Protein AF-0000000065872048 (afdb_homodimer)

pLDDT: mean 95.98, std 4.74, range [58.88, 98.94]

Sequence (800 aa):
MRKLTILGATGSIGSSTLSVAKQNSDQFEVVALGAGTNVDKMLELCLEWKPKYVAMATQPAADELKELLSAHAINAEVFSGEDGLCHIAQLDEVDTVMAAIVGAAGLLPTMSAVKAGKRILLANKEALVMSGQLFIDAVEKYGAELLPVDSEHNAIFQCLPQSIQTNLGRCDLEEHGVSSILLTGSGGPFRYTDVSELEAVTPEMAIAHPNWSMGPKISVDSATMMNKGLEYIEARWLFNASKDQLKVVIHPQSVIHSMVQYKDGSVLAQMGLPDMRTPIACTMSYPKRVDAGVEPLDFTKVGEFTFIAPDFARYPCLKLAIDACYLGQHATTGLNAANEQAVAAFLANKIKFTDIARINEAVLHKVCANFQNLELDSLESLIDLDRMARRYADEAINKVMRKLTILGATGSIGSSTLSVAKQNSDQFEVVALGAGTNVDKMLELCLEWKPKYVAMATQPAADELKELLSAHAINAEVFSGEDGLCHIAQLDEVDTVMAAIVGAAGLLPTMSAVKAGKRILLANKEALVMSGQLFIDAVEKYGAELLPVDSEHNAIFQCLPQSIQTNLGRCDLEEHGVSSILLTGSGGPFRYTDVSELEAVTPEMAIAHPNWSMGPKISVDSATMMNKGLEYIEARWLFNASKDQLKVVIHPQSVIHSMVQYKDGSVLAQMGLPDMRTPIACTMSYPKRVDAGVEPLDFTKVGEFTFIAPDFARYPCLKLAIDACYLGQHATTGLNAANEQAVAAFLANKIKFTDIARINEAVLHKVCANFQNLELDSLESLIDLDRMARRYADEAINKV

Nearest PDB structures (foldseek):
  5kqo-assembly1_A  TM=9.674E-01  e=3.490E-58  Vibrio vulnificus CMCP6
  5kry-assembly1_B  TM=9.743E-01  e=1.299E-56  Vibrio vulnificus CMCP6
  5ks1-assembly1_B  TM=9.633E-01  e=8.345E-56  Vibrio vulnificus CMCP6
  3ann-assembly1_A  TM=9.684E-01  e=5.868E-51  Escherichia coli K-12
  1k5h-assembly1_A-2  TM=8.882E-01  e=8.317E-47  Escherichia coli K-12

Structure (mmCIF, N/CA/C/O backbone):
data_AF-0000000065872048-model_v1
#
loop_
_entity.id
_entity.type
_entity.pdbx_description
1 polymer '1-deoxy-D-xylulose 5-phosphate reductoisomerase'
#
loop_
_atom_site.group_PDB
_atom_site.id
_atom_site.type_symbol
_atom_site.label_atom_id
_atom_site.label_alt_id
_atom_site.label_comp_id
_atom_site.label_asym_id
_atom_site.label_entity_id
_atom_site.label_seq_id
_atom_site.pdbx_PDB_ins_code
_atom_site.Cartn_x
_atom_site.Cartn_y
_atom_site.Cartn_z
_atom_site.occupancy
_atom_site.B_iso_or_equiv
_atom_site.auth_seq_id
_atom_site.auth_comp_id
_atom_site.auth_asym_id
_atom_site.auth_atom_id
_atom_site.pdbx_PDB_model_num
ATOM 1 N N . MET A 1 1 ? 23.734 -17.219 -7.785 1 92.81 1 MET A N 1
ATOM 2 C CA . MET A 1 1 ? 23.328 -17.156 -9.188 1 92.81 1 MET A CA 1
ATOM 3 C C . MET A 1 1 ? 22.359 -18.281 -9.531 1 92.81 1 MET A C 1
ATOM 5 O O . MET A 1 1 ? 22.562 -19.438 -9.148 1 92.81 1 MET A O 1
ATOM 9 N N . ARG A 1 2 ? 21.188 -18 -10.117 1 97.31 2 ARG A N 1
ATOM 10 C CA . ARG A 1 2 ? 20.188 -18.984 -10.539 1 97.31 2 ARG A CA 1
ATOM 11 C C . ARG A 1 2 ? 20.547 -19.578 -11.898 1 97.31 2 ARG A C 1
ATOM 13 O O . ARG A 1 2 ? 20.984 -18.859 -12.797 1 97.31 2 ARG A O 1
ATOM 20 N N . LYS A 1 3 ? 20.469 -20.844 -11.984 1 98.81 3 LYS A N 1
ATOM 21 C CA . LYS A 1 3 ? 20.734 -21.562 -13.227 1 98.81 3 LYS A CA 1
ATOM 22 C C . LYS A 1 3 ? 19.438 -22 -13.906 1 98.81 3 LYS A C 1
ATOM 24 O O . LYS A 1 3 ? 18.641 -22.734 -13.328 1 98.81 3 LYS A O 1
ATOM 29 N N . LEU A 1 4 ? 19.281 -21.594 -15.164 1 98.81 4 LEU A N 1
ATOM 30 C CA . LEU A 1 4 ? 17.984 -21.641 -15.812 1 98.81 4 LEU A CA 1
ATOM 31 C C . LEU A 1 4 ? 17.953 -22.672 -16.922 1 98.81 4 LEU A C 1
ATOM 33 O O . LEU A 1 4 ? 18.906 -22.797 -17.688 1 98.81 4 LEU A O 1
ATOM 37 N N . THR A 1 5 ? 16.906 -23.453 -17 1 98.94 5 THR A N 1
ATOM 38 C CA . THR A 1 5 ? 16.406 -24.031 -18.25 1 98.94 5 THR A CA 1
ATOM 39 C C . THR A 1 5 ? 15.211 -23.25 -18.766 1 98.94 5 THR A C 1
ATOM 41 O O . THR A 1 5 ? 14.281 -22.953 -18.016 1 98.94 5 THR A O 1
ATOM 44 N N . ILE A 1 6 ? 15.25 -22.891 -19.984 1 98.94 6 ILE A N 1
ATOM 45 C CA . ILE A 1 6 ? 14.148 -22.172 -20.609 1 98.94 6 ILE A CA 1
ATOM 46 C C . ILE A 1 6 ? 13.484 -23.062 -21.656 1 98.94 6 ILE A C 1
ATOM 48 O O . ILE A 1 6 ? 14.047 -23.297 -22.719 1 98.94 6 ILE A O 1
ATOM 52 N N . LEU A 1 7 ? 12.305 -23.578 -21.297 1 98.75 7 LEU A N 1
ATOM 53 C CA . LEU A 1 7 ? 11.477 -24.297 -22.25 1 98.75 7 LEU A CA 1
ATOM 54 C C . LEU A 1 7 ? 10.617 -23.344 -23.062 1 98.75 7 LEU A C 1
ATOM 56 O O . LEU A 1 7 ? 9.898 -22.516 -22.5 1 98.75 7 LEU A O 1
ATOM 60 N N . GLY A 1 8 ? 10.688 -23.453 -24.344 1 97.94 8 GLY A N 1
ATOM 61 C CA . GLY A 1 8 ? 10.062 -22.469 -25.219 1 97.94 8 GLY A CA 1
ATOM 62 C C . GLY A 1 8 ? 10.93 -21.25 -25.438 1 97.94 8 GLY A C 1
ATOM 63 O O . GLY A 1 8 ? 10.422 -20.125 -25.469 1 97.94 8 GLY A O 1
ATOM 64 N N . ALA A 1 9 ? 12.172 -21.406 -25.641 1 98.25 9 ALA A N 1
ATOM 65 C CA . ALA A 1 9 ? 13.172 -20.344 -25.688 1 98.25 9 ALA A CA 1
ATOM 66 C C . ALA A 1 9 ? 12.992 -19.469 -26.922 1 98.25 9 ALA A C 1
ATOM 68 O O . ALA A 1 9 ? 13.336 -18.281 -26.906 1 98.25 9 ALA A O 1
ATOM 69 N N . THR A 1 10 ? 12.492 -20 -27.969 1 97.31 10 THR A N 1
ATOM 70 C CA . THR A 1 10 ? 12.422 -19.25 -29.219 1 97.31 10 THR A CA 1
ATOM 71 C C . THR A 1 10 ? 11.102 -18.5 -29.328 1 97.31 10 THR A C 1
ATOM 73 O O . THR A 1 10 ? 10.875 -17.766 -30.297 1 97.31 10 THR A O 1
ATOM 76 N N . GLY A 1 11 ? 10.234 -18.672 -28.328 1 94.19 11 GLY A N 1
ATOM 77 C CA . GLY A 1 11 ? 8.969 -17.953 -28.328 1 94.19 11 GLY A CA 1
ATOM 78 C C . GLY A 1 11 ? 9.039 -16.625 -27.609 1 94.19 11 GLY A C 1
ATOM 79 O O . GLY A 1 11 ? 10.109 -16.203 -27.188 1 94.19 11 GLY A O 1
ATOM 80 N N . SER A 1 12 ? 7.875 -16 -27.547 1 93.94 12 SER A N 1
ATOM 81 C CA . SER A 1 12 ? 7.766 -14.672 -26.953 1 93.94 12 SER A CA 1
ATOM 82 C C . SER A 1 12 ? 8.211 -14.68 -25.5 1 93.94 12 SER A C 1
ATOM 84 O O . SER A 1 12 ? 9.008 -13.836 -25.078 1 93.94 12 SER A O 1
ATOM 86 N N . ILE A 1 13 ? 7.754 -15.594 -24.672 1 96.69 13 ILE A N 1
ATOM 87 C CA . ILE A 1 13 ? 8.117 -15.664 -23.25 1 96.69 13 ILE A CA 1
ATOM 88 C C . ILE A 1 13 ? 9.602 -16.016 -23.125 1 96.69 13 ILE A C 1
ATOM 90 O O . ILE A 1 13 ? 10.289 -15.5 -22.234 1 96.69 13 ILE A O 1
ATOM 94 N N . GLY A 1 14 ? 10.062 -16.984 -23.984 1 98 14 GLY A N 1
ATOM 95 C CA . GLY A 1 14 ? 11.492 -17.281 -23.984 1 98 14 GLY A CA 1
ATOM 96 C C . GLY A 1 14 ? 12.352 -16.047 -24.219 1 98 14 GLY A C 1
ATOM 97 O O . GLY A 1 14 ? 13.312 -15.812 -23.484 1 98 14 GLY A O 1
ATOM 98 N N . SER A 1 15 ? 11.977 -15.211 -25.219 1 97.31 15 SER A N 1
ATOM 99 C CA . SER A 1 15 ? 12.711 -13.992 -25.547 1 97.31 15 SER A CA 1
ATOM 100 C C . SER A 1 15 ? 12.695 -13.008 -24.391 1 97.31 15 SER A C 1
ATOM 102 O O . SER A 1 15 ? 13.719 -12.406 -24.062 1 97.31 15 SER A O 1
ATOM 104 N N . SER A 1 16 ? 11.555 -12.922 -23.828 1 97.88 16 SER A N 1
ATOM 105 C CA . SER A 1 16 ? 11.43 -12.016 -22.688 1 97.88 16 SER A CA 1
ATOM 106 C C . SER A 1 16 ? 12.242 -12.508 -21.5 1 97.88 16 SER A C 1
ATOM 108 O O . SER A 1 16 ? 12.82 -11.711 -20.766 1 97.88 16 SER A O 1
ATOM 110 N N . THR A 1 17 ? 12.258 -13.758 -21.25 1 98.62 17 THR A N 1
ATOM 111 C CA . THR A 1 17 ? 13.062 -14.344 -20.188 1 98.62 17 THR A CA 1
ATOM 112 C C . THR A 1 17 ? 14.539 -14.047 -20.391 1 98.62 17 THR A C 1
ATOM 114 O O . THR A 1 17 ? 15.234 -13.641 -19.469 1 98.62 17 THR A O 1
ATOM 117 N N . LEU A 1 18 ? 14.977 -14.242 -21.609 1 98.81 18 LEU A N 1
ATOM 118 C CA . LEU A 1 18 ? 16.375 -14 -21.938 1 98.81 18 LEU A CA 1
ATOM 119 C C . LEU A 1 18 ? 16.703 -12.516 -21.812 1 98.81 18 LEU A C 1
ATOM 121 O O . LEU A 1 18 ? 17.812 -12.156 -21.422 1 98.81 18 LEU A O 1
ATOM 125 N N . SER A 1 19 ? 15.766 -11.672 -22.172 1 98.44 19 SER A N 1
ATOM 126 C CA . SER A 1 19 ? 15.961 -10.234 -22 1 98.44 19 SER A CA 1
ATOM 127 C C . SER A 1 19 ? 16.172 -9.875 -20.531 1 98.44 19 SER A C 1
ATOM 129 O O . SER A 1 19 ? 17.094 -9.117 -20.203 1 98.44 19 SER A O 1
ATOM 131 N N . VAL A 1 20 ? 15.375 -10.453 -19.641 1 98.56 20 VAL A N 1
ATOM 132 C CA . VAL A 1 20 ? 15.523 -10.211 -18.203 1 98.56 20 VAL A CA 1
ATOM 133 C C . VAL A 1 20 ? 16.859 -10.758 -17.719 1 98.56 20 VAL A C 1
ATOM 135 O O . VAL A 1 20 ? 17.547 -10.109 -16.938 1 98.56 20 VAL A O 1
ATOM 138 N N . ALA A 1 21 ? 17.234 -11.945 -18.156 1 98.56 21 ALA A N 1
ATOM 139 C CA . ALA A 1 21 ? 18.516 -12.531 -17.781 1 98.56 21 ALA A CA 1
ATOM 140 C C . ALA A 1 21 ? 19.672 -11.641 -18.219 1 98.56 21 ALA A C 1
ATOM 142 O O . ALA A 1 21 ? 20.625 -11.453 -17.469 1 98.56 21 ALA A O 1
ATOM 143 N N . LYS A 1 22 ? 19.531 -11.102 -19.422 1 98.12 22 LYS A N 1
ATOM 144 C CA . LYS A 1 22 ? 20.578 -10.227 -19.953 1 98.12 22 LYS A CA 1
ATOM 145 C C . LYS A 1 22 ? 20.719 -8.961 -19.109 1 98.12 22 LYS A C 1
ATOM 147 O O . LYS A 1 22 ? 21.828 -8.508 -18.844 1 98.12 22 LYS A O 1
ATOM 152 N N . GLN A 1 23 ? 19.625 -8.477 -18.734 1 96.94 23 GLN A N 1
ATOM 153 C CA . GLN A 1 23 ? 19.578 -7.266 -17.922 1 96.94 23 GLN A CA 1
ATOM 154 C C . GLN A 1 23 ? 20.172 -7.516 -16.531 1 96.94 23 GLN A C 1
ATOM 156 O O . GLN A 1 23 ? 20.578 -6.578 -15.852 1 96.94 23 GLN A O 1
ATOM 161 N N . ASN A 1 24 ? 20.188 -8.711 -16.125 1 98 24 ASN A N 1
ATOM 162 C CA . ASN A 1 24 ? 20.656 -9.117 -14.797 1 98 24 ASN A CA 1
ATOM 163 C C . ASN A 1 24 ? 21.656 -10.258 -14.891 1 98 24 ASN A C 1
ATOM 165 O O . ASN A 1 24 ? 21.516 -11.273 -14.203 1 98 24 ASN A O 1
ATOM 169 N N . SER A 1 25 ? 22.703 -10.102 -15.609 1 96.38 25 SER A N 1
ATOM 170 C CA . SER A 1 25 ? 23.609 -11.18 -15.984 1 96.38 25 SER A CA 1
ATOM 171 C C . SER A 1 25 ? 24.406 -11.68 -14.773 1 96.38 25 SER A C 1
ATOM 173 O O . SER A 1 25 ? 24.938 -12.789 -14.797 1 96.38 25 SER A O 1
ATOM 175 N N . ASP A 1 26 ? 24.469 -10.867 -13.758 1 97.12 26 ASP A N 1
ATOM 176 C CA . ASP A 1 26 ? 25.188 -11.266 -12.547 1 97.12 26 ASP A CA 1
ATOM 177 C C . ASP A 1 26 ? 24.312 -12.164 -11.664 1 97.12 26 ASP A C 1
ATOM 179 O O . ASP A 1 26 ? 24.812 -12.781 -10.727 1 97.12 26 ASP A O 1
ATOM 183 N N . GLN A 1 27 ? 23.078 -12.383 -12.031 1 97.56 27 GLN A N 1
ATOM 184 C CA . GLN A 1 27 ? 22.172 -13.109 -11.156 1 97.56 27 GLN A CA 1
ATOM 185 C C . GLN A 1 27 ? 21.672 -14.391 -11.82 1 97.56 27 GLN A C 1
ATOM 187 O O . GLN A 1 27 ? 21.156 -15.281 -11.148 1 97.56 27 GLN A O 1
ATOM 192 N N . PHE A 1 28 ? 21.781 -14.5 -13.18 1 98.44 28 PHE A N 1
ATOM 193 C CA . PHE A 1 28 ? 21.172 -15.625 -13.891 1 98.44 28 PHE A CA 1
ATOM 194 C C . PHE A 1 28 ? 22.156 -16.234 -14.883 1 98.44 28 PHE A C 1
ATOM 196 O O . PHE A 1 28 ? 22.891 -15.508 -15.555 1 98.44 28 PHE A O 1
ATOM 203 N N . GLU A 1 29 ? 22.203 -17.5 -14.922 1 98.5 29 GLU A N 1
ATOM 204 C CA . GLU A 1 29 ? 22.938 -18.281 -15.906 1 98.5 29 GLU A CA 1
ATOM 205 C C . GLU A 1 29 ? 22 -19.188 -16.719 1 98.5 29 GLU A C 1
ATOM 207 O O . GLU A 1 29 ? 21.219 -19.938 -16.141 1 98.5 29 GLU A O 1
ATOM 212 N N . VAL A 1 30 ? 22.031 -19.125 -17.953 1 98.56 30 VAL A N 1
ATOM 213 C CA . VAL A 1 30 ? 21.219 -19.969 -18.844 1 98.56 30 VAL A CA 1
ATOM 214 C C . VAL A 1 30 ? 21.984 -21.25 -19.156 1 98.56 30 VAL A C 1
ATOM 216 O O . VAL A 1 30 ? 22.953 -21.25 -19.922 1 98.56 30 VAL A O 1
ATOM 219 N N . VAL A 1 31 ? 21.516 -22.391 -18.656 1 98.81 31 VAL A N 1
ATOM 220 C CA . VAL A 1 31 ? 22.203 -23.672 -18.75 1 98.81 31 VAL A CA 1
ATOM 221 C C . VAL A 1 31 ? 21.641 -24.469 -19.922 1 98.81 31 VAL A C 1
ATOM 223 O O . VAL A 1 31 ? 22.391 -25.156 -20.625 1 98.81 31 VAL A O 1
ATOM 226 N N . ALA A 1 32 ? 20.375 -24.312 -20.125 1 98.88 32 ALA A N 1
ATOM 227 C CA . ALA A 1 32 ? 19.734 -25.125 -21.141 1 98.88 32 ALA A CA 1
ATOM 228 C C . ALA A 1 32 ? 18.594 -24.375 -21.828 1 98.88 32 ALA A C 1
ATOM 230 O O . ALA A 1 32 ? 17.922 -23.578 -21.188 1 98.88 32 ALA A O 1
ATOM 231 N N . LEU A 1 33 ? 18.406 -24.703 -23.047 1 98.88 33 LEU A N 1
ATOM 232 C CA . LEU A 1 33 ? 17.359 -24.109 -23.875 1 98.88 33 LEU A CA 1
ATOM 233 C C . LEU A 1 33 ? 16.562 -25.188 -24.594 1 98.88 33 LEU A C 1
ATOM 235 O O . LEU A 1 33 ? 17.125 -26.141 -25.125 1 98.88 33 LEU A O 1
ATOM 239 N N . GLY A 1 34 ? 15.289 -25.109 -24.5 1 98.69 34 GLY A N 1
ATOM 240 C CA . GLY A 1 34 ? 14.383 -25.984 -25.234 1 98.69 34 GLY A CA 1
ATOM 241 C C . GLY A 1 34 ? 13.477 -25.234 -26.188 1 98.69 34 GLY A C 1
ATOM 242 O O . GLY A 1 34 ? 13.008 -24.141 -25.875 1 98.69 34 GLY A O 1
ATOM 243 N N . ALA A 1 35 ? 13.195 -25.812 -27.312 1 98.12 35 ALA A N 1
ATOM 244 C CA . ALA A 1 35 ? 12.344 -25.172 -28.312 1 98.12 35 ALA A CA 1
ATOM 245 C C . ALA A 1 35 ? 11.625 -26.203 -29.172 1 98.12 35 ALA A C 1
ATOM 247 O O . ALA A 1 35 ? 11.836 -27.406 -29.016 1 98.12 35 ALA A O 1
ATOM 248 N N . GLY A 1 36 ? 10.734 -25.719 -29.969 1 96.62 36 GLY A N 1
ATOM 249 C CA . GLY A 1 36 ? 10.039 -26.562 -30.922 1 96.62 36 GLY A CA 1
ATOM 250 C C . GLY A 1 36 ? 10.883 -26.906 -32.125 1 96.62 36 GLY A C 1
ATOM 251 O O . GLY A 1 36 ? 11.859 -27.656 -32.031 1 96.62 36 GLY A O 1
ATOM 252 N N . THR A 1 37 ? 10.578 -26.297 -33.281 1 96.62 37 THR A N 1
ATOM 253 C CA . THR A 1 37 ? 11.266 -26.672 -34.531 1 96.62 37 THR A CA 1
ATOM 254 C C . THR A 1 37 ? 11.977 -25.469 -35.125 1 96.62 37 THR A C 1
ATOM 256 O O . THR A 1 37 ? 12.5 -25.562 -36.25 1 96.62 37 THR A O 1
ATOM 259 N N . ASN A 1 38 ? 12.008 -24.359 -34.406 1 97.12 38 ASN A N 1
ATOM 260 C CA . ASN A 1 38 ? 12.664 -23.172 -34.938 1 97.12 38 ASN A CA 1
ATOM 261 C C . ASN A 1 38 ? 14.18 -23.25 -34.781 1 97.12 38 ASN A C 1
ATOM 263 O O . ASN A 1 38 ? 14.75 -22.625 -33.875 1 97.12 38 ASN A O 1
ATOM 267 N N . VAL A 1 39 ? 14.789 -23.859 -35.719 1 98.25 39 VAL A N 1
ATOM 268 C CA . VAL A 1 39 ? 16.219 -24.172 -35.625 1 98.25 39 VAL A CA 1
ATOM 269 C C . VAL A 1 39 ? 17.031 -22.891 -35.75 1 98.25 39 VAL A C 1
ATOM 271 O O . VAL A 1 39 ? 18 -22.688 -35.031 1 98.25 39 VAL A O 1
ATOM 274 N N . ASP A 1 40 ? 16.594 -22.062 -36.625 1 96.75 40 ASP A N 1
ATOM 275 C CA . ASP A 1 40 ? 17.328 -20.828 -36.875 1 96.75 40 ASP A CA 1
ATOM 276 C C . ASP A 1 40 ? 17.391 -19.969 -35.625 1 96.75 40 ASP A C 1
ATOM 278 O O . ASP A 1 40 ? 18.469 -19.516 -35.219 1 96.75 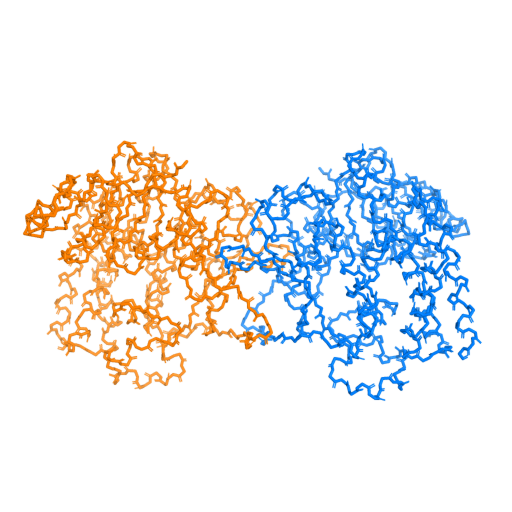40 ASP A O 1
ATOM 282 N N . LYS A 1 41 ? 16.297 -19.859 -35.094 1 98.06 41 LYS A N 1
ATOM 283 C CA . LYS A 1 41 ? 16.266 -19.047 -33.875 1 98.06 41 LYS A CA 1
ATOM 284 C C . LYS A 1 41 ? 17.031 -19.719 -32.75 1 98.06 41 LYS A C 1
ATOM 286 O O . LYS A 1 41 ? 17.703 -19.047 -31.953 1 98.06 41 LYS A O 1
ATOM 291 N N . MET A 1 42 ? 16.969 -20.922 -32.625 1 98.19 42 MET A N 1
ATOM 292 C CA . MET A 1 42 ? 17.734 -21.625 -31.609 1 98.19 42 MET A CA 1
ATOM 293 C C . MET A 1 42 ? 19.234 -21.453 -31.828 1 98.19 42 MET A C 1
ATOM 295 O O . MET A 1 42 ? 19.984 -21.266 -30.859 1 98.19 42 MET A O 1
ATOM 299 N N . LEU A 1 43 ? 19.609 -21.531 -33.062 1 98.31 43 LEU A N 1
ATOM 300 C CA . LEU A 1 43 ? 21.031 -21.312 -33.344 1 98.31 43 LEU A CA 1
ATOM 301 C C . LEU A 1 43 ? 21.469 -19.938 -32.875 1 98.31 43 LEU A C 1
ATOM 303 O O . LEU A 1 43 ? 22.516 -19.797 -32.219 1 98.31 43 LEU A O 1
ATOM 307 N N . GLU A 1 44 ? 20.656 -19.016 -33.219 1 98.19 44 GLU A N 1
ATOM 308 C CA . GLU A 1 44 ? 20.969 -17.656 -32.781 1 98.19 44 GLU A CA 1
ATOM 309 C C . GLU A 1 44 ? 21.125 -17.609 -31.25 1 98.19 44 GLU A C 1
ATOM 311 O O . GLU A 1 44 ? 22.062 -16.984 -30.75 1 98.19 44 GLU A O 1
ATOM 316 N N . LEU A 1 45 ? 20.234 -18.25 -30.562 1 98.44 45 LEU A N 1
ATOM 317 C CA . LEU A 1 45 ? 20.281 -18.266 -29.109 1 98.44 45 LEU A CA 1
ATOM 318 C C . LEU A 1 45 ? 21.516 -19 -28.609 1 98.44 45 LEU A C 1
ATOM 320 O O . LEU A 1 45 ? 22.156 -18.562 -27.641 1 98.44 45 LEU A O 1
ATOM 324 N N . CYS A 1 46 ? 21.859 -20.062 -29.203 1 98.31 46 CYS A N 1
ATOM 325 C CA . CYS A 1 46 ? 23.031 -20.828 -28.797 1 98.31 46 CYS A CA 1
ATOM 326 C C . CYS A 1 46 ? 24.312 -20.016 -29 1 98.31 46 CYS A C 1
ATOM 328 O O . CYS A 1 46 ? 25.25 -20.125 -28.203 1 98.31 46 CYS A O 1
ATOM 330 N N . LEU A 1 47 ? 24.297 -19.25 -30.062 1 95.75 47 LEU A N 1
ATOM 331 C CA . LEU A 1 47 ? 25.453 -18.422 -30.328 1 95.75 47 LEU A CA 1
ATOM 332 C C . LEU A 1 47 ? 25.609 -17.328 -29.266 1 95.75 47 LEU A C 1
ATOM 334 O O . LEU A 1 47 ? 26.719 -17 -28.859 1 95.75 47 LEU A O 1
ATOM 338 N N . GLU A 1 48 ? 24.578 -16.953 -28.875 1 97.19 48 GLU A N 1
ATOM 339 C CA . GLU A 1 48 ? 24.594 -15.836 -27.922 1 97.19 48 GLU A CA 1
ATOM 340 C C . GLU A 1 48 ? 24.812 -16.328 -26.5 1 97.19 48 GLU A C 1
ATOM 342 O O . GLU A 1 48 ? 25.625 -15.773 -25.75 1 97.19 48 GLU A O 1
ATOM 347 N N . TRP A 1 49 ? 24.188 -17.359 -26.062 1 97.62 49 TRP A N 1
ATOM 348 C CA . TRP A 1 49 ? 24.109 -17.734 -24.656 1 97.62 49 TRP A CA 1
ATOM 349 C C . TRP A 1 49 ? 25.016 -18.922 -24.344 1 97.62 49 TRP A C 1
ATOM 351 O O . TRP A 1 49 ? 25.312 -19.203 -23.188 1 97.62 49 TRP A O 1
ATOM 361 N N . LYS A 1 50 ? 25.422 -19.672 -25.375 1 97.12 50 LYS A N 1
ATOM 362 C CA . LYS A 1 50 ? 26.312 -20.828 -25.25 1 97.12 50 LYS A CA 1
ATOM 363 C C . LYS A 1 50 ? 25.844 -21.766 -24.141 1 97.12 50 LYS A C 1
ATOM 365 O O . LYS A 1 50 ? 26.609 -22.094 -23.234 1 97.12 50 LYS A O 1
ATOM 370 N N . PRO A 1 51 ? 24.578 -22.203 -24.234 1 98.5 51 PRO A N 1
ATOM 371 C CA . PRO A 1 51 ? 24.094 -23.156 -23.234 1 98.5 51 PRO A CA 1
ATOM 372 C C . PRO A 1 51 ? 24.828 -24.5 -23.281 1 98.5 51 PRO A C 1
ATOM 374 O O . PRO A 1 51 ? 25.406 -24.844 -24.312 1 98.5 51 PRO A O 1
ATOM 377 N N . LYS A 1 52 ? 24.828 -25.219 -22.172 1 98.62 52 LYS A N 1
ATOM 378 C CA . LYS A 1 52 ? 25.422 -26.547 -22.109 1 98.62 52 LYS A CA 1
ATOM 379 C C . LYS A 1 52 ? 24.531 -27.578 -22.797 1 98.62 52 LYS A C 1
ATOM 381 O O . LYS A 1 52 ? 25.016 -28.531 -23.422 1 98.62 52 LYS A O 1
ATOM 386 N N . TYR A 1 53 ? 23.25 -27.328 -22.672 1 98.69 53 TYR A N 1
ATOM 387 C CA . TYR A 1 53 ? 22.297 -28.297 -23.188 1 98.69 53 TYR A CA 1
ATOM 388 C C . TYR A 1 53 ? 21.219 -27.625 -24.031 1 98.69 53 TYR A C 1
ATOM 390 O O . TYR A 1 53 ? 20.781 -26.516 -23.703 1 98.69 53 TYR A O 1
ATOM 398 N N . VAL A 1 54 ? 20.781 -28.344 -25.016 1 98.81 54 VAL A N 1
ATOM 399 C CA . VAL A 1 54 ? 19.688 -27.859 -25.844 1 98.81 54 VAL A CA 1
ATOM 400 C C . VAL A 1 54 ? 18.781 -29.031 -26.234 1 98.81 54 VAL A C 1
ATOM 402 O O . VAL A 1 54 ? 19.234 -30.156 -26.406 1 98.81 54 VAL A O 1
ATOM 405 N N . ALA A 1 55 ? 17.547 -28.734 -26.344 1 98.75 55 ALA A N 1
ATOM 406 C CA . ALA A 1 55 ? 16.594 -29.75 -26.781 1 98.75 55 ALA A CA 1
ATOM 407 C C . ALA A 1 55 ? 15.602 -29.172 -27.797 1 98.75 55 ALA A C 1
ATOM 409 O O . ALA A 1 55 ? 15.094 -28.062 -27.609 1 98.75 55 ALA A O 1
ATOM 410 N N . MET A 1 56 ? 15.406 -29.891 -28.812 1 98.62 56 MET A N 1
ATOM 411 C CA . MET A 1 56 ? 14.398 -29.562 -29.828 1 98.62 56 MET A CA 1
ATOM 412 C C . MET A 1 56 ? 13.242 -30.562 -29.781 1 98.62 56 MET A C 1
ATOM 414 O O . MET A 1 56 ? 13.438 -31.734 -29.438 1 98.62 56 MET A O 1
ATOM 418 N N . ALA A 1 57 ? 12.078 -30.203 -30.203 1 97.81 57 ALA A N 1
ATOM 419 C CA . ALA A 1 57 ? 10.859 -31 -30.047 1 97.81 57 ALA A CA 1
ATOM 420 C C . ALA A 1 57 ? 10.859 -32.188 -30.984 1 97.81 57 ALA A C 1
ATOM 422 O O . ALA A 1 57 ? 10.117 -33.156 -30.781 1 97.81 57 ALA A O 1
ATOM 423 N N . THR A 1 58 ? 11.633 -32.156 -32.094 1 97.56 58 THR A N 1
ATOM 424 C CA . THR A 1 58 ? 11.641 -33.281 -33.062 1 97.56 58 THR A CA 1
ATOM 425 C C . THR A 1 58 ? 13.078 -33.688 -33.375 1 97.56 58 THR A C 1
ATOM 427 O O . THR A 1 58 ? 14 -32.875 -33.281 1 97.56 58 THR A O 1
ATOM 430 N N . GLN A 1 59 ? 13.133 -34.875 -33.812 1 97.5 59 GLN A N 1
ATOM 431 C CA . GLN A 1 59 ? 14.438 -35.406 -34.156 1 97.5 59 GLN A CA 1
ATOM 432 C C . GLN A 1 59 ? 15.039 -34.656 -35.344 1 97.5 59 GLN A C 1
ATOM 434 O O . GLN A 1 59 ? 16.219 -34.281 -35.312 1 97.5 59 GLN A O 1
ATOM 439 N N . PRO A 1 60 ? 14.211 -34.375 -36.344 1 97.44 60 PRO A N 1
ATOM 440 C CA . PRO A 1 60 ? 14.797 -33.656 -37.469 1 97.44 60 PRO A CA 1
ATOM 441 C C . PRO A 1 60 ? 15.336 -32.281 -37.031 1 97.44 60 PRO A C 1
ATOM 443 O O . PRO A 1 60 ? 16.422 -31.891 -37.469 1 97.44 60 PRO A O 1
ATOM 446 N N . ALA A 1 61 ? 14.617 -31.672 -36.25 1 98.12 61 ALA A N 1
ATOM 447 C CA . ALA A 1 61 ? 15.086 -30.359 -35.781 1 98.12 61 ALA A CA 1
ATOM 448 C C . ALA A 1 61 ? 16.359 -30.5 -34.969 1 98.12 61 ALA A C 1
ATOM 450 O O . ALA A 1 61 ? 17.281 -29.688 -35.094 1 98.12 61 ALA A O 1
ATOM 451 N N . ALA A 1 62 ? 16.469 -31.469 -34.156 1 98.06 62 ALA A N 1
ATOM 452 C CA . ALA A 1 62 ? 17.656 -31.703 -33.344 1 98.06 62 ALA A CA 1
ATOM 453 C C . ALA A 1 62 ? 18.859 -32.031 -34.219 1 98.06 62 ALA A C 1
ATOM 455 O O . ALA A 1 62 ? 19.953 -31.516 -33.969 1 98.06 62 ALA A O 1
ATOM 456 N N . ASP A 1 63 ? 18.625 -32.844 -35.156 1 98 63 ASP A N 1
ATOM 457 C CA . ASP A 1 63 ? 19.703 -33.219 -36.062 1 98 63 ASP A CA 1
ATOM 458 C C . ASP A 1 63 ? 20.234 -32 -36.812 1 98 63 ASP A C 1
ATOM 460 O O . ASP A 1 63 ? 21.453 -31.812 -36.938 1 98 63 ASP A O 1
ATOM 464 N N . GLU A 1 64 ? 19.25 -31.328 -37.281 1 97.44 64 GLU A N 1
ATOM 465 C CA . GLU A 1 64 ? 19.656 -30.125 -38 1 97.44 64 GLU A CA 1
ATOM 466 C C . GLU A 1 64 ? 20.438 -29.172 -37.094 1 97.44 64 GLU A C 1
ATOM 468 O O . GLU A 1 64 ? 21.469 -28.625 -37.469 1 97.44 64 GLU A O 1
ATOM 473 N N . LEU A 1 65 ? 20 -29.016 -35.906 1 98.25 65 LEU A N 1
ATOM 474 C CA . LEU A 1 65 ? 20.672 -28.125 -34.969 1 98.25 65 LEU A CA 1
ATOM 475 C C . LEU A 1 65 ? 22.078 -28.641 -34.625 1 98.25 65 LEU A C 1
ATOM 477 O O . LEU A 1 65 ? 23.031 -27.875 -34.562 1 98.25 65 LEU A O 1
ATOM 481 N N . LYS A 1 66 ? 22.188 -29.828 -34.406 1 96.25 66 LYS A N 1
ATOM 482 C CA . LYS A 1 66 ? 23.484 -30.438 -34.094 1 96.25 66 LYS A CA 1
ATOM 483 C C . LYS A 1 66 ? 24.5 -30.141 -35.188 1 96.25 66 LYS A C 1
ATOM 485 O O . LYS A 1 66 ? 25.656 -29.812 -34.906 1 96.25 66 LYS A O 1
ATOM 490 N N . GLU A 1 67 ? 24.062 -30.266 -36.312 1 94.25 67 GLU A N 1
ATOM 491 C CA . GLU A 1 67 ? 24.938 -29.984 -37.438 1 94.25 67 GLU A CA 1
ATOM 492 C C . GLU A 1 67 ? 25.375 -28.516 -37.438 1 94.25 67 GLU A C 1
ATOM 494 O O . GLU A 1 67 ? 26.547 -28.203 -37.625 1 94.25 67 GLU A O 1
ATOM 499 N N . LEU A 1 68 ? 24.391 -27.781 -37.312 1 96.75 68 LEU A N 1
ATOM 500 C CA . LEU A 1 68 ? 24.672 -26.359 -37.344 1 96.75 68 LEU A CA 1
ATOM 501 C C . LEU A 1 68 ? 25.594 -25.969 -36.188 1 96.75 68 LEU A C 1
ATOM 503 O O . LEU A 1 68 ? 26.516 -25.172 -36.344 1 96.75 68 LEU A O 1
ATOM 507 N N . LEU A 1 69 ? 25.328 -26.547 -35 1 96.88 69 LEU A N 1
ATOM 508 C CA . LEU A 1 69 ? 26.156 -26.234 -33.844 1 96.88 69 LEU A CA 1
ATOM 509 C C . LEU A 1 69 ? 27.594 -26.672 -34.094 1 96.88 69 LEU A C 1
ATOM 511 O O . LEU A 1 69 ? 28.531 -25.953 -33.719 1 96.88 69 LEU A O 1
ATOM 515 N N . SER A 1 70 ? 27.703 -27.781 -34.688 1 94.94 70 SER A N 1
ATOM 516 C CA . SER A 1 70 ? 29.047 -28.25 -35.031 1 94.94 70 SER A CA 1
ATOM 517 C C . SER A 1 70 ? 29.734 -27.312 -36 1 94.94 70 SER A C 1
ATOM 519 O O . SER A 1 70 ? 30.922 -27 -35.812 1 94.94 70 SER A O 1
ATOM 521 N N . ALA A 1 71 ? 29 -26.953 -36.844 1 92.12 71 ALA A N 1
ATOM 522 C CA . ALA A 1 71 ? 29.562 -26.047 -37.844 1 92.12 71 ALA A CA 1
ATOM 523 C C . ALA A 1 71 ? 30.031 -24.75 -37.219 1 92.12 71 ALA A C 1
ATOM 525 O O . ALA A 1 71 ? 30.984 -24.109 -37.688 1 92.12 71 ALA A O 1
ATOM 526 N N . HIS A 1 72 ? 29.453 -24.359 -36.188 1 91.38 72 HIS A N 1
ATOM 527 C CA . HIS A 1 72 ? 29.781 -23.109 -35.531 1 91.38 72 HIS A CA 1
ATOM 528 C C . HIS A 1 72 ? 30.641 -23.344 -34.312 1 91.38 72 HIS A C 1
ATOM 530 O O . HIS A 1 72 ? 30.875 -22.422 -33.531 1 91.38 72 HIS A O 1
ATOM 536 N N . ALA A 1 73 ? 31.109 -24.469 -34.031 1 93.56 73 ALA A N 1
ATOM 537 C CA . ALA A 1 73 ? 31.984 -24.844 -32.938 1 93.56 73 ALA A CA 1
ATOM 538 C C . ALA A 1 73 ? 31.344 -24.547 -31.578 1 93.56 73 ALA A C 1
ATOM 540 O O . ALA A 1 73 ? 32 -24.031 -30.672 1 93.56 73 ALA A O 1
ATOM 541 N N . ILE A 1 74 ? 30.094 -24.688 -31.531 1 94.81 74 ILE A N 1
ATOM 542 C CA . ILE A 1 74 ? 29.375 -24.594 -30.266 1 94.81 74 ILE A CA 1
ATOM 543 C C . ILE A 1 74 ? 29.203 -25.984 -29.656 1 94.81 74 ILE A C 1
ATOM 545 O O . ILE A 1 74 ? 28.703 -26.906 -30.312 1 94.81 74 ILE A O 1
ATOM 549 N N . ASN A 1 75 ? 29.781 -26.031 -28.469 1 92.5 75 ASN A N 1
ATOM 550 C CA . ASN A 1 75 ? 29.719 -27.328 -27.781 1 92.5 75 ASN A CA 1
ATOM 551 C C . ASN A 1 75 ? 28.516 -27.422 -26.859 1 92.5 75 ASN A C 1
ATOM 553 O O . ASN A 1 75 ? 28.594 -27.031 -25.688 1 92.5 75 ASN A O 1
ATOM 557 N N . ALA A 1 76 ? 27.406 -27.844 -27.312 1 97.81 76 ALA A N 1
ATOM 558 C CA . ALA A 1 76 ? 26.188 -28.094 -26.562 1 97.81 76 ALA A CA 1
ATOM 559 C C . ALA A 1 76 ? 25.688 -29.516 -26.797 1 97.81 76 ALA A C 1
ATOM 561 O O . ALA A 1 76 ? 25.75 -30.031 -27.922 1 97.81 76 ALA A O 1
ATOM 562 N N . GLU A 1 77 ? 25.328 -30.109 -25.766 1 98.25 77 GLU A N 1
ATOM 563 C CA . GLU A 1 77 ? 24.672 -31.391 -25.938 1 98.25 77 GLU A CA 1
ATOM 564 C C . GLU A 1 77 ? 23.234 -31.219 -26.422 1 98.25 77 GLU A C 1
ATOM 566 O O . GLU A 1 77 ? 22.453 -30.516 -25.797 1 98.25 77 GLU A O 1
ATOM 571 N N . VAL A 1 78 ? 22.906 -31.875 -27.469 1 98.56 78 VAL A N 1
ATOM 572 C CA . VAL A 1 78 ? 21.609 -31.688 -28.109 1 98.56 78 VAL A CA 1
ATOM 573 C C . VAL A 1 78 ? 20.719 -32.906 -27.859 1 98.56 78 VAL A C 1
ATOM 575 O O . VAL A 1 78 ? 21.125 -34.031 -28.125 1 98.56 78 VAL A O 1
ATOM 578 N N . PHE A 1 79 ? 19.594 -32.625 -27.469 1 98.44 79 PHE A N 1
ATOM 579 C CA . PHE A 1 79 ? 18.594 -33.656 -27.25 1 98.44 79 PHE A CA 1
ATOM 580 C C . PHE A 1 79 ? 17.391 -33.438 -28.156 1 98.44 79 PHE A C 1
ATOM 582 O O . PHE A 1 79 ? 17.219 -32.375 -28.734 1 98.44 79 PHE A O 1
ATOM 589 N N . SER A 1 80 ? 16.547 -34.469 -28.266 1 98 80 SER A N 1
ATOM 590 C CA . SER A 1 80 ? 15.414 -34.406 -29.172 1 98 80 SER A CA 1
ATOM 591 C C . SER A 1 80 ? 14.156 -35 -28.547 1 98 80 SER A C 1
ATOM 593 O O . SER A 1 80 ? 14.242 -35.875 -27.688 1 98 80 SER A O 1
ATOM 595 N N . GLY A 1 81 ? 13.07 -34.5 -29.062 1 97.56 81 GLY A N 1
ATOM 596 C CA . GLY A 1 81 ? 11.781 -35.062 -28.703 1 97.56 81 GLY A CA 1
ATOM 597 C C . GLY A 1 81 ? 11.328 -34.688 -27.312 1 97.56 81 GLY A C 1
ATOM 598 O O . GLY A 1 81 ? 12.008 -33.906 -26.641 1 97.56 81 GLY A O 1
ATOM 599 N N . GLU A 1 82 ? 10.203 -35.094 -26.969 1 96.12 82 GLU A N 1
ATOM 600 C CA . GLU A 1 82 ? 9.633 -34.844 -25.641 1 96.12 82 GLU A CA 1
ATOM 601 C C . GLU A 1 82 ? 10.586 -35.281 -24.531 1 96.12 82 GLU A C 1
ATOM 603 O O . GLU A 1 82 ? 10.758 -34.594 -23.531 1 96.12 82 GLU A O 1
ATOM 608 N N . ASP A 1 83 ? 11.227 -36.438 -24.781 1 97.94 83 ASP A N 1
ATOM 609 C CA . ASP A 1 83 ? 12.188 -36.969 -23.812 1 97.94 83 ASP A CA 1
ATOM 610 C C . ASP A 1 83 ? 13.344 -35.969 -23.609 1 97.94 83 ASP A C 1
ATOM 612 O O . ASP A 1 83 ? 13.836 -35.812 -22.5 1 97.94 83 ASP A O 1
ATOM 616 N N . GLY A 1 84 ? 13.797 -35.438 -24.766 1 98.25 84 GLY A N 1
ATOM 617 C CA . GLY A 1 84 ? 14.852 -34.438 -24.672 1 98.25 84 GLY A CA 1
ATOM 618 C C . GLY A 1 84 ? 14.445 -33.219 -23.859 1 98.25 84 GLY A C 1
ATOM 619 O O . GLY A 1 84 ? 15.227 -32.75 -23.047 1 98.25 84 GLY A O 1
ATOM 620 N N . LEU A 1 85 ? 13.273 -32.75 -24.094 1 98.5 85 LEU A N 1
ATOM 621 C CA . LEU A 1 85 ? 12.758 -31.609 -23.359 1 98.5 85 LEU A CA 1
ATOM 622 C C . LEU A 1 85 ? 12.594 -31.938 -21.891 1 98.5 85 LEU A C 1
ATOM 624 O O . LEU A 1 85 ? 12.922 -31.125 -21.016 1 98.5 85 LEU A O 1
ATOM 628 N N . CYS A 1 86 ? 12.133 -33.094 -21.594 1 98.56 86 CYS A N 1
ATOM 629 C CA . CYS A 1 86 ? 12.031 -33.562 -20.203 1 98.56 86 CYS A CA 1
ATOM 630 C C . CYS A 1 86 ? 13.414 -33.656 -19.562 1 98.56 86 CYS A C 1
ATOM 632 O O . CYS A 1 86 ? 13.578 -33.25 -18.406 1 98.56 86 CYS A O 1
ATOM 634 N N . HIS A 1 87 ? 14.359 -34.094 -20.297 1 98.69 87 HIS A N 1
ATOM 635 C CA . HIS A 1 87 ? 15.711 -34.281 -19.781 1 98.69 87 HIS A CA 1
ATOM 636 C C . HIS A 1 87 ? 16.312 -32.969 -19.328 1 98.69 87 HIS A C 1
ATOM 638 O O . HIS A 1 87 ? 16.797 -32.844 -18.203 1 98.69 87 HIS A O 1
ATOM 644 N N . ILE A 1 88 ? 16.219 -31.938 -20.125 1 98.69 88 ILE A N 1
ATOM 645 C CA . ILE A 1 88 ? 16.875 -30.688 -19.797 1 98.69 88 ILE A CA 1
ATOM 646 C C . ILE A 1 88 ? 16.094 -29.984 -18.672 1 98.69 88 ILE A C 1
ATOM 648 O O . ILE A 1 88 ? 16.641 -29.094 -18 1 98.69 88 ILE A O 1
ATOM 652 N N . ALA A 1 89 ? 14.836 -30.359 -18.531 1 98.62 89 ALA A N 1
ATOM 653 C CA . ALA A 1 89 ? 14.031 -29.797 -17.453 1 98.62 89 ALA A CA 1
ATOM 654 C C . ALA A 1 89 ? 14.414 -30.391 -16.094 1 98.62 89 ALA A C 1
ATOM 656 O O . ALA A 1 89 ? 14.078 -29.844 -15.047 1 98.62 89 ALA A O 1
ATOM 657 N N . GLN A 1 90 ? 15.164 -31.516 -16.094 1 98.31 90 GLN A N 1
ATOM 658 C CA . GLN A 1 90 ? 15.43 -32.25 -14.867 1 98.31 90 GLN A CA 1
ATOM 659 C C . GLN A 1 90 ? 16.922 -32.25 -14.539 1 98.31 90 GLN A C 1
ATOM 661 O O . GLN A 1 90 ? 17.359 -32.969 -13.641 1 98.31 90 GLN A O 1
ATOM 666 N N . LEU A 1 91 ? 17.641 -31.469 -15.203 1 98.44 91 LEU A N 1
ATOM 667 C CA . LEU A 1 91 ? 19.078 -31.438 -14.977 1 98.44 91 LEU A CA 1
ATOM 668 C C . LEU A 1 91 ? 19.391 -31.109 -13.523 1 98.44 91 LEU A C 1
ATOM 670 O O . LEU A 1 91 ? 18.812 -30.188 -12.945 1 98.44 91 LEU A O 1
ATOM 674 N N . ASP A 1 92 ? 20.406 -31.75 -13.031 1 98.06 92 ASP A N 1
ATOM 675 C CA . ASP A 1 92 ? 20.75 -31.578 -11.625 1 98.06 92 ASP A CA 1
ATOM 676 C C . ASP A 1 92 ? 21.281 -30.172 -11.352 1 98.06 92 ASP A C 1
ATOM 678 O O . ASP A 1 92 ? 21 -29.578 -10.305 1 98.06 92 ASP A O 1
ATOM 682 N N . GLU A 1 93 ? 21.969 -29.656 -12.273 1 97.38 93 GLU A N 1
ATOM 683 C CA . GLU A 1 93 ? 22.625 -28.375 -12.031 1 97.38 93 GLU A CA 1
ATO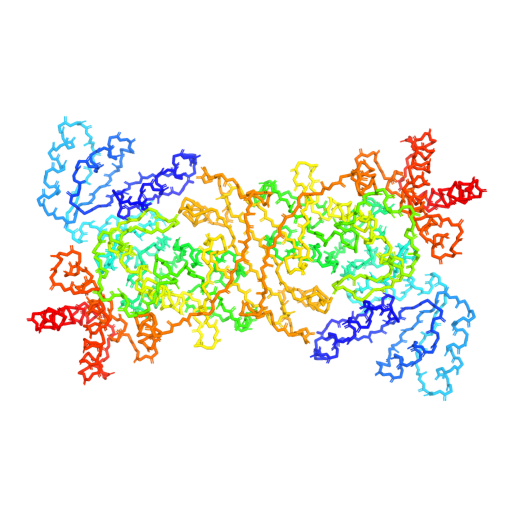M 684 C C . GLU A 1 93 ? 21.641 -27.219 -12.156 1 97.38 93 GLU A C 1
ATOM 686 O O . GLU A 1 93 ? 21.938 -26.094 -11.742 1 97.38 93 GLU A O 1
ATOM 691 N N . VAL A 1 94 ? 20.516 -27.5 -12.703 1 98.44 94 VAL A N 1
ATOM 692 C CA . VAL A 1 94 ? 19.516 -26.469 -12.906 1 98.44 94 VAL A CA 1
ATOM 693 C C . VAL A 1 94 ? 18.594 -26.375 -11.688 1 98.44 94 VAL A C 1
ATOM 695 O O . VAL A 1 94 ? 18.172 -27.406 -11.156 1 98.44 94 VAL A O 1
ATOM 698 N N . ASP A 1 95 ? 18.359 -25.141 -11.297 1 98.5 95 ASP A N 1
ATOM 699 C CA . ASP A 1 95 ? 17.469 -25 -10.141 1 98.5 95 ASP A CA 1
ATOM 700 C C . ASP A 1 95 ? 16.141 -24.359 -10.531 1 98.5 95 ASP A C 1
ATOM 702 O O . ASP A 1 95 ? 15.164 -24.438 -9.789 1 98.5 95 ASP A O 1
ATOM 706 N N . THR A 1 96 ? 16.094 -23.672 -11.664 1 98.81 96 THR A N 1
ATOM 707 C CA . THR A 1 96 ? 14.922 -22.922 -12.094 1 98.81 96 THR A CA 1
ATOM 708 C C . THR A 1 96 ? 14.578 -23.25 -13.539 1 98.81 96 THR A C 1
ATOM 710 O O . THR A 1 96 ? 15.453 -23.25 -14.414 1 98.81 96 THR A O 1
ATOM 713 N N . VAL A 1 97 ? 13.32 -23.578 -13.844 1 98.94 97 VAL A N 1
ATOM 714 C CA . VAL A 1 97 ? 12.867 -23.922 -15.188 1 98.94 97 VAL A CA 1
ATOM 715 C C . VAL A 1 97 ? 11.734 -22.984 -15.602 1 98.94 97 VAL A C 1
ATOM 717 O O . VAL A 1 97 ? 10.688 -22.938 -14.945 1 98.94 97 VAL A O 1
ATOM 720 N N . MET A 1 98 ? 11.945 -22.203 -16.641 1 98.94 98 MET A N 1
ATOM 721 C CA . MET A 1 98 ? 10.875 -21.469 -17.297 1 98.94 98 MET A CA 1
ATOM 722 C C . MET A 1 98 ? 10.055 -22.391 -18.203 1 98.94 98 MET A C 1
ATOM 724 O O . MET A 1 98 ? 10.562 -22.891 -19.203 1 98.94 98 MET A O 1
ATOM 728 N N . ALA A 1 99 ? 8.828 -22.625 -17.844 1 98.62 99 ALA A N 1
ATOM 729 C CA . ALA A 1 99 ? 7.922 -23.453 -18.625 1 98.62 99 ALA A CA 1
ATOM 730 C C . ALA A 1 99 ? 7.066 -22.609 -19.562 1 98.62 99 ALA A C 1
ATOM 732 O O . ALA A 1 99 ? 5.973 -22.188 -19.203 1 98.62 99 ALA A O 1
ATOM 733 N N . ALA A 1 100 ? 7.57 -22.469 -20.797 1 97.69 100 ALA A N 1
ATOM 734 C CA . ALA A 1 100 ? 6.938 -21.531 -21.719 1 97.69 100 ALA A CA 1
ATOM 735 C C . ALA A 1 100 ? 6.566 -22.203 -23.031 1 97.69 100 ALA A C 1
ATOM 737 O O . ALA A 1 100 ? 6.387 -21.531 -24.047 1 97.69 100 ALA A O 1
ATOM 738 N N . ILE A 1 101 ? 6.531 -23.578 -23.031 1 95.38 101 ILE A N 1
ATOM 739 C CA . ILE A 1 101 ? 6.031 -24.266 -24.203 1 95.38 101 ILE A CA 1
ATOM 740 C C . ILE A 1 101 ? 4.516 -24.109 -24.297 1 95.38 101 ILE A C 1
ATOM 742 O O . ILE A 1 101 ? 3.799 -24.391 -23.328 1 95.38 101 ILE A O 1
ATOM 746 N N . VAL A 1 102 ? 4.012 -23.672 -25.344 1 89.19 102 VAL A N 1
ATOM 747 C CA . VAL A 1 102 ? 2.604 -23.344 -25.531 1 89.19 102 VAL A CA 1
ATOM 748 C C . VAL A 1 102 ? 1.782 -24.641 -25.625 1 89.19 102 VAL A C 1
ATOM 750 O O . VAL A 1 102 ? 2.197 -25.594 -26.281 1 89.19 102 VAL A O 1
ATOM 753 N N . GLY A 1 103 ? 0.689 -24.656 -25.016 1 89.31 103 GLY A N 1
ATOM 754 C CA . GLY A 1 103 ? -0.293 -25.719 -25.188 1 89.31 103 GLY A CA 1
ATOM 755 C C . GLY A 1 103 ? 0.044 -26.969 -24.422 1 89.31 103 GLY A C 1
ATOM 756 O O . GLY A 1 103 ? 0.877 -26.953 -23.516 1 89.31 103 GLY A O 1
ATOM 757 N N . ALA A 1 104 ? -0.577 -28.031 -24.75 1 91.31 104 ALA A N 1
ATOM 758 C CA . ALA A 1 104 ? -0.472 -29.328 -24.078 1 91.31 104 ALA A CA 1
ATOM 759 C C . ALA A 1 104 ? 0.941 -29.891 -24.203 1 91.31 104 ALA A C 1
ATOM 761 O O . ALA A 1 104 ? 1.367 -30.688 -23.359 1 91.31 104 ALA A O 1
ATOM 762 N N . ALA A 1 105 ? 1.656 -29.453 -25.219 1 91.25 105 ALA A N 1
ATOM 763 C CA . ALA A 1 105 ? 3 -29.953 -25.469 1 91.25 105 ALA A CA 1
ATOM 764 C C . ALA A 1 105 ? 3.939 -29.641 -24.312 1 91.25 105 ALA A C 1
ATOM 766 O O . ALA A 1 105 ? 4.988 -30.266 -24.172 1 91.25 105 ALA A O 1
ATOM 767 N N . GLY A 1 106 ? 3.598 -28.688 -23.516 1 95.19 106 GLY A N 1
ATOM 768 C CA . GLY A 1 106 ? 4.449 -28.266 -22.406 1 95.19 106 GLY A CA 1
ATOM 769 C C . GLY A 1 106 ? 4.223 -29.078 -21.141 1 95.19 106 GLY A C 1
ATOM 770 O O . GLY A 1 106 ? 4.992 -28.969 -20.188 1 95.19 106 GLY A O 1
ATOM 771 N N . LEU A 1 107 ? 3.199 -29.906 -21.094 1 96.56 107 LEU A N 1
ATOM 772 C CA . LEU A 1 107 ? 2.801 -30.578 -19.859 1 96.56 107 LEU A CA 1
ATOM 773 C C . LEU A 1 107 ? 3.9 -31.516 -19.375 1 96.56 107 LEU A C 1
ATOM 775 O O . LEU A 1 107 ? 4.359 -31.406 -18.234 1 96.56 107 LEU A O 1
ATOM 779 N N . LEU A 1 108 ? 4.375 -32.406 -20.188 1 97.06 108 LEU A N 1
ATOM 780 C CA . LEU A 1 108 ? 5.309 -33.438 -19.75 1 97.06 108 LEU A CA 1
ATOM 781 C C . LEU A 1 108 ? 6.652 -32.844 -19.375 1 97.06 108 LEU A C 1
ATOM 783 O O . LEU A 1 108 ? 7.184 -33.125 -18.297 1 97.06 108 LEU A O 1
ATOM 787 N N . PRO A 1 109 ? 7.215 -31.938 -20.234 1 97.94 109 PRO A N 1
ATOM 788 C CA . PRO A 1 109 ? 8.461 -31.297 -19.797 1 97.94 109 PRO A CA 1
ATOM 789 C C . PRO A 1 109 ? 8.297 -30.531 -18.484 1 97.94 109 PRO A C 1
ATOM 791 O O . PRO A 1 109 ? 9.172 -30.578 -17.625 1 97.94 109 PRO A O 1
ATOM 794 N N . THR A 1 110 ? 7.207 -29.828 -18.344 1 98.31 110 THR A N 1
ATOM 795 C CA . THR A 1 110 ? 6.953 -29.094 -17.109 1 98.31 110 THR A CA 1
ATOM 796 C C . THR A 1 110 ? 6.852 -30.047 -15.922 1 98.31 110 THR A C 1
ATOM 798 O O . THR A 1 110 ? 7.461 -29.812 -14.875 1 98.31 110 THR A O 1
ATOM 801 N N . MET A 1 111 ? 6.125 -31.125 -16.094 1 97.81 111 MET A N 1
ATOM 802 C CA . MET A 1 111 ? 5.969 -32.125 -15.047 1 97.81 111 MET A CA 1
ATOM 803 C C . MET A 1 111 ? 7.316 -32.75 -14.68 1 97.81 111 MET A C 1
ATOM 805 O O . MET A 1 111 ? 7.555 -33.094 -13.516 1 97.81 111 MET A O 1
ATOM 809 N N . SER A 1 112 ? 8.141 -32.938 -15.68 1 98.31 112 SER A N 1
ATOM 810 C CA . SER A 1 112 ? 9.469 -33.469 -15.398 1 98.31 112 SER A CA 1
ATOM 811 C C . SER A 1 112 ? 10.25 -32.562 -14.477 1 98.31 112 SER A C 1
ATOM 813 O O . SER A 1 112 ? 10.945 -33 -13.57 1 98.31 112 SER A O 1
ATOM 815 N N . ALA A 1 113 ? 10.188 -31.266 -14.727 1 98.56 113 ALA A N 1
ATOM 816 C CA . ALA A 1 113 ? 10.828 -30.281 -13.852 1 98.56 113 ALA A CA 1
ATOM 817 C C . ALA A 1 113 ? 10.234 -30.328 -12.445 1 98.56 113 ALA A C 1
ATOM 819 O O . ALA A 1 113 ? 10.969 -30.266 -11.461 1 98.56 113 ALA A O 1
ATOM 820 N N . VAL A 1 114 ? 8.914 -30.469 -12.352 1 98.44 114 VAL A N 1
ATOM 821 C CA . VAL A 1 114 ? 8.227 -30.578 -11.07 1 98.44 114 VAL A CA 1
ATOM 822 C C . VAL A 1 114 ? 8.734 -31.797 -10.312 1 98.44 114 VAL A C 1
ATOM 824 O O . VAL A 1 114 ? 9.094 -31.703 -9.133 1 98.44 114 VAL A O 1
ATOM 827 N N . LYS A 1 115 ? 8.781 -32.938 -11.008 1 98.19 115 LYS A N 1
ATOM 828 C CA . LYS A 1 115 ? 9.195 -34.188 -10.383 1 98.19 115 LYS A CA 1
ATOM 829 C C . LYS A 1 115 ? 10.648 -34.125 -9.922 1 98.19 115 LYS A C 1
ATOM 831 O O . LYS A 1 115 ? 11.047 -34.875 -9.016 1 98.19 115 LYS A O 1
ATOM 836 N N . ALA A 1 116 ? 11.375 -33.219 -10.508 1 98.69 116 ALA A N 1
ATOM 837 C CA . ALA A 1 116 ? 12.773 -33.062 -10.125 1 98.69 116 ALA A CA 1
ATOM 838 C C . ALA A 1 116 ? 12.906 -32.031 -9 1 98.69 116 ALA A C 1
ATOM 840 O O . ALA A 1 116 ? 14.016 -31.703 -8.578 1 98.69 116 ALA A O 1
ATOM 841 N N . GLY A 1 117 ? 11.844 -31.469 -8.57 1 98.56 117 GLY A N 1
ATOM 842 C CA . GLY A 1 117 ? 11.836 -30.562 -7.426 1 98.56 117 GLY A CA 1
ATOM 843 C C . GLY A 1 117 ? 12.383 -29.188 -7.746 1 98.56 117 GLY A C 1
ATOM 844 O O . GLY A 1 117 ? 13.016 -28.562 -6.895 1 98.56 117 GLY A O 1
ATOM 845 N N . LYS A 1 118 ? 12.273 -28.781 -8.953 1 98.69 118 LYS A N 1
ATOM 846 C CA . LYS A 1 118 ? 12.805 -27.5 -9.391 1 98.69 118 LYS A CA 1
ATOM 847 C C . LYS A 1 118 ? 11.891 -26.344 -8.977 1 98.69 118 LYS A C 1
ATOM 849 O O . LYS A 1 118 ? 10.773 -26.578 -8.508 1 98.69 118 LYS A O 1
ATOM 854 N N . ARG A 1 119 ? 12.43 -25.109 -9.102 1 98.44 119 ARG A N 1
ATOM 855 C CA . ARG A 1 119 ? 11.586 -23.922 -9.211 1 98.44 119 ARG A CA 1
ATOM 856 C C . ARG A 1 119 ? 10.984 -23.797 -10.609 1 98.44 119 ARG A C 1
ATOM 858 O O . ARG A 1 119 ? 11.711 -23.688 -11.594 1 98.44 119 ARG A O 1
ATOM 865 N N . ILE A 1 120 ? 9.664 -23.844 -10.633 1 98.81 120 ILE A N 1
ATOM 866 C CA . ILE A 1 120 ? 8.945 -23.812 -11.906 1 98.81 120 ILE A CA 1
ATOM 867 C C . ILE A 1 120 ? 8.352 -22.422 -12.133 1 98.81 120 ILE A C 1
ATOM 869 O O . ILE A 1 120 ? 7.48 -21.984 -11.375 1 98.81 120 ILE A O 1
ATOM 873 N N . LEU A 1 121 ? 8.859 -21.734 -13.102 1 98.88 121 LEU A N 1
ATOM 874 C CA . LEU A 1 121 ? 8.211 -20.531 -13.609 1 98.88 121 LEU A CA 1
ATOM 875 C C . LEU A 1 121 ? 7.156 -20.875 -14.656 1 98.88 121 LEU A C 1
ATOM 877 O O . LEU A 1 121 ? 7.488 -21.094 -15.82 1 98.88 121 LEU A O 1
ATOM 881 N N . LEU A 1 122 ? 5.945 -20.906 -14.266 1 98.69 122 LEU A N 1
ATOM 882 C CA . LEU A 1 122 ? 4.871 -21.453 -15.094 1 98.69 122 LEU A CA 1
ATOM 883 C C . LEU A 1 122 ? 4.262 -20.375 -15.977 1 98.69 122 LEU A C 1
ATOM 885 O O . LEU A 1 122 ? 3.461 -19.562 -15.508 1 98.69 122 LEU A O 1
ATOM 889 N N . ALA A 1 123 ? 4.602 -20.391 -17.203 1 97.5 123 ALA A N 1
ATOM 890 C CA . ALA A 1 123 ? 4.016 -19.516 -18.219 1 97.5 123 ALA A CA 1
ATOM 891 C C . ALA A 1 123 ? 3.01 -20.281 -19.078 1 97.5 123 ALA A C 1
ATOM 893 O O . ALA A 1 123 ? 2.193 -19.672 -19.781 1 97.5 123 ALA A O 1
ATOM 894 N N . ASN A 1 124 ? 3.092 -21.531 -19.031 1 95.62 124 ASN A N 1
ATOM 895 C CA . ASN A 1 124 ? 2.18 -22.406 -19.75 1 95.62 124 ASN A CA 1
ATOM 896 C C . ASN A 1 124 ? 0.955 -22.766 -18.922 1 95.62 124 ASN A C 1
ATOM 898 O O . ASN A 1 124 ? 0.974 -23.734 -18.156 1 95.62 124 ASN A O 1
ATOM 902 N N . LYS A 1 125 ? -0.088 -21.984 -19.141 1 96.19 125 LYS A N 1
ATOM 903 C CA . LYS A 1 125 ? -1.301 -22.203 -18.359 1 96.19 125 LYS A CA 1
ATOM 904 C C . LYS A 1 125 ? -1.944 -23.547 -18.688 1 96.19 125 LYS A C 1
ATOM 906 O O . LYS A 1 125 ? -2.518 -24.203 -17.828 1 96.19 125 LYS A O 1
ATOM 911 N N . GLU A 1 126 ? -1.8 -24.031 -19.922 1 94.69 126 GLU A N 1
ATOM 912 C CA . GLU A 1 126 ? -2.451 -25.266 -20.359 1 94.69 126 GLU A CA 1
ATOM 913 C C . GLU A 1 126 ? -1.961 -26.469 -19.547 1 94.69 126 GLU A C 1
ATOM 915 O O . GLU A 1 126 ? -2.721 -27.406 -19.297 1 94.69 126 GLU A O 1
ATOM 920 N N . ALA A 1 127 ? -0.699 -26.438 -19.141 1 95.12 127 ALA A N 1
ATOM 921 C CA . ALA A 1 127 ? -0.179 -27.547 -18.328 1 95.12 127 ALA A CA 1
ATOM 922 C C . ALA A 1 127 ? -1.005 -27.719 -17.047 1 95.12 127 ALA A C 1
ATOM 924 O O . ALA A 1 127 ? -1.375 -28.844 -16.703 1 95.12 127 ALA A O 1
ATOM 925 N N . LEU A 1 128 ? -1.316 -26.641 -16.469 1 96.06 128 LEU A N 1
ATOM 926 C CA . LEU A 1 128 ? -2.1 -26.703 -15.242 1 96.06 128 LEU A CA 1
ATOM 927 C C . LEU A 1 128 ? -3.578 -26.906 -15.547 1 96.06 128 LEU A C 1
ATOM 929 O O . LEU A 1 128 ? -4.27 -27.641 -14.828 1 96.06 128 LEU A O 1
ATOM 933 N N . VAL A 1 129 ? -4.141 -26.359 -16.609 1 97 129 VAL A N 1
ATOM 934 C CA . VAL A 1 129 ? -5.535 -26.5 -17.016 1 97 129 VAL A CA 1
ATOM 935 C C . VAL A 1 129 ? -5.836 -27.969 -17.312 1 97 129 VAL A C 1
ATOM 937 O O . VAL A 1 129 ? -6.875 -28.5 -16.906 1 97 129 VAL A O 1
ATOM 940 N N . MET A 1 130 ? -4.891 -28.672 -17.906 1 94.88 130 MET A N 1
ATOM 941 C CA . MET A 1 130 ? -5.125 -30.031 -18.391 1 94.88 130 MET A CA 1
ATOM 942 C C . MET A 1 130 ? -4.875 -31.047 -17.281 1 94.88 130 MET A C 1
ATOM 944 O O . MET A 1 130 ? -5.289 -32.219 -17.375 1 94.88 130 MET A O 1
ATOM 948 N N . SER A 1 131 ? -4.164 -30.609 -16.188 1 95.44 131 SER A N 1
ATOM 949 C CA . SER A 1 131 ? -3.74 -31.641 -15.234 1 95.44 131 SER A CA 1
ATOM 950 C C . SER A 1 131 ? -4.219 -31.312 -13.82 1 95.44 131 SER A C 1
ATOM 952 O O . SER A 1 131 ? -4.242 -32.188 -12.961 1 95.44 131 SER A O 1
ATOM 954 N N . GLY A 1 132 ? -4.578 -30.078 -13.578 1 93.75 132 GLY A N 1
ATOM 955 C CA . GLY A 1 132 ? -5.258 -29.656 -12.367 1 93.75 132 GLY A CA 1
ATOM 956 C C . GLY A 1 132 ? -4.637 -30.219 -11.102 1 93.75 132 GLY A C 1
ATOM 957 O O . GLY A 1 132 ? -3.5 -29.891 -10.758 1 93.75 132 GLY A O 1
ATOM 958 N N . GLN A 1 133 ? -5.379 -31.172 -10.453 1 93.19 133 GLN A N 1
ATOM 959 C CA . GLN A 1 133 ? -5.02 -31.75 -9.164 1 93.19 133 GLN A CA 1
ATOM 960 C C . GLN A 1 133 ? -3.713 -32.531 -9.258 1 93.19 133 GLN A C 1
ATOM 962 O O . GLN A 1 133 ? -2.877 -32.469 -8.359 1 93.19 133 GLN A O 1
ATOM 967 N N . LEU A 1 134 ? -3.586 -33.25 -10.312 1 95.44 134 LEU A N 1
ATOM 968 C CA . LEU A 1 134 ? -2.383 -34.062 -10.492 1 95.44 134 LEU A CA 1
ATOM 969 C C . LEU A 1 134 ? -1.136 -33.188 -10.469 1 95.44 134 LEU A C 1
ATOM 971 O O . LEU A 1 134 ? -0.12 -33.562 -9.883 1 95.44 134 LEU A O 1
ATOM 975 N N . PHE A 1 135 ? -1.226 -32.094 -11.141 1 97.06 135 PHE A N 1
ATOM 976 C CA . PHE A 1 135 ? -0.112 -31.156 -11.18 1 97.06 135 PHE A CA 1
ATOM 977 C C . PHE A 1 135 ? 0.199 -30.625 -9.789 1 97.06 135 PHE A C 1
ATOM 979 O O . PHE A 1 135 ? 1.353 -30.641 -9.352 1 97.06 135 PHE A O 1
ATOM 986 N N . ILE A 1 136 ? -0.801 -30.156 -9.047 1 97.5 136 ILE A N 1
ATOM 987 C CA . ILE A 1 136 ? -0.645 -29.578 -7.719 1 97.5 136 ILE A CA 1
ATOM 988 C C . ILE A 1 136 ? -0.101 -30.625 -6.754 1 97.5 136 ILE A C 1
ATOM 990 O O . ILE A 1 136 ? 0.79 -30.344 -5.949 1 97.5 136 ILE A O 1
ATOM 994 N N . ASP A 1 137 ? -0.646 -31.859 -6.832 1 97.12 137 ASP A N 1
ATOM 995 C CA . ASP A 1 137 ? -0.155 -32.969 -6 1 97.12 137 ASP A CA 1
ATOM 996 C C . ASP A 1 137 ? 1.329 -33.219 -6.25 1 97.12 137 ASP A C 1
ATOM 998 O O . ASP A 1 137 ? 2.088 -33.469 -5.312 1 97.12 137 ASP A O 1
ATOM 1002 N N . ALA A 1 138 ? 1.697 -33.188 -7.516 1 97.69 138 ALA A N 1
ATOM 1003 C CA . ALA A 1 138 ? 3.094 -33.438 -7.867 1 97.69 138 ALA A CA 1
ATOM 1004 C C . ALA A 1 138 ? 4 -32.344 -7.301 1 97.69 138 ALA A C 1
ATOM 1006 O O . ALA A 1 138 ? 5.086 -32.625 -6.789 1 97.69 138 ALA A O 1
ATOM 1007 N N . VAL A 1 139 ? 3.568 -31.109 -7.379 1 98.19 139 VAL A N 1
ATOM 1008 C CA . VAL A 1 139 ? 4.344 -30 -6.836 1 98.19 139 VAL A CA 1
ATOM 1009 C C . VAL A 1 139 ? 4.621 -30.234 -5.352 1 98.19 139 VAL A C 1
ATOM 1011 O O . VAL A 1 139 ? 5.758 -30.094 -4.898 1 98.19 139 VAL A O 1
ATOM 1014 N N . GLU A 1 140 ? 3.619 -30.578 -4.648 1 97.56 140 GLU A N 1
ATOM 1015 C CA . GLU A 1 140 ? 3.75 -30.859 -3.219 1 97.56 140 GLU A CA 1
ATOM 1016 C C . GLU A 1 140 ? 4.621 -32.094 -2.971 1 97.56 140 GLU A C 1
ATOM 1018 O O . GLU A 1 140 ? 5.555 -32.031 -2.166 1 97.56 140 GLU A O 1
ATOM 1023 N N . LYS A 1 141 ? 4.312 -33.156 -3.648 1 97.81 141 LYS A N 1
ATOM 1024 C CA . LYS A 1 141 ? 4.98 -34.438 -3.451 1 97.81 141 LYS A CA 1
ATOM 1025 C C . LYS A 1 141 ? 6.488 -34.312 -3.656 1 97.81 141 LYS A C 1
ATOM 1027 O O . LYS A 1 141 ? 7.273 -34.875 -2.891 1 97.81 141 LYS A O 1
ATOM 1032 N N . TYR A 1 142 ? 6.891 -33.562 -4.648 1 98.31 142 TYR A N 1
ATOM 1033 C CA . TYR A 1 142 ? 8.297 -33.531 -5.031 1 98.31 142 TYR A CA 1
ATOM 1034 C C . TYR A 1 142 ? 9 -32.281 -4.516 1 98.31 142 TYR A C 1
ATOM 1036 O O . TYR A 1 142 ? 10.188 -32.094 -4.758 1 98.31 142 TYR A O 1
ATOM 1044 N N . GLY A 1 143 ? 8.266 -31.438 -3.816 1 98.06 143 GLY A N 1
ATOM 1045 C CA . GLY A 1 143 ? 8.859 -30.266 -3.189 1 98.06 143 GLY A CA 1
ATOM 1046 C C . GLY A 1 143 ? 9.25 -29.188 -4.188 1 98.06 143 GLY A C 1
ATOM 1047 O O . GLY A 1 143 ? 10.227 -28.469 -3.973 1 98.06 143 GLY A O 1
ATOM 1048 N N . ALA A 1 144 ? 8.641 -29.172 -5.367 1 98.38 144 ALA A N 1
ATOM 1049 C CA . ALA A 1 144 ? 8.891 -28.141 -6.359 1 98.38 144 ALA A CA 1
ATOM 1050 C C . ALA A 1 144 ? 8.336 -26.797 -5.898 1 98.38 144 ALA A C 1
ATOM 1052 O O . ALA A 1 144 ? 7.426 -26.734 -5.066 1 98.38 144 ALA A O 1
ATOM 1053 N N . GLU A 1 145 ? 8.969 -25.703 -6.293 1 98.38 145 GLU A N 1
ATOM 1054 C CA . GLU A 1 145 ? 8.461 -24.359 -6.09 1 98.38 145 GLU A CA 1
ATOM 1055 C C . GLU A 1 145 ? 7.742 -23.844 -7.332 1 98.38 145 GLU A C 1
ATOM 1057 O O . GLU A 1 145 ? 8.336 -23.766 -8.414 1 98.38 145 GLU A O 1
ATOM 1062 N N . LEU A 1 146 ? 6.504 -23.578 -7.238 1 98.5 146 LEU A N 1
ATOM 1063 C CA . LEU A 1 146 ? 5.68 -23.141 -8.359 1 98.5 146 LEU A CA 1
ATOM 1064 C C . LEU A 1 146 ? 5.469 -21.625 -8.312 1 98.5 146 LEU A C 1
ATOM 1066 O O . LEU A 1 146 ? 4.977 -21.094 -7.316 1 98.5 146 LEU A O 1
ATOM 1070 N N . LEU A 1 147 ? 5.895 -20.891 -9.305 1 98.81 147 LEU A N 1
ATOM 1071 C CA . LEU A 1 147 ? 5.711 -19.438 -9.438 1 98.81 147 LEU A CA 1
ATOM 1072 C C . LEU A 1 147 ? 4.957 -19.109 -10.719 1 98.81 147 LEU A C 1
ATOM 1074 O O . LEU A 1 147 ? 5.32 -19.562 -11.797 1 98.81 147 LEU A O 1
ATOM 1078 N N . PRO A 1 148 ? 3.904 -18.359 -10.664 1 98.75 148 PRO A N 1
ATOM 1079 C CA . PRO A 1 148 ? 3.096 -18.047 -11.852 1 98.75 148 PRO A CA 1
ATOM 1080 C C . PRO A 1 148 ? 3.664 -16.891 -12.672 1 98.75 148 PRO A C 1
ATOM 1082 O O . PRO A 1 148 ? 3.871 -15.797 -12.148 1 98.75 148 PRO A O 1
ATOM 1085 N N . VAL A 1 149 ? 3.869 -17.109 -13.945 1 98.62 149 VAL A N 1
ATOM 1086 C CA . VAL A 1 149 ? 4.457 -16.109 -14.828 1 98.62 149 VAL A CA 1
ATOM 1087 C C . VAL A 1 149 ? 3.355 -15.367 -15.578 1 98.62 149 VAL A C 1
ATOM 1089 O O . VAL A 1 149 ? 3.516 -14.195 -15.938 1 98.62 149 VAL A O 1
ATOM 1092 N N . ASP A 1 150 ? 2.215 -16.078 -15.867 1 97.69 150 ASP A N 1
ATOM 1093 C CA . ASP A 1 150 ? 1.103 -15.398 -16.531 1 97.69 150 ASP A CA 1
ATOM 1094 C C . ASP A 1 150 ? 0.739 -14.102 -15.812 1 97.69 150 ASP A C 1
ATOM 1096 O O . ASP A 1 150 ? 0.659 -14.07 -14.578 1 97.69 150 ASP A O 1
ATOM 1100 N N . SER A 1 151 ? 0.539 -13.039 -16.562 1 97.88 151 SER A N 1
ATOM 1101 C CA . SER A 1 151 ? 0.501 -11.688 -16.016 1 97.88 151 SER A CA 1
ATOM 1102 C C . SER A 1 151 ? -0.562 -11.555 -14.922 1 97.88 151 SER A C 1
ATOM 1104 O O . SER A 1 151 ? -0.298 -11.016 -13.852 1 97.88 151 SER A O 1
ATOM 1106 N N . GLU A 1 152 ? -1.785 -12.086 -15.211 1 98.38 152 GLU A N 1
ATOM 1107 C CA . GLU A 1 152 ? -2.867 -11.984 -14.234 1 98.38 152 GLU A CA 1
ATOM 1108 C C . GLU A 1 152 ? -2.545 -12.766 -12.969 1 98.38 152 GLU A C 1
ATOM 1110 O O . GLU A 1 152 ? -2.76 -12.273 -11.859 1 98.38 152 GLU A O 1
ATOM 1115 N N . HIS A 1 153 ? -2.039 -13.984 -13.094 1 98.75 153 HIS A N 1
ATOM 1116 C CA . HIS A 1 153 ? -1.715 -14.812 -11.938 1 98.75 153 HIS A CA 1
ATOM 1117 C C . HIS A 1 153 ? -0.536 -14.234 -11.156 1 98.75 153 HIS A C 1
ATOM 1119 O O . HIS A 1 153 ? -0.5 -14.312 -9.93 1 98.75 153 HIS A O 1
ATOM 1125 N N . ASN A 1 154 ? 0.524 -13.758 -11.898 1 98.81 154 ASN A N 1
ATOM 1126 C CA . ASN A 1 154 ? 1.626 -13.07 -11.227 1 98.81 154 ASN A CA 1
ATOM 1127 C C . ASN A 1 154 ? 1.137 -11.867 -10.43 1 98.81 154 ASN A C 1
ATOM 1129 O O . ASN A 1 154 ? 1.635 -11.594 -9.336 1 98.81 154 ASN A O 1
ATOM 1133 N N . ALA A 1 155 ? 0.175 -11.133 -11.023 1 98.81 155 ALA A N 1
ATOM 1134 C CA . ALA A 1 155 ? -0.426 -9.992 -10.336 1 98.81 155 ALA A CA 1
ATOM 1135 C C . ALA A 1 155 ? -1.093 -10.422 -9.031 1 98.81 155 ALA A C 1
ATOM 1137 O O . ALA A 1 155 ? -0.876 -9.812 -7.984 1 98.81 155 ALA A O 1
ATOM 1138 N N . ILE A 1 156 ? -1.9 -11.461 -9.086 1 98.88 156 ILE A N 1
ATOM 1139 C CA . ILE A 1 156 ? -2.531 -12.008 -7.891 1 98.88 156 ILE A CA 1
ATOM 1140 C C . ILE A 1 156 ? -1.46 -12.406 -6.879 1 98.88 156 ILE A C 1
ATOM 1142 O O . ILE A 1 156 ? -1.548 -12.062 -5.699 1 98.88 156 ILE A O 1
ATOM 1146 N N . PHE A 1 157 ? -0.397 -13.148 -7.324 1 98.88 157 PHE A N 1
ATOM 1147 C CA . PHE A 1 157 ? 0.72 -13.633 -6.52 1 98.88 157 PHE A CA 1
ATOM 1148 C C . PHE A 1 157 ? 1.356 -12.484 -5.742 1 98.88 157 PHE A C 1
ATOM 1150 O O . PHE A 1 157 ? 1.568 -12.594 -4.531 1 98.88 157 PHE A O 1
ATOM 1157 N N . GLN A 1 158 ? 1.575 -11.367 -6.434 1 98.69 158 GLN A N 1
ATOM 1158 C CA . GLN A 1 158 ? 2.24 -10.227 -5.805 1 98.69 158 GLN A CA 1
ATOM 1159 C C . GLN A 1 158 ? 1.334 -9.562 -4.77 1 98.69 158 GLN A C 1
ATOM 1161 O O . GLN A 1 158 ? 1.814 -8.891 -3.857 1 98.69 158 GLN A O 1
ATOM 1166 N N . CYS A 1 159 ? 0.028 -9.703 -4.887 1 98.69 159 CYS A N 1
ATOM 1167 C CA . CYS A 1 159 ? -0.928 -9.055 -3.998 1 98.69 159 CYS A CA 1
ATOM 1168 C C . CYS A 1 159 ? -1.221 -9.922 -2.781 1 98.69 159 CYS A C 1
ATOM 1170 O O . CYS A 1 159 ? -1.969 -9.516 -1.889 1 98.69 159 CYS A O 1
ATOM 1172 N N . LEU A 1 160 ? -0.677 -11.141 -2.689 1 98.38 160 LEU A N 1
ATOM 1173 C CA . LEU A 1 160 ? -0.922 -12.086 -1.608 1 98.38 160 LEU A CA 1
ATOM 1174 C C . LEU A 1 160 ? 0.213 -12.062 -0.591 1 98.38 160 LEU A C 1
ATOM 1176 O O . LEU A 1 160 ? 1.343 -11.695 -0.926 1 98.38 160 LEU A O 1
ATOM 1180 N N . PRO A 1 161 ? -0.044 -12.422 0.674 1 95.88 161 PRO A N 1
ATOM 1181 C CA . PRO A 1 161 ? 1.029 -12.523 1.667 1 95.88 161 PRO A CA 1
ATOM 1182 C C . PRO A 1 161 ? 2 -13.664 1.376 1 95.88 161 PRO A C 1
ATOM 1184 O O . PRO A 1 161 ? 1.658 -14.602 0.646 1 95.88 161 PRO A O 1
ATOM 1187 N N . GLN A 1 162 ? 3.145 -13.57 1.928 1 94.69 162 GLN A N 1
ATOM 1188 C CA . GLN A 1 162 ? 4.219 -14.523 1.667 1 94.69 162 GLN A CA 1
ATOM 1189 C C . GLN A 1 162 ? 3.795 -15.938 2.045 1 94.69 162 GLN A C 1
ATOM 1191 O O . GLN A 1 162 ? 4.188 -16.906 1.388 1 94.69 162 GLN A O 1
ATOM 1196 N N . SER A 1 163 ? 2.926 -16.078 3.057 1 94 163 SER A N 1
ATOM 1197 C CA . SER A 1 163 ? 2.471 -17.391 3.51 1 94 163 SER A CA 1
ATOM 1198 C C . SER A 1 163 ? 1.674 -18.109 2.424 1 94 163 SER A C 1
ATOM 1200 O O . SER A 1 163 ? 1.711 -19.328 2.326 1 94 163 SER A O 1
ATOM 1202 N N . ILE A 1 164 ? 0.936 -17.359 1.625 1 96.06 164 ILE A N 1
ATOM 1203 C CA . ILE A 1 164 ? 0.209 -17.938 0.496 1 96.06 164 ILE A CA 1
ATOM 1204 C C . ILE A 1 164 ? 1.159 -18.125 -0.685 1 96.06 164 ILE A C 1
ATOM 1206 O O . ILE A 1 164 ? 1.131 -19.156 -1.35 1 96.06 164 ILE A O 1
ATOM 1210 N N . GLN A 1 165 ? 2.09 -17.094 -0.91 1 97.31 165 GLN A N 1
ATOM 1211 C CA . GLN A 1 165 ? 3.021 -17.141 -2.031 1 97.31 165 GLN A CA 1
ATOM 1212 C C . GLN A 1 165 ? 3.877 -18.406 -1.996 1 97.31 165 GLN A C 1
ATOM 1214 O O . GLN A 1 165 ? 4.27 -18.922 -3.043 1 97.31 165 GLN A O 1
ATOM 1219 N N . THR A 1 166 ? 4.082 -18.984 -0.817 1 96.44 166 THR A N 1
ATOM 1220 C CA . THR A 1 166 ? 5 -20.109 -0.676 1 96.44 166 THR A CA 1
ATOM 1221 C C . THR A 1 166 ? 4.23 -21.422 -0.562 1 96.44 166 THR A C 1
ATOM 1223 O O . THR A 1 166 ? 4.816 -22.469 -0.253 1 96.44 166 THR A O 1
ATOM 1226 N N . ASN A 1 167 ? 2.932 -21.375 -0.8 1 96.88 167 ASN A N 1
ATOM 1227 C CA . ASN A 1 167 ? 2.098 -22.562 -0.673 1 96.88 167 ASN A CA 1
ATOM 1228 C C . ASN A 1 167 ? 0.996 -22.594 -1.729 1 96.88 167 ASN A C 1
ATOM 1230 O O . ASN A 1 167 ? -0.157 -22.891 -1.423 1 96.88 167 ASN A O 1
ATOM 1234 N N . LEU A 1 168 ? 1.358 -22.266 -2.943 1 97.56 168 LEU A N 1
ATOM 1235 C CA . LEU A 1 168 ? 0.382 -22.25 -4.027 1 97.56 168 LEU A CA 1
ATOM 1236 C C . LEU A 1 168 ? -0.218 -23.625 -4.25 1 97.56 168 LEU A C 1
ATOM 1238 O O . LEU A 1 168 ? 0.485 -24.641 -4.156 1 97.56 168 LEU A O 1
ATOM 1242 N N . GLY A 1 169 ? -1.509 -23.641 -4.574 1 97.25 169 GLY A N 1
ATOM 1243 C CA . GLY A 1 169 ? -2.227 -24.875 -4.836 1 97.25 169 GLY A CA 1
ATOM 1244 C C . GLY A 1 169 ? -2.844 -25.484 -3.59 1 97.25 169 GLY A C 1
ATOM 1245 O O . GLY A 1 169 ? -3.764 -26.297 -3.682 1 97.25 169 GLY A O 1
ATOM 1246 N N . ARG A 1 170 ? -2.287 -25.141 -2.451 1 96.56 170 ARG A N 1
ATOM 1247 C CA . ARG A 1 170 ? -2.756 -25.734 -1.204 1 96.56 170 ARG A CA 1
ATOM 1248 C C . ARG A 1 170 ? -3.107 -24.656 -0.183 1 96.56 170 ARG A C 1
ATOM 1250 O O . ARG A 1 170 ? -3.512 -24.953 0.939 1 96.56 170 ARG A O 1
ATOM 1257 N N . CYS A 1 171 ? -2.955 -23.469 -0.521 1 96.81 171 CYS A N 1
ATOM 1258 C CA . CYS A 1 171 ? -3.174 -22.359 0.394 1 96.81 171 CYS A CA 1
ATOM 1259 C C . CYS A 1 171 ? -4.645 -22.234 0.772 1 96.81 171 CYS A C 1
ATOM 1261 O O . CYS A 1 171 ? -5.508 -22.812 0.105 1 96.81 171 CYS A O 1
ATOM 1263 N N . ASP A 1 172 ? -4.914 -21.594 1.836 1 97.19 172 ASP A N 1
ATOM 1264 C CA . ASP A 1 172 ? -6.25 -21.25 2.316 1 97.19 172 ASP A CA 1
ATOM 1265 C C . ASP A 1 172 ? -6.48 -19.75 2.27 1 97.19 172 ASP A C 1
ATOM 1267 O O . ASP A 1 172 ? -6.016 -19.016 3.146 1 97.19 172 ASP A O 1
ATOM 1271 N N . LEU A 1 173 ? -7.156 -19.328 1.279 1 98.06 173 LEU A N 1
ATOM 1272 C CA . LEU A 1 173 ? -7.383 -17.906 1.059 1 98.06 173 LEU A CA 1
ATOM 1273 C C . LEU A 1 173 ? -8.148 -17.281 2.225 1 98.06 173 LEU A C 1
ATOM 1275 O O . LEU A 1 173 ? -7.793 -16.203 2.703 1 98.06 173 LEU A O 1
ATOM 1279 N N . GLU A 1 174 ? -9.227 -17.969 2.668 1 96.44 174 GLU A N 1
ATOM 1280 C CA . GLU A 1 174 ? -10.07 -17.453 3.744 1 96.44 174 GLU A CA 1
ATOM 1281 C C . GLU A 1 174 ? -9.258 -17.25 5.027 1 96.44 174 GLU A C 1
ATOM 1283 O O . GLU A 1 174 ? -9.422 -16.25 5.727 1 96.44 174 GLU A O 1
ATOM 1288 N N . GLU A 1 175 ? -8.414 -18.234 5.355 1 96.31 175 GLU A N 1
ATOM 1289 C CA . GLU A 1 175 ? -7.598 -18.156 6.562 1 96.31 175 GLU A CA 1
ATOM 1290 C C . GLU A 1 175 ? -6.68 -16.938 6.539 1 96.31 175 GLU A C 1
ATOM 1292 O O . GLU A 1 175 ? -6.32 -16.406 7.594 1 96.31 175 GLU A O 1
ATOM 1297 N N . HIS A 1 176 ? -6.363 -16.438 5.367 1 96.56 176 HIS A N 1
ATOM 1298 C CA . HIS A 1 176 ? -5.445 -15.312 5.266 1 96.56 176 HIS A CA 1
ATOM 1299 C C . HIS A 1 176 ? -6.199 -14.016 4.969 1 96.56 176 HIS A C 1
ATOM 1301 O O . HIS A 1 176 ? -5.594 -13.023 4.566 1 96.56 176 HIS A O 1
ATOM 1307 N N . GLY A 1 177 ? -7.5 -14.047 5.117 1 97.25 177 GLY A N 1
ATOM 1308 C CA . GLY A 1 177 ? -8.328 -12.852 5.023 1 97.25 177 GLY A CA 1
ATOM 1309 C C . GLY A 1 177 ? -8.711 -12.5 3.596 1 97.25 177 GLY A C 1
ATOM 1310 O O . GLY A 1 177 ? -9.242 -11.422 3.338 1 97.25 177 GLY A O 1
ATOM 1311 N N . VAL A 1 178 ? -8.445 -13.391 2.645 1 98.19 178 VAL A N 1
ATOM 1312 C CA . VAL A 1 178 ? -8.805 -13.133 1.254 1 98.19 178 VAL A CA 1
ATOM 1313 C C . VAL A 1 178 ? -10.258 -13.523 1.008 1 98.19 178 VAL A C 1
ATOM 1315 O O . VAL A 1 178 ? -10.648 -14.664 1.26 1 98.19 178 VAL A O 1
ATOM 1318 N N . SER A 1 179 ? -11.094 -12.578 0.568 1 97.69 179 SER A N 1
ATOM 1319 C CA . SER A 1 179 ? -12.492 -12.852 0.257 1 97.69 179 SER A CA 1
ATOM 1320 C C . SER A 1 179 ? -12.664 -13.273 -1.199 1 97.69 179 SER A C 1
ATOM 1322 O O . SER A 1 179 ? -13.43 -14.195 -1.499 1 97.69 179 SER A O 1
ATOM 1324 N N . SER A 1 180 ? -11.953 -12.602 -2.098 1 97.88 180 SER A N 1
ATOM 1325 C CA . SER A 1 180 ? -12.086 -12.945 -3.51 1 97.88 180 SER A CA 1
ATOM 1326 C C . SER A 1 180 ? -10.852 -12.523 -4.301 1 97.88 180 SER A C 1
ATOM 1328 O O . SER A 1 180 ? -10.109 -11.641 -3.875 1 97.88 180 SER A O 1
ATOM 1330 N N . ILE A 1 181 ? -10.617 -13.203 -5.328 1 98.5 181 ILE A N 1
ATOM 1331 C CA . ILE A 1 181 ? -9.648 -12.859 -6.367 1 98.5 181 ILE A CA 1
ATOM 1332 C C . ILE A 1 181 ? -10.383 -12.32 -7.594 1 98.5 181 ILE A C 1
ATOM 1334 O O . ILE A 1 181 ? -11.383 -12.898 -8.031 1 98.5 181 ILE A O 1
ATOM 1338 N N . LEU A 1 182 ? -9.984 -11.18 -8.102 1 98.25 182 LEU A N 1
ATOM 1339 C CA . LEU A 1 182 ? -10.547 -10.57 -9.305 1 98.25 182 LEU A CA 1
ATOM 1340 C C . LEU A 1 182 ? -9.594 -10.727 -10.492 1 98.25 182 LEU A C 1
ATOM 1342 O O . LEU A 1 182 ? -8.562 -10.055 -10.562 1 98.25 182 LEU A O 1
ATOM 1346 N N . LEU A 1 183 ? -9.93 -11.609 -11.32 1 98.19 183 LEU A N 1
ATOM 1347 C CA . LEU A 1 183 ? -9.18 -11.898 -12.539 1 98.19 183 LEU A CA 1
ATOM 1348 C C . LEU A 1 183 ? -9.562 -10.93 -13.656 1 98.19 183 LEU A C 1
ATOM 1350 O O . LEU A 1 183 ? -10.695 -10.953 -14.133 1 98.19 183 LEU A O 1
ATOM 1354 N N . THR A 1 184 ? -8.609 -10.141 -14.148 1 97.56 184 THR A N 1
ATOM 1355 C CA . THR A 1 184 ? -8.922 -9.102 -15.125 1 97.56 184 THR A CA 1
ATOM 1356 C C . THR A 1 184 ? -8.625 -9.586 -16.547 1 97.56 184 THR A C 1
ATOM 1358 O O . THR A 1 184 ? -7.73 -10.406 -16.75 1 97.56 184 THR A O 1
ATOM 1361 N N . GLY A 1 185 ? -9.375 -9.141 -17.438 1 96.19 185 GLY A N 1
ATOM 1362 C CA . GLY A 1 185 ? -9.172 -9.344 -18.859 1 96.19 185 GLY A CA 1
ATOM 1363 C C . GLY A 1 185 ? -9.43 -8.102 -19.688 1 96.19 185 GLY A C 1
ATOM 1364 O O . GLY A 1 185 ? -10.172 -7.211 -19.266 1 96.19 185 GLY A O 1
ATOM 1365 N N . SER A 1 186 ? -8.961 -8.008 -20.844 1 95.69 186 SER A N 1
ATOM 1366 C CA . SER A 1 186 ? -9.117 -6.848 -21.703 1 95.69 186 SER A CA 1
ATOM 1367 C C . SER A 1 186 ? -10.477 -6.84 -22.391 1 95.69 186 SER A C 1
ATOM 1369 O O . SER A 1 186 ? -10.969 -5.785 -22.797 1 95.69 186 SER A O 1
ATOM 1371 N N . GLY A 1 187 ? -10.992 -7.969 -22.594 1 95.44 187 GLY A N 1
ATOM 1372 C CA . GLY A 1 187 ? -12.219 -8.102 -23.359 1 95.44 187 GLY A CA 1
ATOM 1373 C C . GLY A 1 187 ? -11.969 -8.336 -24.844 1 95.44 187 GLY A C 1
ATOM 1374 O O . GLY A 1 187 ? -12.906 -8.594 -25.594 1 95.44 187 GLY A O 1
ATOM 1375 N N . GLY A 1 188 ? -10.664 -8.258 -25.266 1 94.56 188 GLY A N 1
ATOM 1376 C CA . GLY A 1 188 ? -10.312 -8.547 -26.656 1 94.56 188 GLY A CA 1
ATOM 1377 C C . GLY A 1 188 ? -10.812 -7.492 -27.625 1 94.56 188 GLY A C 1
ATOM 1378 O O . GLY A 1 188 ? -11.367 -6.473 -27.219 1 94.56 188 GLY A O 1
ATOM 1379 N N . PRO A 1 189 ? -10.625 -7.695 -28.891 1 95.38 189 PRO A N 1
ATOM 1380 C CA . PRO A 1 189 ? -10.914 -6.695 -29.922 1 95.38 189 PRO A CA 1
ATOM 1381 C C . PRO A 1 189 ? -12.414 -6.5 -30.156 1 95.38 189 PRO A C 1
ATOM 1383 O O . PRO A 1 189 ? -12.828 -5.484 -30.719 1 95.38 189 PRO A O 1
ATOM 1386 N N . PHE A 1 190 ? -13.266 -7.449 -29.688 1 95.56 190 PHE A N 1
ATOM 1387 C CA . PHE A 1 190 ? -14.68 -7.375 -30.062 1 95.56 190 PHE A CA 1
ATOM 1388 C C . PHE A 1 190 ? -15.531 -7.016 -28.844 1 95.56 190 PHE A C 1
ATOM 1390 O O . PHE A 1 190 ? -16.734 -7.297 -28.828 1 95.56 190 PHE A O 1
ATOM 1397 N N . ARG A 1 191 ? -14.953 -6.434 -27.812 1 94.19 191 ARG A N 1
ATOM 1398 C CA . ARG A 1 191 ? -15.617 -6.148 -26.547 1 94.19 191 ARG A CA 1
ATOM 1399 C C . ARG A 1 191 ? -16.781 -5.18 -26.75 1 94.19 191 ARG A C 1
ATOM 1401 O O . ARG A 1 191 ? -17.734 -5.168 -25.953 1 94.19 191 ARG A O 1
ATOM 1408 N N . TYR A 1 192 ? -16.688 -4.398 -27.844 1 93.56 192 TYR A N 1
ATOM 1409 C CA . TYR A 1 192 ? -17.766 -3.43 -28.078 1 93.56 192 TYR A CA 1
ATOM 1410 C C . TYR A 1 192 ? -18.531 -3.76 -29.359 1 93.56 192 TYR A C 1
ATOM 1412 O O . TYR A 1 192 ? -19.422 -3.01 -29.766 1 93.56 192 TYR A O 1
ATOM 1420 N N . THR A 1 193 ? -18.188 -4.848 -30.031 1 95.38 193 THR A N 1
ATOM 1421 C CA . THR A 1 193 ? -18.844 -5.27 -31.266 1 95.38 193 THR A CA 1
ATOM 1422 C C . THR A 1 193 ? -20.188 -5.91 -30.953 1 95.38 193 THR A C 1
ATOM 1424 O O . THR A 1 193 ? -20.312 -6.688 -30 1 95.38 193 THR A O 1
ATOM 1427 N N . ASP A 1 194 ? -21.109 -5.578 -31.797 1 95.56 194 ASP A N 1
ATOM 1428 C CA . ASP A 1 194 ? -22.406 -6.254 -31.641 1 95.56 194 ASP A CA 1
ATOM 1429 C C . ASP A 1 194 ? -22.25 -7.766 -31.812 1 95.56 194 ASP A C 1
ATOM 1431 O O . ASP A 1 194 ? -21.547 -8.227 -32.719 1 95.56 194 ASP A O 1
ATOM 1435 N N . VAL A 1 195 ? -22.859 -8.406 -30.969 1 95.12 195 VAL A N 1
ATOM 1436 C CA . VAL A 1 195 ? -22.75 -9.859 -30.938 1 95.12 195 VAL A CA 1
ATOM 1437 C C . VAL A 1 195 ? -23.156 -10.438 -32.281 1 95.12 195 VAL A C 1
ATOM 1439 O O . VAL A 1 195 ? -22.578 -11.422 -32.75 1 95.12 195 VAL A O 1
ATOM 1442 N N . SER A 1 196 ? -24.094 -9.883 -32.969 1 95.62 196 SER A N 1
ATOM 1443 C CA . SER A 1 196 ? -24.594 -10.367 -34.281 1 95.62 196 SER A CA 1
ATOM 1444 C C . SER A 1 196 ? -23.531 -10.266 -35.344 1 95.62 196 SER A C 1
ATOM 1446 O O . SER A 1 196 ? -23.609 -10.93 -36.375 1 95.62 196 SER A O 1
ATOM 1448 N N . GLU A 1 197 ? -22.516 -9.438 -35.125 1 96.31 197 GLU A N 1
ATOM 1449 C CA . GLU A 1 197 ? -21.469 -9.211 -36.094 1 96.31 197 GLU A CA 1
ATOM 1450 C C . GLU A 1 197 ? -20.328 -10.203 -35.938 1 96.31 197 GLU A C 1
ATOM 1452 O O . GLU A 1 197 ? -19.453 -10.312 -36.812 1 96.31 197 GLU A O 1
ATOM 1457 N N . LEU A 1 198 ? -20.344 -10.961 -34.906 1 96.38 198 LEU A N 1
ATOM 1458 C CA . LEU A 1 198 ? -19.219 -11.82 -34.594 1 96.38 198 LEU A CA 1
ATOM 1459 C C . LEU A 1 198 ? -19.094 -12.969 -35.562 1 96.38 198 LEU A C 1
ATOM 1461 O O . LEU A 1 198 ? -18.016 -13.531 -35.75 1 96.38 198 LEU A O 1
ATOM 1465 N N . GLU A 1 199 ? -20.109 -13.359 -36.219 1 95 199 GLU A N 1
ATOM 1466 C CA . GLU A 1 199 ? -20.062 -14.43 -37.188 1 95 199 GLU A CA 1
ATOM 1467 C C . GLU A 1 199 ? -19.172 -14.062 -38.375 1 95 199 GLU A C 1
ATOM 1469 O O . GLU A 1 199 ? -18.625 -14.945 -39.031 1 95 199 GLU A O 1
ATOM 1474 N N . ALA A 1 200 ? -19 -12.773 -38.625 1 95.38 200 ALA A N 1
ATOM 1475 C CA . ALA A 1 200 ? -18.25 -12.297 -39.781 1 95.38 200 ALA A CA 1
ATOM 1476 C C . ALA A 1 200 ? -16.781 -12.062 -39.438 1 95.38 200 ALA A C 1
ATOM 1478 O O . ALA A 1 200 ? -16 -11.688 -40.312 1 95.38 200 ALA A O 1
ATOM 1479 N N . VAL A 1 201 ? -16.422 -12.344 -38.281 1 96.81 201 VAL A N 1
ATOM 1480 C CA . VAL A 1 201 ? -15.055 -12.102 -37.812 1 96.81 201 VAL A CA 1
ATOM 1481 C C . VAL A 1 201 ? -14.094 -13.023 -38.594 1 96.81 201 VAL A C 1
ATOM 1483 O O . VAL A 1 201 ? -14.383 -14.203 -38.781 1 96.81 201 VAL A O 1
ATOM 1486 N N . THR A 1 202 ? -13.008 -12.477 -39.031 1 96.88 202 THR A N 1
ATOM 1487 C CA . THR A 1 202 ? -11.984 -13.227 -39.75 1 96.88 202 THR A CA 1
ATOM 1488 C C . THR A 1 202 ? -10.742 -13.406 -38.875 1 96.88 202 THR A C 1
ATOM 1490 O O . THR A 1 202 ? -10.594 -12.734 -37.844 1 96.88 202 THR A O 1
ATOM 1493 N N . PRO A 1 203 ? -9.922 -14.344 -39.188 1 96.31 203 PRO A N 1
ATOM 1494 C CA . PRO A 1 203 ? -8.672 -14.523 -38.438 1 96.31 203 PRO A CA 1
ATOM 1495 C C . PRO A 1 203 ? -7.855 -13.234 -38.344 1 96.31 203 PRO A C 1
ATOM 1497 O O . PRO A 1 203 ? -7.297 -12.922 -37.281 1 96.31 203 PRO A O 1
ATOM 1500 N N . GLU A 1 204 ? -7.809 -12.43 -39.375 1 94.75 204 GLU A N 1
ATOM 1501 C CA . GLU A 1 204 ? -7.062 -11.172 -39.406 1 94.75 204 GLU A CA 1
ATOM 1502 C C . GLU A 1 204 ? -7.598 -10.195 -38.375 1 94.75 204 GLU A C 1
ATOM 1504 O O . GLU A 1 204 ? -6.824 -9.508 -37.688 1 94.75 204 GLU A O 1
ATOM 1509 N N . MET A 1 205 ? -8.914 -10.188 -38.25 1 94.06 205 MET A N 1
ATOM 1510 C CA . MET A 1 205 ? -9.547 -9.32 -37.25 1 94.06 205 MET A CA 1
ATOM 1511 C C . MET A 1 205 ? -9.25 -9.789 -35.844 1 94.06 205 MET A C 1
ATOM 1513 O O . MET A 1 205 ? -8.961 -8.977 -34.969 1 94.06 205 MET A O 1
ATOM 1517 N N . ALA A 1 206 ? -9.281 -11.047 -35.688 1 92.44 206 ALA A N 1
ATOM 1518 C CA . ALA A 1 206 ? -9.164 -11.648 -34.375 1 92.44 206 ALA A CA 1
ATOM 1519 C C . ALA A 1 206 ? -7.734 -11.531 -33.844 1 92.44 206 ALA A C 1
ATOM 1521 O O . ALA A 1 206 ? -7.512 -11.469 -32.625 1 92.44 206 ALA A O 1
ATOM 1522 N N . ILE A 1 207 ? -6.738 -11.5 -34.719 1 91.56 207 ILE A N 1
ATOM 1523 C CA . ILE A 1 207 ? -5.344 -11.516 -34.281 1 91.56 207 ILE A CA 1
ATOM 1524 C C . ILE A 1 207 ? -4.883 -10.086 -34 1 91.56 207 ILE A C 1
ATOM 1526 O O . ILE A 1 207 ? -3.832 -9.883 -33.375 1 91.56 207 ILE A O 1
ATOM 1530 N N . ALA A 1 208 ? -5.695 -9.141 -34.312 1 86.31 208 ALA A N 1
ATOM 1531 C CA . ALA A 1 208 ? -5.387 -7.734 -34.031 1 86.31 208 ALA A CA 1
ATOM 1532 C C . ALA A 1 208 ? -5.777 -7.348 -32.625 1 86.31 208 ALA A C 1
ATOM 1534 O O . ALA A 1 208 ? -6.723 -6.586 -32.406 1 86.31 208 ALA A O 1
ATOM 1535 N N . HIS A 1 209 ? -5.102 -7.746 -31.688 1 80.25 209 HIS A N 1
ATOM 1536 C CA . HIS A 1 209 ? -5.367 -7.414 -30.297 1 80.25 209 HIS A CA 1
ATOM 1537 C C . HIS A 1 209 ? -5.094 -5.941 -30.016 1 80.25 209 HIS A C 1
ATOM 1539 O O . HIS A 1 209 ? -4.086 -5.398 -30.469 1 80.25 209 HIS A O 1
ATOM 1545 N N . PRO A 1 210 ? -5.824 -5.309 -29.234 1 82.31 210 PRO A N 1
ATOM 1546 C CA . PRO A 1 210 ? -5.719 -3.861 -29.047 1 82.31 210 PRO A CA 1
ATOM 1547 C C . PRO A 1 210 ? -4.504 -3.473 -28.203 1 82.31 210 PRO A C 1
ATOM 1549 O O . PRO A 1 210 ? -3.932 -2.396 -28.391 1 82.31 210 PRO A O 1
ATOM 1552 N N . ASN A 1 211 ? -4.082 -4.332 -27.234 1 81.38 211 ASN A N 1
ATOM 1553 C CA . ASN A 1 211 ? -3.094 -3.924 -26.234 1 81.38 211 ASN A CA 1
ATOM 1554 C C . ASN A 1 211 ? -1.81 -4.738 -26.359 1 81.38 211 ASN A C 1
ATOM 1556 O O . ASN A 1 211 ? -0.749 -4.305 -25.906 1 81.38 211 ASN A O 1
ATOM 1560 N N . TRP A 1 212 ? -1.891 -5.977 -26.781 1 82 212 TRP A N 1
ATOM 1561 C CA . TRP A 1 212 ? -0.783 -6.926 -26.75 1 82 212 TRP A CA 1
ATOM 1562 C C . TRP A 1 212 ? -0.399 -7.359 -28.156 1 82 212 TRP A C 1
ATOM 1564 O O . TRP A 1 212 ? -1.256 -7.445 -29.047 1 82 212 TRP A O 1
ATOM 1574 N N . SER A 1 213 ? 0.844 -7.66 -28.406 1 82.5 213 SER A N 1
ATOM 1575 C CA . SER A 1 213 ? 1.359 -8.367 -29.578 1 82.5 213 SER A CA 1
ATOM 1576 C C . SER A 1 213 ? 1.686 -9.82 -29.25 1 82.5 213 SER A C 1
ATOM 1578 O O . SER A 1 213 ? 2.656 -10.094 -28.531 1 82.5 213 SER A O 1
ATOM 1580 N N . MET A 1 214 ? 0.754 -10.641 -29.703 1 87 214 MET A N 1
ATOM 1581 C CA . MET A 1 214 ? 0.862 -12.039 -29.312 1 87 214 MET A CA 1
ATOM 1582 C C . MET A 1 214 ? 0.77 -12.953 -30.531 1 87 214 MET A C 1
ATOM 1584 O O . MET A 1 214 ? 0.575 -12.484 -31.641 1 87 214 MET A O 1
ATOM 1588 N N . GLY A 1 215 ? 1.023 -14.211 -30.375 1 86 215 GLY A N 1
ATOM 1589 C CA . GLY A 1 215 ? 0.85 -15.188 -31.438 1 86 215 GLY A CA 1
ATOM 1590 C C . GLY A 1 215 ? -0.598 -15.375 -31.844 1 86 215 GLY A C 1
ATOM 1591 O O . GLY A 1 215 ? -1.51 -14.93 -31.141 1 86 215 GLY A O 1
ATOM 1592 N N . PRO A 1 216 ? -0.876 -15.906 -32.906 1 89.62 216 PRO A N 1
ATOM 1593 C CA . PRO A 1 216 ? -2.229 -16.031 -33.438 1 89.62 216 PRO A CA 1
ATOM 1594 C C . PRO A 1 216 ? -3.168 -16.797 -32.531 1 89.62 216 PRO A C 1
ATOM 1596 O O . PRO A 1 216 ? -4.312 -16.391 -32.312 1 89.62 216 PRO A O 1
ATOM 1599 N N . LYS A 1 217 ? -2.697 -17.953 -31.969 1 91.88 217 LYS A N 1
ATOM 1600 C CA . LYS A 1 217 ? -3.564 -18.797 -31.141 1 91.88 217 LYS A CA 1
ATOM 1601 C C . LYS A 1 217 ? -4.055 -18.016 -29.906 1 91.88 217 LYS A C 1
ATOM 1603 O O . LYS A 1 217 ? -5.258 -17.953 -29.656 1 91.88 217 LYS A O 1
ATOM 1608 N N . ILE A 1 218 ? -3.199 -17.375 -29.172 1 92.19 218 ILE A N 1
ATOM 1609 C CA . ILE A 1 218 ? -3.582 -16.656 -27.969 1 92.19 218 ILE A CA 1
ATOM 1610 C C . ILE A 1 218 ? -4.41 -15.43 -28.344 1 92.19 218 ILE A C 1
ATOM 1612 O O . ILE A 1 218 ? -5.297 -15.023 -27.594 1 92.19 218 ILE A O 1
ATOM 1616 N N . SER A 1 219 ? -4.16 -14.836 -29.484 1 94.62 219 SER A N 1
ATOM 1617 C CA . SER A 1 219 ? -4.957 -13.703 -29.938 1 94.62 219 SER A CA 1
ATOM 1618 C C . SER A 1 219 ? -6.414 -14.102 -30.156 1 94.62 219 SER A C 1
ATOM 1620 O O . SER A 1 219 ? -7.328 -13.383 -29.75 1 94.62 219 SER A O 1
ATOM 1622 N N . VAL A 1 220 ? -6.582 -15.227 -30.797 1 96.81 220 VAL A N 1
ATOM 1623 C CA . VAL A 1 220 ? -7.941 -15.719 -31.016 1 96.81 220 VAL A CA 1
ATOM 1624 C C . VAL A 1 220 ? -8.578 -16.062 -29.672 1 96.81 220 VAL A C 1
ATOM 1626 O O . VAL A 1 220 ? -9.75 -15.758 -29.438 1 96.81 220 VAL A O 1
ATOM 1629 N N . ASP A 1 221 ? -7.766 -16.719 -28.828 1 96.94 221 ASP A N 1
ATOM 1630 C CA . ASP A 1 221 ? -8.273 -17.031 -27.5 1 96.94 221 ASP A CA 1
ATOM 1631 C C . ASP A 1 221 ? -8.68 -15.773 -26.734 1 96.94 221 ASP A C 1
ATOM 1633 O O . ASP A 1 221 ? -9.641 -15.789 -25.969 1 96.94 221 ASP A O 1
ATOM 1637 N N . SER A 1 222 ? -7.938 -14.75 -26.891 1 96 222 SER A N 1
ATOM 1638 C CA . SER A 1 222 ? -8.281 -13.477 -26.266 1 96 222 SER A CA 1
ATOM 1639 C C . SER A 1 222 ? -9.57 -12.898 -26.859 1 96 222 SER A C 1
ATOM 1641 O O . SER A 1 222 ? -10.414 -12.383 -26.125 1 96 222 SER A O 1
ATOM 1643 N N . ALA A 1 223 ? -9.711 -12.984 -28.156 1 96.62 223 ALA A N 1
ATOM 1644 C CA . ALA A 1 223 ? -10.891 -12.461 -28.828 1 96.62 223 ALA A CA 1
ATOM 1645 C C . ALA A 1 223 ? -12.148 -13.18 -28.375 1 96.62 223 ALA A C 1
ATOM 1647 O O . ALA A 1 223 ? -13.211 -12.562 -28.234 1 96.62 223 ALA A O 1
ATOM 1648 N N . THR A 1 224 ? -12.047 -14.484 -28.141 1 97.56 224 THR A N 1
ATOM 1649 C CA . THR A 1 224 ? -13.188 -15.266 -27.672 1 97.56 224 THR A CA 1
ATOM 1650 C C . THR A 1 224 ? -13.305 -15.219 -26.156 1 97.56 224 THR A C 1
ATOM 1652 O O . THR A 1 224 ? -14.266 -15.742 -25.578 1 97.56 224 THR A O 1
ATOM 1655 N N . MET A 1 225 ? -12.273 -14.734 -25.469 1 97.88 225 MET A N 1
ATOM 1656 C CA . MET A 1 225 ? -12.094 -14.719 -24.031 1 97.88 225 MET A CA 1
ATOM 1657 C C . MET A 1 225 ? -11.93 -16.125 -23.469 1 97.88 225 MET A C 1
ATOM 1659 O O . MET A 1 225 ? -12.094 -16.359 -22.281 1 97.88 225 MET A O 1
ATOM 1663 N N . MET A 1 226 ? -11.664 -17.109 -24.375 1 98.25 226 MET A N 1
ATOM 1664 C CA . MET A 1 226 ? -11.25 -18.422 -23.906 1 98.25 226 MET A CA 1
ATOM 1665 C C . MET A 1 226 ? -9.945 -18.328 -23.109 1 98.25 226 MET A C 1
ATOM 1667 O O . MET A 1 226 ? -9.75 -19.062 -22.141 1 98.25 226 MET A O 1
ATOM 1671 N N . ASN A 1 227 ? -9.023 -17.438 -23.547 1 97.25 227 ASN A N 1
ATOM 1672 C CA . ASN A 1 227 ? -7.789 -17.219 -22.797 1 97.25 227 ASN A CA 1
ATOM 1673 C C . ASN A 1 227 ? -8.078 -16.938 -21.328 1 97.25 227 ASN A C 1
ATOM 1675 O O . ASN A 1 227 ? -7.469 -17.547 -20.453 1 97.25 227 ASN A O 1
ATOM 1679 N N . LYS A 1 228 ? -9.039 -16.047 -21.094 1 98.06 228 LYS A N 1
ATOM 1680 C CA . LYS A 1 228 ? -9.406 -15.703 -19.734 1 98.06 228 LYS A CA 1
ATOM 1681 C C . LYS A 1 228 ? -10.07 -16.891 -19.031 1 98.06 228 LYS A C 1
ATOM 1683 O O . LYS A 1 228 ? -9.891 -17.094 -17.828 1 98.06 228 LYS A O 1
ATOM 1688 N 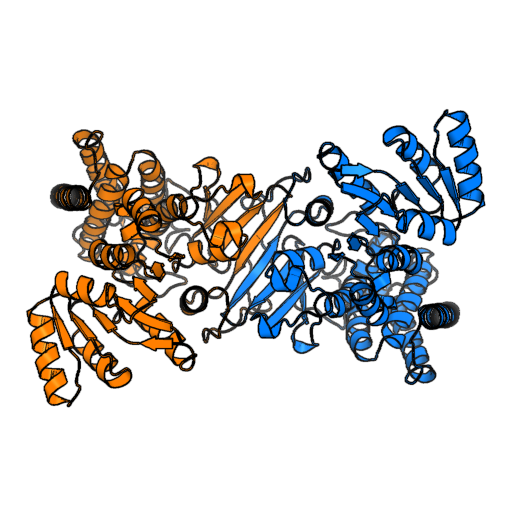N . GLY A 1 229 ? -10.867 -17.625 -19.75 1 98.5 229 GLY A N 1
ATOM 1689 C CA . GLY A 1 229 ? -11.414 -18.844 -19.203 1 98.5 229 GLY A CA 1
ATOM 1690 C C . GLY A 1 229 ? -10.352 -19.812 -18.734 1 98.5 229 GLY A C 1
ATOM 1691 O O . GLY A 1 229 ? -10.453 -20.375 -17.641 1 98.5 229 GLY A O 1
ATOM 1692 N N . LEU A 1 230 ? -9.375 -20.047 -19.594 1 98.19 230 LEU A N 1
ATOM 1693 C CA . LEU A 1 230 ? -8.266 -20.922 -19.219 1 98.19 230 LEU A CA 1
ATOM 1694 C C . LEU A 1 230 ? -7.5 -20.344 -18.016 1 98.19 230 LEU A C 1
ATOM 1696 O O . LEU A 1 230 ? -7.078 -21.094 -17.141 1 98.19 230 LEU A O 1
ATOM 1700 N N . GLU A 1 231 ? -7.367 -19.094 -18.031 1 98.56 231 GLU A N 1
ATOM 1701 C CA . GLU A 1 231 ? -6.719 -18.438 -16.906 1 98.56 231 GLU A CA 1
ATOM 1702 C C . GLU A 1 231 ? -7.551 -18.594 -15.625 1 98.56 231 GLU A C 1
ATOM 1704 O O . GLU A 1 231 ? -7 -18.688 -14.531 1 98.56 231 GLU A O 1
ATOM 1709 N N . TYR A 1 232 ? -8.859 -18.547 -15.766 1 98.62 232 TYR A N 1
ATOM 1710 C CA . TYR A 1 232 ? -9.75 -18.797 -14.641 1 98.62 232 TYR A CA 1
ATOM 1711 C C . TYR A 1 232 ? -9.469 -20.172 -14.023 1 98.62 232 TYR A C 1
ATOM 1713 O O . TYR A 1 232 ? -9.328 -20.281 -12.805 1 98.62 232 TYR A O 1
ATOM 1721 N N . ILE A 1 233 ? -9.391 -21.172 -14.805 1 98.38 233 ILE A N 1
ATOM 1722 C CA . ILE A 1 233 ? -9.094 -22.516 -14.352 1 98.38 233 ILE A CA 1
ATOM 1723 C C . ILE A 1 233 ? -7.723 -22.547 -13.68 1 98.38 233 ILE A C 1
ATOM 1725 O O . ILE A 1 233 ? -7.562 -23.141 -12.609 1 98.38 233 ILE A O 1
ATOM 1729 N N . GLU A 1 234 ? -6.734 -21.922 -14.367 1 98.38 234 GLU A N 1
ATOM 1730 C CA . GLU A 1 234 ? -5.391 -21.844 -13.805 1 98.38 234 GLU A CA 1
ATOM 1731 C C . GLU A 1 234 ? -5.41 -21.188 -12.43 1 98.38 234 GLU A C 1
ATOM 1733 O O . GLU A 1 234 ? -4.785 -21.688 -11.484 1 98.38 234 GLU A O 1
ATOM 1738 N N . ALA A 1 235 ? -6.109 -20.109 -12.258 1 98.56 235 ALA A N 1
ATOM 1739 C CA . ALA A 1 235 ? -6.184 -19.406 -10.992 1 98.56 235 ALA A CA 1
ATOM 1740 C C . ALA A 1 235 ? -6.82 -20.266 -9.906 1 98.56 235 ALA A C 1
ATOM 1742 O O . ALA A 1 235 ? -6.375 -20.266 -8.758 1 98.56 235 ALA A O 1
ATOM 1743 N N . ARG A 1 236 ? -7.879 -20.969 -10.281 1 98 236 ARG A N 1
ATOM 1744 C CA . ARG A 1 236 ? -8.531 -21.875 -9.344 1 98 236 ARG A CA 1
ATOM 1745 C C . ARG A 1 236 ? -7.523 -22.844 -8.734 1 98 236 ARG A C 1
ATOM 1747 O O . ARG A 1 236 ? -7.531 -23.078 -7.52 1 98 236 ARG A O 1
ATOM 1754 N N . TRP A 1 237 ? -6.652 -23.359 -9.508 1 97.88 237 TRP A N 1
ATOM 1755 C CA . TRP A 1 237 ? -5.691 -24.359 -9.047 1 97.88 237 TRP A CA 1
ATOM 1756 C C . TRP A 1 237 ? -4.535 -23.703 -8.305 1 97.88 237 TRP A C 1
ATOM 1758 O O . TRP A 1 237 ? -4.121 -24.188 -7.246 1 97.88 237 TRP A O 1
ATOM 1768 N N . LEU A 1 238 ? -3.971 -22.641 -8.859 1 98.5 238 LEU A N 1
ATOM 1769 C CA . LEU A 1 238 ? -2.816 -21.984 -8.258 1 98.5 238 LEU A CA 1
ATOM 1770 C C . LEU A 1 238 ? -3.148 -21.484 -6.852 1 98.5 238 LEU A C 1
ATOM 1772 O O . LEU A 1 238 ? -2.324 -21.578 -5.941 1 98.5 238 LEU A O 1
ATOM 1776 N N . PHE A 1 239 ? -4.406 -20.984 -6.68 1 98.56 239 PHE A N 1
ATOM 1777 C CA . PHE A 1 239 ? -4.695 -20.281 -5.438 1 98.56 239 PHE A CA 1
ATOM 1778 C C . PHE A 1 239 ? -5.738 -21.031 -4.617 1 98.56 239 PHE A C 1
ATOM 1780 O O . PHE A 1 239 ? -6.258 -20.5 -3.631 1 98.56 239 PHE A O 1
ATOM 1787 N N . ASN A 1 240 ? -6.055 -22.234 -5.109 1 97.75 240 ASN A N 1
ATOM 1788 C CA . ASN A 1 240 ? -7 -23.094 -4.395 1 97.75 240 ASN A CA 1
ATOM 1789 C C . ASN A 1 240 ? -8.289 -22.344 -4.066 1 97.75 240 ASN A C 1
ATOM 1791 O O . ASN A 1 240 ? -8.781 -22.406 -2.939 1 97.75 240 ASN A O 1
ATOM 1795 N N . ALA A 1 241 ? -8.773 -21.625 -5.012 1 97.75 241 ALA A N 1
ATOM 1796 C CA . ALA A 1 241 ? -9.93 -20.75 -4.824 1 97.75 241 ALA A CA 1
ATOM 1797 C C . ALA A 1 241 ? -11.234 -21.5 -5.043 1 97.75 241 ALA A C 1
ATOM 1799 O O . ALA A 1 241 ? -11.336 -22.344 -5.945 1 97.75 241 ALA A O 1
ATOM 1800 N N . SER A 1 242 ? -12.219 -21.25 -4.285 1 96.94 242 SER A N 1
ATOM 1801 C CA . SER A 1 242 ? -13.578 -21.719 -4.539 1 96.94 242 SER A CA 1
ATOM 1802 C C . SER A 1 242 ? -14.258 -20.875 -5.617 1 96.94 242 SER A C 1
ATOM 1804 O O . SER A 1 242 ? -13.727 -19.844 -6.027 1 96.94 242 SER A O 1
ATOM 1806 N N . LYS A 1 243 ? -15.383 -21.359 -6.059 1 96.06 243 LYS A N 1
ATOM 1807 C CA . LYS A 1 243 ? -16.141 -20.688 -7.098 1 96.06 243 LYS A CA 1
ATOM 1808 C C . LYS A 1 243 ? -16.516 -19.266 -6.676 1 96.06 243 LYS A C 1
ATOM 1810 O O . LYS A 1 243 ? -16.438 -18.328 -7.484 1 96.06 243 LYS A O 1
ATOM 1815 N N . ASP A 1 244 ? -16.797 -19.109 -5.445 1 96.31 244 ASP A N 1
ATOM 1816 C CA . ASP A 1 244 ? -17.25 -17.812 -4.953 1 96.31 244 ASP A CA 1
ATOM 1817 C C . ASP A 1 244 ? -16.062 -16.859 -4.75 1 96.31 244 ASP A C 1
ATOM 1819 O O . ASP A 1 244 ? -16.25 -15.648 -4.617 1 96.31 244 ASP A O 1
ATOM 1823 N N . GLN A 1 245 ? -14.875 -17.344 -4.707 1 97.88 245 GLN A N 1
ATOM 1824 C CA . GLN A 1 245 ? -13.68 -16.562 -4.406 1 97.88 245 GLN A CA 1
ATOM 1825 C C . GLN A 1 245 ? -13 -16.078 -5.688 1 97.88 245 GLN A C 1
ATOM 1827 O O . GLN A 1 245 ? -12.008 -15.344 -5.633 1 97.88 245 GLN A O 1
ATOM 1832 N N . LEU A 1 246 ? -13.484 -16.438 -6.805 1 97.88 246 LEU A N 1
ATOM 1833 C CA . LEU A 1 246 ? -12.836 -16.094 -8.07 1 97.88 246 LEU A CA 1
ATOM 1834 C C . LEU A 1 246 ? -13.828 -15.445 -9.023 1 97.88 246 LEU A C 1
ATOM 1836 O O . LEU A 1 246 ? -14.844 -16.047 -9.383 1 97.88 246 LEU A O 1
ATOM 1840 N N . LYS A 1 247 ? -13.547 -14.18 -9.391 1 97.44 247 LYS A N 1
ATOM 1841 C CA . LYS A 1 247 ? -14.414 -13.383 -10.25 1 97.44 247 LYS A CA 1
ATOM 1842 C C . LYS A 1 247 ? -13.648 -12.82 -11.438 1 97.44 247 LYS A C 1
ATOM 1844 O O . LYS A 1 247 ? -12.438 -12.594 -11.352 1 97.44 247 LYS A O 1
ATOM 1849 N N . VAL A 1 248 ? -14.344 -12.656 -12.508 1 97.56 248 VAL A N 1
ATOM 1850 C CA . VAL A 1 248 ? -13.75 -12.07 -13.703 1 97.56 248 VAL A CA 1
ATOM 1851 C C . VAL A 1 248 ? -14.242 -10.633 -13.883 1 97.56 248 VAL A C 1
ATOM 1853 O O . VAL A 1 248 ? -15.43 -10.359 -13.703 1 97.56 248 VAL A O 1
ATOM 1856 N N . VAL A 1 249 ? -13.344 -9.766 -14.18 1 97.19 249 VAL A N 1
ATOM 1857 C CA . VAL A 1 249 ? -13.648 -8.359 -14.445 1 97.19 249 VAL A CA 1
ATOM 1858 C C . VAL A 1 249 ? -12.969 -7.922 -15.742 1 97.19 249 VAL A C 1
ATOM 1860 O O . VAL A 1 249 ? -11.805 -8.242 -15.977 1 97.19 249 VAL A O 1
ATOM 1863 N N . ILE A 1 250 ? -13.711 -7.266 -16.578 1 96.62 250 ILE A N 1
ATOM 1864 C CA . ILE A 1 250 ? -13.125 -6.742 -17.812 1 96.62 250 ILE A CA 1
ATOM 1865 C C . ILE A 1 250 ? -12.578 -5.344 -17.562 1 96.62 250 ILE A C 1
ATOM 1867 O O . ILE A 1 250 ? -13.289 -4.461 -17.078 1 96.62 250 ILE A O 1
ATOM 1871 N N . HIS A 1 251 ? -11.359 -5.121 -17.797 1 96.75 251 HIS A N 1
ATOM 1872 C CA . HIS A 1 251 ? -10.602 -3.879 -17.734 1 96.75 251 HIS A CA 1
ATOM 1873 C C . HIS A 1 251 ? -9.883 -3.609 -19.047 1 96.75 251 HIS A C 1
ATOM 1875 O O . HIS A 1 251 ? -8.742 -4.043 -19.234 1 96.75 251 HIS A O 1
ATOM 1881 N N . PRO A 1 252 ? -10.586 -2.844 -19.969 1 94.88 252 PRO A N 1
ATOM 1882 C CA . PRO A 1 252 ? -10.117 -2.672 -21.344 1 94.88 252 PRO A CA 1
ATOM 1883 C C . PRO A 1 252 ? -8.703 -2.109 -21.422 1 94.88 252 PRO A C 1
ATOM 1885 O O . PRO A 1 252 ? -7.977 -2.395 -22.391 1 94.88 252 PRO A O 1
ATOM 1888 N N . GLN A 1 253 ? -8.242 -1.337 -20.469 1 94 253 GLN A N 1
ATOM 1889 C CA . GLN A 1 253 ? -6.965 -0.638 -20.547 1 94 253 GLN A CA 1
ATOM 1890 C C . GLN A 1 253 ? -5.805 -1.583 -20.25 1 94 253 GLN A C 1
ATOM 1892 O O . GLN A 1 253 ? -4.648 -1.265 -20.547 1 94 253 GLN A O 1
ATOM 1897 N N . SER A 1 254 ? -6.086 -2.814 -19.625 1 94.81 254 SER A N 1
ATOM 1898 C CA . SER A 1 254 ? -5.094 -3.838 -19.312 1 94.81 254 SER A CA 1
ATOM 1899 C C . SER A 1 254 ? -3.916 -3.252 -18.531 1 94.81 254 SER A C 1
ATOM 1901 O O . SER A 1 254 ? -2.764 -3.605 -18.781 1 94.81 254 SER A O 1
ATOM 1903 N N . VAL A 1 255 ? -4.195 -2.279 -17.656 1 96.12 255 VAL A N 1
ATOM 1904 C CA . VAL A 1 255 ? -3.17 -1.71 -16.781 1 96.12 255 VAL A CA 1
ATOM 1905 C C . VAL A 1 255 ? -3.172 -2.436 -15.438 1 96.12 255 VAL A C 1
ATOM 1907 O O . VAL A 1 255 ? -2.109 -2.762 -14.898 1 96.12 255 VAL A O 1
ATOM 1910 N N . ILE A 1 256 ? -4.41 -2.611 -14.898 1 97.31 256 ILE A N 1
ATOM 1911 C CA . ILE A 1 256 ? -4.559 -3.502 -13.75 1 97.31 256 ILE A CA 1
ATOM 1912 C C . ILE A 1 256 ? -4.602 -4.953 -14.227 1 97.31 256 ILE A C 1
ATOM 1914 O O . ILE A 1 256 ? -5.5 -5.34 -14.977 1 97.31 256 ILE A O 1
ATOM 1918 N N . HIS A 1 257 ? -3.672 -5.754 -13.789 1 98.12 257 HIS A N 1
ATOM 1919 C CA . HIS A 1 257 ? -3.572 -7.117 -14.305 1 98.12 257 HIS A CA 1
ATOM 1920 C C . HIS A 1 257 ? -4.371 -8.086 -13.438 1 98.12 257 HIS A C 1
ATOM 1922 O O . HIS A 1 257 ? -4.781 -9.148 -13.914 1 98.12 257 HIS A O 1
ATOM 1928 N N . SER A 1 258 ? -4.555 -7.855 -12.219 1 98.56 258 SER A N 1
ATOM 1929 C CA . SER A 1 258 ? -5.473 -8.562 -11.328 1 98.56 258 SER A CA 1
ATOM 1930 C C . SER A 1 258 ? -5.516 -7.918 -9.953 1 98.56 258 SER A C 1
ATOM 1932 O O . SER A 1 258 ? -4.781 -6.965 -9.68 1 98.56 258 SER A O 1
ATOM 1934 N N . MET A 1 259 ? -6.398 -8.422 -9.125 1 98.69 259 MET A N 1
ATOM 1935 C CA . MET A 1 259 ? -6.598 -7.844 -7.797 1 98.69 259 MET A CA 1
ATOM 1936 C C . MET A 1 259 ? -6.98 -8.922 -6.789 1 98.69 259 MET A C 1
ATOM 1938 O O . MET A 1 259 ? -7.477 -9.984 -7.164 1 98.69 259 MET A O 1
ATOM 1942 N N . VAL A 1 260 ? -6.711 -8.664 -5.547 1 98.81 260 VAL A N 1
ATOM 1943 C CA . VAL A 1 260 ? -7.121 -9.5 -4.426 1 98.81 260 VAL A CA 1
ATOM 1944 C C . VAL A 1 260 ? -7.945 -8.68 -3.441 1 98.81 260 VAL A C 1
ATOM 1946 O O . VAL A 1 260 ? -7.523 -7.602 -3.016 1 98.81 260 VAL A O 1
ATOM 1949 N N . GLN A 1 261 ? -9.125 -9.156 -3.172 1 98.44 261 GLN A N 1
ATOM 1950 C CA . GLN A 1 261 ? -10 -8.5 -2.209 1 98.44 261 GLN A CA 1
ATOM 1951 C C . GLN A 1 261 ? -9.891 -9.156 -0.834 1 98.44 261 GLN A C 1
ATOM 1953 O O . GLN A 1 261 ? -10 -10.383 -0.713 1 98.44 261 GLN A O 1
ATOM 1958 N N . TYR A 1 262 ? -9.688 -8.414 0.156 1 98.5 262 TYR A N 1
ATOM 1959 C CA . TYR A 1 262 ? -9.57 -8.883 1.531 1 98.5 262 TYR A CA 1
ATOM 1960 C C . TYR A 1 262 ? -10.828 -8.562 2.328 1 98.5 262 TYR A C 1
ATOM 1962 O O . TYR A 1 262 ? -11.594 -7.668 1.962 1 98.5 262 TYR A O 1
ATOM 1970 N N . LYS A 1 263 ? -11.047 -9.258 3.375 1 97.25 263 LYS A N 1
ATOM 1971 C CA . LYS A 1 263 ? -12.281 -9.18 4.148 1 97.25 263 LYS A CA 1
ATOM 1972 C C . LYS A 1 263 ? -12.367 -7.875 4.93 1 97.25 263 LYS A C 1
ATOM 1974 O O . LYS A 1 263 ? -13.422 -7.527 5.465 1 97.25 263 LYS A O 1
ATOM 1979 N N . ASP A 1 264 ? -11.195 -7.152 5.148 1 97.56 264 ASP A N 1
ATOM 1980 C CA . ASP A 1 264 ? -11.227 -5.883 5.871 1 97.56 264 ASP A CA 1
ATOM 1981 C C . ASP A 1 264 ? -11.641 -4.738 4.953 1 97.56 264 ASP A C 1
ATOM 1983 O O . ASP A 1 264 ? -11.617 -3.572 5.355 1 97.56 264 ASP A O 1
ATOM 1987 N N . GLY A 1 265 ? -11.992 -4.973 3.684 1 96.94 265 GLY A N 1
ATOM 1988 C CA . GLY A 1 265 ? -12.414 -3.936 2.754 1 96.94 265 GLY A CA 1
ATOM 1989 C C . GLY A 1 265 ? -11.32 -3.498 1.807 1 96.94 265 GLY A C 1
ATOM 1990 O O . GLY A 1 265 ? -11.562 -2.744 0.864 1 96.94 265 GLY A O 1
ATOM 1991 N N . SER A 1 266 ? -10.125 -4.047 2.006 1 98.19 266 SER A N 1
ATOM 1992 C CA . SER A 1 266 ? -9 -3.695 1.148 1 98.19 266 SER A CA 1
ATOM 1993 C C . SER A 1 266 ? -9.023 -4.496 -0.149 1 98.19 266 SER A C 1
ATOM 1995 O O . SER A 1 266 ? -9.398 -5.668 -0.154 1 98.19 266 SER A O 1
ATOM 1997 N N . VAL A 1 267 ? -8.703 -3.811 -1.228 1 98.69 267 VAL A N 1
ATOM 1998 C CA . VAL A 1 267 ? -8.359 -4.477 -2.479 1 98.69 267 VAL A CA 1
ATOM 1999 C C . VAL A 1 267 ? -6.926 -4.133 -2.869 1 98.69 267 VAL A C 1
ATOM 2001 O O . VAL A 1 267 ? -6.551 -2.957 -2.914 1 98.69 267 VAL A O 1
ATOM 2004 N N . LEU A 1 268 ? -6.082 -5.09 -3.012 1 98.81 268 LEU A N 1
ATOM 2005 C CA . LEU A 1 268 ? -4.742 -4.887 -3.549 1 98.81 268 LEU A CA 1
ATOM 2006 C C . LEU A 1 268 ? -4.695 -5.23 -5.035 1 98.81 268 LEU A C 1
ATOM 2008 O O . LEU A 1 268 ? -5.199 -6.273 -5.453 1 98.81 268 LEU A O 1
ATOM 2012 N N . ALA A 1 269 ? -4.199 -4.359 -5.797 1 98.81 269 ALA A N 1
ATOM 2013 C CA . ALA A 1 269 ? -4.098 -4.52 -7.246 1 98.81 269 ALA A CA 1
ATOM 2014 C C . ALA A 1 269 ? -2.646 -4.414 -7.711 1 98.81 269 ALA A C 1
ATOM 2016 O O . ALA A 1 269 ? -1.863 -3.645 -7.152 1 98.81 269 ALA A O 1
ATOM 2017 N N . GLN A 1 270 ? -2.283 -5.148 -8.656 1 98.81 270 GLN A N 1
ATOM 2018 C CA . GLN A 1 270 ? -1.015 -5.008 -9.359 1 98.81 270 GLN A CA 1
ATOM 2019 C C . GLN A 1 270 ? -1.226 -4.422 -10.758 1 98.81 270 GLN A C 1
ATOM 2021 O O . GLN A 1 270 ? -2.104 -4.867 -11.5 1 98.81 270 GLN A O 1
ATOM 2026 N N . MET A 1 271 ? -0.462 -3.408 -11.047 1 98.25 271 MET A N 1
ATOM 2027 C CA . MET A 1 271 ? -0.55 -2.68 -12.305 1 98.25 271 MET A CA 1
ATOM 2028 C C . MET A 1 271 ? 0.804 -2.639 -13.008 1 98.25 271 MET A C 1
ATOM 2030 O O . MET A 1 271 ? 1.844 -2.803 -12.367 1 98.25 271 MET A O 1
ATOM 2034 N N . GLY A 1 272 ? 0.79 -2.365 -14.25 1 96.38 272 GLY A N 1
ATOM 2035 C CA . GLY A 1 272 ? 1.975 -2.203 -15.078 1 96.38 272 GLY A CA 1
ATOM 2036 C C . GLY A 1 272 ? 1.659 -2.098 -16.562 1 96.38 272 GLY A C 1
ATOM 2037 O O . GLY A 1 272 ? 0.518 -2.312 -16.969 1 96.38 272 GLY A O 1
ATOM 2038 N N . LEU A 1 273 ? 2.645 -1.771 -17.328 1 94.94 273 LEU A N 1
ATOM 2039 C CA . LEU A 1 273 ? 2.529 -1.85 -18.781 1 94.94 273 LEU A CA 1
ATOM 2040 C C . LEU A 1 273 ? 2.385 -3.299 -19.234 1 94.94 273 LEU A C 1
ATOM 2042 O O . LEU A 1 273 ? 2.811 -4.219 -18.547 1 94.94 273 LEU A O 1
ATOM 2046 N N . PRO A 1 274 ? 1.681 -3.459 -20.297 1 93.81 274 PRO A N 1
ATOM 2047 C CA . PRO A 1 274 ? 1.544 -4.82 -20.812 1 93.81 274 PRO A CA 1
ATOM 2048 C C . PRO A 1 274 ? 2.854 -5.375 -21.375 1 93.81 274 PRO A C 1
ATOM 2050 O O . PRO A 1 274 ? 3.027 -5.453 -22.594 1 93.81 274 PRO A O 1
ATOM 2053 N N . ASP A 1 275 ? 3.768 -5.719 -20.578 1 95.75 275 ASP A N 1
ATOM 2054 C CA . ASP A 1 275 ? 5.102 -6.238 -20.859 1 95.75 275 ASP A CA 1
ATOM 2055 C C . ASP A 1 275 ? 5.418 -7.445 -19.984 1 95.75 275 ASP A C 1
ATOM 2057 O O . ASP A 1 275 ? 5.5 -7.32 -18.75 1 95.75 275 ASP A O 1
ATOM 2061 N N . MET A 1 276 ? 5.625 -8.609 -20.562 1 97.06 276 MET A N 1
ATOM 2062 C CA . MET A 1 276 ? 5.797 -9.859 -19.828 1 97.06 276 MET A CA 1
ATOM 2063 C C . MET A 1 276 ? 7.129 -9.883 -19.078 1 97.06 276 MET A C 1
ATOM 2065 O O . MET A 1 276 ? 7.355 -10.742 -18.234 1 97.06 276 MET A O 1
ATOM 2069 N N . ARG A 1 277 ? 8.086 -8.922 -19.406 1 98.38 277 ARG A N 1
ATOM 2070 C CA . ARG A 1 277 ? 9.344 -8.859 -18.672 1 98.38 277 ARG A CA 1
ATOM 2071 C C . ARG A 1 277 ? 9.094 -8.531 -17.203 1 98.38 277 ARG A C 1
ATOM 2073 O O . ARG A 1 277 ? 9.875 -8.922 -16.328 1 98.38 277 ARG A O 1
ATOM 2080 N N . THR A 1 278 ? 7.93 -7.953 -16.828 1 98.5 278 THR A N 1
ATOM 2081 C CA . THR A 1 278 ? 7.605 -7.629 -15.445 1 98.5 278 THR A CA 1
ATOM 2082 C C . THR A 1 278 ? 7.332 -8.898 -14.648 1 98.5 278 THR A C 1
ATOM 2084 O O . THR A 1 278 ? 8.055 -9.203 -13.695 1 98.5 278 THR A O 1
ATOM 2087 N N . PRO A 1 279 ? 6.328 -9.688 -15.023 1 98.56 279 PRO A N 1
ATOM 2088 C CA . PRO A 1 279 ? 6.105 -10.906 -14.242 1 98.56 279 PRO A CA 1
ATOM 2089 C C . PRO A 1 279 ? 7.273 -11.883 -14.336 1 98.56 279 PRO A C 1
ATOM 2091 O O . PRO A 1 279 ? 7.543 -12.625 -13.383 1 98.56 279 PRO A O 1
ATOM 2094 N N . ILE A 1 280 ? 7.973 -11.977 -15.461 1 98.81 280 ILE A N 1
ATOM 2095 C CA . ILE A 1 280 ? 9.125 -12.859 -15.609 1 98.81 280 ILE A CA 1
ATOM 2096 C C . ILE A 1 280 ? 10.219 -12.453 -14.633 1 98.81 280 ILE A C 1
ATOM 2098 O O . ILE A 1 280 ? 10.75 -13.289 -13.898 1 98.81 280 ILE A O 1
ATOM 2102 N N . ALA A 1 281 ? 10.57 -11.156 -14.555 1 98.75 281 ALA A N 1
ATOM 2103 C CA . ALA A 1 281 ? 11.578 -10.672 -13.617 1 98.75 281 ALA A CA 1
ATOM 2104 C C . ALA A 1 281 ? 11.164 -10.961 -12.172 1 98.75 281 ALA A C 1
ATOM 2106 O O . ALA A 1 281 ? 11.984 -11.375 -11.359 1 98.75 281 ALA A O 1
ATOM 2107 N N . CYS A 1 282 ? 9.914 -10.758 -11.93 1 98.5 282 CYS A N 1
ATOM 2108 C CA . CYS A 1 282 ? 9.398 -11 -10.586 1 98.5 282 CYS A CA 1
ATOM 2109 C C . CYS A 1 282 ? 9.609 -12.453 -10.18 1 98.5 282 CYS A C 1
ATOM 2111 O O . CYS A 1 282 ? 10.125 -12.734 -9.094 1 98.5 282 CYS A O 1
ATOM 2113 N N . THR A 1 283 ? 9.258 -13.406 -11.008 1 98.69 283 THR A N 1
ATOM 2114 C CA . THR A 1 283 ? 9.336 -14.828 -10.68 1 98.69 283 THR A CA 1
ATOM 2115 C C . THR A 1 283 ? 10.781 -15.312 -10.703 1 98.69 283 THR A C 1
ATOM 2117 O O . THR A 1 283 ? 11.18 -16.125 -9.867 1 98.69 283 THR A O 1
ATOM 2120 N N . MET A 1 284 ? 11.57 -14.82 -11.586 1 98.56 284 MET A N 1
ATOM 2121 C CA . MET A 1 284 ? 12.961 -15.25 -11.688 1 98.56 284 MET A CA 1
ATOM 2122 C C . MET A 1 284 ? 13.742 -14.867 -10.438 1 98.56 284 MET A C 1
ATOM 2124 O O . MET A 1 284 ? 14.625 -15.609 -10 1 98.56 284 MET A O 1
ATOM 2128 N N . SER A 1 285 ? 13.414 -13.75 -9.852 1 98.06 285 SER A N 1
ATOM 2129 C CA . SER A 1 285 ? 14.234 -13.211 -8.773 1 98.06 285 SER A CA 1
ATOM 2130 C C . SER A 1 285 ? 13.547 -13.359 -7.422 1 98.06 285 SER A C 1
ATOM 2132 O O . SER A 1 285 ? 14.141 -13.078 -6.379 1 98.06 285 SER A O 1
ATOM 2134 N N . TYR A 1 286 ? 12.352 -13.898 -7.406 1 97.38 286 TYR A N 1
ATOM 2135 C CA . TYR A 1 286 ? 11.594 -14.047 -6.168 1 97.38 286 TYR A CA 1
ATOM 2136 C C . TYR A 1 286 ? 12.43 -14.75 -5.102 1 97.38 286 TYR A C 1
ATOM 2138 O O . TYR A 1 286 ? 13.07 -15.766 -5.375 1 97.38 286 TYR A O 1
ATOM 2146 N N . PRO A 1 287 ? 12.508 -14.219 -3.928 1 95.69 287 PRO A N 1
ATOM 2147 C CA . PRO A 1 287 ? 11.648 -13.18 -3.344 1 95.69 287 PRO A CA 1
ATOM 2148 C C . PRO A 1 287 ? 12.234 -11.781 -3.51 1 95.69 287 PRO A C 1
ATOM 2150 O O . PRO A 1 287 ? 11.609 -10.797 -3.09 1 95.69 287 PRO A O 1
ATOM 2153 N N . LYS A 1 288 ? 13.391 -11.625 -4.117 1 95.81 288 LYS A N 1
ATOM 2154 C CA . LYS A 1 288 ? 13.93 -10.305 -4.43 1 95.81 288 LYS A CA 1
ATOM 2155 C C . LYS A 1 288 ? 13.336 -9.758 -5.723 1 95.81 288 LYS A C 1
ATOM 2157 O O . LYS A 1 288 ? 12.531 -10.422 -6.371 1 95.81 288 LYS A O 1
ATOM 2162 N N . ARG A 1 289 ? 13.602 -8.523 -6.02 1 97.38 289 ARG A N 1
ATOM 2163 C CA . ARG A 1 289 ? 13.18 -7.898 -7.266 1 97.38 289 ARG A CA 1
ATOM 2164 C C . ARG A 1 289 ? 14.367 -7.34 -8.039 1 97.38 289 ARG A C 1
ATOM 2166 O O . ARG A 1 289 ? 15.305 -6.801 -7.438 1 97.38 289 ARG A O 1
ATOM 2173 N N . VAL A 1 290 ? 14.328 -7.523 -9.32 1 97.62 290 VAL A N 1
ATOM 2174 C CA . VAL A 1 290 ? 15.406 -7.027 -10.172 1 97.62 290 VAL A CA 1
ATOM 2175 C C . VAL A 1 290 ? 14.828 -6.102 -11.242 1 97.62 290 VAL A C 1
ATOM 2177 O O . VAL A 1 290 ? 13.609 -6.055 -11.445 1 97.62 290 VAL A O 1
ATOM 2180 N N . ASP A 1 291 ? 15.719 -5.391 -11.852 1 97.31 291 ASP A N 1
ATOM 2181 C CA . ASP A 1 291 ? 15.336 -4.531 -12.969 1 97.31 291 ASP A CA 1
ATOM 2182 C C . ASP A 1 291 ? 14.898 -5.359 -14.18 1 97.31 291 ASP A C 1
ATOM 2184 O O . ASP A 1 291 ? 15.672 -6.168 -14.695 1 97.31 291 ASP A O 1
ATOM 2188 N N . ALA A 1 292 ? 13.648 -5.172 -14.586 1 97.38 292 ALA A N 1
ATOM 2189 C CA . ALA A 1 292 ? 13.117 -5.938 -15.711 1 97.38 292 ALA A CA 1
ATOM 2190 C C . ALA A 1 292 ? 13.414 -5.25 -17.031 1 97.38 292 ALA A C 1
ATOM 2192 O O . ALA A 1 292 ? 13.227 -5.836 -18.109 1 97.38 292 ALA A O 1
ATOM 2193 N N . GLY A 1 293 ? 13.891 -4.066 -17.031 1 96.88 293 GLY A N 1
ATOM 2194 C CA . GLY A 1 293 ? 14.086 -3.293 -18.25 1 96.88 293 GLY A CA 1
ATOM 2195 C C . GLY A 1 293 ? 12.789 -2.73 -18.812 1 96.88 293 GLY A C 1
ATOM 2196 O O . GLY A 1 293 ? 12.703 -2.438 -20 1 96.88 293 GLY A O 1
ATOM 2197 N N . VAL A 1 294 ? 11.758 -2.605 -18 1 96.19 294 VAL A N 1
ATOM 2198 C CA . VAL A 1 294 ? 10.453 -2.098 -18.406 1 96.19 294 VAL A CA 1
ATOM 2199 C C . VAL A 1 294 ? 10.281 -0.663 -17.906 1 96.19 294 VAL A C 1
ATOM 2201 O O . VAL A 1 294 ? 10.695 -0.328 -16.797 1 96.19 294 VAL A O 1
ATOM 2204 N N . GLU A 1 295 ? 9.711 0.182 -18.766 1 93.25 295 GLU A N 1
ATOM 2205 C CA . GLU A 1 295 ? 9.414 1.549 -18.344 1 93.25 295 GLU A CA 1
ATOM 2206 C C . GLU A 1 295 ? 8.414 1.57 -17.188 1 93.25 295 GLU A C 1
ATOM 2208 O O . GLU A 1 295 ? 7.438 0.812 -17.203 1 93.25 295 GLU A O 1
ATOM 2213 N N . PRO A 1 296 ? 8.711 2.449 -16.203 1 92.62 296 PRO A N 1
ATOM 2214 C CA . PRO A 1 296 ? 7.738 2.559 -15.102 1 92.62 296 PRO A CA 1
ATOM 2215 C C . PRO A 1 296 ? 6.402 3.143 -15.562 1 92.62 296 PRO A C 1
ATOM 2217 O O . PRO A 1 296 ? 6.363 3.941 -16.5 1 92.62 296 PRO A O 1
ATOM 2220 N N . LEU A 1 297 ? 5.32 2.705 -14.961 1 95.06 297 LEU A N 1
ATOM 2221 C CA . LEU A 1 297 ? 3.998 3.266 -15.219 1 95.06 297 LEU A CA 1
ATOM 2222 C C . LEU A 1 297 ? 3.945 4.738 -14.82 1 95.06 297 LEU A C 1
ATOM 2224 O O . LEU A 1 297 ? 4.359 5.102 -13.719 1 95.06 297 LEU A O 1
ATOM 2228 N N . ASP A 1 298 ? 3.541 5.594 -15.656 1 94.06 298 ASP A N 1
ATOM 2229 C CA . ASP A 1 298 ? 3.406 7.027 -15.438 1 94.06 298 ASP A CA 1
ATOM 2230 C C . ASP A 1 298 ? 1.938 7.43 -15.312 1 94.06 298 ASP A C 1
ATOM 2232 O O . ASP A 1 298 ? 1.216 7.484 -16.312 1 94.06 298 ASP A O 1
ATOM 2236 N N . PHE A 1 299 ? 1.461 7.762 -14.133 1 94.06 299 PHE A N 1
ATOM 2237 C CA . PHE A 1 299 ? 0.052 8.008 -13.852 1 94.06 299 PHE A CA 1
ATOM 2238 C C . PHE A 1 299 ? -0.376 9.375 -14.391 1 94.06 299 PHE A C 1
ATOM 2240 O O . PHE A 1 299 ? -1.57 9.672 -14.445 1 94.06 299 PHE A O 1
ATOM 2247 N N . THR A 1 300 ? 0.512 10.234 -14.773 1 87.25 300 THR A N 1
ATOM 2248 C CA . THR A 1 300 ? 0.151 11.492 -15.422 1 87.25 300 THR A CA 1
ATOM 2249 C C . THR A 1 300 ? -0.204 11.266 -16.891 1 87.25 300 THR A C 1
ATOM 2251 O O . THR A 1 300 ? -0.784 12.141 -17.531 1 87.25 300 THR A O 1
ATOM 2254 N N . LYS A 1 301 ? 0.065 10.07 -17.328 1 87.75 301 LYS A N 1
ATOM 2255 C CA . LYS A 1 301 ? -0.146 9.758 -18.734 1 87.75 301 LYS A CA 1
ATOM 2256 C C . LYS A 1 301 ? -1.169 8.641 -18.906 1 87.75 301 LYS A C 1
ATOM 2258 O O . LYS A 1 301 ? -1.664 8.406 -20.016 1 87.75 301 LYS A O 1
ATOM 2263 N N . VAL A 1 302 ? -1.346 8.117 -17.672 1 85.25 302 VAL A N 1
ATOM 2264 C CA . VAL A 1 302 ? -2.238 6.965 -17.781 1 85.25 302 VAL A CA 1
ATOM 2265 C C . VAL A 1 302 ? -3.676 7.441 -17.984 1 85.25 302 VAL A C 1
ATOM 2267 O O . VAL A 1 302 ? -4.07 8.484 -17.453 1 85.25 302 VAL A O 1
ATOM 2270 N N . GLY A 1 303 ? -4.305 7.363 -19.016 1 85.25 303 GLY A N 1
ATOM 2271 C CA . GLY A 1 303 ? -5.707 7.629 -19.297 1 85.25 303 GLY A CA 1
ATOM 2272 C C . GLY A 1 303 ? -6.633 7.195 -18.172 1 85.25 303 GLY A C 1
ATOM 2273 O O . GLY A 1 303 ? -6.293 7.332 -17 1 85.25 303 GLY A O 1
ATOM 2274 N N . GLU A 1 304 ? -7.785 6.898 -18.344 1 92.88 304 GLU A N 1
ATOM 2275 C CA . GLU A 1 304 ? -8.805 6.484 -17.375 1 92.88 304 GLU A CA 1
ATOM 2276 C C . GLU A 1 304 ? -8.859 4.961 -17.266 1 92.88 304 GLU A C 1
ATOM 2278 O O . GLU A 1 304 ? -8.523 4.25 -18.203 1 92.88 304 GLU A O 1
ATOM 2283 N N . PHE A 1 305 ? -9.117 4.434 -16.094 1 96.12 305 PHE A N 1
ATOM 2284 C CA . PHE A 1 305 ? -9.406 3.021 -15.875 1 96.12 305 PHE A CA 1
ATOM 2285 C C . PHE A 1 305 ? -10.914 2.781 -15.82 1 96.12 305 PHE A C 1
ATOM 2287 O O . PHE A 1 305 ? -11.625 3.453 -15.07 1 96.12 305 PHE A O 1
ATOM 2294 N N . THR A 1 306 ? -11.406 1.845 -16.625 1 95.31 306 THR A N 1
ATOM 2295 C CA . THR A 1 306 ? -12.82 1.463 -16.609 1 95.31 306 THR A CA 1
ATOM 2296 C C . THR A 1 306 ? -12.969 -0.044 -16.422 1 95.31 306 THR A C 1
ATOM 2298 O O . THR A 1 306 ? -12.016 -0.8 -16.641 1 95.31 306 THR A O 1
ATOM 2301 N N . PHE A 1 307 ? -14.086 -0.413 -15.992 1 95.75 307 PHE A N 1
ATOM 2302 C CA . PHE A 1 307 ? -14.375 -1.807 -15.68 1 95.75 307 PHE A CA 1
ATOM 2303 C C . PHE A 1 307 ? -15.758 -2.197 -16.188 1 95.75 307 PHE A C 1
ATOM 2305 O O . PHE A 1 307 ? -16.703 -1.415 -16.078 1 95.75 307 PHE A O 1
ATOM 2312 N N . ILE A 1 308 ? -15.828 -3.391 -16.797 1 93.81 308 ILE A N 1
ATOM 2313 C CA . ILE A 1 308 ? -17.078 -3.924 -17.328 1 93.81 308 ILE A CA 1
ATOM 2314 C C . ILE A 1 308 ? -17.281 -5.355 -16.844 1 93.81 308 ILE A C 1
ATOM 2316 O O . ILE A 1 308 ? -16.312 -6.117 -16.719 1 93.81 308 ILE A O 1
ATOM 2320 N N . ALA A 1 309 ? -18.484 -5.625 -16.469 1 94 309 ALA A N 1
ATOM 2321 C CA . ALA A 1 309 ? -18.812 -7.02 -16.188 1 94 309 ALA A CA 1
ATOM 2322 C C . ALA A 1 309 ? -18.75 -7.871 -17.453 1 94 309 ALA A C 1
ATOM 2324 O O . ALA A 1 309 ? -19.109 -7.406 -18.531 1 94 309 ALA A O 1
ATOM 2325 N N . PRO A 1 310 ? -18.297 -9.102 -17.391 1 94.12 310 PRO A N 1
ATOM 2326 C CA . PRO A 1 310 ? -18.312 -9.953 -18.578 1 94.12 310 PRO A CA 1
ATOM 2327 C C . PRO A 1 310 ? -19.734 -10.266 -19.062 1 94.12 310 PRO A C 1
ATOM 2329 O O . PRO A 1 310 ? -20.641 -10.43 -18.25 1 94.12 310 PRO A O 1
ATOM 2332 N N . ASP A 1 311 ? -19.906 -10.203 -20.344 1 95.69 311 ASP A N 1
ATOM 2333 C CA . ASP A 1 311 ? -21.141 -10.594 -21.031 1 95.69 311 ASP A CA 1
ATOM 2334 C C . ASP A 1 311 ? -21.016 -12 -21.641 1 95.69 311 ASP A C 1
ATOM 2336 O O . ASP A 1 311 ? -20.391 -12.172 -22.688 1 95.69 311 ASP A O 1
ATOM 2340 N N . PHE A 1 312 ? -21.641 -13 -21.016 1 95.31 312 PHE A N 1
ATOM 2341 C CA . PHE A 1 312 ? -21.422 -14.391 -21.406 1 95.31 312 PHE A CA 1
ATOM 2342 C C . PHE A 1 312 ? -22.094 -14.695 -22.75 1 95.31 312 PHE A C 1
ATOM 2344 O O . PHE A 1 312 ? -21.781 -15.695 -23.391 1 95.31 312 PHE A O 1
ATOM 2351 N N . ALA A 1 313 ? -23.047 -13.852 -23.234 1 95.38 313 ALA A N 1
ATOM 2352 C CA . ALA A 1 313 ? -23.578 -13.992 -24.578 1 95.38 313 ALA A CA 1
ATOM 2353 C C . ALA A 1 313 ? -22.531 -13.617 -25.625 1 95.38 313 ALA A C 1
ATOM 2355 O O . ALA A 1 313 ? -22.484 -14.211 -26.703 1 95.38 313 ALA A O 1
ATOM 2356 N N . ARG A 1 314 ? -21.703 -12.688 -25.281 1 96.25 314 ARG A N 1
ATOM 2357 C CA . ARG A 1 314 ? -20.609 -12.242 -26.141 1 96.25 314 ARG A CA 1
ATOM 2358 C C . ARG A 1 314 ? -19.422 -13.203 -26.047 1 96.25 314 ARG A C 1
ATOM 2360 O O . ARG A 1 314 ? -18.719 -13.414 -27.031 1 96.25 314 ARG A O 1
ATOM 2367 N N . TYR A 1 315 ? -19.312 -13.773 -24.875 1 97.88 315 TYR A N 1
ATOM 2368 C CA . TYR A 1 315 ? -18.141 -14.602 -24.625 1 97.88 315 TYR A CA 1
ATOM 2369 C C . TYR A 1 315 ? -18.547 -15.992 -24.156 1 97.88 315 TYR A C 1
ATOM 2371 O O . TYR A 1 315 ? -18.203 -16.406 -23.047 1 97.88 315 TYR A O 1
ATOM 2379 N N . PRO A 1 316 ? -19.203 -16.766 -24.984 1 98.25 316 PRO A N 1
ATOM 2380 C CA . PRO A 1 316 ? -19.609 -18.109 -24.562 1 98.25 316 PRO A CA 1
ATOM 2381 C C . PRO A 1 316 ? -18.438 -19 -24.188 1 98.25 316 PRO A C 1
ATOM 2383 O O . PRO A 1 316 ? -18.578 -19.906 -23.359 1 98.25 316 PRO A O 1
ATOM 2386 N N . CYS A 1 317 ? -17.25 -18.812 -24.781 1 98.56 317 CYS A N 1
ATOM 2387 C CA . CYS A 1 317 ? -16.062 -19.609 -24.453 1 98.56 317 CYS A CA 1
ATOM 2388 C C . CYS A 1 317 ? -15.641 -19.375 -23.016 1 98.56 317 CYS A C 1
ATOM 2390 O O . CYS A 1 317 ? -15.211 -20.312 -22.328 1 98.56 317 CYS A O 1
ATOM 2392 N N . LEU A 1 318 ? -15.742 -18.172 -22.516 1 98.5 318 LEU A N 1
ATOM 2393 C CA . LEU A 1 318 ? -15.461 -17.875 -21.125 1 98.5 318 LEU A CA 1
ATOM 2394 C C . LEU A 1 318 ? -16.391 -18.641 -20.188 1 98.5 318 LEU A C 1
ATOM 2396 O O . LEU A 1 318 ? -15.945 -19.25 -19.219 1 98.5 318 LEU A O 1
ATOM 2400 N N . LYS A 1 319 ? -17.688 -18.562 -20.5 1 97.88 319 LYS A N 1
ATOM 2401 C CA . LYS A 1 319 ? -18.672 -19.281 -19.719 1 97.88 319 LYS A CA 1
ATOM 2402 C C . LYS A 1 319 ? -18.391 -20.781 -19.688 1 97.88 319 LYS A C 1
ATOM 2404 O O . LYS A 1 319 ? -18.438 -21.406 -18.625 1 97.88 319 LYS A O 1
ATOM 2409 N N . LEU A 1 320 ? -18.078 -21.312 -20.844 1 98.19 320 LEU A N 1
ATOM 2410 C CA . LEU A 1 320 ? -17.766 -22.734 -20.953 1 98.19 320 LEU A CA 1
ATOM 2411 C C . LEU A 1 320 ? -16.594 -23.109 -20.062 1 98.19 320 LEU A C 1
ATOM 2413 O O . LEU A 1 320 ? -16.641 -24.125 -19.375 1 98.19 320 LEU A O 1
ATOM 2417 N N . ALA A 1 321 ? -15.555 -22.312 -20.094 1 98.38 321 ALA A N 1
ATOM 2418 C CA . ALA A 1 321 ? -14.359 -22.594 -19.312 1 98.38 321 ALA A CA 1
ATOM 2419 C C . ALA A 1 321 ? -14.648 -22.531 -17.812 1 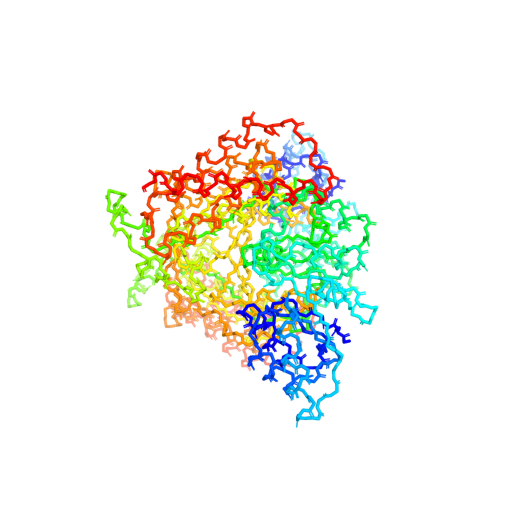98.38 321 ALA A C 1
ATOM 2421 O O . ALA A 1 321 ? -14.211 -23.406 -17.062 1 98.38 321 ALA A O 1
ATOM 2422 N N . ILE A 1 322 ? -15.422 -21.516 -17.359 1 97.81 322 ILE A N 1
ATOM 2423 C CA . ILE A 1 322 ? -15.797 -21.391 -15.945 1 97.81 322 ILE A CA 1
ATOM 2424 C C . ILE A 1 322 ? -16.609 -22.609 -15.516 1 97.81 322 ILE A C 1
ATOM 2426 O O . ILE A 1 322 ? -16.344 -23.188 -14.461 1 97.81 322 ILE A O 1
ATOM 2430 N N . ASP A 1 323 ? -17.578 -22.969 -16.344 1 96.5 323 ASP A N 1
ATOM 2431 C CA . ASP A 1 323 ? -18.406 -24.141 -16.016 1 96.5 323 ASP A CA 1
ATOM 2432 C C . ASP A 1 323 ? -17.547 -25.406 -15.961 1 96.5 323 ASP A C 1
ATOM 2434 O O . ASP A 1 323 ? -17.703 -26.219 -15.047 1 96.5 323 ASP A O 1
ATOM 2438 N N . ALA A 1 324 ? -16.688 -25.562 -16.922 1 96.44 324 ALA A N 1
ATOM 2439 C CA . ALA A 1 324 ? -15.836 -26.75 -17 1 96.44 324 ALA A CA 1
ATOM 2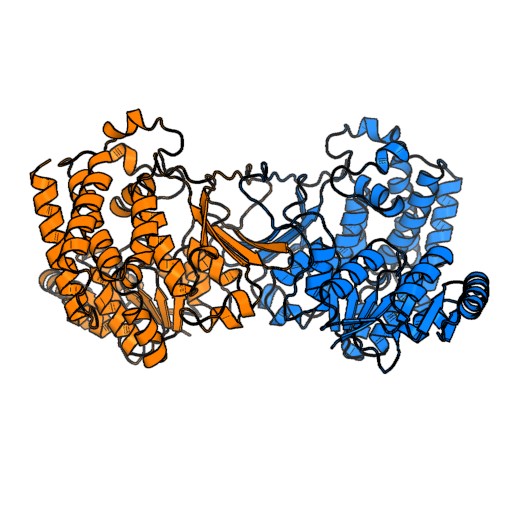440 C C . ALA A 1 324 ? -14.977 -26.891 -15.742 1 96.44 324 ALA A C 1
ATOM 2442 O O . ALA A 1 324 ? -14.688 -28 -15.305 1 96.44 324 ALA A O 1
ATOM 2443 N N . CYS A 1 325 ? -14.57 -25.797 -15.25 1 95.12 325 CYS A N 1
ATOM 2444 C CA . CYS A 1 325 ? -13.742 -25.75 -14.055 1 95.12 325 CYS A CA 1
ATOM 2445 C C . CYS A 1 325 ? -14.359 -26.562 -12.922 1 95.12 325 CYS A C 1
ATOM 2447 O O . CYS A 1 325 ? -13.648 -27.172 -12.133 1 95.12 325 CYS A O 1
ATOM 2449 N N . TYR A 1 326 ? -15.656 -26.688 -12.859 1 93.88 326 TYR A N 1
ATOM 2450 C CA . TYR A 1 326 ? -16.328 -27.297 -11.719 1 93.88 326 TYR A CA 1
ATOM 2451 C C . TYR A 1 326 ? -17 -28.609 -12.125 1 93.88 326 TYR A C 1
ATOM 2453 O O . TYR A 1 326 ? -17.719 -29.203 -11.32 1 93.88 326 TYR A O 1
ATOM 2461 N N . LEU A 1 327 ? -16.859 -28.984 -13.336 1 93.38 327 LEU A N 1
ATOM 2462 C CA . LEU A 1 327 ? -17.328 -30.281 -13.789 1 93.38 327 LEU A CA 1
ATOM 2463 C C . LEU A 1 327 ? -16.297 -31.359 -13.531 1 93.38 327 LEU A C 1
ATOM 2465 O O . LEU A 1 327 ? -16.641 -32.531 -13.391 1 93.38 327 LEU A O 1
ATOM 2469 N N . GLY A 1 328 ? -15.008 -30.969 -13.547 1 91.56 328 GLY A N 1
ATOM 2470 C CA . GLY A 1 328 ? -13.938 -31.906 -13.266 1 91.56 328 GLY A CA 1
ATOM 2471 C C . GLY A 1 328 ? -12.773 -31.797 -14.227 1 91.56 328 GLY A C 1
ATOM 2472 O O . GLY A 1 328 ? -12.828 -31.031 -15.195 1 91.56 328 GLY A O 1
ATOM 2473 N N . GLN A 1 329 ? -11.781 -32.531 -13.953 1 93.31 329 GLN A N 1
ATOM 2474 C CA . GLN A 1 329 ? -10.547 -32.469 -14.727 1 93.31 329 GLN A CA 1
ATOM 2475 C C . GLN A 1 329 ? -10.789 -32.875 -16.172 1 93.31 329 GLN A C 1
ATOM 2477 O O . GLN A 1 329 ? -10.164 -32.344 -17.094 1 93.31 329 GLN A O 1
ATOM 2482 N N . HIS A 1 330 ? -11.625 -33.969 -16.359 1 94.44 330 HIS A N 1
ATOM 2483 C CA . HIS A 1 330 ? -11.938 -34.406 -17.719 1 94.44 330 HIS A CA 1
ATOM 2484 C C . HIS A 1 330 ? -12.508 -33.25 -18.562 1 94.44 330 HIS A C 1
ATOM 2486 O O . HIS A 1 330 ? -12.18 -33.125 -19.734 1 94.44 330 HIS A O 1
ATOM 2492 N N . ALA A 1 331 ? -13.32 -32.438 -17.922 1 95.56 331 ALA A N 1
ATOM 2493 C CA . ALA A 1 331 ? -13.961 -31.312 -18.625 1 95.56 331 ALA A CA 1
ATOM 2494 C C . ALA A 1 331 ? -12.93 -30.281 -19.047 1 95.56 331 ALA A C 1
ATOM 2496 O O . ALA A 1 331 ? -12.922 -29.828 -20.203 1 95.56 331 ALA A O 1
ATOM 2497 N N . THR A 1 332 ? -12.008 -29.906 -18.125 1 96.5 332 THR A N 1
ATOM 2498 C CA . THR A 1 332 ? -11.031 -28.875 -18.438 1 96.5 332 THR A CA 1
ATOM 2499 C C . THR A 1 332 ? -10 -29.391 -19.438 1 96.5 332 THR A C 1
ATOM 2501 O O . THR A 1 332 ? -9.57 -28.656 -20.328 1 96.5 332 THR A O 1
ATOM 2504 N N . THR A 1 333 ? -9.57 -30.656 -19.297 1 96.19 333 THR A N 1
ATOM 2505 C CA . THR A 1 333 ? -8.664 -31.25 -20.266 1 96.19 333 THR A CA 1
ATOM 2506 C C . THR A 1 333 ? -9.297 -31.297 -21.641 1 96.19 333 THR A C 1
ATOM 2508 O O . THR A 1 333 ? -8.68 -30.906 -22.641 1 96.19 333 THR A O 1
ATOM 2511 N N . GLY A 1 334 ? -10.539 -31.766 -21.719 1 96.19 334 GLY A N 1
ATOM 2512 C CA . GLY A 1 334 ? -11.25 -31.844 -22.984 1 96.19 334 GLY A CA 1
ATOM 2513 C C . GLY A 1 334 ? -11.477 -30.5 -23.625 1 96.19 334 GLY A C 1
ATOM 2514 O O . GLY A 1 334 ? -11.328 -30.344 -24.844 1 96.19 334 GLY A O 1
ATOM 2515 N N . LEU A 1 335 ? -11.867 -29.547 -22.766 1 97.44 335 LEU A N 1
ATOM 2516 C CA . LEU A 1 335 ? -12.125 -28.203 -23.266 1 97.44 335 LEU A CA 1
ATOM 2517 C C . LEU A 1 335 ? -10.859 -27.609 -23.875 1 97.44 335 LEU A C 1
ATOM 2519 O O . LEU A 1 335 ? -10.914 -27 -24.953 1 97.44 335 LEU A O 1
ATOM 2523 N N . ASN A 1 336 ? -9.742 -27.703 -23.219 1 97.75 336 ASN A N 1
ATOM 2524 C CA . ASN A 1 336 ? -8.477 -27.219 -23.75 1 97.75 336 ASN A CA 1
ATOM 2525 C C . ASN A 1 336 ? -8.156 -27.828 -25.109 1 97.75 336 ASN A C 1
ATOM 2527 O O . ASN A 1 336 ? -7.77 -27.125 -26.047 1 97.75 336 ASN A O 1
ATOM 2531 N N . ALA A 1 337 ? -8.273 -29.156 -25.219 1 97.44 337 ALA A N 1
ATOM 2532 C CA . ALA A 1 337 ? -8.008 -29.859 -26.469 1 97.44 337 ALA A CA 1
ATOM 2533 C C . ALA A 1 337 ? -8.938 -29.375 -27.578 1 97.44 337 ALA A C 1
ATOM 2535 O O . ALA A 1 337 ? -8.484 -29.062 -28.688 1 97.44 337 ALA A O 1
ATOM 2536 N N . ALA A 1 338 ? -10.234 -29.297 -27.266 1 98.25 338 ALA A N 1
ATOM 2537 C CA . ALA A 1 338 ? -11.227 -28.828 -28.234 1 98.25 338 ALA A CA 1
ATOM 2538 C C . ALA A 1 338 ? -10.891 -27.422 -28.734 1 98.25 338 ALA A C 1
ATOM 2540 O O . ALA A 1 338 ? -10.938 -27.156 -29.938 1 98.25 338 ALA A O 1
ATOM 2541 N N . ASN A 1 339 ? -10.555 -26.609 -27.766 1 98.44 339 ASN A N 1
ATOM 2542 C CA . ASN A 1 339 ? -10.273 -25.219 -28.109 1 98.44 339 ASN A CA 1
ATOM 2543 C C . ASN A 1 339 ? -9.039 -25.094 -29.016 1 98.44 339 ASN A C 1
ATOM 2545 O O . ASN A 1 339 ? -9.039 -24.328 -29.969 1 98.44 339 ASN A O 1
ATOM 2549 N N . GLU A 1 340 ? -7.969 -25.797 -28.734 1 97.56 340 GLU A N 1
ATOM 2550 C CA . GLU A 1 340 ? -6.777 -25.75 -29.578 1 97.56 340 GLU A CA 1
ATOM 2551 C C . GLU A 1 340 ? -7.094 -26.188 -31 1 97.56 340 GLU A C 1
ATOM 2553 O O . GLU A 1 340 ? -6.652 -25.547 -31.953 1 97.56 340 GLU A O 1
ATOM 2558 N N . GLN A 1 341 ? -7.906 -27.234 -31.156 1 98.06 341 GLN A N 1
ATOM 2559 C CA . GLN A 1 341 ? -8.297 -27.703 -32.469 1 98.06 341 GLN A CA 1
ATOM 2560 C C . GLN A 1 341 ? -9.195 -26.688 -33.188 1 98.06 341 GLN A C 1
ATOM 2562 O O . GLN A 1 341 ? -8.992 -26.391 -34.375 1 98.06 341 GLN A O 1
ATOM 2567 N N . ALA A 1 342 ? -10.109 -26.188 -32.469 1 98.5 342 ALA A N 1
ATOM 2568 C CA . ALA A 1 342 ? -11.062 -25.25 -33.062 1 98.5 342 ALA A CA 1
ATOM 2569 C C . ALA A 1 342 ? -10.383 -23.953 -33.5 1 98.5 342 ALA A C 1
ATOM 2571 O O . ALA A 1 342 ? -10.656 -23.422 -34.562 1 98.5 342 ALA A O 1
ATOM 2572 N N . VAL A 1 343 ? -9.539 -23.406 -32.656 1 98.38 343 VAL A N 1
ATOM 2573 C CA . VAL A 1 343 ? -8.805 -22.188 -32.969 1 98.38 343 VAL A CA 1
ATOM 2574 C C . VAL A 1 343 ? -7.93 -22.422 -34.219 1 98.38 343 VAL A C 1
ATOM 2576 O O . VAL A 1 343 ? -7.867 -21.578 -35.094 1 98.38 343 VAL A O 1
ATOM 2579 N N . ALA A 1 344 ? -7.207 -23.547 -34.25 1 97.38 344 ALA A N 1
ATOM 2580 C CA . ALA A 1 344 ? -6.398 -23.891 -35.406 1 97.38 344 ALA A CA 1
ATOM 2581 C C . ALA A 1 344 ? -7.258 -23.922 -36.688 1 97.38 344 ALA A C 1
ATOM 2583 O O . ALA A 1 344 ? -6.848 -23.422 -37.719 1 97.38 344 ALA A O 1
ATOM 2584 N N . ALA A 1 345 ? -8.43 -24.484 -36.594 1 98.25 345 ALA A N 1
ATOM 2585 C CA . ALA A 1 345 ? -9.344 -24.562 -37.75 1 98.25 345 ALA A CA 1
ATOM 2586 C C . ALA A 1 345 ? -9.797 -23.172 -38.156 1 98.25 345 ALA A C 1
ATOM 2588 O O . ALA A 1 345 ? -9.891 -22.875 -39.375 1 98.25 345 ALA A O 1
ATOM 2589 N N . PHE A 1 346 ? -10.117 -22.344 -37.219 1 98.25 346 PHE A N 1
ATOM 2590 C CA . PHE A 1 346 ? -10.516 -20.969 -37.5 1 98.25 346 PHE A CA 1
ATOM 2591 C C . PHE A 1 346 ? -9.375 -20.219 -38.188 1 98.25 346 PHE A C 1
ATOM 2593 O O . PHE A 1 346 ? -9.586 -19.562 -39.219 1 98.25 346 PHE A O 1
ATOM 2600 N N . LEU A 1 347 ? -8.172 -20.312 -37.625 1 97.75 347 LEU A N 1
ATOM 2601 C CA . LEU A 1 347 ? -7.004 -19.641 -38.188 1 97.75 347 LEU A CA 1
ATOM 2602 C C . LEU A 1 347 ? -6.738 -20.125 -39.625 1 97.75 347 LEU A C 1
ATOM 2604 O O . LEU A 1 347 ? -6.199 -19.391 -40.438 1 97.75 347 LEU A O 1
ATOM 2608 N N . ALA A 1 348 ? -7.125 -21.328 -39.969 1 97.19 348 ALA A N 1
ATOM 2609 C CA . ALA A 1 348 ? -6.961 -21.906 -41.281 1 97.19 348 ALA A CA 1
ATOM 2610 C C . ALA A 1 348 ? -8.18 -21.625 -42.156 1 97.19 348 ALA A C 1
ATOM 2612 O O . ALA A 1 348 ? -8.297 -22.172 -43.25 1 97.19 348 ALA A O 1
ATOM 2613 N N . ASN A 1 349 ? -9.125 -20.875 -41.688 1 96.88 349 ASN A N 1
ATOM 2614 C CA . ASN A 1 349 ? -10.328 -20.469 -42.406 1 96.88 349 ASN A CA 1
ATOM 2615 C C . ASN A 1 349 ? -11.234 -21.656 -42.688 1 96.88 349 ASN A C 1
ATOM 2617 O O . ASN A 1 349 ? -11.938 -21.672 -43.688 1 96.88 349 ASN A O 1
ATOM 2621 N N . LYS A 1 350 ? -11.141 -22.609 -41.812 1 97.75 350 LYS A N 1
ATOM 2622 C CA . LYS A 1 350 ? -11.977 -23.797 -42 1 97.75 350 LYS A CA 1
ATOM 2623 C C . LYS A 1 350 ? -13.32 -23.641 -41.312 1 97.75 350 LYS A C 1
ATOM 2625 O O . LYS A 1 350 ? -14.289 -24.328 -41.625 1 97.75 350 LYS A O 1
ATOM 2630 N N . ILE A 1 351 ? -13.344 -22.844 -40.344 1 98 351 ILE A N 1
ATOM 2631 C CA . ILE A 1 351 ? -14.57 -22.609 -39.594 1 98 351 ILE A CA 1
ATOM 2632 C C . ILE A 1 351 ? -14.711 -21.125 -39.281 1 98 351 ILE A C 1
ATOM 2634 O O . ILE A 1 351 ? -13.766 -20.344 -39.469 1 98 351 ILE A O 1
ATOM 2638 N N . LYS A 1 352 ? -15.922 -20.766 -38.812 1 97.88 352 LYS A N 1
ATOM 2639 C CA . LYS A 1 352 ? -16.172 -19.391 -38.406 1 97.88 352 LYS A CA 1
ATOM 2640 C C . LYS A 1 352 ? -15.766 -19.141 -36.969 1 97.88 352 LYS A C 1
ATOM 2642 O O . LYS A 1 352 ? -15.594 -20.094 -36.219 1 97.88 352 LYS A O 1
ATOM 2647 N N . PHE A 1 353 ? -15.633 -17.859 -36.688 1 98.06 353 PHE A N 1
ATOM 2648 C CA . PHE A 1 353 ? -15.258 -17.422 -35.344 1 98.06 353 PHE A CA 1
ATOM 2649 C C . PHE A 1 353 ? -16.234 -17.984 -34.312 1 98.06 353 PHE A C 1
ATOM 2651 O O . PHE A 1 353 ? -15.805 -18.531 -33.281 1 98.06 353 PHE A O 1
ATOM 2658 N N . THR A 1 354 ? -17.562 -17.953 -34.531 1 97.75 354 THR A N 1
ATOM 2659 C CA . THR A 1 354 ? -18.578 -18.359 -33.594 1 97.75 354 THR A CA 1
ATOM 2660 C C . THR A 1 354 ? -18.656 -19.875 -33.5 1 97.75 354 THR A C 1
ATOM 2662 O O . THR A 1 354 ? -19.219 -20.422 -32.531 1 97.75 354 THR A O 1
ATOM 2665 N N . ASP A 1 355 ? -18.047 -20.578 -34.469 1 98.31 355 ASP A N 1
ATOM 2666 C CA . ASP A 1 355 ? -18.031 -22.031 -34.469 1 98.31 355 ASP A CA 1
ATOM 2667 C C . ASP A 1 355 ? -17.094 -22.547 -33.375 1 98.31 355 ASP A C 1
ATOM 2669 O O . ASP A 1 355 ? -17.234 -23.688 -32.906 1 98.31 355 ASP A O 1
ATOM 2673 N N . ILE A 1 356 ? -16.141 -21.734 -32.969 1 98.69 356 ILE A N 1
ATOM 2674 C CA . ILE A 1 356 ? -15.18 -22.156 -31.969 1 98.69 356 ILE A CA 1
ATOM 2675 C C . ILE A 1 356 ? -15.93 -22.531 -30.688 1 98.69 356 ILE A C 1
ATOM 2677 O O . ILE A 1 356 ? -15.734 -23.641 -30.156 1 98.69 356 ILE A O 1
ATOM 2681 N N . ALA A 1 357 ? -16.859 -21.672 -30.219 1 98.38 357 ALA A N 1
ATOM 2682 C CA . ALA A 1 357 ? -17.625 -21.938 -29 1 98.38 357 ALA A CA 1
ATOM 2683 C C . ALA A 1 357 ? -18.531 -23.156 -29.172 1 98.38 357 ALA A C 1
ATOM 2685 O O . ALA A 1 357 ? -18.672 -23.969 -28.266 1 98.38 357 ALA A O 1
ATOM 2686 N N . ARG A 1 358 ? -19.141 -23.234 -30.344 1 98.06 358 ARG A N 1
ATOM 2687 C CA . ARG A 1 358 ? -20.047 -24.344 -30.609 1 98.06 358 ARG A CA 1
ATOM 2688 C C . ARG A 1 358 ? -19.312 -25.688 -30.578 1 98.06 358 ARG A C 1
ATOM 2690 O O . ARG A 1 358 ? -19.797 -26.656 -29.984 1 98.06 358 ARG A O 1
ATOM 2697 N N . ILE A 1 359 ? -18.172 -25.688 -31.203 1 98.69 359 ILE A N 1
ATOM 2698 C CA . ILE A 1 359 ? -17.375 -26.891 -31.25 1 98.69 359 ILE A CA 1
ATOM 2699 C C . ILE A 1 359 ? -16.875 -27.25 -29.844 1 98.69 359 ILE A C 1
ATOM 2701 O O . ILE A 1 359 ? -16.953 -28.406 -29.422 1 98.69 359 ILE A O 1
ATOM 2705 N N . ASN A 1 360 ? -16.359 -26.266 -29.109 1 98.69 360 ASN A N 1
ATOM 2706 C CA . ASN A 1 360 ? -15.906 -26.484 -27.75 1 98.69 360 ASN A CA 1
ATOM 2707 C C . ASN A 1 360 ? -17.016 -27.062 -26.875 1 98.69 360 ASN A C 1
ATOM 2709 O O . ASN A 1 360 ? -16.797 -28 -26.109 1 98.69 360 ASN A O 1
ATOM 2713 N N . GLU A 1 361 ? -18.203 -26.484 -26.969 1 98.19 361 GLU A N 1
ATOM 2714 C CA . GLU A 1 361 ? -19.344 -26.953 -26.203 1 98.19 361 GLU A CA 1
ATOM 2715 C C . GLU A 1 361 ? -19.703 -28.391 -26.562 1 98.19 361 GLU A C 1
ATOM 2717 O O . GLU A 1 361 ? -19.984 -29.203 -25.672 1 98.19 361 GLU A O 1
ATOM 2722 N N . ALA A 1 362 ? -19.719 -28.672 -27.844 1 98 362 ALA A N 1
ATOM 2723 C CA . ALA A 1 362 ? -20.047 -30.016 -28.312 1 98 362 ALA A CA 1
ATOM 2724 C C . ALA A 1 362 ? -19.062 -31.031 -27.75 1 98 362 ALA A C 1
ATOM 2726 O O . ALA A 1 362 ? -19.469 -32.094 -27.281 1 98 362 ALA A O 1
ATOM 2727 N N . VAL A 1 363 ? -17.781 -30.703 -27.844 1 97.88 363 VAL A N 1
ATOM 2728 C CA . VAL A 1 363 ? -16.75 -31.609 -27.344 1 97.88 363 VAL A CA 1
ATOM 2729 C C . VAL A 1 363 ? -16.891 -31.781 -25.844 1 97.88 363 VAL A C 1
ATOM 2731 O O . VAL A 1 363 ? -16.797 -32.906 -25.328 1 97.88 363 VAL A O 1
ATOM 2734 N N . LEU A 1 364 ? -17.156 -30.703 -25.078 1 96.25 364 LEU A N 1
ATOM 2735 C CA . LEU A 1 364 ? -17.328 -30.75 -23.641 1 96.25 364 LEU A CA 1
ATOM 2736 C C . LEU A 1 364 ? -18.469 -31.672 -23.25 1 96.25 364 LEU A C 1
ATOM 2738 O O . LEU A 1 364 ? -18.328 -32.5 -22.344 1 96.25 364 LEU A O 1
ATOM 2742 N N . HIS A 1 365 ? -19.547 -31.531 -23.953 1 95.69 365 HIS A N 1
ATOM 2743 C CA . HIS A 1 365 ? -20.703 -32.375 -23.703 1 95.69 365 HIS A CA 1
ATOM 2744 C C . HIS A 1 365 ? -20.359 -33.844 -23.922 1 95.69 365 HIS A C 1
ATOM 2746 O O . HIS A 1 365 ? -20.719 -34.719 -23.109 1 95.69 365 HIS A O 1
ATOM 2752 N N . LYS A 1 366 ? -19.703 -34.062 -24.969 1 95.69 366 LYS A N 1
ATOM 2753 C CA . LYS A 1 366 ? -19.328 -35.438 -25.297 1 95.69 366 LYS A CA 1
ATOM 2754 C C . LYS A 1 366 ? -18.359 -36 -24.266 1 95.69 366 LYS A C 1
ATOM 2756 O O . LYS A 1 366 ? -18.516 -37.156 -23.828 1 95.69 366 LYS A O 1
ATOM 2761 N N . VAL A 1 367 ? -17.375 -35.281 -23.922 1 94.56 367 VAL A N 1
ATOM 2762 C CA . VAL A 1 367 ? -16.391 -35.688 -22.922 1 94.56 367 VAL A CA 1
ATOM 2763 C C . VAL A 1 367 ? -17.078 -35.938 -21.594 1 94.56 367 VAL A C 1
ATOM 2765 O O . VAL A 1 367 ? -16.844 -36.969 -20.938 1 94.56 367 VAL A O 1
ATOM 2768 N N . CYS A 1 368 ? -17.984 -35.094 -21.156 1 91.94 368 CYS A N 1
ATOM 2769 C CA . CYS A 1 368 ? -18.672 -35.219 -19.875 1 91.94 368 CYS A CA 1
ATOM 2770 C C . CYS A 1 368 ? -19.641 -36.375 -19.891 1 91.94 368 CYS A C 1
ATOM 2772 O O . CYS A 1 368 ? -19.859 -37.031 -18.859 1 91.94 368 CYS A O 1
ATOM 2774 N N . ALA A 1 369 ? -20.188 -36.656 -21.047 1 91.12 369 ALA A N 1
ATOM 2775 C CA . ALA A 1 369 ? -21.094 -37.781 -21.188 1 91.12 369 ALA A CA 1
ATOM 2776 C C . ALA A 1 369 ? -20.344 -39.094 -21.062 1 91.12 369 ALA A C 1
ATOM 2778 O O . ALA A 1 369 ? -20.859 -40.094 -20.531 1 91.12 369 ALA A O 1
ATOM 2779 N N . ASN A 1 370 ? -19.141 -39.125 -21.453 1 86.81 370 ASN A N 1
ATOM 2780 C CA . ASN A 1 370 ? -18.422 -40.375 -21.594 1 86.81 370 ASN A CA 1
ATOM 2781 C C . ASN A 1 370 ? -17.422 -40.562 -20.453 1 86.81 370 ASN A C 1
ATOM 2783 O O . ASN A 1 370 ? -16.984 -41.688 -20.188 1 86.81 370 ASN A O 1
ATOM 2787 N N . PHE A 1 371 ? -17 -39.531 -19.891 1 75.62 371 PHE A N 1
ATOM 2788 C CA . PHE A 1 371 ? -15.852 -39.656 -19 1 75.62 371 PHE A CA 1
ATOM 2789 C C . PHE A 1 371 ? -16.188 -39.094 -17.609 1 75.62 371 PHE A C 1
ATOM 2791 O O . PHE A 1 371 ? -15.289 -38.906 -16.797 1 75.62 371 PHE A O 1
ATOM 2798 N N . GLN A 1 372 ? -17.406 -38.781 -17.219 1 65.75 372 GLN A N 1
ATOM 2799 C CA . GLN A 1 372 ? -17.734 -38.219 -15.93 1 65.75 372 GLN A CA 1
ATOM 2800 C C . GLN A 1 372 ? -17.062 -39 -14.797 1 65.75 372 GLN A C 1
ATOM 2802 O O . GLN A 1 372 ? -16.594 -38.406 -13.82 1 65.75 372 GLN A O 1
ATOM 2807 N N . ASN A 1 373 ? -17.109 -40.344 -14.977 1 58.88 373 ASN A N 1
ATOM 2808 C CA . ASN A 1 373 ? -16.719 -41.156 -13.836 1 58.88 373 ASN A CA 1
ATOM 2809 C C . ASN A 1 373 ? -15.312 -41.75 -14.023 1 58.88 373 ASN A C 1
ATOM 2811 O O . ASN A 1 373 ? -14.922 -42.656 -13.305 1 58.88 373 ASN A O 1
ATOM 2815 N N . LEU A 1 374 ? -14.586 -41.219 -15.078 1 62.41 374 LEU A N 1
ATOM 2816 C CA . LEU A 1 374 ? -13.273 -41.844 -15.242 1 62.41 374 LEU A CA 1
ATOM 2817 C C . LEU A 1 374 ? -12.258 -41.188 -14.312 1 62.41 374 LEU A C 1
ATOM 2819 O O . LEU A 1 374 ? -12.203 -39.969 -14.195 1 62.41 374 LEU A O 1
ATOM 2823 N N . GLU A 1 375 ? -11.797 -42.062 -13.398 1 65.81 375 GLU A N 1
ATOM 2824 C CA . GLU A 1 375 ? -10.719 -41.625 -12.516 1 65.81 375 GLU A CA 1
ATOM 2825 C C . GLU A 1 375 ? -9.484 -41.219 -13.312 1 65.81 375 GLU A C 1
ATOM 2827 O O . GLU A 1 375 ? -8.906 -42.031 -14.039 1 65.81 375 GLU A O 1
ATOM 2832 N N . LEU A 1 376 ? -9.281 -39.938 -13.656 1 75.62 376 LEU A N 1
ATOM 2833 C CA . LEU A 1 376 ? -8.086 -39.375 -14.281 1 75.62 376 LEU A CA 1
ATOM 2834 C C . LEU A 1 376 ? -6.98 -39.188 -13.258 1 75.62 376 LEU A C 1
ATOM 2836 O O . LEU A 1 376 ? -6.766 -38.062 -12.773 1 75.62 376 LEU A O 1
ATOM 2840 N N . ASP A 1 377 ? -6.266 -40.312 -12.883 1 82.56 377 ASP A N 1
ATOM 2841 C CA . ASP A 1 377 ? -5.348 -40.312 -11.75 1 82.56 377 ASP A CA 1
ATOM 2842 C C . ASP A 1 377 ? -3.896 -40.344 -12.211 1 82.56 377 ASP A C 1
ATOM 2844 O O . ASP A 1 377 ? -2.98 -40.5 -11.398 1 82.56 377 ASP A O 1
ATOM 2848 N N . SER A 1 378 ? -3.762 -40.25 -13.539 1 90 378 SER A N 1
ATOM 2849 C CA . SER A 1 378 ? -2.391 -40.281 -14.039 1 90 378 SER A CA 1
ATOM 2850 C C . SER A 1 378 ? -2.227 -39.344 -15.242 1 90 378 SER A C 1
ATOM 2852 O O . SER A 1 378 ? -3.209 -39 -15.898 1 90 378 SER A O 1
ATOM 2854 N N . LEU A 1 379 ? -1.052 -39.031 -15.438 1 91.44 379 LEU A N 1
ATOM 2855 C CA . LEU A 1 379 ? -0.738 -38.188 -16.609 1 91.44 379 LEU A CA 1
ATOM 2856 C C . LEU A 1 379 ? -1.119 -38.938 -17.891 1 91.44 379 LEU A C 1
ATOM 2858 O O . LEU A 1 379 ? -1.61 -38.312 -18.844 1 91.44 379 LEU A O 1
ATOM 2862 N N . GLU A 1 380 ? -0.881 -40.156 -17.906 1 91.62 380 GLU A N 1
ATOM 2863 C CA . GLU A 1 380 ? -1.207 -40.969 -19.078 1 91.62 380 GLU A CA 1
ATOM 2864 C C . GLU A 1 380 ? -2.699 -40.906 -19.391 1 91.62 380 GLU A C 1
ATOM 2866 O O . GLU A 1 380 ? -3.09 -40.75 -20.547 1 91.62 380 GLU A O 1
ATOM 2871 N N . SER A 1 381 ? -3.471 -41.062 -18.375 1 91.75 381 SER A N 1
ATOM 2872 C CA . SER A 1 381 ? -4.914 -41 -18.578 1 91.75 381 SER A CA 1
ATOM 2873 C C . SER A 1 381 ? -5.352 -39.625 -19.078 1 91.75 381 SER A C 1
ATOM 2875 O O . SER A 1 381 ? -6.273 -39.531 -19.891 1 91.75 381 SER A O 1
ATOM 2877 N N . LEU A 1 382 ? -4.695 -38.625 -18.609 1 92.88 382 LEU A N 1
ATOM 2878 C CA . LEU A 1 382 ? -5.012 -37.25 -19.047 1 92.88 382 LEU A CA 1
ATOM 2879 C C . LEU A 1 382 ? -4.621 -37.062 -20.5 1 92.88 382 LEU A C 1
ATOM 2881 O O . LEU A 1 382 ? -5.352 -36.438 -21.266 1 92.88 382 LEU A O 1
ATOM 2885 N N . ILE A 1 383 ? -3.516 -37.594 -20.859 1 93.06 383 ILE A N 1
ATOM 2886 C CA . ILE A 1 383 ? -3.041 -37.469 -22.234 1 93.06 383 ILE A CA 1
ATOM 2887 C C . ILE A 1 383 ? -3.98 -38.219 -23.172 1 93.06 383 ILE A C 1
ATOM 2889 O O . ILE A 1 383 ? -4.277 -37.781 -24.281 1 93.06 383 ILE A O 1
ATOM 2893 N N . ASP A 1 384 ? -4.43 -39.344 -22.734 1 93.12 384 ASP A N 1
ATOM 2894 C CA . ASP A 1 384 ? -5.387 -40.125 -23.516 1 93.12 384 ASP A CA 1
ATOM 2895 C C . ASP A 1 384 ? -6.695 -39.344 -23.703 1 93.12 384 ASP A C 1
ATOM 2897 O O . ASP A 1 384 ? -7.258 -39.344 -24.797 1 93.12 384 ASP A O 1
ATOM 2901 N N . LEU A 1 385 ? -7.09 -38.844 -22.672 1 93.88 385 LEU A N 1
ATOM 2902 C CA . LEU A 1 385 ? -8.297 -38.031 -22.734 1 93.88 385 LEU A CA 1
ATOM 2903 C C . LEU A 1 385 ? -8.109 -36.844 -23.703 1 93.88 385 LEU A C 1
ATOM 2905 O O . LEU A 1 385 ? -9.008 -36.531 -24.5 1 93.88 385 LEU A O 1
ATOM 2909 N N . ASP A 1 386 ? -7.02 -36.188 -23.578 1 95.94 386 ASP A N 1
ATOM 2910 C CA . ASP A 1 386 ? -6.695 -35.094 -24.5 1 95.94 386 ASP A CA 1
ATOM 2911 C C . ASP A 1 386 ? -6.789 -35.562 -25.953 1 95.94 386 ASP A C 1
ATOM 2913 O O . ASP A 1 386 ? -7.441 -34.906 -26.781 1 95.94 386 ASP A O 1
ATOM 2917 N N . ARG A 1 387 ? -6.188 -36.688 -26.266 1 95.5 387 ARG A N 1
ATOM 2918 C CA . ARG A 1 387 ? -6.211 -37.219 -27.609 1 95.5 387 ARG A CA 1
ATOM 2919 C C . ARG A 1 387 ? -7.641 -37.5 -28.062 1 95.5 387 ARG A C 1
ATOM 2921 O O . ARG A 1 387 ? -8.008 -37.219 -29.203 1 95.5 387 ARG A O 1
ATOM 2928 N N . MET A 1 388 ? -8.344 -38.094 -27.219 1 94.62 388 MET A N 1
ATOM 2929 C CA . MET A 1 388 ? -9.727 -38.438 -27.547 1 94.62 388 MET A CA 1
ATOM 2930 C C . MET A 1 388 ? -10.531 -37.156 -27.812 1 94.62 388 MET A C 1
ATOM 2932 O O . MET A 1 388 ? -11.297 -37.094 -28.781 1 94.62 388 MET A O 1
ATOM 2936 N N . ALA A 1 389 ? -10.406 -36.156 -26.953 1 96.94 389 ALA A N 1
ATOM 2937 C CA . ALA A 1 389 ? -11.109 -34.906 -27.109 1 96.94 389 ALA A CA 1
ATOM 2938 C C . ALA A 1 389 ? -10.742 -34.219 -28.422 1 96.94 389 ALA A C 1
ATOM 2940 O O . ALA A 1 389 ? -11.594 -33.594 -29.062 1 96.94 389 ALA A O 1
ATOM 2941 N N . ARG A 1 390 ? -9.469 -34.281 -28.797 1 97.75 390 ARG A N 1
ATOM 2942 C CA . ARG A 1 390 ? -9.039 -33.75 -30.078 1 97.75 390 ARG A CA 1
ATOM 2943 C C . ARG A 1 390 ? -9.758 -34.438 -31.234 1 97.75 390 ARG A C 1
ATOM 2945 O O . ARG A 1 390 ? -10.148 -33.781 -32.219 1 97.75 390 ARG A O 1
ATOM 2952 N N . ARG A 1 391 ? -9.93 -35.688 -31.125 1 97.56 391 ARG A N 1
ATOM 2953 C CA . ARG A 1 391 ? -10.664 -36.438 -32.156 1 97.56 391 ARG A CA 1
ATOM 2954 C C . ARG A 1 391 ? -12.117 -35.969 -32.219 1 97.56 391 ARG A C 1
ATOM 2956 O O . ARG A 1 391 ? -12.656 -35.75 -33.312 1 97.56 391 ARG A O 1
ATOM 2963 N N . TYR A 1 392 ? -12.664 -35.844 -31.078 1 97.69 392 TYR A N 1
ATOM 2964 C CA . TYR A 1 392 ? -14.023 -35.312 -31.047 1 97.69 392 TYR A CA 1
ATOM 2965 C C . TYR A 1 392 ? -14.102 -33.969 -31.703 1 97.69 392 TYR A C 1
ATOM 2967 O O . TYR A 1 392 ? -15.047 -33.656 -32.438 1 97.69 392 TYR A O 1
ATOM 2975 N N . ALA A 1 393 ? -13.18 -33.094 -31.422 1 98.69 393 ALA A N 1
ATOM 2976 C CA . ALA A 1 393 ? -13.133 -31.75 -32 1 98.69 393 ALA A CA 1
ATOM 2977 C C . ALA A 1 393 ? -13 -31.812 -33.531 1 98.69 393 ALA A C 1
ATOM 2979 O O . ALA A 1 393 ? -13.703 -31.109 -34.25 1 98.69 393 ALA A O 1
ATOM 2980 N N . ASP A 1 394 ? -12.094 -32.656 -33.969 1 98.25 394 ASP A N 1
ATOM 2981 C CA . ASP A 1 394 ? -11.914 -32.812 -35.406 1 98.25 394 ASP A CA 1
ATOM 2982 C C . ASP A 1 394 ? -13.203 -33.25 -36.094 1 98.25 394 ASP A C 1
ATOM 2984 O O . ASP A 1 394 ? -13.547 -32.781 -37.188 1 98.25 394 ASP A O 1
ATOM 2988 N N . GLU A 1 395 ? -13.891 -34.156 -35.469 1 97.75 395 GLU A N 1
ATOM 2989 C CA . GLU A 1 395 ? -15.172 -34.625 -35.969 1 97.75 395 GLU A CA 1
ATOM 2990 C C . GLU A 1 395 ? -16.188 -33.469 -36.062 1 97.75 395 GLU A C 1
ATOM 2992 O O . GLU A 1 395 ? -16.906 -33.344 -37.031 1 97.75 395 GLU A O 1
ATOM 2997 N N . ALA A 1 396 ? -16.172 -32.75 -35.031 1 98.06 396 ALA A N 1
ATOM 2998 C CA . ALA A 1 396 ? -17.094 -31.609 -35 1 98.06 396 ALA A CA 1
ATOM 2999 C C . ALA A 1 396 ? -16.734 -30.562 -36.031 1 98.06 396 ALA A C 1
ATOM 3001 O O . ALA A 1 396 ? -17.625 -29.969 -36.656 1 98.06 396 ALA A O 1
ATOM 3002 N N . ILE A 1 397 ? -15.492 -30.25 -36.188 1 98.25 397 ILE A N 1
ATOM 3003 C CA . ILE A 1 397 ? -14.992 -29.297 -37.188 1 98.25 397 ILE A CA 1
ATOM 3004 C C . ILE A 1 397 ? -15.398 -29.734 -38.594 1 98.25 397 ILE A C 1
ATOM 3006 O O . ILE A 1 397 ? -15.805 -28.906 -39.406 1 98.25 397 ILE A O 1
ATOM 3010 N N . ASN A 1 398 ? -15.328 -31 -38.875 1 97.19 398 ASN A N 1
ATOM 3011 C CA . ASN A 1 398 ? -15.648 -31.547 -40.188 1 97.19 398 ASN A CA 1
ATOM 3012 C C . ASN A 1 398 ? -17.141 -31.438 -40.469 1 97.19 398 ASN A C 1
ATOM 3014 O O . ASN A 1 398 ? -17.562 -31.578 -41.625 1 97.19 398 ASN A O 1
ATOM 3018 N N . LYS A 1 399 ? -17.875 -31.234 -39.531 1 95.69 399 LYS A N 1
ATOM 3019 C CA . LYS A 1 399 ? -19.328 -31.156 -39.719 1 95.69 399 LYS A CA 1
ATOM 3020 C C . LYS A 1 399 ? -19.766 -29.719 -39.938 1 95.69 399 LYS A C 1
ATOM 3022 O O . LYS A 1 399 ? -20.938 -29.453 -40.25 1 95.69 399 LYS A O 1
ATOM 3027 N N . VAL A 1 400 ? -18.875 -28.828 -39.719 1 89.69 400 VAL A N 1
ATOM 3028 C CA . VAL A 1 400 ? -19.172 -27.422 -39.969 1 89.69 400 VAL A CA 1
ATOM 3029 C C . VAL A 1 400 ? -19.031 -27.094 -41.438 1 89.69 400 VAL A C 1
ATOM 3031 O O . VAL A 1 400 ? -18.156 -27.641 -42.125 1 89.69 400 VAL A O 1
ATOM 3034 N N . MET B 1 1 ? -5.949 -12.336 22.578 1 92.69 1 MET B N 1
ATOM 3035 C CA . MET B 1 1 ? -6.793 -11.148 22.594 1 92.69 1 MET B CA 1
ATOM 3036 C C . MET B 1 1 ? -5.953 -9.891 22.797 1 92.69 1 MET B C 1
ATOM 3038 O O . MET B 1 1 ? -5.086 -9.859 23.672 1 92.69 1 MET B O 1
ATOM 3042 N N . ARG B 1 2 ? -6.027 -8.82 22 1 97.38 2 ARG B N 1
ATOM 3043 C CA . ARG B 1 2 ? -5.32 -7.551 22.125 1 97.38 2 ARG B CA 1
ATOM 3044 C C . ARG B 1 2 ? -6.039 -6.617 23.094 1 97.38 2 ARG B C 1
ATOM 3046 O O . ARG B 1 2 ? -7.27 -6.527 23.078 1 97.38 2 ARG B O 1
ATOM 3053 N N . LYS B 1 3 ? -5.332 -6.059 23.922 1 98.81 3 LYS B N 1
ATOM 3054 C CA . LYS B 1 3 ? -5.863 -5.105 24.891 1 98.81 3 LYS B CA 1
ATOM 3055 C C . LYS B 1 3 ? -5.555 -3.668 24.484 1 98.81 3 LYS B C 1
ATOM 3057 O O . LYS B 1 3 ? -4.387 -3.291 24.359 1 98.81 3 LYS B O 1
ATOM 3062 N N . LEU B 1 4 ? -6.562 -2.816 24.438 1 98.88 4 LEU B N 1
ATOM 3063 C CA . LEU B 1 4 ? -6.453 -1.542 23.734 1 98.88 4 LEU B CA 1
ATOM 3064 C C . LEU B 1 4 ? -6.594 -0.373 24.703 1 98.88 4 LEU B C 1
ATOM 3066 O O . LEU B 1 4 ? -7.445 -0.4 25.594 1 98.88 4 LEU B O 1
ATOM 3070 N N . THR B 1 5 ? -5.738 0.621 24.562 1 98.94 5 THR B N 1
ATOM 3071 C CA . THR B 1 5 ? -6.035 2.004 24.922 1 98.94 5 THR B CA 1
ATOM 3072 C C . THR B 1 5 ? -6.387 2.818 23.672 1 98.94 5 THR B C 1
ATOM 3074 O O . THR B 1 5 ? -5.672 2.775 22.672 1 98.94 5 THR B O 1
ATOM 3077 N N . ILE B 1 6 ? -7.512 3.518 23.75 1 98.94 6 ILE B N 1
ATOM 3078 C CA . ILE B 1 6 ? -7.922 4.371 22.641 1 98.94 6 ILE B CA 1
ATOM 3079 C C . ILE B 1 6 ? -7.848 5.84 23.062 1 98.94 6 ILE B C 1
ATOM 3081 O O . ILE B 1 6 ? -8.68 6.309 23.844 1 98.94 6 ILE B O 1
ATOM 3085 N N . LEU B 1 7 ? -6.766 6.492 22.547 1 98.81 7 LEU B N 1
ATOM 3086 C CA . LEU B 1 7 ? -6.66 7.938 22.719 1 98.81 7 LEU B CA 1
ATOM 3087 C C . LEU B 1 7 ? -7.461 8.672 21.641 1 98.81 7 LEU B C 1
ATOM 3089 O O . LEU B 1 7 ? -7.27 8.43 20.453 1 98.81 7 LEU B O 1
ATOM 3093 N N . GLY B 1 8 ? -8.312 9.57 22.094 1 98.12 8 GLY B N 1
ATOM 3094 C CA . GLY B 1 8 ? -9.25 10.188 21.156 1 98.12 8 GLY B CA 1
ATOM 3095 C C . GLY B 1 8 ? -10.492 9.352 20.922 1 98.12 8 GLY B C 1
ATOM 3096 O O . GLY B 1 8 ? -10.984 9.266 19.797 1 98.12 8 GLY B O 1
ATOM 3097 N N . ALA B 1 9 ? -11.055 8.773 21.906 1 98.5 9 ALA B N 1
ATOM 3098 C CA . ALA B 1 9 ? -12.133 7.789 21.828 1 98.5 9 ALA B CA 1
ATOM 3099 C C . ALA B 1 9 ? -13.43 8.43 21.359 1 98.5 9 ALA B C 1
ATOM 3101 O O . ALA B 1 9 ? -14.273 7.77 20.734 1 98.5 9 ALA B O 1
ATOM 3102 N N . THR B 1 10 ? -13.586 9.734 21.672 1 97.81 10 THR B N 1
ATOM 3103 C CA . THR B 1 10 ? -14.867 10.359 21.375 1 97.81 10 THR B CA 1
ATOM 3104 C C . THR B 1 10 ? -14.859 10.977 19.984 1 97.81 10 THR B C 1
ATOM 3106 O O . THR B 1 10 ? -15.875 11.5 19.531 1 97.81 10 THR B O 1
ATOM 3109 N N . GLY B 1 11 ? -13.742 10.852 19.234 1 94.38 11 GLY B N 1
ATOM 3110 C CA . GLY B 1 11 ? -13.648 11.367 17.875 1 94.38 11 GLY B CA 1
ATOM 3111 C C . GLY B 1 11 ? -13.992 10.336 16.812 1 94.38 11 GLY B C 1
ATOM 3112 O O . GLY B 1 11 ? -14.398 9.219 17.141 1 94.38 11 GLY B O 1
ATOM 3113 N N . SER B 1 12 ? -13.875 10.734 15.586 1 94.19 12 SER B N 1
ATOM 3114 C CA . SER B 1 12 ? -14.227 9.898 14.438 1 94.19 12 SER B CA 1
ATOM 3115 C C . SER B 1 12 ? -13.391 8.617 14.414 1 94.19 12 SER B C 1
ATOM 3117 O O . SER B 1 12 ? -13.938 7.523 14.266 1 94.19 12 SER B O 1
ATOM 3119 N N . ILE B 1 13 ? -12.023 8.703 14.562 1 97 13 ILE B N 1
ATOM 3120 C CA . ILE B 1 13 ? -11.156 7.535 14.539 1 97 13 ILE B CA 1
ATOM 3121 C C . ILE B 1 13 ? -11.445 6.648 15.75 1 97 13 ILE B C 1
ATOM 3123 O O . ILE B 1 13 ? -11.43 5.422 15.648 1 97 13 ILE B O 1
ATOM 3127 N N . GLY B 1 14 ? -11.703 7.273 16.922 1 98.06 14 GLY B N 1
ATOM 3128 C CA . GLY B 1 14 ? -12.109 6.504 18.094 1 98.06 14 GLY B CA 1
ATOM 3129 C C . GLY B 1 14 ? -13.359 5.672 17.859 1 98.06 14 GLY B C 1
ATOM 3130 O O . GLY B 1 14 ? -13.383 4.48 18.156 1 98.06 14 GLY B O 1
ATOM 3131 N N . SER B 1 15 ? -14.375 6.352 17.266 1 97.56 15 SER B N 1
ATOM 3132 C CA . SER B 1 15 ? -15.625 5.672 16.969 1 97.56 15 SER B CA 1
ATOM 3133 C C . SER B 1 15 ? -15.414 4.512 15.992 1 97.56 15 SER B C 1
ATOM 3135 O O . SER B 1 15 ? -15.961 3.428 16.188 1 97.56 15 SER B O 1
ATOM 3137 N N . SER B 1 16 ? -14.648 4.727 14.984 1 97.94 16 SER B N 1
ATOM 3138 C CA . SER B 1 16 ? -14.359 3.68 14.008 1 97.94 16 SER B CA 1
ATOM 3139 C C . SER B 1 16 ? -13.57 2.537 14.641 1 97.94 16 SER B C 1
ATOM 3141 O O . SER B 1 16 ? -13.781 1.369 14.305 1 97.94 16 SER B O 1
ATOM 3143 N N . THR B 1 17 ? -12.617 2.854 15.508 1 98.69 17 THR B N 1
ATOM 3144 C CA . THR B 1 17 ? -11.852 1.836 16.219 1 98.69 17 THR B CA 1
ATOM 3145 C C . THR B 1 17 ? -12.781 0.947 17.047 1 98.69 17 THR B C 1
ATOM 3147 O O . THR B 1 17 ? -12.664 -0.28 17.016 1 98.69 17 THR B O 1
ATOM 3150 N N . LEU B 1 18 ? -13.711 1.609 17.734 1 98.75 18 LEU B N 1
ATOM 3151 C CA . LEU B 1 18 ? -14.664 0.881 18.562 1 98.75 18 LEU B CA 1
ATOM 3152 C C . LEU B 1 18 ? -15.602 0.037 17.719 1 98.75 18 LEU B C 1
ATOM 3154 O O . LEU B 1 18 ? -16 -1.056 18.125 1 98.75 18 LEU B O 1
ATOM 3158 N N . SER B 1 19 ? -15.922 0.532 16.625 1 98.56 19 SER B N 1
ATOM 3159 C CA . SER B 1 19 ? -16.734 -0.234 15.688 1 98.56 19 SER B CA 1
ATOM 3160 C C . SER B 1 19 ? -16.031 -1.513 15.25 1 98.56 19 SER B C 1
ATOM 3162 O O . SER B 1 19 ? -16.625 -2.59 15.242 1 98.56 19 SER B O 1
ATOM 3164 N N . VAL B 1 20 ? -14.789 -1.442 14.875 1 98.56 20 VAL B N 1
ATOM 3165 C CA . VAL B 1 20 ? -14.008 -2.607 14.477 1 98.56 20 VAL B CA 1
ATOM 3166 C C . VAL B 1 20 ? -13.883 -3.576 15.648 1 98.56 20 VAL B C 1
ATOM 3168 O O . VAL B 1 20 ? -14.008 -4.789 15.477 1 98.56 20 VAL B O 1
ATOM 3171 N N . ALA B 1 21 ? -13.625 -3.023 16.844 1 98.62 21 ALA B N 1
ATOM 3172 C CA . ALA B 1 21 ? -13.531 -3.865 18.031 1 98.62 21 ALA B CA 1
ATOM 3173 C C . ALA B 1 21 ? -14.844 -4.609 18.281 1 98.62 21 ALA B C 1
ATOM 3175 O O . ALA B 1 21 ? -14.836 -5.797 18.609 1 98.62 21 ALA B O 1
ATOM 3176 N N . LYS B 1 22 ? -15.93 -3.896 18.094 1 98.25 22 LYS B N 1
ATOM 3177 C CA . LYS B 1 22 ? -17.234 -4.5 18.312 1 98.25 22 LYS B CA 1
ATOM 3178 C C . LYS B 1 22 ? -17.484 -5.637 17.312 1 98.25 22 LYS B C 1
ATOM 3180 O O . LYS B 1 22 ? -18.016 -6.684 17.688 1 98.25 22 LYS B O 1
ATOM 3185 N N . GLN B 1 23 ? -17.094 -5.387 16.125 1 97.25 23 GLN B N 1
ATOM 3186 C CA . GLN B 1 23 ? -17.25 -6.375 15.055 1 97.25 23 GLN B CA 1
ATOM 3187 C C . GLN B 1 23 ? -16.391 -7.609 15.336 1 97.25 23 GLN B C 1
ATOM 3189 O O . GLN B 1 23 ? -16.656 -8.688 14.781 1 97.25 23 GLN B O 1
ATOM 3194 N N . ASN B 1 24 ? -15.352 -7.492 16.094 1 97.88 24 ASN B N 1
ATOM 3195 C CA . ASN B 1 24 ? -14.391 -8.539 16.391 1 97.88 24 ASN B CA 1
ATOM 3196 C C . ASN B 1 24 ? -14.164 -8.68 17.891 1 97.88 24 ASN B C 1
ATOM 3198 O O . ASN B 1 24 ? -13.023 -8.672 18.359 1 97.88 24 ASN B O 1
ATOM 3202 N N . SER B 1 25 ? -15.203 -8.867 18.641 1 96.56 25 SER B N 1
ATOM 3203 C CA . SER B 1 25 ? -15.18 -8.781 20.109 1 96.56 25 SER B CA 1
ATOM 3204 C C . SER B 1 25 ? -14.375 -9.922 20.719 1 96.56 25 SER B C 1
ATOM 3206 O O . SER B 1 25 ? -13.93 -9.828 21.859 1 96.56 25 SER B O 1
ATOM 3208 N N . ASP B 1 26 ? -14.203 -10.977 19.953 1 97.44 26 ASP B N 1
ATOM 3209 C CA . ASP B 1 26 ? -13.422 -12.109 20.453 1 97.44 26 ASP B CA 1
ATOM 3210 C C . ASP B 1 26 ? -11.922 -11.852 20.312 1 97.44 26 ASP B C 1
ATOM 3212 O O . ASP B 1 26 ? -11.109 -12.586 20.859 1 97.44 26 ASP B O 1
ATOM 3216 N N . GLN B 1 27 ? -11.523 -10.766 19.672 1 97.69 27 GLN B N 1
ATOM 3217 C CA . GLN B 1 27 ? -10.117 -10.539 19.375 1 97.69 27 GLN B CA 1
ATOM 3218 C C . GLN B 1 27 ? -9.594 -9.305 20.109 1 97.69 27 GLN B C 1
ATOM 3220 O O . GLN B 1 27 ? -8.383 -9.117 20.25 1 97.69 27 GLN B O 1
ATOM 3225 N N . PHE B 1 28 ? -10.5 -8.406 20.594 1 98.5 28 PHE B N 1
ATOM 3226 C CA . PHE B 1 28 ? -10.07 -7.129 21.141 1 98.5 28 PHE B CA 1
ATOM 3227 C C . PHE B 1 28 ? -10.789 -6.836 22.453 1 98.5 28 PHE B C 1
ATOM 3229 O O . PHE B 1 28 ? -11.984 -7.098 22.578 1 98.5 28 PHE B O 1
ATOM 3236 N N . GLU B 1 29 ? -10.062 -6.32 23.406 1 98.56 29 GLU B N 1
ATOM 3237 C CA . GLU B 1 29 ? -10.578 -5.812 24.688 1 98.56 29 GLU B CA 1
ATOM 3238 C C . GLU B 1 29 ? -10.219 -4.34 24.875 1 98.56 29 GLU B C 1
ATOM 3240 O O . GLU B 1 29 ? -9.055 -3.961 24.75 1 98.56 29 GLU B O 1
ATOM 3245 N N . VAL B 1 30 ? -11.148 -3.537 25.141 1 98.62 30 VAL B N 1
ATOM 3246 C CA . VAL B 1 30 ? -10.93 -2.117 25.406 1 98.62 30 VAL B CA 1
ATOM 3247 C C . VAL B 1 30 ? -10.688 -1.896 26.891 1 98.62 30 VAL B C 1
ATOM 3249 O O . VAL B 1 30 ? -11.617 -1.968 27.703 1 98.62 30 VAL B O 1
ATOM 3252 N N . VAL B 1 31 ? -9.43 -1.53 27.266 1 98.88 31 VAL B N 1
ATOM 3253 C CA . VAL B 1 31 ? -9.008 -1.428 28.672 1 98.88 31 VAL B CA 1
ATOM 3254 C C . VAL B 1 31 ? -9.117 0.022 29.125 1 98.88 31 VAL B C 1
ATOM 3256 O O . VAL B 1 31 ? -9.5 0.286 30.281 1 98.88 31 VAL B O 1
ATOM 3259 N N . ALA B 1 32 ? -8.828 0.978 28.234 1 98.94 32 ALA B N 1
ATOM 3260 C CA . ALA B 1 32 ? -8.781 2.387 28.625 1 98.94 32 ALA B CA 1
ATOM 3261 C C . ALA B 1 32 ? -9.25 3.283 27.484 1 98.94 32 ALA B C 1
ATOM 3263 O O . ALA B 1 32 ? -9.023 2.977 26.312 1 98.94 32 ALA B O 1
ATOM 3264 N N . LEU B 1 33 ? -9.852 4.336 27.891 1 98.94 33 LEU B N 1
ATOM 3265 C CA . LEU B 1 33 ? -10.344 5.336 26.938 1 98.94 33 LEU B CA 1
ATOM 3266 C C . LEU B 1 33 ? -9.867 6.73 27.344 1 98.94 33 LEU B C 1
ATOM 3268 O O . LEU B 1 33 ? -9.922 7.102 28.516 1 98.94 33 LEU B O 1
ATOM 3272 N N . GLY B 1 34 ? -9.289 7.438 26.375 1 98.81 34 GLY B N 1
ATOM 3273 C CA . GLY B 1 34 ? -8.906 8.828 26.547 1 98.81 34 GLY B CA 1
ATOM 3274 C C . GLY B 1 34 ? -9.664 9.773 25.641 1 98.81 34 GLY B C 1
ATOM 3275 O O . GLY B 1 34 ? -9.914 9.453 24.469 1 98.81 34 GLY B O 1
ATOM 3276 N N . ALA B 1 35 ? -10.016 10.969 26.203 1 98.12 35 ALA B N 1
ATOM 3277 C CA . ALA B 1 35 ? -10.742 11.945 25.406 1 98.12 35 ALA B CA 1
ATOM 3278 C C . ALA B 1 35 ? -10.43 13.367 25.859 1 98.12 35 ALA B C 1
ATOM 3280 O O . ALA B 1 35 ? -9.672 13.57 26.812 1 98.12 35 ALA B O 1
ATOM 3281 N N . GLY B 1 36 ? -10.922 14.266 25.031 1 97 36 GLY B N 1
ATOM 3282 C CA . GLY B 1 36 ? -10.797 15.672 25.391 1 97 36 GLY B CA 1
ATOM 3283 C C . GLY B 1 36 ? -11.773 16.094 26.484 1 97 36 GLY B C 1
ATOM 3284 O O . GLY B 1 36 ? -11.648 15.68 27.625 1 97 36 GLY B O 1
ATOM 3285 N N . THR B 1 37 ? -12.805 16.938 26.125 1 96.38 37 THR B N 1
ATOM 3286 C CA . THR B 1 37 ? -13.703 17.5 27.125 1 96.38 37 THR B CA 1
ATOM 3287 C C . THR B 1 37 ? -15.133 17.031 26.875 1 96.38 37 THR B C 1
ATOM 3289 O O . THR B 1 37 ? -16.062 17.5 27.531 1 96.38 37 THR B O 1
ATOM 3292 N N . ASN B 1 38 ? -15.367 16.016 25.953 1 97.62 38 ASN B N 1
ATOM 3293 C CA . ASN B 1 38 ? -16.703 15.523 25.656 1 97.62 38 ASN B CA 1
ATOM 3294 C C . ASN B 1 38 ? -17.156 14.492 26.688 1 97.62 38 ASN B C 1
ATOM 3296 O O . ASN B 1 38 ? -17.172 13.297 26.422 1 97.62 38 ASN B O 1
ATOM 3300 N N . VAL B 1 39 ? -17.688 15.039 27.781 1 98.31 39 VAL B N 1
ATOM 3301 C CA . VAL B 1 39 ? -18.031 14.203 28.922 1 98.31 39 VAL B CA 1
ATOM 3302 C C . VAL B 1 39 ? -19.219 13.312 28.578 1 98.31 39 VAL B C 1
ATOM 3304 O O . VAL B 1 39 ? -19.234 12.125 28.891 1 98.31 39 VAL B O 1
ATOM 3307 N N . ASP B 1 40 ? -20.141 13.875 27.875 1 98.19 40 ASP B N 1
ATOM 3308 C CA . ASP B 1 40 ? -21.344 13.125 27.531 1 98.19 40 ASP B CA 1
ATOM 3309 C C . ASP B 1 40 ? -21.016 11.906 26.688 1 98.19 40 ASP B C 1
ATOM 3311 O O . ASP B 1 40 ? -21.438 10.789 26.984 1 98.19 40 ASP B O 1
ATOM 3315 N N . LYS B 1 41 ? -20.266 12.109 25.703 1 98.62 41 LYS B N 1
ATOM 3316 C CA . LYS B 1 41 ? -19.891 11 24.828 1 98.62 41 LYS B CA 1
ATOM 3317 C C . LYS B 1 41 ? -19.031 9.992 25.578 1 98.62 41 LYS B C 1
ATOM 3319 O O . LYS B 1 41 ? -19.156 8.781 25.359 1 98.62 41 LYS B O 1
ATOM 3324 N N . MET B 1 42 ? -18.156 10.438 26.406 1 98.69 42 MET B N 1
ATOM 3325 C CA . MET B 1 42 ? -17.344 9.516 27.188 1 98.69 42 MET B CA 1
ATOM 3326 C C . MET B 1 42 ? -18.219 8.656 28.094 1 98.69 42 MET B C 1
ATOM 3328 O O . MET B 1 42 ? -17.969 7.457 28.25 1 98.69 42 MET B O 1
ATOM 3332 N N . LEU B 1 43 ? -19.234 9.32 28.703 1 98.5 43 LEU B N 1
ATOM 3333 C CA . LEU B 1 43 ? -20.141 8.555 29.547 1 98.5 43 LEU B CA 1
ATOM 3334 C C . LEU B 1 43 ? -20.812 7.434 28.75 1 98.5 43 LEU B C 1
ATOM 3336 O O . LEU B 1 43 ? -20.859 6.289 29.203 1 98.5 43 LEU B O 1
ATOM 3340 N N . GLU B 1 44 ? -21.25 7.809 27.609 1 98.62 44 GLU B N 1
ATOM 3341 C CA . GLU B 1 44 ? -21.859 6.809 26.734 1 98.62 44 GLU B CA 1
ATOM 3342 C C . GLU B 1 44 ? -20.906 5.645 26.469 1 98.62 44 GLU B C 1
ATOM 3344 O O . GLU B 1 44 ? -21.312 4.48 26.531 1 98.62 44 GLU B O 1
ATOM 3349 N N . LEU B 1 45 ? -19.672 5.941 26.172 1 98.75 45 LEU B N 1
ATOM 3350 C CA . LEU B 1 45 ? -18.656 4.922 25.891 1 98.75 45 LEU B CA 1
ATOM 3351 C C . LEU B 1 45 ? -18.391 4.07 27.125 1 98.75 45 LEU B C 1
ATOM 3353 O O . LEU B 1 45 ? -18.234 2.852 27.016 1 98.75 45 LEU B O 1
ATOM 3357 N N . CYS B 1 46 ? -18.344 4.723 28.266 1 98.56 46 CYS B N 1
ATOM 3358 C CA . CYS B 1 46 ? -18.094 3.986 29.5 1 98.56 46 CYS B CA 1
ATOM 3359 C C . CYS B 1 46 ? -19.234 3.023 29.812 1 98.56 46 CYS B C 1
ATOM 3361 O O . CYS B 1 46 ? -19.016 1.924 30.312 1 98.56 46 CYS B O 1
ATOM 3363 N N . LEU B 1 47 ? -20.406 3.479 29.547 1 98.12 47 LEU B N 1
ATOM 3364 C CA . LEU B 1 47 ? -21.578 2.627 29.781 1 98.12 47 LEU B CA 1
ATOM 3365 C C . LEU B 1 47 ? -21.531 1.404 28.875 1 98.12 47 LEU B C 1
ATOM 3367 O O . LEU B 1 47 ? -21.906 0.305 29.281 1 98.12 47 LEU B O 1
ATOM 3371 N N . GLU B 1 48 ? -21.125 1.592 27.688 1 98 48 GLU B N 1
ATOM 3372 C CA . GLU B 1 48 ? -21.125 0.52 26.688 1 98 48 GLU B CA 1
ATOM 3373 C C . GLU B 1 48 ? -19.938 -0.415 26.875 1 98 48 GLU B C 1
ATOM 3375 O O . GLU B 1 48 ? -20.094 -1.638 26.859 1 98 48 GLU B O 1
ATOM 3380 N N . TRP B 1 49 ? -18.688 0.043 27.156 1 98.19 49 TRP B N 1
ATOM 3381 C CA . TRP B 1 49 ? -17.469 -0.736 27.047 1 98.19 49 TRP B CA 1
ATOM 3382 C C . TRP B 1 49 ? -16.922 -1.081 28.422 1 98.19 49 TRP B C 1
ATOM 3384 O O . TRP B 1 49 ? -16.062 -1.966 28.562 1 98.19 49 TRP B O 1
ATOM 3394 N N . LYS B 1 50 ? -17.375 -0.33 29.469 1 97.81 50 LYS B N 1
ATOM 3395 C CA . LYS B 1 50 ? -16.953 -0.558 30.859 1 97.81 50 LYS B CA 1
ATOM 3396 C C . LYS B 1 50 ? -15.438 -0.684 30.969 1 97.81 50 LYS B C 1
ATOM 3398 O O . LYS B 1 50 ? -14.93 -1.659 31.516 1 97.81 50 LYS B O 1
ATOM 3403 N N . PRO B 1 51 ? -14.727 0.312 30.484 1 98.62 51 PRO B N 1
ATOM 3404 C CA . PRO B 1 51 ? -13.266 0.294 30.625 1 98.62 51 PRO B CA 1
ATOM 3405 C C . PRO B 1 51 ? -12.812 0.354 32.062 1 98.62 51 PRO B C 1
ATOM 3407 O O . PRO B 1 51 ? -13.555 0.819 32.938 1 98.62 51 PRO B O 1
ATOM 3410 N N . LYS B 1 52 ? -11.586 -0.118 32.344 1 98.69 52 LYS B N 1
ATOM 3411 C CA . LYS B 1 52 ? -11 -0.041 33.656 1 98.69 52 LYS B CA 1
ATOM 3412 C C . LYS B 1 52 ? -10.5 1.371 33.969 1 98.69 52 LYS B C 1
ATOM 3414 O O . LYS B 1 52 ? -10.578 1.831 35.094 1 98.69 52 LYS B O 1
ATOM 3419 N N . TYR B 1 53 ? -10.023 2.021 32.906 1 98.88 53 TYR B N 1
ATOM 3420 C CA . TYR B 1 53 ? -9.406 3.334 33.062 1 98.88 53 TYR B CA 1
ATOM 3421 C C . TYR B 1 53 ? -9.961 4.328 32.062 1 98.88 53 TYR B C 1
ATOM 3423 O O . TYR B 1 53 ? -10.227 3.975 30.906 1 98.88 53 TYR B O 1
ATOM 3431 N N . VAL B 1 54 ? -10.078 5.555 32.562 1 98.81 54 VAL B N 1
ATOM 3432 C CA . VAL B 1 54 ? -10.492 6.637 31.672 1 98.81 54 VAL B CA 1
ATOM 3433 C C . VAL B 1 54 ? -9.688 7.898 31.984 1 98.81 54 VAL B C 1
ATOM 3435 O O . VAL B 1 54 ? -9.336 8.148 33.125 1 98.81 54 VAL B O 1
ATOM 3438 N N . ALA B 1 55 ? -9.336 8.656 30.938 1 98.88 55 ALA B N 1
ATOM 3439 C CA . ALA B 1 55 ? -8.648 9.93 31.109 1 98.88 55 ALA B CA 1
ATOM 3440 C C . ALA B 1 55 ? -9.305 11.031 30.281 1 98.88 55 ALA B C 1
ATOM 3442 O O . ALA B 1 55 ? -9.648 10.82 29.125 1 98.88 55 ALA B O 1
ATOM 3443 N N . MET B 1 56 ? -9.586 12.148 30.984 1 98.69 56 MET B N 1
ATOM 3444 C CA . MET B 1 56 ? -10.062 13.352 30.312 1 98.69 56 MET B CA 1
ATOM 3445 C C . MET B 1 56 ? -8.961 14.414 30.25 1 98.69 56 MET B C 1
ATOM 3447 O O . MET B 1 56 ? -8.125 14.484 31.156 1 98.69 56 MET B O 1
ATOM 3451 N N . ALA B 1 57 ? -8.945 15.258 29.219 1 97.81 57 ALA B N 1
ATOM 3452 C CA . ALA B 1 57 ? -7.867 16.203 28.953 1 97.81 57 ALA B CA 1
ATOM 3453 C C . ALA B 1 57 ? -7.801 17.281 30.016 1 97.81 57 ALA B C 1
ATOM 3455 O O . ALA B 1 57 ? -6.777 17.953 30.172 1 97.81 57 ALA B O 1
ATOM 3456 N N . THR B 1 58 ? -8.977 17.562 30.812 1 97.81 58 THR B N 1
ATOM 3457 C CA . THR B 1 58 ? -9 18.625 31.828 1 97.81 58 THR B CA 1
ATOM 3458 C C . THR B 1 58 ? -9.562 18.094 33.156 1 97.81 58 THR B C 1
ATOM 3460 O O . THR B 1 58 ? -10.352 17.156 33.156 1 97.81 58 THR B O 1
ATOM 3463 N N . GLN B 1 59 ? -9.125 18.859 34.188 1 97.81 59 GLN B N 1
ATOM 3464 C CA . GLN B 1 59 ? -9.578 18.484 35.531 1 97.81 59 GLN B CA 1
ATOM 3465 C C . GLN B 1 59 ? -11.094 18.625 35.656 1 97.81 59 GLN B C 1
ATOM 3467 O O . GLN B 1 59 ? -11.773 17.734 36.156 1 97.81 59 GLN B O 1
ATOM 3472 N N . PRO B 1 60 ? -11.711 19.672 35.125 1 98.31 60 PRO B N 1
ATOM 3473 C CA . PRO B 1 60 ? -13.172 19.797 35.25 1 98.31 60 PRO B CA 1
ATOM 3474 C C . PRO B 1 60 ? -13.914 18.672 34.531 1 98.31 60 PRO B C 1
ATOM 3476 O O . PRO B 1 60 ? -14.891 18.141 35.062 1 98.31 60 PRO B O 1
ATOM 3479 N N . ALA B 1 61 ? -13.375 18.328 33.406 1 98.69 61 ALA B N 1
ATOM 3480 C CA . ALA B 1 61 ? -14.023 17.234 32.656 1 98.69 61 ALA B CA 1
ATOM 3481 C C . ALA B 1 61 ? -13.891 15.93 33.438 1 98.69 61 ALA B C 1
ATOM 3483 O O . ALA B 1 61 ? -14.844 15.141 33.469 1 98.69 61 ALA B O 1
ATOM 3484 N N . ALA B 1 62 ? -12.82 15.656 34.031 1 98.62 62 ALA B N 1
ATOM 3485 C CA . ALA B 1 62 ? -12.594 14.445 34.812 1 98.62 62 ALA B CA 1
ATOM 3486 C C . ALA B 1 62 ? -13.508 14.391 36.031 1 98.62 62 ALA B C 1
ATOM 3488 O O . ALA B 1 62 ? -14.086 13.352 36.312 1 98.62 62 ALA B O 1
ATOM 3489 N N . ASP B 1 63 ? -13.617 15.516 36.656 1 98.31 63 ASP B N 1
ATOM 3490 C CA . ASP B 1 63 ? -14.469 15.586 37.844 1 98.31 63 ASP B CA 1
ATOM 3491 C C . ASP B 1 63 ? -15.93 15.312 37.5 1 98.31 63 ASP B C 1
ATOM 3493 O O . ASP B 1 63 ? -16.594 14.539 38.188 1 98.31 63 ASP B O 1
ATOM 3497 N N . GLU B 1 64 ? -16.297 15.969 36.5 1 98.38 64 GLU B N 1
ATOM 3498 C CA . GLU B 1 64 ? -17.672 15.766 36.031 1 98.38 64 GLU B CA 1
ATOM 3499 C C . GLU B 1 64 ? -17.922 14.305 35.688 1 98.38 64 GLU B C 1
ATOM 3501 O O . GLU B 1 64 ? -18.938 13.734 36.062 1 98.38 64 GLU B O 1
ATOM 3506 N N . LEU B 1 65 ? -16.969 13.727 34.938 1 98.62 65 LEU B N 1
ATOM 3507 C CA . LEU B 1 65 ? -17.094 12.328 34.562 1 98.62 65 LEU B CA 1
ATOM 3508 C C . LEU B 1 65 ? -17.141 11.414 35.781 1 98.62 65 LEU B C 1
ATOM 3510 O O . LEU B 1 65 ? -17.938 10.477 35.844 1 98.62 65 LEU B O 1
ATOM 3514 N N . LYS B 1 66 ? -16.312 11.672 36.75 1 97.69 66 LYS B N 1
ATOM 3515 C CA . LYS B 1 66 ? -16.266 10.867 37.969 1 97.69 66 LYS B CA 1
ATOM 3516 C C . LYS B 1 66 ? -17.625 10.852 38.688 1 97.69 66 LYS B C 1
ATOM 3518 O O . LYS B 1 66 ? -18.094 9.797 39.125 1 97.69 66 LYS B O 1
ATOM 3523 N N . GLU B 1 67 ? -18.219 11.922 38.719 1 97.62 67 GLU B N 1
ATOM 3524 C CA . GLU B 1 67 ? -19.531 12.031 39.344 1 97.62 67 GLU B CA 1
ATOM 3525 C C . GLU B 1 67 ? -20.578 11.219 38.562 1 97.62 67 GLU B C 1
ATOM 3527 O O . GLU B 1 67 ? -21.359 10.477 39.156 1 97.62 67 GLU B O 1
ATOM 3532 N N . LEU B 1 68 ? -20.484 11.43 37.344 1 98 68 LEU B N 1
ATOM 3533 C CA . LEU B 1 68 ? -21.453 10.734 36.531 1 98 68 LEU B CA 1
ATOM 3534 C C . LEU B 1 68 ? -21.25 9.227 36.594 1 98 68 LEU B C 1
ATOM 3536 O O . LEU B 1 68 ? -22.219 8.461 36.656 1 98 68 LEU B O 1
ATOM 3540 N N . LEU B 1 69 ? -19.984 8.789 36.562 1 98 69 LEU B N 1
ATOM 3541 C CA . LEU B 1 69 ? -19.703 7.359 36.625 1 98 69 LEU B CA 1
ATOM 3542 C C . LEU B 1 69 ? -20.203 6.773 37.938 1 98 69 LEU B C 1
ATOM 3544 O O . LEU B 1 69 ? -20.75 5.668 37.969 1 98 69 LEU B O 1
ATOM 3548 N N . SER B 1 70 ? -20.047 7.574 38.969 1 95.44 70 SER B N 1
ATOM 3549 C CA . SER B 1 70 ? -20.547 7.133 40.281 1 95.44 70 SER B CA 1
ATOM 3550 C C . SER B 1 70 ? -22.078 7 40.25 1 95.44 70 SER B C 1
ATOM 3552 O O . SER B 1 70 ? -22.625 6.027 40.781 1 95.44 70 SER B O 1
ATOM 3554 N N . ALA B 1 71 ? -22.609 7.902 39.688 1 96.56 71 ALA B N 1
ATOM 3555 C CA . ALA B 1 71 ? -24.078 7.902 39.625 1 96.56 71 ALA B CA 1
ATOM 3556 C C . ALA B 1 71 ? -24.594 6.695 38.844 1 96.56 71 ALA B C 1
ATOM 3558 O O . ALA B 1 71 ? -25.688 6.191 39.125 1 96.56 71 ALA B O 1
ATOM 3559 N N . HIS B 1 72 ? -23.844 6.195 38 1 97.19 72 HIS B N 1
ATOM 3560 C CA . HIS B 1 72 ? -24.266 5.074 37.188 1 97.19 72 HIS B CA 1
ATOM 3561 C C . HIS B 1 72 ? -23.609 3.773 37.625 1 97.19 72 HIS B C 1
ATOM 3563 O O . HIS B 1 72 ? -23.688 2.758 36.938 1 97.19 72 HIS B O 1
ATOM 3569 N N . ALA B 1 73 ? -22.906 3.674 38.688 1 95 73 ALA B N 1
ATOM 3570 C CA . ALA B 1 73 ? -22.266 2.502 39.281 1 95 73 ALA B CA 1
ATOM 3571 C C . ALA B 1 73 ? -21.25 1.884 38.344 1 95 73 ALA B C 1
ATOM 3573 O O . ALA B 1 73 ? -21.188 0.661 38.188 1 95 73 ALA B O 1
ATOM 3574 N N . ILE B 1 74 ? -20.672 2.688 37.625 1 95.56 74 ILE B N 1
ATOM 3575 C CA . ILE B 1 74 ? -19.547 2.262 36.781 1 95.56 74 ILE B CA 1
ATOM 3576 C C . ILE B 1 74 ? -18.234 2.455 37.562 1 95.56 74 ILE B C 1
ATOM 3578 O O . ILE B 1 74 ? -17.953 3.551 38.062 1 95.56 74 ILE B O 1
ATOM 3582 N N . ASN B 1 75 ? -17.531 1.385 37.656 1 94.62 75 ASN B N 1
ATOM 3583 C CA . ASN B 1 75 ? -16.266 1.42 38.375 1 94.62 75 ASN B CA 1
ATOM 3584 C C . ASN B 1 75 ? -15.078 1.595 37.438 1 94.62 75 ASN B C 1
ATOM 3586 O O . ASN B 1 75 ? -14.508 0.612 36.969 1 94.62 75 ASN B O 1
ATOM 3590 N N . ALA B 1 76 ? -14.703 2.668 37.125 1 97.69 76 ALA B N 1
ATOM 3591 C CA . ALA B 1 76 ? -13.523 3.021 36.344 1 97.69 76 ALA B CA 1
ATOM 3592 C C . ALA B 1 76 ? -12.648 4.02 37.094 1 97.69 76 ALA B C 1
ATOM 3594 O O . ALA B 1 76 ? -13.156 4.938 37.75 1 97.69 76 ALA B O 1
ATOM 3595 N N . GLU B 1 77 ? -11.398 3.867 37 1 98.62 77 GLU B N 1
ATOM 3596 C CA . GLU B 1 77 ? -10.469 4.871 37.5 1 98.62 77 GLU B CA 1
ATOM 3597 C C . GLU B 1 77 ? -10.336 6.047 36.562 1 98.62 77 GLU B C 1
ATOM 3599 O O . GLU B 1 77 ? -10.016 5.859 35.375 1 98.62 77 GLU B O 1
ATOM 3604 N N . VAL B 1 78 ? -10.602 7.203 37.125 1 98.69 78 VAL B N 1
ATOM 3605 C CA . VAL B 1 78 ? -10.633 8.391 36.25 1 98.69 78 VAL B CA 1
ATOM 3606 C C . VAL B 1 78 ? -9.375 9.227 36.5 1 98.69 78 VAL B C 1
ATOM 3608 O O . VAL B 1 78 ? -9.047 9.57 37.625 1 98.69 78 VAL B O 1
ATOM 3611 N N . PHE B 1 79 ? -8.664 9.539 35.344 1 98.81 79 PHE B N 1
ATOM 3612 C CA . PHE B 1 79 ? -7.484 10.391 35.375 1 98.81 79 PHE B CA 1
ATOM 3613 C C . PHE B 1 79 ? -7.754 11.695 34.625 1 98.81 79 PHE B C 1
ATOM 3615 O O . PHE B 1 79 ? -8.734 11.805 33.875 1 98.81 79 PHE B O 1
ATOM 3622 N N . SER B 1 80 ? -6.895 12.711 34.938 1 98.25 80 SER B N 1
ATOM 3623 C CA . SER B 1 80 ? -7.105 14.023 34.312 1 98.25 80 SER B CA 1
ATOM 3624 C C . SER B 1 80 ? -5.801 14.594 33.781 1 98.25 80 SER B C 1
ATOM 3626 O O . SER B 1 80 ? -4.719 14.281 34.281 1 98.25 80 SER B O 1
ATOM 3628 N N . GLY B 1 81 ? -5.957 15.508 32.719 1 97.75 81 GLY B N 1
ATOM 3629 C CA . GLY B 1 81 ? -4.84 16.266 32.156 1 97.75 81 GLY B CA 1
ATOM 3630 C C . GLY B 1 81 ? -3.938 15.438 31.281 1 97.75 81 GLY B C 1
ATOM 3631 O O . GLY B 1 81 ? -4.203 14.258 31.031 1 97.75 81 GLY B O 1
ATOM 3632 N N . GLU B 1 82 ? -3.031 15.953 30.797 1 97.06 82 GLU B N 1
ATOM 3633 C CA . GLU B 1 82 ? -2.033 15.312 29.953 1 97.06 82 GLU B CA 1
ATOM 3634 C C . GLU B 1 82 ? -1.386 14.125 30.656 1 97.06 82 GLU B C 1
ATOM 3636 O O . GLU B 1 82 ? -1.177 13.07 30.062 1 97.06 82 GLU B O 1
ATOM 3641 N N . ASP B 1 83 ? -1.125 14.391 31.938 1 98.12 83 ASP B N 1
ATOM 3642 C CA . ASP B 1 83 ? -0.542 13.305 32.719 1 98.12 83 ASP B CA 1
ATOM 3643 C C . ASP B 1 83 ? -1.463 12.086 32.75 1 98.12 83 ASP B C 1
ATOM 3645 O O . ASP B 1 83 ? -0.994 10.945 32.719 1 98.12 83 ASP B O 1
ATOM 3649 N N . GLY B 1 84 ? -2.744 12.391 32.906 1 98.62 84 GLY B N 1
ATOM 3650 C CA . GLY B 1 84 ? -3.707 11.297 32.875 1 98.62 84 GLY B CA 1
ATOM 3651 C C . GLY B 1 84 ? -3.709 10.547 31.562 1 98.62 84 GLY B C 1
ATOM 3652 O O . GLY B 1 84 ? -3.748 9.32 31.547 1 98.62 84 GLY B O 1
ATOM 3653 N N . LEU B 1 85 ? -3.664 11.258 30.438 1 98.69 85 LEU B N 1
ATOM 3654 C CA . LEU B 1 85 ? -3.629 10.648 29.109 1 98.69 85 LEU B CA 1
ATOM 3655 C C . LEU B 1 85 ? -2.342 9.859 28.922 1 98.69 85 LEU B C 1
ATOM 3657 O O . LEU B 1 85 ? -2.363 8.758 28.359 1 98.69 85 LEU B O 1
ATOM 3661 N N . CYS B 1 86 ? -1.243 10.367 29.406 1 98.69 86 CYS B N 1
ATOM 3662 C CA . CYS B 1 86 ? 0.023 9.648 29.344 1 98.69 86 CYS B CA 1
ATOM 3663 C C . CYS B 1 86 ? -0.039 8.375 30.172 1 98.69 86 CYS B C 1
ATOM 3665 O O . CYS B 1 86 ? 0.457 7.328 29.75 1 98.69 86 CYS B O 1
ATOM 3667 N N . HIS B 1 87 ? -0.653 8.477 31.297 1 98.75 87 HIS B N 1
ATOM 3668 C CA . HIS B 1 87 ? -0.733 7.332 32.188 1 98.75 87 HIS B CA 1
ATOM 3669 C C . HIS B 1 87 ? -1.46 6.16 31.547 1 98.75 87 HIS B C 1
ATOM 3671 O O . HIS B 1 87 ? -0.948 5.039 31.531 1 98.75 87 HIS B O 1
ATOM 3677 N N . ILE B 1 88 ? -2.646 6.387 30.906 1 98.81 88 ILE B N 1
ATOM 3678 C CA . ILE B 1 88 ? -3.426 5.277 30.375 1 98.81 88 ILE B CA 1
ATOM 3679 C C . ILE B 1 88 ? -2.748 4.734 29.109 1 98.81 88 ILE B C 1
ATOM 3681 O O . ILE B 1 88 ? -3.023 3.611 28.688 1 98.81 88 ILE B O 1
ATOM 3685 N N . ALA B 1 89 ? -1.814 5.52 28.484 1 98.75 89 ALA B N 1
ATOM 3686 C CA . ALA B 1 89 ? -1.08 5.074 27.297 1 98.75 89 ALA B CA 1
ATOM 3687 C C . ALA B 1 89 ? 0.055 4.129 27.688 1 98.75 89 ALA B C 1
ATOM 3689 O O . ALA B 1 89 ? 0.587 3.412 26.828 1 98.75 89 ALA B O 1
ATOM 3690 N N . GLN B 1 90 ? 0.379 4.062 29 1 98.44 90 GLN B N 1
ATOM 3691 C CA . GLN B 1 90 ? 1.559 3.314 29.422 1 98.44 90 GLN B CA 1
ATOM 3692 C C . GLN B 1 90 ? 1.176 2.15 30.328 1 98.44 90 GLN B C 1
ATOM 3694 O O . GLN B 1 90 ? 2.043 1.525 30.953 1 98.44 90 GLN B O 1
ATOM 3699 N N . LEU B 1 91 ? -0.049 1.916 30.422 1 98.62 91 LEU B N 1
ATOM 3700 C CA . LEU B 1 91 ? -0.492 0.847 31.312 1 98.62 91 LEU B CA 1
ATOM 3701 C C . LEU B 1 91 ? 0.196 -0.469 30.969 1 98.62 91 LEU B C 1
ATOM 3703 O O . LEU B 1 91 ? 0.259 -0.851 29.797 1 98.62 91 LEU B O 1
ATOM 3707 N N . ASP B 1 92 ? 0.553 -1.284 31.953 1 98.25 92 ASP B N 1
ATOM 3708 C CA . ASP B 1 92 ? 1.271 -2.537 31.75 1 98.25 92 ASP B CA 1
ATOM 3709 C C . ASP B 1 92 ? 0.392 -3.564 31.047 1 98.25 92 ASP B C 1
ATOM 3711 O O . ASP B 1 92 ? 0.876 -4.336 30.203 1 98.25 92 ASP B O 1
ATOM 3715 N N . GLU B 1 93 ? -0.864 -3.564 31.312 1 98.06 93 GLU B N 1
ATOM 3716 C CA . GLU B 1 93 ? -1.736 -4.613 30.781 1 98.06 93 GLU B CA 1
ATOM 3717 C C . GLU B 1 93 ? -2.117 -4.34 29.344 1 98.06 93 GLU B C 1
ATOM 3719 O O . GLU B 1 93 ? -2.621 -5.227 28.641 1 98.06 93 GLU B O 1
ATOM 3724 N N . VAL B 1 94 ? -1.863 -3.084 28.922 1 98.56 94 VAL B N 1
ATOM 3725 C CA . VAL B 1 94 ? -2.219 -2.705 27.562 1 98.56 94 VAL B CA 1
ATOM 3726 C C . VAL B 1 94 ? -1.055 -3.012 26.609 1 98.56 94 VAL B C 1
ATOM 3728 O O . VAL B 1 94 ? 0.101 -2.721 26.938 1 98.56 94 VAL B O 1
ATOM 3731 N N . ASP B 1 95 ? -1.365 -3.652 25.406 1 98.62 95 ASP B N 1
ATOM 3732 C CA . ASP B 1 95 ? -0.3 -3.953 24.453 1 98.62 95 ASP B CA 1
ATOM 3733 C C . ASP B 1 95 ? -0.424 -3.09 23.188 1 98.62 95 ASP B C 1
ATOM 3735 O O . ASP B 1 95 ? 0.535 -2.953 22.438 1 98.62 95 ASP B O 1
ATOM 3739 N N . THR B 1 96 ? -1.621 -2.502 22.969 1 98.88 96 THR B N 1
ATOM 3740 C CA . THR B 1 96 ? -1.892 -1.751 21.734 1 98.88 96 THR B CA 1
ATOM 3741 C C . THR B 1 96 ? -2.555 -0.415 22.062 1 98.88 96 THR B C 1
ATOM 3743 O O . THR B 1 96 ? -3.504 -0.361 22.844 1 98.88 96 THR B O 1
ATOM 3746 N N . VAL B 1 97 ? -2.006 0.711 21.484 1 98.94 97 VAL B N 1
ATOM 3747 C CA . VAL B 1 97 ? -2.537 2.047 21.734 1 98.94 97 VAL B CA 1
ATOM 3748 C C . VAL B 1 97 ? -2.932 2.695 20.406 1 98.94 97 VAL B C 1
ATOM 3750 O O . VAL B 1 97 ? -2.096 2.867 19.516 1 98.94 97 VAL B O 1
ATOM 3753 N N . MET B 1 98 ? -4.273 2.984 20.266 1 98.94 98 MET B N 1
ATOM 3754 C CA . MET B 1 98 ? -4.734 3.836 19.172 1 98.94 98 MET B CA 1
ATOM 3755 C C . MET B 1 98 ? -4.473 5.305 19.484 1 98.94 98 MET B C 1
ATOM 3757 O O . MET B 1 98 ? -5.07 5.867 20.391 1 98.94 98 MET B O 1
ATOM 3761 N N . ALA B 1 99 ? -3.537 5.945 18.703 1 98.69 99 ALA B N 1
ATOM 3762 C CA . ALA B 1 99 ? -3.209 7.359 18.859 1 98.69 99 ALA B CA 1
ATOM 3763 C C . ALA B 1 99 ? -4.023 8.219 17.906 1 98.69 99 ALA B C 1
ATOM 3765 O O . ALA B 1 99 ? -3.592 8.492 16.781 1 98.69 99 ALA B O 1
ATOM 3766 N N . ALA B 1 100 ? -5.164 8.719 18.484 1 97.62 100 ALA B N 1
ATOM 3767 C CA . ALA B 1 100 ? -6.105 9.391 17.594 1 97.62 100 ALA B CA 1
ATOM 3768 C C . ALA B 1 100 ? -6.457 10.781 18.109 1 97.62 100 ALA B C 1
ATOM 3770 O O . ALA B 1 100 ? -7.492 11.344 17.75 1 97.62 100 ALA B O 1
ATOM 3771 N N . ILE B 1 101 ? -5.633 11.32 19.031 1 95.19 101 ILE B N 1
ATOM 3772 C CA . ILE B 1 101 ? -5.82 12.703 19.453 1 95.19 101 ILE B CA 1
ATOM 3773 C C . ILE B 1 101 ? -5.363 13.648 18.344 1 95.19 101 ILE B C 1
ATOM 3775 O O . ILE B 1 101 ? -4.242 13.531 17.844 1 95.19 101 ILE B O 1
ATOM 3779 N N . VAL B 1 102 ? -6.16 14.539 17.969 1 88.81 102 VAL B N 1
ATOM 3780 C CA . VAL B 1 102 ? -5.914 15.422 16.828 1 88.81 102 VAL B CA 1
ATOM 3781 C C . VAL B 1 102 ? -4.875 16.469 17.219 1 88.81 102 VAL B C 1
ATOM 3783 O O . VAL B 1 102 ? -4.914 17.016 18.312 1 88.81 102 VAL B O 1
ATOM 3786 N N . GLY B 1 103 ? -3.99 16.734 16.375 1 89.06 103 GLY B N 1
ATOM 3787 C CA . GLY B 1 103 ? -3.078 17.859 16.5 1 89.06 103 GLY B CA 1
ATOM 3788 C C . GLY B 1 103 ? -1.926 17.578 17.453 1 89.06 103 GLY B C 1
ATOM 3789 O O . GLY B 1 103 ? -1.645 16.438 17.781 1 89.06 103 GLY B O 1
ATOM 3790 N N . ALA B 1 104 ? -1.336 18.656 17.875 1 91.94 104 ALA B N 1
ATOM 3791 C CA . ALA B 1 104 ? -0.137 18.594 18.703 1 91.94 104 ALA B CA 1
ATOM 3792 C C . ALA B 1 104 ? -0.448 18 20.078 1 91.94 104 ALA B C 1
ATOM 3794 O O . ALA B 1 104 ? 0.439 17.453 20.75 1 91.94 104 ALA B O 1
ATOM 3795 N N . ALA B 1 105 ? -1.641 18.047 20.5 1 90.5 105 ALA B N 1
ATOM 3796 C CA . ALA B 1 105 ? -2.061 17.578 21.812 1 90.5 105 ALA B CA 1
ATOM 3797 C C . ALA B 1 105 ? -1.842 16.078 21.953 1 90.5 105 ALA B C 1
ATOM 3799 O O . ALA B 1 105 ? -1.789 15.555 23.062 1 90.5 105 ALA B O 1
ATOM 3800 N N . GLY B 1 106 ? -1.741 15.383 20.859 1 95.25 106 GLY B N 1
ATOM 3801 C CA . GLY B 1 106 ? -1.574 13.938 20.891 1 95.25 106 GLY B CA 1
ATOM 3802 C C . GLY B 1 106 ? -0.126 13.508 21.031 1 95.25 106 GLY B C 1
ATOM 3803 O O . GLY B 1 106 ? 0.158 12.328 21.25 1 95.25 106 GLY B O 1
ATOM 3804 N N . LEU B 1 107 ? 0.861 14.414 20.922 1 96.12 107 LEU B N 1
ATOM 3805 C CA . LEU B 1 107 ? 2.275 14.055 20.859 1 96.12 107 LEU B CA 1
ATOM 3806 C C . LEU B 1 107 ? 2.73 13.391 22.156 1 96.12 107 LEU B C 1
ATOM 3808 O O . LEU B 1 107 ? 3.262 12.273 22.125 1 96.12 107 LEU B O 1
ATOM 3812 N N . LEU B 1 108 ? 2.488 13.961 23.328 1 97 108 LEU B N 1
ATOM 3813 C CA . LEU B 1 108 ? 3.031 13.461 24.578 1 97 108 LEU B CA 1
ATOM 3814 C C . LEU B 1 108 ? 2.387 12.125 24.969 1 97 108 LEU B C 1
ATOM 3816 O O . LEU B 1 108 ? 3.084 11.164 25.281 1 97 108 LEU B O 1
ATOM 3820 N N . PRO B 1 109 ? 1.036 12.102 24.859 1 98.19 109 PRO B N 1
ATOM 3821 C CA . PRO B 1 109 ? 0.459 10.781 25.141 1 98.19 109 PRO B CA 1
ATOM 3822 C C . PRO B 1 109 ? 0.97 9.703 24.188 1 98.19 109 PRO B C 1
ATOM 3824 O O . PRO B 1 109 ? 1.239 8.578 24.625 1 98.19 109 PRO B O 1
ATOM 3827 N N . THR B 1 110 ? 1.061 9.914 22.938 1 98.38 110 THR B N 1
ATOM 3828 C CA . THR B 1 110 ? 1.577 8.945 21.969 1 98.38 110 THR B CA 1
ATOM 3829 C C . THR B 1 110 ? 3.008 8.547 22.312 1 98.38 110 THR B C 1
ATOM 3831 O O . THR B 1 110 ? 3.342 7.359 22.328 1 98.38 110 THR B O 1
ATOM 3834 N N . MET B 1 111 ? 3.875 9.617 22.625 1 97.81 111 MET B N 1
ATOM 3835 C CA . MET B 1 111 ? 5.266 9.359 22.984 1 97.81 111 MET B CA 1
ATOM 3836 C C . MET B 1 111 ? 5.348 8.5 24.25 1 97.81 111 MET B C 1
ATOM 3838 O O . MET B 1 111 ? 6.25 7.672 24.391 1 97.81 111 MET B O 1
ATOM 3842 N N . SER B 1 112 ? 4.41 8.656 25.188 1 98.25 112 SER B N 1
ATOM 3843 C CA . SER B 1 112 ? 4.375 7.832 26.391 1 98.25 112 SER B CA 1
ATOM 3844 C C . SER B 1 112 ? 4.137 6.367 26.047 1 98.25 112 SER B C 1
ATOM 3846 O O . SER B 1 112 ? 4.75 5.477 26.641 1 98.25 112 SER B O 1
ATOM 3848 N N . ALA B 1 113 ? 3.254 6.145 25.109 1 98.62 113 ALA B N 1
ATOM 3849 C CA . ALA B 1 113 ? 3.008 4.785 24.641 1 98.62 113 ALA B CA 1
ATOM 3850 C C . ALA B 1 113 ? 4.246 4.203 23.969 1 98.62 113 ALA B C 1
ATOM 3852 O O . ALA B 1 113 ? 4.586 3.035 24.188 1 98.62 113 ALA B O 1
ATOM 3853 N N . VAL B 1 114 ? 4.914 4.973 23.156 1 98.44 114 VAL B N 1
ATOM 3854 C CA . VAL B 1 114 ? 6.141 4.562 22.484 1 98.44 114 VAL B CA 1
ATOM 3855 C C . VAL B 1 114 ? 7.195 4.176 23.516 1 98.44 114 VAL B C 1
ATOM 3857 O O . VAL B 1 114 ? 7.801 3.105 23.422 1 98.44 114 VAL B O 1
ATOM 3860 N N . LYS B 1 115 ? 7.383 5.051 24.531 1 98.06 115 LYS B N 1
ATOM 3861 C CA . LYS B 1 115 ? 8.398 4.828 25.547 1 98.06 115 LYS B CA 1
ATOM 3862 C C . LYS B 1 115 ? 8.086 3.58 26.375 1 98.06 115 LYS B C 1
ATOM 3864 O O . LYS B 1 115 ? 8.984 2.973 26.953 1 98.06 115 LYS B O 1
ATOM 3869 N N . ALA B 1 116 ? 6.848 3.211 26.359 1 98.69 116 ALA B N 1
ATOM 3870 C CA . ALA B 1 116 ? 6.445 2.008 27.078 1 98.69 116 ALA B CA 1
ATOM 3871 C C . ALA B 1 116 ? 6.547 0.772 26.188 1 98.69 116 ALA B C 1
ATOM 3873 O O . ALA B 1 116 ? 6.195 -0.333 26.609 1 98.69 116 ALA B O 1
ATOM 3874 N N . GLY B 1 117 ? 6.965 0.848 24.938 1 98.56 117 GLY B N 1
ATOM 3875 C CA . GLY B 1 117 ? 7.215 -0.266 24.047 1 98.56 117 GLY B CA 1
ATOM 3876 C C . GLY B 1 117 ? 5.945 -0.904 23.516 1 98.56 117 GLY B C 1
ATOM 3877 O O . GLY B 1 117 ? 5.898 -2.117 23.297 1 98.56 117 GLY B O 1
ATOM 3878 N N . LYS B 1 118 ? 4.898 -0.069 23.391 1 98.75 118 LYS B N 1
ATOM 3879 C CA . LYS B 1 118 ? 3.607 -0.582 22.938 1 98.75 118 LYS B CA 1
ATOM 3880 C C . LYS B 1 118 ? 3.576 -0.722 21.422 1 98.75 118 LYS B C 1
ATOM 3882 O O . LYS B 1 118 ? 4.492 -0.269 20.734 1 98.75 118 LYS B O 1
ATOM 3887 N N . ARG B 1 119 ? 2.523 -1.493 20.891 1 98.5 119 ARG B N 1
ATOM 3888 C CA . ARG B 1 119 ? 2.074 -1.331 19.516 1 98.5 119 ARG B CA 1
ATOM 3889 C C . ARG B 1 119 ? 1.292 -0.033 19.344 1 98.5 119 ARG B C 1
ATOM 3891 O O . ARG B 1 119 ? 0.239 0.149 19.953 1 98.5 119 ARG B O 1
ATOM 3898 N N . ILE B 1 120 ? 1.845 0.846 18.469 1 98.81 120 ILE B N 1
ATOM 3899 C CA . ILE B 1 120 ? 1.244 2.158 18.266 1 98.81 120 ILE B CA 1
ATOM 3900 C C . ILE B 1 120 ? 0.487 2.172 16.938 1 98.81 120 ILE B C 1
ATOM 3902 O O . ILE B 1 120 ? 1.09 2.035 15.867 1 98.81 120 ILE B O 1
ATOM 3906 N N . LEU B 1 121 ? -0.822 2.258 17.016 1 98.88 121 LEU B N 1
ATOM 3907 C CA . LEU B 1 121 ? -1.636 2.564 15.852 1 98.88 121 LEU B CA 1
ATOM 3908 C C . LEU B 1 121 ? -1.714 4.07 15.617 1 98.88 121 LEU B C 1
ATOM 3910 O O . LEU B 1 121 ? -2.516 4.758 16.25 1 98.88 121 LEU B O 1
ATOM 3914 N N . LEU B 1 122 ? -0.929 4.582 14.734 1 98.69 122 LEU B N 1
ATOM 3915 C CA . LEU B 1 122 ? -0.728 6.02 14.578 1 98.69 122 LEU B CA 1
ATOM 3916 C C . LEU B 1 122 ? -1.745 6.609 13.609 1 98.69 122 LEU B C 1
ATOM 3918 O O . LEU B 1 122 ? -1.592 6.484 12.391 1 98.69 122 LEU B O 1
ATOM 3922 N N . ALA B 1 123 ? -2.736 7.242 14.148 1 97.56 123 ALA B N 1
ATOM 3923 C CA . ALA B 1 123 ? -3.723 7.98 13.367 1 97.56 123 ALA B CA 1
ATOM 3924 C C . ALA B 1 123 ? -3.453 9.484 13.422 1 97.56 123 ALA B C 1
ATOM 3926 O O . ALA B 1 123 ? -3.963 10.242 12.594 1 97.56 123 ALA B O 1
ATOM 3927 N N . ASN B 1 124 ? -2.707 9.93 14.336 1 95.44 124 ASN B N 1
ATOM 3928 C CA . ASN B 1 124 ? -2.305 11.32 14.508 1 95.44 124 ASN B CA 1
ATOM 3929 C C . ASN B 1 124 ? -1.02 11.633 13.742 1 95.44 124 ASN B C 1
ATOM 3931 O O . ASN B 1 124 ? 0.08 11.453 14.266 1 95.44 124 ASN B O 1
ATOM 3935 N N . LYS B 1 125 ? -1.239 12.125 12.562 1 96.06 125 LYS B N 1
ATOM 3936 C CA . LYS B 1 125 ? -0.078 12.406 11.719 1 96.06 125 LYS B CA 1
ATOM 3937 C C . LYS B 1 125 ? 0.759 13.539 12.305 1 96.06 125 LYS B C 1
ATOM 3939 O O . LYS B 1 125 ? 1.986 13.539 12.188 1 96.06 125 LYS B O 1
ATOM 3944 N N . GLU B 1 126 ? 0.183 14.477 13.047 1 94.62 126 GLU B N 1
ATOM 3945 C CA . GLU B 1 126 ? 0.887 15.641 13.562 1 94.62 126 GLU B CA 1
ATOM 3946 C C . GLU B 1 126 ? 1.964 15.234 14.562 1 94.62 126 GLU B C 1
ATOM 3948 O O . GLU B 1 126 ? 3.01 15.883 14.656 1 94.62 126 GLU B O 1
ATOM 3953 N N . ALA B 1 127 ? 1.721 14.148 15.32 1 94.81 127 ALA B N 1
ATOM 3954 C CA . ALA B 1 127 ? 2.732 13.664 16.266 1 94.81 127 ALA B CA 1
ATOM 3955 C C . ALA B 1 127 ? 4.051 13.383 15.547 1 94.81 127 ALA B C 1
ATOM 3957 O O . ALA B 1 127 ? 5.117 13.789 16.016 1 94.81 127 ALA B O 1
ATOM 3958 N N . LEU B 1 128 ? 3.939 12.766 14.422 1 95.44 128 LEU B N 1
ATOM 3959 C CA . LEU B 1 128 ? 5.141 12.438 13.664 1 95.44 128 LEU B CA 1
ATOM 3960 C C . LEU B 1 128 ? 5.652 13.648 12.898 1 95.44 128 LEU B C 1
ATOM 3962 O O . LEU B 1 128 ? 6.863 13.852 12.781 1 95.44 128 LEU B O 1
ATOM 3966 N N . VAL B 1 129 ? 4.785 14.523 12.383 1 96.69 129 VAL B N 1
ATOM 3967 C CA . VAL B 1 129 ? 5.16 15.719 11.641 1 96.69 129 VAL B CA 1
ATOM 3968 C C . VAL B 1 129 ? 5.953 16.656 12.547 1 96.69 129 VAL B C 1
ATOM 3970 O O . VAL B 1 129 ? 6.969 17.219 12.133 1 96.69 129 VAL B O 1
ATOM 3973 N N . MET B 1 130 ? 5.602 16.781 13.789 1 94.5 130 MET B N 1
ATOM 3974 C CA . MET B 1 130 ? 6.184 17.75 14.703 1 94.5 130 MET B CA 1
ATOM 3975 C C . MET B 1 130 ? 7.457 17.203 15.344 1 94.5 130 MET B C 1
ATOM 3977 O O . MET B 1 130 ? 8.25 17.969 15.906 1 94.5 130 MET B O 1
ATOM 3981 N N . SER B 1 131 ? 7.66 15.828 15.305 1 94.81 131 SER B N 1
ATOM 3982 C CA . SER B 1 131 ? 8.766 15.297 16.094 1 94.81 131 SER B CA 1
ATOM 3983 C C . SER B 1 131 ? 9.734 14.5 15.234 1 94.81 131 SER B C 1
ATOM 3985 O O . SER B 1 131 ? 10.867 14.242 15.648 1 94.81 131 SER B O 1
ATOM 3987 N N . GLY B 1 132 ? 9.297 14.07 14.039 1 93.25 132 GLY B N 1
ATOM 3988 C CA . GLY B 1 132 ? 10.148 13.492 13.016 1 93.25 132 GLY B CA 1
ATOM 3989 C C . GLY B 1 132 ? 11.109 12.453 13.547 1 93.25 132 GLY B C 1
ATOM 3990 O O . GLY B 1 132 ? 10.688 11.383 14 1 93.25 132 GLY B O 1
ATOM 3991 N N . GLN B 1 133 ? 12.43 12.812 13.602 1 92.56 133 GLN B N 1
ATOM 3992 C CA . GLN B 1 133 ? 13.516 11.914 13.961 1 92.56 133 GLN B CA 1
ATOM 3993 C C . GLN B 1 133 ? 13.406 11.453 15.414 1 92.56 133 GLN B C 1
ATOM 3995 O O . GLN B 1 133 ? 13.648 10.289 15.719 1 92.56 133 GLN B O 1
ATOM 4000 N N . LEU B 1 134 ? 13.07 12.359 16.25 1 94.75 134 LEU B N 1
ATOM 4001 C CA . LEU B 1 134 ? 12.938 12.039 17.672 1 94.75 134 LEU B CA 1
ATOM 4002 C C . LEU B 1 134 ? 11.914 10.922 17.875 1 94.75 134 LEU B C 1
ATOM 4004 O O . LEU B 1 134 ? 12.133 10.016 18.688 1 94.75 134 LEU B O 1
ATOM 4008 N N . PHE B 1 135 ? 10.852 11.039 17.156 1 96.94 135 PHE B N 1
ATOM 4009 C CA . PHE B 1 135 ? 9.805 10.023 17.234 1 96.94 135 PHE B CA 1
ATOM 4010 C C . PHE B 1 135 ? 10.328 8.672 16.766 1 96.94 135 PHE B C 1
ATOM 4012 O O . PHE B 1 135 ? 10.172 7.66 17.453 1 96.94 135 PHE B O 1
ATOM 4019 N N . ILE B 1 136 ? 10.969 8.586 15.602 1 97.12 136 ILE B N 1
ATOM 4020 C CA . ILE B 1 136 ? 11.469 7.359 15 1 97.12 136 ILE B CA 1
ATOM 4021 C C . ILE B 1 136 ? 12.547 6.75 15.891 1 97.12 136 ILE B C 1
ATOM 4023 O O . ILE B 1 136 ? 12.57 5.535 16.109 1 97.12 136 ILE B O 1
ATOM 4027 N N . ASP B 1 137 ? 13.438 7.598 16.453 1 96.56 137 ASP B N 1
ATOM 4028 C CA . ASP B 1 137 ? 14.469 7.121 17.359 1 96.56 137 ASP B CA 1
ATOM 4029 C C . ASP B 1 137 ? 13.859 6.477 18.594 1 96.56 137 ASP B C 1
ATOM 4031 O O . ASP B 1 137 ? 14.344 5.453 19.078 1 96.56 137 ASP B O 1
ATOM 4035 N N . ALA B 1 138 ? 12.844 7.102 19.078 1 97.56 138 ALA B N 1
ATOM 4036 C CA . ALA B 1 138 ? 12.188 6.566 20.266 1 97.56 138 ALA B CA 1
ATOM 4037 C C . ALA B 1 138 ? 11.547 5.211 19.984 1 97.56 138 ALA B C 1
ATOM 4039 O O . ALA B 1 138 ? 11.633 4.293 20.797 1 97.56 138 ALA B O 1
ATOM 4040 N N . VAL B 1 139 ? 10.914 5.059 18.844 1 98.12 139 VAL B N 1
ATOM 4041 C CA . VAL B 1 139 ? 10.305 3.789 18.453 1 98.12 139 VAL B CA 1
ATOM 4042 C C . VAL B 1 139 ? 11.359 2.684 18.469 1 98.12 139 VAL B C 1
ATOM 4044 O O . VAL B 1 139 ? 11.133 1.609 19.031 1 98.12 139 VAL B O 1
ATOM 4047 N N . GLU B 1 140 ? 12.5 2.971 17.844 1 97.19 140 GLU B N 1
ATOM 4048 C CA . GLU B 1 140 ? 13.586 2.004 17.812 1 97.19 140 GLU B CA 1
ATOM 4049 C C . GLU B 1 140 ? 14.148 1.745 19.203 1 97.19 140 GLU B C 1
ATOM 4051 O O . GLU B 1 140 ? 14.297 0.592 19.609 1 97.19 140 GLU B O 1
ATOM 4056 N N . LYS B 1 141 ? 14.414 2.795 20.016 1 97.5 141 LYS B N 1
ATOM 4057 C CA . LYS B 1 141 ? 15.055 2.717 21.312 1 97.5 141 LYS B CA 1
ATOM 4058 C C . LYS B 1 141 ? 14.227 1.875 22.281 1 97.5 141 LYS B C 1
ATOM 4060 O O . LYS B 1 141 ? 14.773 1.068 23.047 1 97.5 141 LYS B O 1
ATOM 4065 N N . TYR B 1 142 ? 12.953 2.021 22.172 1 98.25 142 TYR B N 1
ATOM 4066 C CA . TYR B 1 142 ? 12.117 1.408 23.203 1 98.25 142 TYR B CA 1
ATOM 4067 C C . TYR B 1 142 ? 11.43 0.157 22.656 1 98.25 142 TYR B C 1
ATOM 4069 O O . TYR B 1 142 ? 10.648 -0.485 23.375 1 98.25 142 TYR B O 1
ATOM 4077 N N . GLY B 1 143 ? 11.664 -0.214 21.438 1 98.06 143 GLY B N 1
ATOM 4078 C CA . GLY B 1 143 ? 11.148 -1.445 20.859 1 98.06 143 GLY B CA 1
ATOM 4079 C C . GLY B 1 143 ? 9.656 -1.402 20.594 1 98.06 143 GLY B C 1
ATOM 4080 O O . GLY B 1 143 ? 8.969 -2.422 20.688 1 98.06 143 GLY B O 1
ATOM 4081 N N . ALA B 1 144 ? 9.086 -0.18 20.406 1 98.44 144 ALA B N 1
ATOM 4082 C CA . ALA 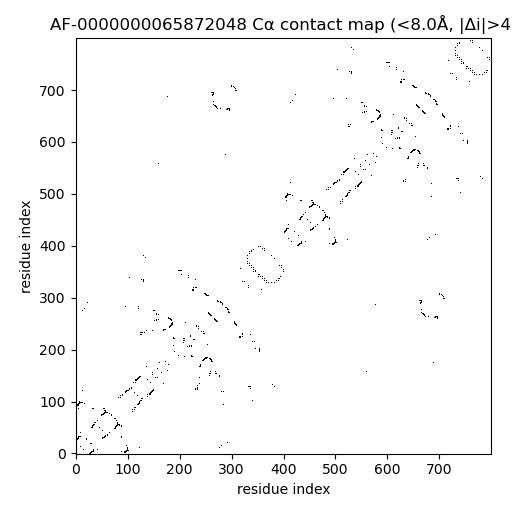B 1 144 ? 7.676 -0.033 20.062 1 98.44 144 ALA B CA 1
ATOM 4083 C C . ALA B 1 144 ? 7.406 -0.512 18.641 1 98.44 144 ALA B C 1
ATOM 4085 O O . ALA B 1 144 ? 8.312 -0.542 17.797 1 98.44 144 ALA B O 1
ATOM 4086 N N . GLU B 1 145 ? 6.227 -1.061 18.344 1 98.44 145 GLU B N 1
ATOM 4087 C CA . GLU B 1 145 ? 5.762 -1.389 17 1 98.44 145 GLU B CA 1
ATOM 4088 C C . GLU B 1 145 ? 4.883 -0.278 16.438 1 98.44 145 GLU B C 1
ATOM 4090 O O . GLU B 1 145 ? 3.844 0.054 17.016 1 98.44 145 GLU B O 1
ATOM 4095 N N . LEU B 1 146 ? 5.305 0.31 15.375 1 98.5 146 LEU B N 1
ATOM 4096 C CA . LEU B 1 146 ? 4.605 1.432 14.758 1 98.5 146 LEU B CA 1
ATOM 4097 C C . LEU B 1 146 ? 3.803 0.971 13.547 1 98.5 146 LEU B C 1
ATOM 4099 O O . LEU B 1 146 ? 4.355 0.379 12.617 1 98.5 146 LEU B O 1
ATOM 4103 N N . LEU B 1 147 ? 2.473 1.13 13.547 1 98.81 147 LEU B N 1
ATOM 4104 C CA . LEU B 1 147 ? 1.586 0.798 12.438 1 98.81 147 LEU B CA 1
ATOM 4105 C C . LEU B 1 147 ? 0.81 2.027 11.977 1 98.81 147 LEU B C 1
ATOM 4107 O O . LEU B 1 147 ? 0.2 2.725 12.789 1 98.81 147 LEU B O 1
ATOM 4111 N N . PRO B 1 148 ? 0.816 2.355 10.695 1 98.75 148 PRO B N 1
ATOM 4112 C CA . PRO B 1 148 ? 0.15 3.562 10.203 1 98.75 148 PRO B CA 1
ATOM 4113 C C . PRO B 1 148 ? -1.343 3.355 9.961 1 98.75 148 PRO B C 1
ATOM 4115 O O . PRO B 1 148 ? -1.729 2.467 9.195 1 98.75 148 PRO B O 1
ATOM 4118 N N . VAL B 1 149 ? -2.154 4.215 10.547 1 98.62 149 VAL B N 1
ATOM 4119 C CA . VAL B 1 149 ? -3.604 4.09 10.43 1 98.62 149 VAL B CA 1
ATOM 4120 C C . VAL B 1 149 ? -4.121 5.012 9.336 1 98.62 149 VAL B C 1
ATOM 4122 O O . VAL B 1 149 ? -5.137 4.723 8.695 1 98.62 149 VAL B O 1
ATOM 4125 N N . ASP B 1 150 ? -3.441 6.168 9.117 1 97.69 150 ASP B N 1
ATOM 4126 C CA . ASP B 1 150 ? -3.85 7.059 8.031 1 97.69 150 ASP B CA 1
ATOM 4127 C C . ASP B 1 150 ? -3.998 6.293 6.719 1 97.69 150 ASP B C 1
ATOM 4129 O O . ASP B 1 150 ? -3.148 5.469 6.375 1 97.69 150 ASP B O 1
ATOM 4133 N N . SER B 1 151 ? -5.105 6.539 5.996 1 97.81 151 SER B N 1
ATOM 4134 C CA . SER B 1 151 ? -5.539 5.676 4.902 1 97.81 151 SER B CA 1
ATOM 4135 C C . SER B 1 151 ? -4.445 5.527 3.85 1 97.81 151 SER B C 1
ATOM 4137 O O . SER B 1 151 ? -4.16 4.414 3.398 1 97.81 151 SER B O 1
ATOM 4139 N N . GLU B 1 152 ? -3.768 6.691 3.416 1 98.31 152 GLU B N 1
ATOM 4140 C CA . GLU B 1 152 ? -2.725 6.652 2.396 1 98.31 152 GLU B CA 1
ATOM 4141 C C . GLU B 1 152 ? -1.508 5.871 2.879 1 98.31 152 GLU B C 1
ATOM 4143 O O . GLU B 1 152 ? -0.952 5.059 2.137 1 98.31 152 GLU B O 1
ATOM 4148 N N . HIS B 1 153 ? -1.083 6.023 4.141 1 98.75 153 HIS B N 1
ATOM 4149 C CA . HIS B 1 153 ? 0.079 5.336 4.688 1 98.75 153 HIS B CA 1
ATOM 4150 C C . HIS B 1 153 ? -0.214 3.854 4.91 1 98.75 153 HIS B C 1
ATOM 4152 O O . HIS B 1 153 ? 0.664 3.008 4.719 1 98.75 153 HIS B O 1
ATOM 4158 N N . ASN B 1 154 ? -1.409 3.582 5.402 1 98.81 154 ASN B N 1
ATOM 4159 C CA . ASN B 1 154 ? -1.809 2.184 5.516 1 98.81 154 ASN B CA 1
ATOM 4160 C C . ASN B 1 154 ? -1.8 1.482 4.16 1 98.81 154 ASN B C 1
ATOM 4162 O O . ASN B 1 154 ? -1.425 0.313 4.066 1 98.81 154 ASN B O 1
ATOM 4166 N N . ALA B 1 155 ? -2.309 2.176 3.129 1 98.81 155 ALA B N 1
ATOM 4167 C CA . ALA B 1 155 ? -2.289 1.654 1.766 1 98.81 155 ALA B CA 1
ATOM 4168 C C . ALA B 1 155 ? -0.867 1.312 1.329 1 98.81 155 ALA B C 1
ATOM 4170 O O . ALA B 1 155 ? -0.617 0.223 0.807 1 98.81 155 ALA B O 1
ATOM 4171 N N . ILE B 1 156 ? 0.094 2.232 1.522 1 98.81 156 ILE B N 1
ATOM 4172 C CA . ILE B 1 156 ? 1.499 1.999 1.207 1 98.81 156 ILE B CA 1
ATOM 4173 C C . ILE B 1 156 ? 2.01 0.791 1.989 1 98.81 156 ILE B C 1
ATOM 4175 O O . ILE B 1 156 ? 2.645 -0.102 1.422 1 98.81 156 ILE B O 1
ATOM 4179 N N . PHE B 1 157 ? 1.707 0.684 3.311 1 98.81 157 PHE B N 1
ATOM 4180 C CA . PHE B 1 157 ? 2.1 -0.384 4.223 1 98.81 157 PHE B CA 1
ATOM 4181 C C . PHE B 1 157 ? 1.677 -1.743 3.678 1 98.81 157 PHE B C 1
ATOM 4183 O O . PHE B 1 157 ? 2.482 -2.676 3.627 1 98.81 157 PHE B O 1
ATOM 4190 N N . GLN B 1 158 ? 0.458 -1.768 3.186 1 98.69 158 GLN B N 1
ATOM 4191 C CA . GLN B 1 158 ? -0.081 -3.033 2.697 1 98.69 158 GLN B CA 1
ATOM 4192 C C . GLN B 1 158 ? 0.582 -3.441 1.384 1 98.69 158 GLN B C 1
ATOM 4194 O O . GLN B 1 158 ? 0.595 -4.621 1.03 1 98.69 158 GLN B O 1
ATOM 4199 N N . CYS B 1 159 ? 1.118 -2.529 0.623 1 98.69 159 CYS B N 1
ATOM 4200 C CA . CYS B 1 159 ? 1.713 -2.795 -0.682 1 98.69 159 CYS B CA 1
ATOM 4201 C C . CYS B 1 159 ? 3.189 -3.145 -0.547 1 98.69 159 CYS B C 1
ATOM 4203 O O . CYS B 1 159 ? 3.852 -3.461 -1.538 1 98.69 159 CYS B O 1
ATOM 4205 N N . LEU B 1 160 ? 3.773 -3.117 0.667 1 98.31 160 LEU B N 1
ATOM 4206 C CA . LEU B 1 160 ? 5.188 -3.365 0.92 1 98.31 160 LEU B CA 1
ATOM 4207 C C . LEU B 1 160 ? 5.406 -4.781 1.444 1 98.31 160 LEU B C 1
ATOM 4209 O O . LEU B 1 160 ? 4.504 -5.371 2.041 1 98.31 160 LEU B O 1
ATOM 4213 N N . PRO B 1 161 ? 6.625 -5.344 1.229 1 95.75 161 PRO B N 1
ATOM 4214 C CA . PRO B 1 161 ? 6.93 -6.652 1.806 1 95.75 161 PRO B CA 1
ATOM 4215 C C . PRO B 1 161 ? 7.031 -6.621 3.328 1 95.75 161 PRO B C 1
ATOM 4217 O O . PRO B 1 161 ? 7.23 -5.555 3.916 1 95.75 161 PRO B O 1
ATOM 4220 N N . GLN B 1 162 ? 6.871 -7.734 3.936 1 94.25 162 GLN B N 1
ATOM 4221 C CA . GLN B 1 162 ? 6.84 -7.855 5.391 1 94.25 162 GLN B CA 1
ATOM 4222 C C . GLN B 1 162 ? 8.133 -7.328 6.012 1 94.25 162 GLN B C 1
ATOM 4224 O O . GLN B 1 162 ? 8.109 -6.75 7.102 1 94.25 162 GLN B O 1
ATOM 4229 N N . SER B 1 163 ? 9.273 -7.48 5.258 1 93.88 163 SER B N 1
ATOM 4230 C CA . SER B 1 163 ? 10.555 -7.023 5.777 1 93.88 163 SER B CA 1
ATOM 4231 C C . SER B 1 163 ? 10.57 -5.512 5.98 1 93.88 163 SER B C 1
ATOM 4233 O O . SER B 1 163 ? 11.227 -5.008 6.895 1 93.88 163 SER B O 1
ATOM 4235 N N . ILE B 1 164 ? 9.914 -4.707 5.211 1 95.62 164 ILE B N 1
ATOM 4236 C CA . ILE B 1 164 ? 9.781 -3.266 5.375 1 95.62 164 ILE B CA 1
ATOM 4237 C C . ILE B 1 164 ? 8.711 -2.957 6.418 1 95.62 164 ILE B C 1
ATOM 4239 O O . ILE B 1 164 ? 8.898 -2.096 7.277 1 95.62 164 ILE B O 1
ATOM 4243 N N . GLN B 1 165 ? 7.512 -3.775 6.344 1 97.12 165 GLN B N 1
ATOM 4244 C CA . GLN B 1 165 ? 6.395 -3.545 7.254 1 97.12 165 GLN B CA 1
ATOM 4245 C C . GLN B 1 165 ? 6.844 -3.623 8.711 1 97.12 165 GLN B C 1
ATOM 4247 O O . GLN B 1 165 ? 6.289 -2.938 9.57 1 97.12 165 GLN B O 1
ATOM 4252 N N . THR B 1 166 ? 7.93 -4.383 9 1 96 166 THR B N 1
ATOM 4253 C CA . THR B 1 166 ? 8.336 -4.625 10.383 1 96 166 THR B CA 1
ATOM 4254 C C . THR B 1 166 ? 9.523 -3.736 10.758 1 96 166 THR B C 1
ATOM 4256 O O . THR B 1 166 ? 10.125 -3.914 11.812 1 96 166 THR B O 1
ATOM 4259 N N . ASN B 1 167 ? 9.859 -2.773 9.898 1 96.88 167 ASN B N 1
ATOM 4260 C CA . ASN B 1 167 ? 11 -1.9 10.148 1 96.88 167 ASN B CA 1
ATOM 4261 C C . ASN B 1 167 ? 10.734 -0.477 9.672 1 96.88 167 ASN B C 1
ATOM 4263 O O . ASN B 1 167 ? 11.594 0.143 9.039 1 96.88 167 ASN B O 1
ATOM 4267 N N . LEU B 1 168 ? 9.57 0.032 9.977 1 97.38 168 LEU B N 1
ATOM 4268 C CA . LEU B 1 168 ? 9.203 1.377 9.547 1 97.38 168 LEU B CA 1
ATOM 4269 C C . LEU B 1 168 ? 10.133 2.416 10.164 1 97.38 168 LEU B C 1
ATOM 4271 O O . LEU B 1 168 ? 10.516 2.291 11.328 1 97.38 168 LEU B O 1
ATOM 4275 N N . GLY B 1 169 ? 10.422 3.471 9.422 1 97 169 GLY B N 1
ATOM 4276 C CA . GLY B 1 169 ? 11.281 4.559 9.859 1 97 169 GLY B CA 1
ATOM 4277 C C . GLY B 1 169 ? 12.75 4.305 9.602 1 97 169 GLY B C 1
ATOM 4278 O O . GLY B 1 169 ? 13.555 5.242 9.57 1 97 169 GLY B O 1
ATOM 4279 N N . ARG B 1 170 ? 13.156 3.002 9.398 1 96.12 170 ARG B N 1
ATOM 4280 C CA . ARG B 1 170 ? 14.562 2.652 9.219 1 96.12 170 ARG B CA 1
ATOM 4281 C C . ARG B 1 170 ? 14.75 1.754 8 1 96.12 170 ARG B C 1
ATOM 4283 O O . ARG B 1 170 ? 1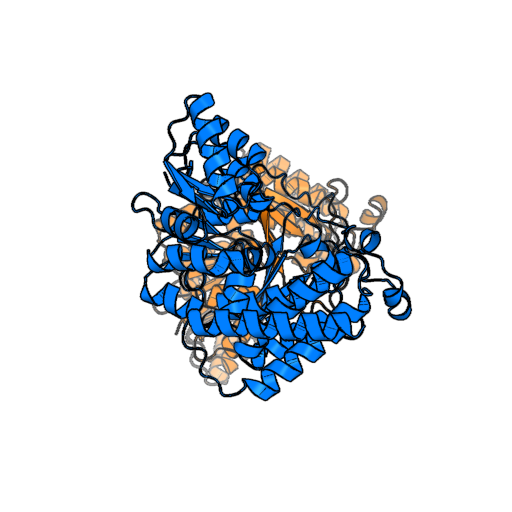5.867 1.332 7.699 1 96.12 170 ARG B O 1
ATOM 4290 N N . CYS B 1 171 ? 13.695 1.489 7.336 1 96.62 171 CYS B N 1
ATOM 4291 C CA . CYS B 1 171 ? 13.734 0.572 6.203 1 96.62 171 CYS B CA 1
ATOM 4292 C C . CYS B 1 171 ? 14.508 1.179 5.039 1 96.62 171 CYS B C 1
ATOM 4294 O O . CYS B 1 171 ? 14.734 2.391 5 1 96.62 171 CYS B O 1
ATOM 4296 N N . ASP B 1 172 ? 15 0.278 4.152 1 96.31 172 ASP B N 1
ATOM 4297 C CA . ASP B 1 172 ? 15.656 0.64 2.902 1 96.31 172 ASP B CA 1
ATOM 4298 C C . ASP B 1 172 ? 14.797 0.248 1.699 1 96.31 172 ASP B C 1
ATOM 4300 O O . ASP B 1 172 ? 14.758 -0.923 1.313 1 96.31 172 ASP B O 1
ATOM 4304 N N . LEU B 1 173 ? 14.109 1.248 1.139 1 97.94 173 LEU B N 1
ATOM 4305 C CA . LEU B 1 173 ? 13.18 1.004 0.044 1 97.94 173 LEU B CA 1
ATOM 4306 C C . LEU B 1 173 ? 13.906 0.438 -1.173 1 97.94 173 LEU B C 1
ATOM 4308 O O . LEU B 1 173 ? 13.43 -0.511 -1.799 1 97.94 173 LEU B O 1
ATOM 4312 N N . GLU B 1 174 ? 15.078 0.938 -1.547 1 96.44 174 GLU B N 1
ATOM 4313 C CA . GLU B 1 174 ? 15.836 0.512 -2.719 1 96.44 174 GLU B CA 1
ATOM 4314 C C . GLU B 1 174 ? 16.266 -0.948 -2.6 1 96.44 174 GLU B C 1
ATOM 4316 O O . GLU B 1 174 ? 16.203 -1.702 -3.572 1 96.44 174 GLU B O 1
ATOM 4321 N N . GLU B 1 175 ? 16.734 -1.312 -1.406 1 95.81 175 GLU B N 1
ATOM 4322 C CA . GLU B 1 175 ? 17.188 -2.678 -1.173 1 95.81 175 GLU B CA 1
ATOM 4323 C C . GLU B 1 175 ? 16.062 -3.684 -1.405 1 95.81 175 GLU B C 1
ATOM 4325 O O . GLU B 1 175 ? 16.312 -4.832 -1.769 1 95.81 175 GLU B O 1
ATOM 4330 N N . HIS B 1 176 ? 14.836 -3.254 -1.302 1 96.25 176 HIS B N 1
ATOM 4331 C CA . HIS B 1 176 ? 13.703 -4.164 -1.446 1 96.25 176 HIS B CA 1
ATOM 4332 C C . HIS B 1 176 ? 13.016 -3.98 -2.795 1 96.25 176 HIS B C 1
ATOM 4334 O O . HIS B 1 176 ? 11.891 -4.449 -2.994 1 96.25 176 HIS B O 1
ATOM 4340 N N . GLY B 1 177 ? 13.664 -3.244 -3.691 1 97.38 177 GLY B N 1
ATOM 4341 C CA . GLY B 1 177 ? 13.211 -3.115 -5.066 1 97.38 177 GLY B CA 1
ATOM 4342 C C . GLY B 1 177 ? 12.172 -2.025 -5.25 1 97.38 177 GLY B C 1
ATOM 4343 O O . GLY B 1 177 ? 11.547 -1.927 -6.312 1 97.38 177 GLY B O 1
ATOM 4344 N N . VAL B 1 178 ? 11.938 -1.229 -4.223 1 98.12 178 VAL B N 1
ATOM 4345 C CA . VAL B 1 178 ? 10.969 -0.141 -4.328 1 98.12 178 VAL B CA 1
ATOM 4346 C C . VAL B 1 178 ? 11.633 1.075 -4.977 1 98.12 178 VAL B C 1
ATOM 4348 O O . VAL B 1 178 ? 12.656 1.563 -4.492 1 98.12 178 VAL B O 1
ATOM 4351 N N . SER B 1 179 ? 11.078 1.578 -6.098 1 98 179 SER B N 1
ATOM 4352 C CA . SER B 1 179 ? 11.602 2.758 -6.781 1 98 179 SER B CA 1
ATOM 4353 C C . SER B 1 179 ? 10.93 4.031 -6.281 1 98 179 SER B C 1
ATOM 4355 O O . SER B 1 179 ? 11.586 5.055 -6.09 1 98 179 SER B O 1
ATOM 4357 N N . SER B 1 180 ? 9.633 3.938 -6.047 1 97.81 180 SER B N 1
ATOM 4358 C CA . SER B 1 180 ? 8.93 5.129 -5.582 1 97.81 180 SER B CA 1
ATOM 4359 C C . SER B 1 180 ? 7.637 4.766 -4.863 1 97.81 180 SER B C 1
ATOM 4361 O O . SER B 1 180 ? 7.078 3.688 -5.086 1 97.81 180 SER B O 1
ATOM 4363 N N . ILE B 1 181 ? 7.219 5.652 -4 1 98.56 181 ILE B N 1
ATOM 4364 C CA . ILE B 1 181 ? 5.91 5.652 -3.352 1 98.56 181 ILE B CA 1
ATOM 4365 C C . ILE B 1 181 ? 5.039 6.75 -3.953 1 98.56 181 ILE B C 1
ATOM 4367 O O . ILE B 1 181 ? 5.492 7.883 -4.133 1 98.56 181 ILE B O 1
ATOM 4371 N N . LEU B 1 182 ? 3.828 6.395 -4.371 1 98.25 182 LEU B N 1
ATOM 4372 C CA . LEU B 1 182 ? 2.865 7.344 -4.91 1 98.25 182 LEU B CA 1
ATOM 4373 C C . LEU B 1 182 ? 1.772 7.648 -3.889 1 98.25 182 LEU B C 1
ATOM 4375 O O . LEU B 1 182 ? 0.9 6.816 -3.639 1 98.25 182 LEU B O 1
ATOM 4379 N N . LEU B 1 183 ? 1.842 8.812 -3.277 1 98.31 183 LEU B N 1
ATOM 4380 C CA . LEU B 1 183 ? 0.88 9.305 -2.293 1 98.31 183 LEU B CA 1
ATOM 4381 C C . LEU B 1 183 ? -0.313 9.961 -2.979 1 98.31 183 LEU B C 1
ATOM 4383 O O . LEU B 1 183 ? -0.173 11.008 -3.605 1 98.31 183 LEU B O 1
ATOM 4387 N N . THR B 1 184 ? -1.517 9.398 -2.807 1 97.75 184 THR B N 1
ATOM 4388 C CA . THR B 1 184 ? -2.691 9.883 -3.523 1 97.75 184 THR B CA 1
ATOM 4389 C C . THR B 1 184 ? -3.48 10.867 -2.662 1 97.75 184 THR B C 1
ATOM 4391 O O . THR B 1 184 ? -3.477 10.766 -1.435 1 97.75 184 THR B O 1
ATOM 4394 N N . GLY B 1 185 ? -4.074 11.797 -3.258 1 96.69 185 GLY B N 1
ATOM 4395 C CA . GLY B 1 185 ? -5.004 12.734 -2.654 1 96.69 185 GLY B CA 1
ATOM 4396 C C . GLY B 1 185 ? -6.223 13.008 -3.518 1 96.69 185 GLY B C 1
ATOM 4397 O O . GLY B 1 185 ? -6.176 12.836 -4.738 1 96.69 185 GLY B O 1
ATOM 4398 N N . SER B 1 186 ? -7.266 13.516 -2.994 1 95.94 186 SER B N 1
ATOM 4399 C CA . SER B 1 186 ? -8.508 13.773 -3.717 1 95.94 186 SER B CA 1
ATOM 4400 C C . SER B 1 186 ? -8.43 15.086 -4.492 1 95.94 186 SER B C 1
ATOM 4402 O O . SER B 1 186 ? -9.148 15.273 -5.477 1 95.94 186 SER B O 1
ATOM 4404 N N . GLY B 1 187 ? -7.613 16 -4.004 1 95.56 187 GLY B N 1
ATOM 4405 C CA . GLY B 1 187 ? -7.57 17.344 -4.562 1 95.56 187 GLY B CA 1
ATOM 4406 C C . GLY B 1 187 ? -8.539 18.297 -3.891 1 95.56 187 GLY B C 1
ATOM 4407 O O . GLY B 1 187 ? -8.531 19.5 -4.168 1 95.56 187 GLY B O 1
ATOM 4408 N N . GLY B 1 188 ? -9.492 17.703 -2.99 1 95.12 188 GLY B N 1
ATOM 4409 C CA . GLY B 1 188 ? -10.406 18.547 -2.24 1 95.12 188 GLY B CA 1
ATOM 4410 C C . GLY B 1 188 ? -11.516 19.141 -3.096 1 95.12 188 GLY B C 1
ATOM 4411 O O . GLY B 1 188 ? -11.633 18.812 -4.277 1 95.12 188 GLY B O 1
ATOM 4412 N N . PRO B 1 189 ? -12.273 20.094 -2.451 1 95.69 189 PRO B N 1
ATOM 4413 C CA . PRO B 1 189 ? -13.469 20.609 -3.115 1 95.69 189 PRO B CA 1
ATOM 4414 C C . PRO B 1 189 ? -13.148 21.609 -4.219 1 95.69 189 PRO B C 1
ATOM 4416 O O . PRO B 1 189 ? -13.984 21.875 -5.086 1 95.69 189 PRO B O 1
ATOM 4419 N N . PHE B 1 190 ? -11.977 22.172 -4.25 1 95.75 190 PHE B N 1
ATOM 4420 C CA . PHE B 1 190 ? -11.703 23.266 -5.168 1 95.75 190 PHE B CA 1
ATOM 4421 C C . PHE B 1 190 ? -10.758 22.828 -6.273 1 95.75 190 PHE B C 1
ATOM 4423 O O . PHE B 1 190 ? -10.078 23.656 -6.883 1 95.75 190 PHE B O 1
ATOM 4430 N N . ARG B 1 191 ? -10.625 21.516 -6.559 1 94.5 191 ARG B N 1
ATOM 4431 C CA . ARG B 1 191 ? -9.656 20.953 -7.496 1 94.5 191 ARG B CA 1
ATOM 4432 C C . ARG B 1 191 ? -9.922 21.438 -8.914 1 94.5 191 ARG B C 1
ATOM 4434 O O . ARG B 1 191 ? -9.008 21.484 -9.742 1 94.5 191 ARG B O 1
ATOM 4441 N N . TYR B 1 192 ? -11.164 21.859 -9.148 1 93.81 192 TYR B N 1
ATOM 4442 C CA . TYR B 1 192 ? -11.477 22.328 -10.5 1 93.81 192 TYR B CA 1
ATOM 4443 C C . TYR B 1 192 ? -11.844 23.812 -10.492 1 93.81 192 TYR B C 1
ATOM 4445 O O . TYR B 1 192 ? -12.227 24.359 -11.531 1 93.81 192 TYR B O 1
ATOM 4453 N N . THR B 1 193 ? -11.82 24.453 -9.344 1 95.62 193 THR B N 1
ATOM 4454 C CA . THR B 1 193 ? -12.141 25.859 -9.211 1 95.62 193 THR B CA 1
ATOM 4455 C C . THR B 1 193 ? -11 26.734 -9.742 1 95.62 193 THR B C 1
ATOM 4457 O O . THR B 1 193 ? -9.828 26.438 -9.5 1 95.62 193 THR B O 1
ATOM 4460 N N . ASP B 1 194 ? -11.422 27.797 -10.398 1 96 194 ASP B N 1
ATOM 4461 C CA . ASP B 1 194 ? -10.383 28.734 -10.82 1 96 194 ASP B CA 1
ATOM 4462 C C . ASP B 1 194 ? -9.648 29.328 -9.617 1 96 194 ASP B C 1
ATOM 4464 O O . ASP B 1 194 ? -10.273 29.688 -8.617 1 96 194 ASP B O 1
ATOM 4468 N N . VAL B 1 195 ? -8.438 29.375 -9.727 1 95.12 195 VAL B N 1
ATOM 4469 C CA . VAL B 1 195 ? -7.586 29.828 -8.625 1 95.12 195 VAL B CA 1
ATOM 4470 C C . VAL B 1 195 ? -8 31.219 -8.188 1 95.12 195 VAL B C 1
ATOM 4472 O O . VAL B 1 195 ? -7.949 31.547 -6.996 1 95.12 195 VAL B O 1
ATOM 4475 N N . SER B 1 196 ? -8.414 32.094 -9.086 1 95.44 196 SER B N 1
ATOM 4476 C CA . SER B 1 196 ? -8.797 33.469 -8.797 1 95.44 196 SER B CA 1
ATOM 4477 C C . SER B 1 196 ? -10.031 33.5 -7.906 1 95.44 196 SER B C 1
ATOM 4479 O O . SER B 1 196 ? -10.305 34.531 -7.27 1 95.44 196 SER B O 1
ATOM 4481 N N . GLU B 1 197 ? -10.75 32.438 -7.855 1 96.62 197 GLU B N 1
ATOM 4482 C CA . GLU B 1 197 ? -12 32.375 -7.094 1 96.62 197 GLU B CA 1
ATOM 4483 C C . GLU B 1 197 ? -11.75 31.922 -5.66 1 96.62 197 GLU B C 1
ATOM 4485 O O . GLU B 1 197 ? -12.641 32.031 -4.812 1 96.62 197 GLU B O 1
ATOM 4490 N N . LEU B 1 198 ? -10.625 31.562 -5.332 1 96.5 198 LEU B N 1
ATOM 4491 C CA . LEU B 1 198 ? -10.336 30.938 -4.043 1 96.5 198 LEU B CA 1
ATOM 4492 C C . LEU B 1 198 ? -10.383 31.969 -2.92 1 96.5 198 LEU B C 1
ATOM 4494 O O . LEU B 1 198 ? -10.594 31.609 -1.757 1 96.5 198 LEU B O 1
ATOM 4498 N N . GLU B 1 199 ? -10.148 33.188 -3.217 1 94.62 199 GLU B N 1
ATOM 4499 C CA . GLU B 1 199 ? -10.195 34.25 -2.201 1 94.62 199 GLU B CA 1
ATOM 4500 C C . GLU B 1 199 ? -11.586 34.375 -1.59 1 94.62 199 GLU B C 1
ATOM 4502 O O . GLU B 1 199 ? -11.734 34.812 -0.446 1 94.62 199 GLU B O 1
ATOM 4507 N N . ALA B 1 200 ? -12.57 33.969 -2.295 1 96 200 ALA B N 1
ATOM 4508 C CA . ALA B 1 200 ? -13.953 34.125 -1.873 1 96 200 ALA B CA 1
ATOM 4509 C C . ALA B 1 200 ? -14.461 32.906 -1.134 1 96 200 ALA B C 1
ATOM 4511 O O . ALA B 1 200 ? -15.609 32.875 -0.68 1 96 200 ALA B O 1
ATOM 4512 N N . VAL B 1 201 ? -13.656 31.984 -0.978 1 97 201 VAL B N 1
ATOM 4513 C CA . VAL B 1 201 ? -14.055 30.734 -0.336 1 97 201 VAL B CA 1
ATOM 4514 C C . VAL B 1 201 ? -14.406 30.984 1.128 1 97 201 VAL B C 1
ATOM 4516 O O . VAL B 1 201 ? -13.695 31.734 1.819 1 97 201 VAL B O 1
ATOM 4519 N N . THR B 1 202 ? -15.453 30.422 1.646 1 97.19 202 THR B N 1
ATOM 4520 C CA . THR B 1 202 ? -15.898 30.547 3.027 1 97.19 202 THR B CA 1
ATOM 4521 C C . THR B 1 202 ? -15.688 29.234 3.785 1 97.19 202 THR B C 1
ATOM 4523 O O . THR B 1 202 ? -15.445 28.188 3.176 1 97.19 202 THR B O 1
ATOM 4526 N N . PRO B 1 203 ? -15.727 29.266 5 1 96.38 203 PRO B N 1
ATOM 4527 C CA . PRO B 1 203 ? -15.609 28.047 5.797 1 96.38 203 PRO B CA 1
ATOM 4528 C C . PRO B 1 203 ? -16.656 27 5.43 1 96.38 203 PRO B C 1
ATOM 4530 O O . PRO B 1 203 ? -16.328 25.812 5.348 1 96.38 203 PRO B O 1
ATOM 4533 N N . GLU B 1 204 ? -17.859 27.375 5.145 1 95.25 204 GLU B N 1
ATOM 4534 C CA . GLU B 1 204 ? -18.922 26.453 4.77 1 95.25 204 GLU B CA 1
ATOM 4535 C C . GLU B 1 204 ? -18.578 25.703 3.484 1 95.25 204 GLU B C 1
ATOM 4537 O O . GLU B 1 204 ? -18.828 24.5 3.369 1 95.25 204 GLU B O 1
ATOM 4542 N N . MET B 1 205 ? -17.953 26.422 2.525 1 94.19 205 MET B N 1
ATOM 4543 C CA . MET B 1 205 ? -17.547 25.828 1.26 1 94.19 205 MET B CA 1
ATOM 4544 C C . MET B 1 205 ? -16.406 24.828 1.473 1 94.19 205 MET B C 1
ATOM 4546 O O . MET B 1 205 ? -16.406 23.75 0.886 1 94.19 205 MET B O 1
ATOM 4550 N N . ALA B 1 206 ? -15.523 25.203 2.373 1 94.62 206 ALA B N 1
ATOM 4551 C CA . ALA B 1 206 ? -14.289 24.453 2.568 1 94.62 206 ALA B CA 1
ATOM 4552 C C . ALA B 1 206 ? -14.562 23.156 3.328 1 94.62 206 ALA B C 1
ATOM 4554 O O . ALA B 1 206 ? -13.852 22.156 3.156 1 94.62 206 ALA B O 1
ATOM 4555 N N . ILE B 1 207 ? -15.594 23.141 4.148 1 91.5 207 ILE B N 1
ATOM 4556 C CA . ILE B 1 207 ? -15.844 21.984 4.996 1 91.5 207 ILE B CA 1
ATOM 4557 C C . ILE B 1 207 ? -16.688 20.953 4.238 1 91.5 207 ILE B C 1
ATOM 4559 O O . ILE B 1 207 ? -16.812 19.812 4.668 1 91.5 207 ILE B O 1
ATOM 4563 N N . ALA B 1 208 ? -17.172 21.281 3.09 1 85.81 208 ALA B N 1
ATOM 4564 C CA . ALA B 1 208 ? -17.953 20.375 2.25 1 85.81 208 ALA B CA 1
ATOM 4565 C C . ALA B 1 208 ? -17.047 19.5 1.393 1 85.81 208 ALA B C 1
ATOM 4567 O O . ALA B 1 208 ? -16.984 19.656 0.171 1 85.81 208 ALA B O 1
ATOM 4568 N N . HIS B 1 209 ? -16.438 18.562 1.888 1 81.31 209 HIS B N 1
ATOM 4569 C CA . HIS B 1 209 ? -15.57 17.656 1.163 1 81.31 209 HIS B CA 1
ATOM 4570 C C . HIS B 1 209 ? -16.375 16.734 0.253 1 81.31 209 HIS B C 1
ATOM 4572 O O . HIS B 1 209 ? -17.422 16.219 0.654 1 81.31 209 HIS B O 1
ATOM 4578 N N . PRO B 1 210 ? -15.898 16.469 -0.855 1 82.44 210 PRO B N 1
ATOM 4579 C CA . PRO B 1 210 ? -16.672 15.734 -1.847 1 82.44 210 PRO B CA 1
ATOM 4580 C C . PRO B 1 210 ? -16.828 14.258 -1.494 1 82.44 210 PRO B C 1
ATOM 4582 O O . PRO B 1 210 ? -17.844 13.641 -1.834 1 82.44 210 PRO B O 1
ATOM 4585 N N . ASN B 1 211 ? -15.852 13.562 -0.877 1 80.19 211 ASN B N 1
ATOM 4586 C CA . ASN B 1 211 ? -15.812 12.117 -0.729 1 80.19 211 ASN B CA 1
ATOM 4587 C C . ASN B 1 211 ? -15.914 11.695 0.735 1 80.19 211 ASN B C 1
ATOM 4589 O O . ASN B 1 211 ? -16.297 10.57 1.038 1 80.19 211 ASN B O 1
ATOM 4593 N N . TRP B 1 212 ? -15.414 12.539 1.729 1 81.75 212 TRP B N 1
ATOM 4594 C CA . TRP B 1 212 ? -15.266 12.18 3.137 1 81.75 212 TRP B CA 1
ATOM 4595 C C . TRP B 1 212 ? -16.125 13.078 4.016 1 81.75 212 TRP B C 1
ATOM 4597 O O . TRP B 1 212 ? -16.359 14.242 3.693 1 81.75 212 TRP B O 1
ATOM 4607 N N . SER B 1 213 ? -16.609 12.586 5.062 1 82.44 213 SER B N 1
ATOM 4608 C CA . SER B 1 213 ? -17.188 13.336 6.168 1 82.44 213 SER B CA 1
ATOM 4609 C C . SER B 1 213 ? -16.219 13.445 7.34 1 82.44 213 SER B C 1
ATOM 4611 O O . SER B 1 213 ? -15.961 12.461 8.031 1 82.44 213 SER B O 1
ATOM 4613 N N . MET B 1 214 ? -15.664 14.703 7.465 1 87.06 214 MET B N 1
ATOM 4614 C CA . MET B 1 214 ? -14.586 14.891 8.43 1 87.06 214 MET B CA 1
ATOM 4615 C C . MET B 1 214 ? -14.836 16.125 9.289 1 87.06 214 MET B C 1
ATOM 4617 O O . MET B 1 214 ? -15.828 16.828 9.094 1 87.06 214 MET B O 1
ATOM 4621 N N . GLY B 1 215 ? -14.102 16.297 10.266 1 85.69 215 GLY B N 1
ATOM 4622 C CA . GLY B 1 215 ? -14.164 17.5 11.078 1 85.69 215 GLY B CA 1
ATOM 4623 C C . GLY B 1 215 ? -13.758 18.75 10.328 1 85.69 215 GLY B C 1
ATOM 4624 O O . GLY B 1 215 ? -13.172 18.672 9.242 1 85.69 215 GLY B O 1
ATOM 4625 N N . PRO B 1 216 ? -14.055 19.922 10.812 1 89.62 216 PRO B N 1
ATOM 4626 C CA . PRO B 1 216 ? -13.805 21.188 10.117 1 89.62 216 PRO B CA 1
ATOM 4627 C C . PRO B 1 216 ? -12.32 21.406 9.82 1 89.62 216 PRO B C 1
ATOM 4629 O O . PRO B 1 216 ? -11.969 21.828 8.711 1 89.62 216 PRO B O 1
ATOM 4632 N N . LYS B 1 217 ? -11.453 21.109 10.781 1 91.44 217 LYS B N 1
ATOM 4633 C CA . LYS B 1 217 ? -10.031 21.375 10.594 1 91.44 217 LYS B CA 1
ATOM 4634 C C . LYS B 1 217 ? -9.453 20.562 9.445 1 91.44 217 LYS B C 1
ATOM 4636 O O . LYS B 1 217 ? -8.836 21.109 8.531 1 91.44 217 LYS B O 1
ATOM 4641 N N . ILE B 1 218 ? -9.656 19.312 9.438 1 92.25 218 ILE B N 1
ATOM 4642 C CA . ILE B 1 218 ? -9.102 18.438 8.398 1 92.25 218 ILE B CA 1
ATOM 4643 C C . ILE B 1 218 ? -9.766 18.75 7.059 1 92.25 218 ILE B C 1
ATOM 4645 O O . ILE B 1 218 ? -9.141 18.641 6.004 1 92.25 218 ILE B O 1
ATOM 4649 N N . SER B 1 219 ? -11.031 19.156 7.035 1 94.5 219 SER B N 1
ATOM 4650 C CA . SER B 1 219 ? -11.711 19.547 5.805 1 94.5 219 SER B CA 1
ATOM 4651 C C . SER B 1 219 ? -11.031 20.75 5.156 1 94.5 219 SER B C 1
ATOM 4653 O O . SER B 1 219 ? -10.805 20.766 3.943 1 94.5 219 SER B O 1
ATOM 4655 N N . VAL B 1 220 ? -10.742 21.703 5.984 1 96.5 220 VAL B N 1
ATOM 4656 C CA . VAL B 1 220 ? -10.055 22.875 5.465 1 96.5 220 VAL B CA 1
ATOM 4657 C C . VAL B 1 220 ? -8.656 22.484 4.977 1 96.5 220 VAL B C 1
ATOM 4659 O O . VAL B 1 220 ? -8.211 22.938 3.92 1 96.5 220 VAL B O 1
ATOM 4662 N N . ASP B 1 221 ? -7.961 21.641 5.777 1 96.56 221 ASP B N 1
ATOM 4663 C CA . ASP B 1 221 ? -6.645 21.156 5.371 1 96.56 221 ASP B CA 1
ATOM 4664 C C . ASP B 1 221 ? -6.723 20.422 4.035 1 96.56 221 ASP B C 1
ATOM 4666 O O . ASP B 1 221 ? -5.789 20.484 3.23 1 96.56 221 ASP B O 1
ATOM 4670 N N . SER B 1 222 ? -7.824 19.625 3.836 1 96 222 SER B N 1
ATOM 4671 C CA . SER B 1 222 ? -8.023 18.938 2.568 1 96 222 SER B CA 1
ATOM 4672 C C . SER B 1 222 ? -8.25 19.938 1.43 1 96 222 SER B C 1
ATOM 4674 O O . SER B 1 222 ? -7.723 19.75 0.332 1 96 222 SER B O 1
ATOM 4676 N N . ALA B 1 223 ? -9.008 20.969 1.688 1 96.44 223 ALA B N 1
ATOM 4677 C CA . ALA B 1 223 ? -9.312 21.984 0.682 1 96.44 223 ALA B CA 1
ATOM 4678 C C . ALA B 1 223 ? -8.047 22.703 0.233 1 96.44 223 ALA B C 1
ATOM 4680 O O . ALA B 1 223 ? -7.902 23.047 -0.943 1 96.44 223 ALA B O 1
ATOM 4681 N N . THR B 1 224 ? -7.145 22.953 1.182 1 97.56 224 THR B N 1
ATOM 4682 C CA . THR B 1 224 ? -5.898 23.641 0.859 1 97.56 224 THR B CA 1
ATOM 4683 C C . THR B 1 224 ? -4.832 22.656 0.409 1 97.56 224 THR B C 1
ATOM 4685 O O . THR B 1 224 ? -3.736 23.047 0.007 1 97.56 224 THR B O 1
ATOM 4688 N N . MET B 1 225 ? -5.047 21.344 0.596 1 97.81 225 MET B N 1
ATOM 4689 C CA . MET B 1 225 ? -4.141 20.219 0.381 1 97.81 225 MET B CA 1
ATOM 4690 C C . MET B 1 225 ? -2.973 20.281 1.359 1 97.81 225 MET B C 1
ATOM 4692 O O . MET B 1 225 ? -1.943 19.641 1.137 1 97.81 225 MET B O 1
ATOM 4696 N N . MET B 1 226 ? -3.123 21.094 2.453 1 98.25 226 MET B N 1
ATOM 4697 C CA . MET B 1 226 ? -2.168 21 3.553 1 98.25 226 MET B CA 1
ATOM 4698 C C . MET B 1 226 ? -2.207 19.609 4.18 1 98.25 226 MET B C 1
ATOM 4700 O O . MET B 1 226 ? -1.176 19.094 4.605 1 98.25 226 MET B O 1
ATOM 4704 N N . ASN B 1 227 ? -3.428 19 4.242 1 97.12 227 ASN B N 1
ATOM 4705 C CA . ASN B 1 227 ? -3.535 17.641 4.754 1 97.12 227 ASN B CA 1
ATOM 4706 C C . ASN B 1 227 ? -2.582 16.688 4.031 1 97.12 227 ASN B C 1
ATOM 4708 O O . ASN B 1 227 ? -1.852 15.93 4.668 1 97.12 227 ASN B O 1
ATOM 4712 N N . LYS B 1 228 ? -2.564 16.781 2.721 1 98 228 LYS B N 1
ATOM 4713 C CA . LYS B 1 228 ? -1.68 15.922 1.926 1 98 228 LYS B CA 1
ATOM 4714 C C . LYS B 1 228 ? -0.216 16.281 2.16 1 98 228 LYS B C 1
ATOM 4716 O O . LYS B 1 228 ? 0.653 15.414 2.154 1 98 228 LYS B O 1
ATOM 4721 N N . GLY B 1 229 ? 0.045 17.562 2.293 1 98.5 229 GLY B N 1
ATOM 4722 C CA . GLY B 1 229 ? 1.39 17.984 2.66 1 98.5 229 GLY B CA 1
ATOM 4723 C C . GLY B 1 229 ? 1.874 17.359 3.955 1 98.5 229 GLY B C 1
ATOM 4724 O O . GLY B 1 229 ? 3.004 16.875 4.031 1 98.5 229 GLY B O 1
ATOM 4725 N N . LEU B 1 230 ? 1.047 17.438 4.984 1 98.19 230 LEU B N 1
ATOM 4726 C CA . LEU B 1 230 ? 1.388 16.812 6.262 1 98.19 230 LEU B CA 1
ATOM 4727 C C . LEU B 1 230 ? 1.554 15.305 6.105 1 98.19 230 LEU B C 1
ATOM 4729 O O . LEU B 1 230 ? 2.439 14.703 6.723 1 98.19 230 LEU B O 1
ATOM 4733 N N . GLU B 1 231 ? 0.735 14.719 5.297 1 98.5 231 GLU B N 1
ATOM 4734 C CA . GLU B 1 231 ? 0.86 13.289 5.02 1 98.5 231 GLU B CA 1
ATOM 4735 C C . GLU B 1 231 ? 2.158 12.984 4.277 1 98.5 231 GLU B C 1
ATOM 4737 O O . GLU B 1 231 ? 2.754 11.922 4.473 1 98.5 231 GLU B O 1
ATOM 4742 N N . TYR B 1 232 ? 2.58 13.875 3.377 1 98.5 232 TYR B N 1
ATOM 4743 C CA . TYR B 1 232 ? 3.867 13.734 2.703 1 98.5 232 TYR B CA 1
ATOM 4744 C C . TYR B 1 232 ? 5.004 13.656 3.713 1 98.5 232 TYR B C 1
ATOM 4746 O O . TYR B 1 232 ? 5.863 12.773 3.621 1 98.5 232 TYR B O 1
ATOM 4754 N N . ILE B 1 233 ? 5.035 14.508 4.684 1 98.31 233 ILE B N 1
ATOM 4755 C CA . ILE B 1 233 ? 6.043 14.523 5.734 1 98.31 233 ILE B CA 1
ATOM 4756 C C . ILE B 1 233 ? 5.977 13.219 6.531 1 98.31 233 ILE B C 1
ATOM 4758 O O . ILE B 1 233 ? 7.008 12.602 6.812 1 98.31 233 ILE B O 1
ATOM 4762 N N . GLU B 1 234 ? 4.75 12.859 6.887 1 98.38 234 GLU B N 1
ATOM 4763 C CA . GLU B 1 234 ? 4.555 11.609 7.613 1 98.38 234 GLU B CA 1
ATOM 4764 C C . GLU B 1 234 ? 5.105 10.422 6.828 1 98.38 234 GLU B C 1
ATOM 4766 O O . GLU B 1 234 ? 5.797 9.57 7.387 1 98.38 234 GLU B O 1
ATOM 4771 N N . ALA B 1 235 ? 4.832 10.32 5.559 1 98.5 235 ALA B N 1
ATOM 4772 C CA . ALA B 1 235 ? 5.301 9.219 4.719 1 98.5 235 ALA B CA 1
ATOM 4773 C C . ALA B 1 235 ? 6.824 9.18 4.66 1 98.5 235 ALA B C 1
ATOM 4775 O O . ALA B 1 235 ? 7.43 8.109 4.695 1 98.5 235 ALA B O 1
ATOM 4776 N N . ARG B 1 236 ? 7.441 10.344 4.504 1 97.81 236 ARG B N 1
ATOM 4777 C CA . ARG B 1 236 ? 8.898 10.438 4.488 1 97.81 236 ARG B CA 1
ATOM 4778 C C . ARG B 1 236 ? 9.5 9.758 5.711 1 97.81 236 ARG B C 1
ATOM 4780 O O . ARG B 1 236 ? 10.477 9.016 5.598 1 97.81 236 ARG B O 1
ATOM 4787 N N . TRP B 1 237 ? 8.938 9.938 6.883 1 97.69 237 TRP B N 1
ATOM 4788 C CA . TRP B 1 237 ? 9.469 9.398 8.133 1 97.69 237 TRP B CA 1
ATOM 4789 C C . TRP B 1 237 ? 9.117 7.922 8.281 1 97.69 237 TRP B C 1
ATOM 4791 O O . TRP B 1 237 ? 9.969 7.113 8.656 1 97.69 237 TRP B O 1
ATOM 4801 N N . LEU B 1 238 ? 7.867 7.578 7.98 1 98.44 238 LEU B N 1
ATOM 4802 C CA . LEU B 1 238 ? 7.422 6.203 8.156 1 98.44 238 LEU B CA 1
ATOM 4803 C C . LEU B 1 238 ? 8.219 5.254 7.266 1 98.44 238 LEU B C 1
ATOM 4805 O O . LEU B 1 238 ? 8.57 4.148 7.688 1 98.44 238 LEU B O 1
ATOM 4809 N N . PHE B 1 239 ? 8.539 5.68 6.035 1 98.44 239 PHE B N 1
ATOM 4810 C CA . PHE B 1 239 ? 9.078 4.734 5.066 1 98.44 239 PHE B CA 1
ATOM 4811 C C . PHE B 1 239 ? 10.516 5.09 4.707 1 98.44 239 PHE B C 1
ATOM 4813 O O . PHE B 1 239 ? 11.086 4.535 3.764 1 98.44 239 PHE B O 1
ATOM 4820 N N . ASN B 1 240 ? 11.031 6.105 5.445 1 97.69 240 ASN B N 1
ATOM 4821 C CA . ASN B 1 240 ? 12.422 6.512 5.246 1 97.69 240 ASN B CA 1
ATOM 4822 C C . ASN B 1 240 ? 12.711 6.809 3.777 1 97.69 240 ASN B C 1
ATOM 4824 O O . ASN B 1 240 ? 13.719 6.359 3.236 1 97.69 240 ASN B O 1
ATOM 4828 N N . ALA B 1 241 ? 11.82 7.469 3.164 1 97.62 241 ALA B N 1
ATOM 4829 C CA . ALA B 1 241 ? 11.883 7.727 1.729 1 97.62 241 ALA B CA 1
ATOM 4830 C C . ALA B 1 241 ? 12.711 8.969 1.43 1 97.62 241 ALA B C 1
ATOM 4832 O O . ALA B 1 241 ? 12.625 9.969 2.152 1 97.62 241 ALA B O 1
ATOM 4833 N N . SER B 1 242 ? 13.461 8.945 0.394 1 96.38 242 SER B N 1
ATOM 4834 C CA . SER B 1 242 ? 14.117 10.133 -0.137 1 96.38 242 SER B CA 1
ATOM 4835 C C . SER B 1 242 ? 13.148 10.992 -0.945 1 96.38 242 SER B C 1
ATOM 4837 O O . SER B 1 242 ? 12.023 10.562 -1.223 1 96.38 242 SER B O 1
ATOM 4839 N N . LYS B 1 243 ? 13.578 12.18 -1.225 1 96.19 243 LYS B N 1
ATOM 4840 C CA . LYS B 1 243 ? 12.758 13.117 -1.983 1 96.19 243 LYS B CA 1
ATOM 4841 C C . LYS B 1 243 ? 12.336 12.523 -3.324 1 96.19 243 LYS B C 1
ATOM 4843 O O . LYS B 1 243 ? 11.195 12.703 -3.754 1 96.19 243 LYS B O 1
ATOM 4848 N N . ASP B 1 244 ? 13.203 11.781 -3.98 1 96.12 244 ASP B N 1
ATOM 4849 C CA . ASP B 1 244 ? 12.938 11.234 -5.305 1 96.12 244 ASP B CA 1
ATOM 4850 C C . ASP B 1 244 ? 12.023 10.016 -5.223 1 96.12 244 ASP B C 1
ATOM 4852 O O . ASP B 1 244 ? 11.461 9.586 -6.23 1 96.12 244 ASP B O 1
ATOM 4856 N N . GLN B 1 245 ? 11.875 9.406 -4.043 1 97.81 245 GLN B N 1
ATOM 4857 C CA . GLN B 1 245 ? 11.133 8.164 -3.861 1 97.81 245 GLN B CA 1
ATOM 4858 C C . GLN B 1 245 ? 9.688 8.453 -3.451 1 97.81 245 GLN B C 1
ATOM 4860 O O . GLN B 1 245 ? 8.883 7.523 -3.303 1 97.81 245 GLN B O 1
ATOM 4865 N N . LEU B 1 246 ? 9.328 9.672 -3.307 1 97.81 246 LEU B N 1
ATOM 4866 C CA . LEU B 1 246 ? 8 10.023 -2.822 1 97.81 246 LEU B CA 1
ATOM 4867 C C . LEU B 1 246 ? 7.344 11.055 -3.736 1 97.81 246 LEU B C 1
ATOM 4869 O O . LEU B 1 246 ? 7.867 12.156 -3.908 1 97.81 246 LEU B O 1
ATOM 4873 N N . LYS B 1 247 ? 6.215 10.641 -4.332 1 97.25 247 LYS B N 1
ATOM 4874 C CA . LYS B 1 247 ? 5.492 11.469 -5.289 1 97.25 247 LYS B CA 1
ATOM 4875 C C . LYS B 1 247 ? 4.023 11.609 -4.898 1 97.25 247 LYS B C 1
ATOM 4877 O O . LYS B 1 247 ? 3.457 10.719 -4.266 1 97.25 247 LYS B O 1
ATOM 4882 N N . VAL B 1 248 ? 3.451 12.773 -5.25 1 97.81 248 VAL B N 1
ATOM 4883 C CA . VAL B 1 248 ? 2.037 13.016 -4.984 1 97.81 248 VAL B CA 1
ATOM 4884 C C . VAL B 1 248 ? 1.244 12.906 -6.285 1 97.81 248 VAL B C 1
ATOM 4886 O O . VAL B 1 248 ? 1.668 13.422 -7.324 1 97.81 248 VAL B O 1
ATOM 4889 N N . VAL B 1 249 ? 0.121 12.195 -6.262 1 97.19 249 VAL B N 1
ATOM 4890 C CA . VAL B 1 249 ? -0.789 12.047 -7.395 1 97.19 249 VAL B CA 1
ATOM 4891 C C . VAL B 1 249 ? -2.217 12.359 -6.953 1 97.19 249 VAL B C 1
ATOM 4893 O O . VAL B 1 249 ? -2.658 11.914 -5.891 1 97.19 249 VAL B O 1
ATOM 4896 N N . ILE B 1 250 ? -2.887 13.172 -7.688 1 96.94 250 ILE B N 1
ATOM 4897 C CA . ILE B 1 250 ? -4.281 13.477 -7.383 1 96.94 250 ILE B CA 1
ATOM 4898 C C . ILE B 1 250 ? -5.188 12.438 -8.047 1 96.94 250 ILE B C 1
ATOM 4900 O O . ILE B 1 250 ? -5.109 12.227 -9.258 1 96.94 250 ILE B O 1
ATOM 4904 N N . HIS B 1 251 ? -5.965 11.781 -7.363 1 96.75 251 HIS B N 1
ATOM 4905 C CA . HIS B 1 251 ? -6.984 10.805 -7.73 1 96.75 251 HIS B CA 1
ATOM 4906 C C . HIS B 1 251 ? -8.344 11.18 -7.137 1 96.75 251 HIS B C 1
ATOM 4908 O O . HIS B 1 251 ? -8.664 10.766 -6.02 1 96.75 251 HIS B O 1
ATOM 4914 N N . PRO B 1 252 ? -9.148 11.969 -7.879 1 95.12 252 PRO B N 1
ATOM 4915 C CA . PRO B 1 252 ? -10.383 12.578 -7.371 1 95.12 252 PRO B CA 1
ATOM 4916 C C . PRO B 1 252 ? -11.352 11.555 -6.793 1 95.12 252 PRO B C 1
ATOM 4918 O O . PRO B 1 252 ? -12.133 11.875 -5.891 1 95.12 252 PRO B O 1
ATOM 4921 N N . GLN B 1 253 ? -11.328 10.312 -7.262 1 94.06 253 GLN B N 1
ATOM 4922 C CA . GLN B 1 253 ? -12.32 9.312 -6.867 1 94.06 253 GLN B CA 1
ATOM 4923 C C . GLN B 1 253 ? -12.008 8.742 -5.488 1 94.06 253 GLN B C 1
ATOM 4925 O O . GLN B 1 253 ? -12.867 8.109 -4.867 1 94.06 253 GLN B O 1
ATOM 4930 N N . SER B 1 254 ? -10.742 8.93 -4.988 1 94.81 254 SER B N 1
ATOM 4931 C CA . SER B 1 254 ? -10.305 8.484 -3.672 1 94.81 254 SER B CA 1
ATOM 4932 C C . SER B 1 254 ? -10.609 7.004 -3.461 1 94.81 254 SER B C 1
ATOM 4934 O O . SER B 1 254 ? -11.031 6.602 -2.375 1 94.81 254 SER B O 1
ATOM 4936 N N . VAL B 1 255 ? -10.469 6.195 -4.555 1 96.19 255 VAL B N 1
ATOM 4937 C CA . VAL B 1 255 ? -10.633 4.75 -4.457 1 96.19 255 VAL B CA 1
ATOM 4938 C C . VAL B 1 255 ? -9.266 4.09 -4.246 1 96.19 255 VAL B C 1
ATOM 4940 O O . VAL B 1 255 ? -9.133 3.189 -3.418 1 96.19 255 VAL B O 1
ATOM 4943 N N . ILE B 1 256 ? -8.305 4.508 -5.074 1 97.56 256 ILE B N 1
ATOM 4944 C CA . ILE B 1 256 ? -6.914 4.141 -4.809 1 97.56 256 ILE B CA 1
ATOM 4945 C C . ILE B 1 256 ? -6.344 5.039 -3.715 1 97.56 256 ILE B C 1
ATOM 4947 O O . ILE B 1 256 ? -6.254 6.258 -3.887 1 97.56 256 ILE B O 1
ATOM 4951 N N . HIS B 1 257 ? -5.934 4.5 -2.635 1 98.12 257 HIS B N 1
ATOM 4952 C CA . HIS B 1 257 ? -5.488 5.301 -1.499 1 98.12 257 HIS B CA 1
ATOM 4953 C C . HIS B 1 257 ? -3.988 5.551 -1.556 1 98.12 257 HIS B C 1
ATOM 4955 O O . HIS B 1 257 ? -3.498 6.535 -0.995 1 98.12 257 HIS B O 1
ATOM 4961 N N . SER B 1 258 ? -3.205 4.699 -2.146 1 98.62 258 SER B N 1
ATOM 4962 C CA . SER B 1 258 ? -1.8 4.914 -2.48 1 98.62 258 SER B CA 1
ATOM 4963 C C . SER B 1 258 ? -1.232 3.736 -3.266 1 98.62 258 SER B C 1
ATOM 4965 O O . SER B 1 258 ? -1.924 2.74 -3.486 1 98.62 258 SER B O 1
ATOM 4967 N N . MET B 1 259 ? 0.01 3.867 -3.637 1 98.69 259 MET B N 1
ATOM 4968 C CA . MET B 1 259 ? 0.646 2.852 -4.473 1 98.69 259 MET B CA 1
ATOM 4969 C C . MET B 1 259 ? 2.145 2.783 -4.199 1 98.69 259 MET B C 1
ATOM 4971 O O . MET B 1 259 ? 2.734 3.744 -3.697 1 98.69 259 MET B O 1
ATOM 4975 N N . VAL B 1 260 ? 2.73 1.688 -4.523 1 98.81 260 VAL B N 1
ATOM 4976 C CA . VAL B 1 260 ? 4.172 1.468 -4.477 1 98.81 260 VAL B CA 1
ATOM 4977 C C . VAL B 1 260 ? 4.668 0.973 -5.832 1 98.81 260 VAL B C 1
ATOM 4979 O O . VAL B 1 260 ? 4.125 0.014 -6.387 1 98.81 260 VAL B O 1
ATOM 4982 N N . GLN B 1 261 ? 5.641 1.649 -6.359 1 98.5 261 GLN B N 1
ATOM 4983 C CA . GLN B 1 261 ? 6.254 1.278 -7.633 1 98.5 261 GLN B CA 1
ATOM 4984 C C . GLN B 1 261 ? 7.551 0.505 -7.41 1 98.5 261 GLN B C 1
ATOM 4986 O O . GLN B 1 261 ? 8.422 0.945 -6.656 1 98.5 261 GLN B O 1
ATOM 4991 N N . TYR B 1 262 ? 7.691 -0.587 -8.016 1 98.44 262 TYR B N 1
ATOM 4992 C CA . TYR B 1 262 ? 8.867 -1.442 -7.914 1 98.44 262 TYR B CA 1
ATOM 4993 C C . TYR B 1 262 ? 9.719 -1.346 -9.172 1 98.44 262 TYR B C 1
ATOM 4995 O O . TYR B 1 262 ? 9.234 -0.954 -10.234 1 98.44 262 TYR B O 1
ATOM 5003 N N . LYS B 1 263 ? 10.953 -1.748 -9.07 1 97.38 263 LYS B N 1
ATOM 5004 C CA . LYS B 1 263 ? 11.93 -1.553 -10.133 1 97.38 263 LYS B CA 1
ATOM 5005 C C . LYS B 1 263 ? 11.695 -2.533 -11.281 1 97.38 263 LYS B C 1
ATOM 5007 O O . LYS B 1 263 ? 12.273 -2.379 -12.359 1 97.38 263 LYS B O 1
ATOM 5012 N N . ASP B 1 264 ? 10.891 -3.584 -11.062 1 97.81 264 ASP B N 1
ATOM 5013 C CA . ASP B 1 264 ? 10.625 -4.543 -12.125 1 97.81 264 ASP B CA 1
ATOM 5014 C C . ASP B 1 264 ? 9.453 -4.082 -12.992 1 97.81 264 ASP B C 1
ATOM 5016 O O . ASP B 1 264 ? 9.008 -4.812 -13.883 1 97.81 264 ASP B O 1
ATOM 5020 N N . GLY B 1 265 ? 8.938 -2.949 -12.75 1 97.12 265 GLY B N 1
ATOM 5021 C CA . GLY B 1 265 ? 7.844 -2.416 -13.555 1 97.12 265 GLY B CA 1
ATOM 5022 C C . GLY B 1 265 ? 6.484 -2.58 -12.898 1 97.12 265 GLY B C 1
ATOM 5023 O O . GLY B 1 265 ? 5.488 -2.039 -13.375 1 97.12 265 GLY B O 1
ATOM 5024 N N . SER B 1 266 ? 6.41 -3.246 -11.781 1 98.38 266 SER B N 1
ATOM 5025 C CA . SER B 1 266 ? 5.156 -3.467 -11.07 1 98.38 266 SER B CA 1
ATOM 5026 C C . SER B 1 266 ? 4.77 -2.248 -10.234 1 98.38 266 SER B C 1
ATOM 5028 O O . SER B 1 266 ? 5.633 -1.582 -9.664 1 98.38 266 SER B O 1
ATOM 5030 N N . VAL B 1 267 ? 3.547 -1.985 -10.234 1 98.69 267 VAL B N 1
ATOM 5031 C CA . VAL B 1 267 ? 2.965 -1.076 -9.25 1 98.69 267 VAL B CA 1
ATOM 5032 C C . VAL B 1 267 ? 1.906 -1.811 -8.43 1 98.69 267 VAL B C 1
ATOM 5034 O O . VAL B 1 267 ? 1.003 -2.438 -8.992 1 98.69 267 VAL B O 1
ATOM 5037 N N . LEU B 1 268 ? 2.008 -1.797 -7.168 1 98.81 268 LEU B N 1
ATOM 5038 C CA . LEU B 1 268 ? 0.977 -2.316 -6.277 1 98.81 268 LEU B CA 1
ATOM 5039 C C . LEU B 1 268 ? 0.155 -1.181 -5.676 1 98.81 268 LEU B C 1
ATOM 5041 O O . LEU B 1 268 ? 0.713 -0.189 -5.199 1 98.81 268 LEU B O 1
ATOM 5045 N N . ALA B 1 269 ? -1.095 -1.339 -5.781 1 98.75 269 ALA B N 1
ATOM 5046 C CA . ALA B 1 269 ? -2.027 -0.337 -5.27 1 98.75 269 ALA B CA 1
ATOM 5047 C C . ALA B 1 269 ? -2.984 -0.947 -4.25 1 98.75 269 ALA B C 1
ATOM 5049 O O . ALA B 1 269 ? -3.385 -2.107 -4.383 1 98.75 269 ALA B O 1
ATOM 5050 N N . GLN B 1 270 ? -3.34 -0.183 -3.27 1 98.81 270 GLN B N 1
ATOM 5051 C CA . GLN B 1 270 ? -4.418 -0.507 -2.34 1 98.81 270 GLN B CA 1
ATOM 5052 C C . GLN B 1 270 ? -5.637 0.378 -2.58 1 98.81 270 GLN B C 1
ATOM 5054 O O . GLN B 1 270 ? -5.508 1.598 -2.707 1 98.81 270 GLN B O 1
ATOM 5059 N N . MET B 1 271 ? -6.77 -0.292 -2.73 1 98.19 271 MET B N 1
ATOM 5060 C CA . MET B 1 271 ? -8.039 0.369 -3.014 1 98.19 271 MET B CA 1
ATOM 5061 C C . MET B 1 271 ? -9.086 0.014 -1.961 1 98.19 271 MET B C 1
ATOM 5063 O O . MET B 1 271 ? -8.961 -1.005 -1.278 1 98.19 271 MET B O 1
ATOM 5067 N N . GLY B 1 272 ? -10.078 0.815 -1.877 1 96.31 272 GLY B N 1
ATOM 5068 C CA . GLY B 1 272 ? -11.219 0.6 -1.003 1 96.31 272 GLY B CA 1
ATOM 5069 C C . GLY B 1 272 ? -12.172 1.783 -0.957 1 96.31 272 GLY B C 1
ATOM 5070 O O . GLY B 1 272 ? -11.859 2.854 -1.482 1 96.31 272 GLY B O 1
ATOM 5071 N N . LEU B 1 273 ? -13.305 1.591 -0.358 1 95 273 LEU B N 1
ATOM 5072 C CA . LEU B 1 273 ? -14.195 2.703 -0.063 1 95 273 LEU B CA 1
ATOM 5073 C C . LEU B 1 273 ? -13.578 3.645 0.964 1 95 273 LEU B C 1
ATOM 5075 O O . LEU B 1 273 ? -12.719 3.234 1.747 1 95 273 LEU B O 1
ATOM 5079 N N . PRO B 1 274 ? -13.922 4.914 0.865 1 93.69 274 PRO B N 1
ATOM 5080 C CA . PRO B 1 274 ? -13.391 5.863 1.844 1 93.69 274 PRO B CA 1
ATOM 5081 C C . PRO B 1 274 ? -13.961 5.656 3.242 1 93.69 274 PRO B C 1
ATOM 5083 O O . PRO B 1 274 ? -14.812 6.43 3.686 1 93.69 274 PRO B O 1
ATOM 5086 N N . ASP B 1 275 ? -13.586 4.625 3.951 1 95.62 275 ASP B N 1
ATOM 5087 C CA . ASP B 1 275 ? -14 4.199 5.281 1 95.62 275 ASP B CA 1
ATOM 5088 C C . ASP B 1 275 ? -12.797 3.844 6.148 1 95.62 275 ASP B C 1
ATOM 5090 O O . ASP B 1 275 ? -12.07 2.896 5.848 1 95.62 275 ASP B O 1
ATOM 5094 N N . MET B 1 276 ? -12.586 4.535 7.152 1 96.75 276 MET B N 1
ATOM 5095 C CA . MET B 1 276 ? -11.383 4.391 7.973 1 96.75 276 MET B CA 1
ATOM 5096 C C . MET B 1 276 ? -11.406 3.068 8.727 1 96.75 276 MET B C 1
ATOM 5098 O O . MET B 1 276 ? -10.383 2.654 9.289 1 96.75 276 MET B O 1
ATOM 5102 N N . ARG B 1 277 ? -12.602 2.361 8.844 1 98.31 277 ARG B N 1
ATOM 5103 C CA . ARG B 1 277 ? -12.641 1.044 9.469 1 98.31 277 ARG B CA 1
ATOM 5104 C C . ARG B 1 277 ? -11.727 0.063 8.75 1 98.31 277 ARG B C 1
ATOM 5106 O O . ARG B 1 277 ? -11.219 -0.885 9.352 1 98.31 277 ARG B O 1
ATOM 5113 N N . THR B 1 278 ? -11.344 0.32 7.438 1 98.5 278 THR B N 1
ATOM 5114 C CA . THR B 1 278 ? -10.461 -0.56 6.68 1 98.5 278 THR B CA 1
ATOM 5115 C C . THR B 1 278 ? -9.023 -0.474 7.203 1 98.5 278 THR B C 1
ATOM 5117 O O . THR B 1 278 ? -8.477 -1.463 7.695 1 98.5 278 THR B O 1
ATOM 5120 N N . PRO B 1 279 ? -8.406 0.644 7.207 1 98.5 279 PRO B N 1
ATOM 5121 C CA . PRO B 1 279 ? -7.043 0.691 7.734 1 98.5 279 PRO B CA 1
ATOM 5122 C C . PRO B 1 279 ? -6.98 0.398 9.234 1 98.5 279 PRO B C 1
ATOM 5124 O O . PRO B 1 279 ? -5.988 -0.151 9.719 1 98.5 279 PRO B O 1
ATOM 5127 N N . ILE B 1 280 ? -7.973 0.826 10.008 1 98.81 280 ILE B N 1
ATOM 5128 C CA . ILE B 1 280 ? -8 0.546 11.438 1 98.81 280 ILE B CA 1
ATOM 5129 C C . ILE B 1 280 ? -8.016 -0.963 11.672 1 98.81 280 ILE B C 1
ATOM 5131 O O . ILE B 1 280 ? -7.215 -1.486 12.445 1 98.81 280 ILE B O 1
ATOM 5135 N N . ALA B 1 281 ? -8.922 -1.72 10.977 1 98.69 281 ALA B N 1
ATOM 5136 C CA . ALA B 1 281 ? -8.977 -3.174 11.102 1 98.69 281 ALA B CA 1
ATOM 5137 C C . ALA B 1 281 ? -7.648 -3.811 10.711 1 98.69 281 ALA B C 1
ATOM 5139 O O . ALA B 1 281 ? -7.176 -4.73 11.383 1 98.69 281 ALA B O 1
ATOM 5140 N N . CYS B 1 282 ? -7.047 -3.309 9.633 1 98.44 282 CYS B N 1
ATOM 5141 C CA . CYS B 1 282 ? -5.766 -3.826 9.156 1 98.44 282 CYS B CA 1
ATOM 5142 C C . CYS B 1 282 ? -4.695 -3.701 10.234 1 98.44 282 CYS B C 1
ATOM 5144 O O . CYS B 1 282 ? -3.99 -4.668 10.531 1 98.44 282 CYS B O 1
ATOM 5146 N N . THR B 1 283 ? -4.562 -2.549 10.898 1 98.62 283 THR B N 1
ATOM 5147 C CA . THR B 1 283 ? -3.498 -2.305 11.867 1 98.62 283 THR B CA 1
ATOM 5148 C C . THR B 1 283 ? -3.803 -3 13.195 1 98.62 283 THR B C 1
ATOM 5150 O O . THR B 1 283 ? -2.898 -3.523 13.844 1 98.62 283 THR B O 1
ATOM 5153 N N . MET B 1 284 ? -5.051 -3.029 13.578 1 98.62 284 MET B N 1
ATOM 5154 C CA . MET B 1 284 ? -5.43 -3.658 14.844 1 98.62 284 MET B CA 1
ATOM 5155 C C . MET B 1 284 ? -5.113 -5.152 14.82 1 98.62 284 MET B C 1
ATOM 5157 O O . MET B 1 284 ? -4.738 -5.723 15.844 1 98.62 284 MET B O 1
ATOM 5161 N N . SER B 1 285 ? -5.246 -5.801 13.664 1 98.06 285 SER B N 1
ATOM 5162 C CA . SER B 1 285 ? -5.168 -7.258 13.594 1 98.06 285 SER B CA 1
ATOM 5163 C C . SER B 1 285 ? -3.869 -7.711 12.938 1 98.06 285 SER B C 1
ATOM 5165 O O . SER B 1 285 ? -3.566 -8.906 12.906 1 98.06 285 SER B O 1
ATOM 5167 N N . TYR B 1 286 ? -3.02 -6.77 12.484 1 97.31 286 TYR B N 1
ATOM 5168 C CA . TYR B 1 286 ? -1.773 -7.105 11.805 1 97.31 286 TYR B CA 1
ATOM 5169 C C . TYR B 1 286 ? -0.956 -8.102 12.625 1 97.31 286 TYR B C 1
ATOM 5171 O O . TYR B 1 286 ? -0.787 -7.926 13.828 1 97.31 286 TYR B O 1
ATOM 5179 N N . PRO B 1 287 ? -0.482 -9.164 12.008 1 95.81 287 PRO B N 1
ATOM 5180 C CA . PRO B 1 287 ? -0.371 -9.43 10.57 1 95.81 287 PRO B CA 1
ATOM 5181 C C . PRO B 1 287 ? -1.572 -10.195 10.016 1 95.81 287 PRO B C 1
ATOM 5183 O O . PRO B 1 287 ? -1.634 -10.469 8.82 1 95.81 287 PRO B O 1
ATOM 5186 N N . LYS B 1 288 ? -2.596 -10.547 10.852 1 95.81 288 LYS B N 1
ATOM 5187 C CA . LYS B 1 288 ? -3.826 -11.156 10.359 1 95.81 288 LYS B CA 1
ATOM 5188 C C . LYS B 1 288 ? -4.801 -10.094 9.859 1 95.81 288 LYS B C 1
ATOM 5190 O O . LYS B 1 288 ? -4.508 -8.898 9.914 1 95.81 288 LYS B O 1
ATOM 5195 N N . ARG B 1 289 ? -5.852 -10.469 9.281 1 97.5 289 ARG B N 1
ATOM 5196 C CA . ARG B 1 289 ? -6.91 -9.57 8.836 1 97.5 289 ARG B CA 1
ATOM 5197 C C . ARG B 1 289 ? -8.258 -9.977 9.43 1 97.5 289 ARG B C 1
ATOM 5199 O O . ARG B 1 289 ? -8.555 -11.164 9.547 1 97.5 289 ARG B O 1
ATOM 5206 N N . VAL B 1 290 ? -9.039 -9.023 9.758 1 97.44 290 VAL B N 1
ATOM 5207 C CA . VAL B 1 290 ? -10.359 -9.266 10.328 1 97.44 290 VAL B CA 1
ATOM 5208 C C . VAL B 1 290 ? -11.414 -8.516 9.523 1 97.44 290 VAL B C 1
ATOM 5210 O O . VAL B 1 290 ? -11.086 -7.652 8.703 1 97.44 290 VAL B O 1
ATOM 5213 N N . ASP B 1 291 ? -12.586 -8.898 9.805 1 97.25 291 ASP B N 1
ATOM 5214 C CA . ASP B 1 291 ? -13.719 -8.203 9.203 1 97.25 291 ASP B CA 1
ATOM 5215 C C . ASP B 1 291 ? -13.852 -6.789 9.75 1 97.25 291 ASP B C 1
ATOM 5217 O O . ASP B 1 291 ? -14.016 -6.598 10.961 1 97.25 291 ASP B O 1
ATOM 5221 N N . ALA B 1 292 ? -13.805 -5.766 8.891 1 97.44 292 ALA B N 1
ATOM 5222 C CA . ALA B 1 292 ? -13.883 -4.371 9.32 1 97.44 292 ALA B CA 1
ATOM 5223 C C . ALA B 1 292 ? -15.336 -3.891 9.359 1 97.44 292 ALA B C 1
ATOM 5225 O O . ALA B 1 292 ? -15.625 -2.812 9.883 1 97.44 292 ALA B O 1
ATOM 5226 N N . GLY B 1 293 ? -16.234 -4.68 8.758 1 96.56 293 GLY B N 1
ATOM 5227 C CA . GLY B 1 293 ? -17.609 -4.238 8.625 1 96.56 293 GLY B CA 1
ATOM 5228 C C . GLY B 1 293 ? -17.812 -3.26 7.48 1 96.56 293 GLY B C 1
ATOM 5229 O O . GLY B 1 293 ? -18.781 -2.484 7.484 1 96.56 293 GLY B O 1
ATOM 5230 N N . VAL B 1 294 ? -16.922 -3.23 6.531 1 95.81 294 VAL B N 1
ATOM 5231 C CA . VAL B 1 294 ? -17 -2.334 5.383 1 95.81 294 VAL B CA 1
ATOM 5232 C C . VAL B 1 294 ? -17.453 -3.105 4.152 1 95.81 294 VAL B C 1
ATOM 5234 O O . VAL B 1 294 ? -17.078 -4.258 3.951 1 95.81 294 VAL B O 1
ATOM 5237 N N . GLU B 1 295 ? -18.328 -2.451 3.381 1 93.38 295 GLU B N 1
ATOM 5238 C CA . GLU B 1 295 ? -18.766 -3.062 2.125 1 93.38 295 GLU B CA 1
ATOM 5239 C C . GLU B 1 295 ? -17.578 -3.264 1.179 1 93.38 295 GLU B C 1
ATOM 5241 O O . GLU B 1 295 ? -16.719 -2.391 1.059 1 93.38 295 GLU B O 1
ATOM 5246 N N . PRO B 1 296 ? -17.547 -4.465 0.58 1 91.25 296 PRO B N 1
ATOM 5247 C CA . PRO B 1 296 ? -16.469 -4.668 -0.395 1 91.25 296 PRO B CA 1
ATOM 5248 C C . PRO B 1 296 ? -16.594 -3.746 -1.607 1 91.25 296 PRO B C 1
ATOM 5250 O O . PRO B 1 296 ? -17.703 -3.361 -1.985 1 91.25 296 PRO B O 1
ATOM 5253 N N . LEU B 1 297 ? -15.484 -3.336 -2.17 1 95 297 LEU B N 1
ATOM 5254 C CA . LEU B 1 297 ? -15.469 -2.561 -3.406 1 95 297 LEU B CA 1
ATOM 5255 C C . LEU B 1 297 ? -16.078 -3.355 -4.559 1 95 297 LEU B C 1
ATOM 5257 O O . LEU B 1 297 ? -15.711 -4.516 -4.773 1 95 297 LEU B O 1
ATOM 5261 N N . ASP B 1 298 ? -17.016 -2.852 -5.234 1 94 298 ASP B N 1
ATOM 5262 C CA . ASP B 1 298 ? -17.688 -3.457 -6.379 1 94 298 ASP B CA 1
ATOM 5263 C C . ASP B 1 298 ? -17.266 -2.793 -7.684 1 94 298 ASP B C 1
ATOM 5265 O O . ASP B 1 298 ? -17.688 -1.675 -7.988 1 94 298 ASP B O 1
ATOM 5269 N N . PHE B 1 299 ? -16.453 -3.418 -8.492 1 94 299 PHE B N 1
ATOM 5270 C CA . PHE B 1 299 ? -15.844 -2.844 -9.688 1 94 299 PHE B CA 1
ATOM 5271 C C . PHE B 1 299 ? -16.875 -2.713 -10.805 1 94 299 PHE B C 1
ATOM 5273 O O . PHE B 1 299 ? -16.625 -2.061 -11.82 1 94 299 PHE B O 1
ATOM 5280 N N . THR B 1 300 ? -18.047 -3.332 -10.68 1 86.62 300 THR B N 1
ATOM 5281 C CA . THR B 1 300 ? -19.109 -3.121 -11.656 1 86.62 300 THR B CA 1
ATOM 5282 C C . THR B 1 300 ? -19.828 -1.796 -11.398 1 86.62 300 THR B C 1
ATOM 5284 O O . THR B 1 300 ? -20.562 -1.309 -12.25 1 86.62 300 THR B O 1
ATOM 5287 N N . LYS B 1 301 ? -19.484 -1.199 -10.281 1 87.62 301 LYS B N 1
ATOM 5288 C CA . LYS B 1 301 ? -20.156 0.033 -9.891 1 87.62 301 LYS B CA 1
ATOM 5289 C C . LYS B 1 301 ? -19.172 1.191 -9.773 1 87.62 301 LYS B C 1
ATOM 5291 O O . LYS B 1 301 ? -19.578 2.354 -9.703 1 87.62 301 LYS B O 1
ATOM 5296 N N . VAL B 1 302 ? -17.953 0.668 -9.812 1 84.69 302 VAL B N 1
ATOM 5297 C CA . VAL B 1 302 ? -16.953 1.714 -9.602 1 84.69 302 VAL B CA 1
ATOM 5298 C C . VAL B 1 302 ? -16.812 2.553 -10.867 1 84.69 302 VAL B C 1
ATOM 5300 O O . VAL B 1 302 ? -16.922 2.033 -11.977 1 84.69 302 VAL B O 1
ATOM 5303 N N . GLY B 1 303 ? -17.188 3.664 -11.047 1 85.38 303 GLY B N 1
ATOM 5304 C CA . GLY B 1 303 ? -16.984 4.617 -12.125 1 85.38 303 GLY B CA 1
ATOM 5305 C C . GLY B 1 303 ? -15.586 4.559 -12.711 1 85.38 303 GLY B C 1
ATOM 5306 O O . GLY B 1 303 ? -15 3.482 -12.836 1 85.38 303 GLY B O 1
ATOM 5307 N N . GLU B 1 304 ? -15.102 5.484 -13.211 1 92.94 304 GLU B N 1
ATOM 5308 C CA . GLU B 1 304 ? -13.781 5.594 -13.828 1 92.94 304 GLU B CA 1
ATOM 5309 C C . GLU B 1 304 ? -12.75 6.113 -12.836 1 92.94 304 GLU B C 1
ATOM 5311 O O . GLU B 1 304 ? -13.086 6.84 -11.898 1 92.94 304 GLU B O 1
ATOM 5316 N N . PHE B 1 305 ? -11.531 5.629 -12.938 1 95.81 305 PHE B N 1
ATOM 5317 C CA . PHE B 1 305 ? -10.406 6.18 -12.195 1 95.81 305 PHE B CA 1
ATOM 5318 C C . PHE B 1 305 ? -9.609 7.152 -13.062 1 95.81 305 PHE B C 1
ATOM 5320 O O . PHE B 1 305 ? -9.234 6.824 -14.188 1 95.81 305 PHE B O 1
ATOM 5327 N N . THR B 1 306 ? -9.406 8.383 -12.523 1 96.06 306 THR B N 1
ATOM 5328 C CA . THR B 1 306 ? -8.602 9.391 -13.211 1 96.06 306 THR B CA 1
ATOM 5329 C C . THR B 1 306 ? -7.484 9.906 -12.305 1 96.06 306 THR B C 1
ATOM 5331 O O . THR B 1 306 ? -7.547 9.742 -11.086 1 96.06 306 THR B O 1
ATOM 5334 N N . PHE B 1 307 ? -6.508 10.453 -12.891 1 96.12 307 PHE B N 1
ATOM 5335 C CA . PHE B 1 307 ? -5.324 10.93 -12.188 1 96.12 307 PHE B CA 1
ATOM 5336 C C . PHE B 1 307 ? -4.879 12.281 -12.727 1 96.12 307 PHE B C 1
ATOM 5338 O O . PHE B 1 307 ? -4.906 12.516 -13.938 1 96.12 307 PHE B O 1
ATOM 5345 N N . ILE B 1 308 ? -4.543 13.172 -11.805 1 94.75 308 ILE B N 1
ATOM 5346 C CA . ILE B 1 308 ? -4.086 14.516 -12.148 1 94.75 308 ILE B CA 1
ATOM 5347 C C . ILE B 1 308 ? -2.791 14.828 -11.391 1 94.75 308 ILE B C 1
ATOM 5349 O O . ILE B 1 308 ? -2.621 14.414 -10.242 1 94.75 308 ILE B O 1
ATOM 5353 N N . ALA B 1 309 ? -1.883 15.469 -12.055 1 94.25 309 ALA B N 1
ATOM 5354 C CA . ALA B 1 309 ? -0.709 15.992 -11.352 1 94.25 309 ALA B CA 1
ATOM 5355 C C . ALA B 1 309 ? -1.087 17.141 -10.43 1 94.25 309 ALA B C 1
ATOM 5357 O O . ALA B 1 309 ? -1.965 17.953 -10.758 1 94.25 309 ALA B O 1
ATOM 5358 N N . PRO B 1 310 ? -0.47 17.281 -9.305 1 95.25 310 PRO B N 1
ATOM 5359 C CA . PRO B 1 310 ? -0.758 18.438 -8.445 1 95.25 310 PRO B CA 1
ATOM 5360 C C . PRO B 1 310 ? -0.343 19.766 -9.07 1 95.25 310 PRO B C 1
ATOM 5362 O O . PRO B 1 310 ? 0.678 19.828 -9.758 1 95.25 310 PRO B O 1
ATOM 5365 N N . ASP B 1 311 ? -1.221 20.797 -8.914 1 95.94 311 ASP B N 1
ATOM 5366 C CA . ASP B 1 311 ? -0.969 22.172 -9.312 1 95.94 311 ASP B CA 1
ATOM 5367 C C . ASP B 1 311 ? -0.581 23.031 -8.102 1 95.94 311 ASP B C 1
ATOM 5369 O O . ASP B 1 311 ? -1.444 23.453 -7.332 1 95.94 311 ASP B O 1
ATOM 5373 N N . PHE B 1 312 ? 0.674 23.391 -7.953 1 95.25 312 PHE B N 1
ATOM 5374 C CA . PHE B 1 312 ? 1.169 24.031 -6.742 1 95.25 312 PHE B CA 1
ATOM 5375 C C . PHE B 1 312 ? 0.702 25.484 -6.672 1 95.25 312 PHE B C 1
ATOM 5377 O O . PHE B 1 312 ? 0.746 26.094 -5.609 1 95.25 312 PHE B O 1
ATOM 5384 N N . ALA B 1 313 ? 0.267 26.109 -7.781 1 95.12 313 ALA B N 1
ATOM 5385 C CA . ALA B 1 313 ? -0.363 27.438 -7.734 1 95.12 313 ALA B CA 1
ATOM 5386 C C . ALA B 1 313 ? -1.727 27.359 -7.051 1 95.12 313 ALA B C 1
ATOM 5388 O O . ALA B 1 313 ? -2.127 28.297 -6.355 1 95.12 313 ALA B O 1
ATOM 5389 N N . ARG B 1 314 ? -2.361 26.281 -7.246 1 96.19 314 ARG B N 1
ATOM 5390 C CA . ARG B 1 314 ? -3.66 26.031 -6.629 1 96.19 314 ARG B CA 1
ATOM 5391 C C . ARG B 1 314 ? -3.502 25.594 -5.176 1 96.19 314 ARG B C 1
ATOM 5393 O O . ARG B 1 314 ? -4.344 25.906 -4.332 1 96.19 314 ARG B O 1
ATOM 5400 N N . TYR B 1 315 ? -2.42 24.938 -4.941 1 97.81 315 TYR B N 1
ATOM 5401 C CA . TYR B 1 315 ? -2.221 24.344 -3.627 1 97.81 315 TYR B CA 1
ATOM 5402 C C . TYR B 1 315 ? -0.896 24.781 -3.02 1 97.81 315 TYR B C 1
ATOM 5404 O O . TYR B 1 315 ? -0.021 23.969 -2.744 1 97.81 315 TYR B O 1
ATOM 5412 N N . PRO B 1 316 ? -0.735 26.047 -2.74 1 98.19 316 PRO B N 1
ATOM 5413 C CA . PRO B 1 316 ? 0.526 26.516 -2.164 1 98.19 316 PRO B CA 1
ATOM 5414 C C . PRO B 1 316 ? 0.847 25.859 -0.826 1 98.19 316 PRO B C 1
ATOM 5416 O O . PRO B 1 316 ? 2.02 25.719 -0.473 1 98.19 316 PRO B O 1
ATOM 5419 N N . CYS B 1 317 ? -0.131 25.469 -0.035 1 98.5 317 CYS B N 1
ATOM 5420 C CA . CYS B 1 317 ? 0.098 24.812 1.246 1 98.5 317 CYS B CA 1
ATOM 5421 C C . CYS B 1 317 ? 0.781 23.469 1.052 1 98.5 317 CYS B C 1
ATOM 5423 O O . CYS B 1 317 ? 1.631 23.078 1.854 1 98.5 317 CYS B O 1
ATOM 5425 N N . LEU B 1 318 ? 0.415 22.734 0.029 1 98.44 318 LEU B N 1
ATOM 5426 C CA . LEU B 1 318 ? 1.078 21.469 -0.302 1 98.44 318 LEU B CA 1
ATOM 5427 C C . LEU B 1 318 ? 2.557 21.703 -0.594 1 98.44 318 LEU B C 1
ATOM 5429 O O . LEU B 1 318 ? 3.414 20.984 -0.069 1 98.44 318 LEU B O 1
ATOM 5433 N N . LYS B 1 319 ? 2.822 22.688 -1.456 1 97.69 319 LYS B N 1
ATOM 5434 C CA . LYS B 1 319 ? 4.203 23.016 -1.803 1 97.69 319 LYS B CA 1
ATOM 5435 C C . LYS B 1 319 ? 5.008 23.391 -0.561 1 97.69 319 LYS B C 1
ATOM 5437 O O . LYS B 1 319 ? 6.137 22.922 -0.383 1 97.69 319 LYS B O 1
ATOM 5442 N N . LEU B 1 320 ? 4.418 24.188 0.331 1 98.06 320 LEU B N 1
ATOM 5443 C CA . LEU B 1 320 ? 5.078 24.594 1.563 1 98.06 320 LEU B CA 1
ATOM 5444 C C . LEU B 1 320 ? 5.449 23.391 2.418 1 98.06 320 LEU B C 1
ATOM 5446 O O . LEU B 1 320 ? 6.559 23.328 2.953 1 98.06 320 LEU B O 1
ATOM 5450 N N . ALA B 1 321 ? 4.527 22.484 2.527 1 98.31 321 ALA B N 1
ATOM 5451 C CA . ALA B 1 321 ? 4.758 21.297 3.361 1 98.31 321 ALA B CA 1
ATOM 5452 C C . ALA B 1 321 ? 5.867 20.422 2.783 1 98.31 321 ALA B C 1
ATOM 5454 O O . ALA B 1 321 ? 6.73 19.938 3.52 1 98.31 321 ALA B O 1
ATOM 5455 N N . ILE B 1 322 ? 5.867 20.188 1.456 1 97.56 322 ILE B N 1
ATOM 5456 C CA . ILE B 1 322 ? 6.902 19.406 0.799 1 97.56 322 ILE B CA 1
ATOM 5457 C C . ILE B 1 322 ? 8.266 20.062 1.012 1 97.56 322 ILE B C 1
ATOM 5459 O O . ILE B 1 322 ? 9.234 19.391 1.368 1 97.56 322 ILE B O 1
ATOM 5463 N N . ASP B 1 323 ? 8.312 21.375 0.823 1 96.25 323 ASP B N 1
ATOM 5464 C CA . ASP B 1 323 ? 9.562 22.094 1.02 1 96.25 323 ASP B CA 1
ATOM 5465 C C . ASP B 1 323 ? 10.023 22.016 2.473 1 96.25 323 ASP B C 1
ATOM 5467 O O . ASP B 1 323 ? 11.203 21.781 2.74 1 96.25 323 ASP B O 1
ATOM 5471 N N . ALA B 1 324 ? 9.117 22.203 3.385 1 96.06 324 ALA B N 1
ATOM 5472 C CA . ALA B 1 324 ? 9.438 22.172 4.809 1 96.06 324 ALA B CA 1
ATOM 5473 C C . ALA B 1 324 ? 10.031 20.828 5.207 1 96.06 324 ALA B C 1
ATOM 5475 O O . ALA B 1 324 ? 10.891 20.766 6.09 1 96.06 324 ALA B O 1
ATOM 5476 N N . CYS B 1 325 ? 9.539 19.812 4.613 1 94.56 325 CYS B N 1
ATOM 5477 C CA . CYS B 1 325 ? 9.992 18.453 4.879 1 94.56 325 CYS B CA 1
ATOM 5478 C C . CYS B 1 325 ? 11.508 18.359 4.781 1 94.56 325 CYS B C 1
ATOM 5480 O O . CYS B 1 325 ? 12.133 17.594 5.516 1 94.56 325 CYS B O 1
ATOM 5482 N N . TYR B 1 326 ? 12.18 19.156 3.953 1 93.12 326 TYR B N 1
ATOM 5483 C CA . TYR B 1 326 ? 13.602 19 3.682 1 93.12 326 TYR B CA 1
ATOM 5484 C C . TYR B 1 326 ? 14.383 20.188 4.242 1 93.12 326 TYR B C 1
ATOM 5486 O O . TYR B 1 326 ? 15.586 20.312 3.998 1 93.12 326 TYR B O 1
ATOM 5494 N N . LEU B 1 327 ? 13.703 21.109 4.969 1 92.88 327 LEU B N 1
ATOM 5495 C CA . LEU B 1 327 ? 14.367 22.203 5.664 1 92.88 327 LEU B CA 1
ATOM 5496 C C . LEU B 1 327 ? 14.766 21.797 7.074 1 92.88 327 LEU B C 1
ATOM 5498 O O . LEU B 1 327 ? 15.711 22.344 7.641 1 92.88 327 LEU B O 1
ATOM 5502 N N . GLY B 1 328 ? 13.984 20.875 7.645 1 91.38 328 GLY B N 1
ATOM 5503 C CA . GLY B 1 328 ? 14.312 20.359 8.961 1 91.38 328 GLY B CA 1
ATOM 5504 C C . GLY B 1 328 ? 13.109 20.266 9.883 1 91.38 328 GLY B C 1
ATOM 5505 O O . GLY B 1 328 ? 12.016 20.688 9.523 1 91.38 328 GLY B O 1
ATOM 5506 N N . GLN B 1 329 ? 13.375 19.75 11.102 1 92.19 329 GLN B N 1
ATOM 5507 C CA . GLN B 1 329 ? 12.297 19.484 12.039 1 92.19 329 GLN B CA 1
ATOM 5508 C C . GLN B 1 329 ? 11.648 20.781 12.508 1 92.19 329 GLN B C 1
ATOM 5510 O O . GLN B 1 329 ? 10.438 20.828 12.75 1 92.19 329 GLN B O 1
ATOM 5515 N N . HIS B 1 330 ? 12.516 21.891 12.672 1 93.12 330 HIS B N 1
ATOM 5516 C CA . HIS B 1 330 ? 11.969 23.188 13.078 1 93.12 330 HIS B CA 1
ATOM 5517 C C . HIS B 1 330 ? 10.93 23.672 12.07 1 93.12 330 HIS B C 1
ATOM 5519 O O . HIS B 1 330 ? 9.906 24.25 12.461 1 93.12 330 HIS B O 1
ATOM 5525 N N . ALA B 1 331 ? 11.195 23.422 10.836 1 94.81 331 ALA B N 1
ATOM 5526 C CA . ALA B 1 331 ? 10.305 23.891 9.781 1 94.81 331 ALA B CA 1
ATOM 5527 C C . ALA B 1 331 ? 8.969 23.156 9.828 1 94.81 331 ALA B C 1
ATOM 5529 O O . ALA B 1 331 ? 7.906 23.766 9.766 1 94.81 331 ALA B O 1
ATOM 5530 N N . THR B 1 332 ? 9.047 21.797 9.969 1 96.06 332 THR B N 1
ATOM 5531 C CA . THR B 1 332 ? 7.809 21.016 9.953 1 96.06 332 THR B CA 1
ATOM 5532 C C . THR B 1 332 ? 7.012 21.25 11.234 1 96.06 332 THR B C 1
ATOM 5534 O O . THR B 1 332 ? 5.781 21.312 11.203 1 96.06 332 THR B O 1
ATOM 5537 N N . THR B 1 333 ? 7.66 21.406 12.391 1 95.56 333 THR B N 1
ATOM 5538 C CA . THR B 1 333 ? 6.984 21.734 13.641 1 95.56 333 THR B CA 1
ATOM 5539 C C . THR B 1 333 ? 6.312 23.094 13.547 1 95.56 333 THR B C 1
ATOM 5541 O O . THR B 1 333 ? 5.145 23.234 13.914 1 95.56 333 THR B O 1
ATOM 5544 N N . GLY B 1 334 ? 7.086 24.078 13.086 1 95.31 334 GLY B N 1
ATOM 5545 C CA . GLY B 1 334 ? 6.547 25.422 12.945 1 95.31 334 GLY B CA 1
ATOM 5546 C C . GLY B 1 334 ? 5.379 25.5 11.984 1 95.31 334 GLY B C 1
ATOM 5547 O O . GLY B 1 334 ? 4.391 26.188 12.25 1 95.31 334 GLY B O 1
ATOM 5548 N N . LEU B 1 335 ? 5.527 24.859 10.812 1 97.5 335 LEU B N 1
ATOM 5549 C CA . LEU B 1 335 ? 4.477 24.844 9.805 1 97.5 335 LEU B CA 1
ATOM 5550 C C . LEU B 1 335 ? 3.186 24.266 10.367 1 97.5 335 LEU B C 1
ATOM 5552 O O . LEU B 1 335 ? 2.1 24.797 10.133 1 97.5 335 LEU B O 1
ATOM 5556 N N . ASN B 1 336 ? 3.279 23.094 11.102 1 97.31 336 ASN B N 1
ATOM 5557 C CA . ASN B 1 336 ? 2.107 22.484 11.719 1 97.31 336 ASN B CA 1
ATOM 5558 C C . ASN B 1 336 ? 1.413 23.453 12.672 1 97.31 336 ASN B C 1
ATOM 5560 O O . ASN B 1 336 ? 0.189 23.594 12.641 1 97.31 336 ASN B O 1
ATOM 5564 N N . ALA B 1 337 ? 2.127 24.156 13.5 1 97 337 ALA B N 1
ATOM 5565 C CA . ALA B 1 337 ? 1.581 25.125 14.453 1 97 337 ALA B CA 1
ATOM 5566 C C . ALA B 1 337 ? 0.888 26.281 13.727 1 97 337 ALA B C 1
ATOM 5568 O O . ALA B 1 337 ? -0.245 26.625 14.062 1 97 337 ALA B O 1
ATOM 5569 N N . ALA B 1 338 ? 1.629 26.812 12.766 1 97.88 338 ALA B N 1
ATOM 5570 C CA . ALA B 1 338 ? 1.085 27.938 11.992 1 97.88 338 ALA B CA 1
ATOM 5571 C C . ALA B 1 338 ? -0.237 27.547 11.336 1 97.88 338 ALA B C 1
ATOM 5573 O O . ALA B 1 338 ? -1.207 28.297 11.383 1 97.88 338 ALA B O 1
ATOM 5574 N N . ASN B 1 339 ? -0.234 26.406 10.75 1 98.5 339 ASN B N 1
ATOM 5575 C CA . ASN B 1 339 ? -1.42 25.953 10.031 1 98.5 339 ASN B CA 1
ATOM 5576 C C . ASN B 1 339 ? -2.605 25.766 10.977 1 98.5 339 ASN B C 1
ATOM 5578 O O . ASN B 1 339 ? -3.734 26.125 10.641 1 98.5 339 ASN B O 1
ATOM 5582 N N . GLU B 1 340 ? -2.41 25.125 12.156 1 97.69 340 GLU B N 1
ATOM 5583 C CA . GLU B 1 340 ? -3.504 24.938 13.102 1 97.69 340 GLU B CA 1
ATOM 5584 C C . GLU B 1 340 ? -4.105 26.281 13.516 1 97.69 340 GLU B C 1
ATOM 5586 O O . GLU B 1 340 ? -5.328 26.438 13.57 1 97.69 340 GLU B O 1
ATOM 5591 N N . GLN B 1 341 ? -3.248 27.328 13.719 1 97.69 341 GLN B N 1
ATOM 5592 C CA . GLN B 1 341 ? -3.719 28.656 14.086 1 97.69 341 GLN B CA 1
ATOM 5593 C C . GLN B 1 341 ? -4.461 29.328 12.93 1 97.69 341 GLN B C 1
ATOM 5595 O O . GLN B 1 341 ? -5.531 29.906 13.117 1 97.69 341 GLN B O 1
ATOM 5600 N N . ALA B 1 342 ? -3.895 29.219 11.773 1 98.38 342 ALA B N 1
ATOM 5601 C CA . ALA B 1 342 ? -4.477 29.875 10.609 1 98.38 342 ALA B CA 1
ATOM 5602 C C . ALA B 1 342 ? -5.824 29.25 10.25 1 98.38 342 ALA B C 1
ATOM 5604 O O . ALA B 1 342 ? -6.777 29.969 9.93 1 98.38 342 ALA B O 1
ATOM 5605 N N . VAL B 1 343 ? -5.914 27.922 10.281 1 98.31 343 VAL B N 1
ATOM 5606 C CA . VAL B 1 343 ? -7.164 27.234 9.977 1 98.31 343 VAL B CA 1
ATOM 5607 C C . VAL B 1 343 ? -8.227 27.609 11.008 1 98.31 343 VAL B C 1
ATOM 5609 O O . VAL B 1 343 ? -9.383 27.875 10.648 1 98.31 343 VAL B O 1
ATOM 5612 N N . ALA B 1 344 ? -7.887 27.641 12.281 1 97.5 344 ALA B N 1
ATOM 5613 C CA . ALA B 1 344 ? -8.82 28.078 13.312 1 97.5 344 ALA B CA 1
ATOM 5614 C C . ALA B 1 344 ? -9.328 29.484 13.039 1 97.5 344 ALA B C 1
ATOM 5616 O O . ALA B 1 344 ? -10.516 29.766 13.203 1 97.5 344 ALA B O 1
ATOM 5617 N N . ALA B 1 345 ? -8.406 30.391 12.672 1 98.12 345 ALA B N 1
ATOM 5618 C CA . ALA B 1 345 ? -8.773 31.781 12.367 1 98.12 345 ALA B CA 1
ATOM 5619 C C . ALA B 1 345 ? -9.727 31.828 11.172 1 98.12 345 ALA B C 1
ATOM 5621 O O . ALA B 1 345 ? -10.688 32.594 11.172 1 98.12 345 ALA B O 1
ATOM 5622 N N . PHE B 1 346 ? -9.484 31.047 10.117 1 98.31 346 PHE B N 1
ATOM 5623 C CA . PHE B 1 346 ? -10.352 30.984 8.945 1 98.31 346 PHE B CA 1
ATOM 5624 C C . PHE B 1 346 ? -11.734 30.453 9.328 1 98.31 346 PHE B C 1
ATOM 5626 O O . PHE B 1 346 ? -12.75 31.047 8.961 1 98.31 346 PHE B O 1
ATOM 5633 N N . LEU B 1 347 ? -11.797 29.359 10.102 1 97.69 347 LEU B N 1
ATOM 5634 C CA . LEU B 1 347 ? -13.055 28.781 10.531 1 97.69 347 LEU B CA 1
ATOM 5635 C C . LEU B 1 347 ? -13.852 29.766 11.375 1 97.69 347 LEU B C 1
ATOM 5637 O O . LEU B 1 347 ? -15.086 29.719 11.398 1 97.69 347 LEU B O 1
ATOM 5641 N N . ALA B 1 348 ? -13.18 30.719 12.008 1 96.94 348 ALA B N 1
ATOM 5642 C CA . ALA B 1 348 ? -13.82 31.75 12.828 1 96.94 348 ALA B CA 1
ATOM 5643 C C . ALA B 1 348 ? -14.102 33 12.008 1 96.94 348 ALA B C 1
ATOM 5645 O O . ALA B 1 348 ? -14.477 34.031 12.562 1 96.94 348 ALA B O 1
ATOM 5646 N N . ASN B 1 349 ? -13.867 32.969 10.742 1 96.12 349 ASN B N 1
ATOM 5647 C CA . ASN B 1 349 ? -14.125 34.062 9.805 1 96.12 349 ASN B CA 1
ATOM 5648 C C . ASN B 1 349 ? -13.242 35.281 10.094 1 96.12 349 ASN B C 1
ATOM 5650 O O . ASN B 1 349 ? -13.648 36.406 9.867 1 96.12 349 ASN B O 1
ATOM 5654 N N . LYS B 1 350 ? -12.102 35 10.695 1 96.75 350 LYS B N 1
ATOM 5655 C CA . LYS B 1 350 ? -11.18 36.094 11.008 1 96.75 350 LYS B CA 1
ATOM 5656 C C . LYS B 1 350 ? -10.242 36.375 9.844 1 96.75 350 LYS B C 1
ATOM 5658 O O . LYS B 1 350 ? -9.664 37.469 9.75 1 96.75 350 LYS B O 1
ATOM 5663 N N . ILE B 1 351 ? -10.094 35.406 8.984 1 97.38 351 ILE B N 1
ATOM 5664 C CA . ILE B 1 351 ? -9.227 35.594 7.82 1 97.38 351 ILE B CA 1
ATOM 5665 C C . ILE B 1 351 ? -9.852 34.906 6.609 1 97.38 351 ILE B C 1
ATOM 5667 O O . ILE B 1 351 ? -10.828 34.156 6.746 1 97.38 351 ILE B O 1
ATOM 5671 N N . LYS B 1 352 ? -9.227 35.156 5.441 1 97.5 352 LYS B N 1
ATOM 5672 C CA . LYS B 1 352 ? -9.68 34.531 4.207 1 97.5 352 LYS B CA 1
ATOM 5673 C C . LYS B 1 352 ? -8.992 33.188 3.99 1 97.5 352 LYS B C 1
ATOM 5675 O O . LYS B 1 352 ? -7.953 32.906 4.598 1 97.5 352 LYS B O 1
ATOM 5680 N N . PHE B 1 353 ? -9.594 32.438 3.127 1 98 353 PHE B N 1
ATOM 5681 C CA . PHE B 1 353 ? -9.086 31.109 2.775 1 98 353 PHE B CA 1
ATOM 5682 C C . PHE B 1 353 ? -7.641 31.203 2.291 1 98 353 PHE B C 1
ATOM 5684 O O . PHE B 1 353 ? -6.781 30.438 2.74 1 98 353 PHE B O 1
ATOM 5691 N N . THR B 1 354 ? -7.301 32.188 1.39 1 97.44 354 THR B N 1
ATOM 5692 C CA . THR B 1 354 ? -5.984 32.312 0.776 1 97.44 354 THR B CA 1
ATOM 5693 C C . THR B 1 354 ? -4.973 32.875 1.78 1 97.44 354 THR B C 1
ATOM 5695 O O . THR B 1 354 ? -3.762 32.781 1.565 1 97.44 354 THR B O 1
ATOM 5698 N N . ASP B 1 355 ? -5.484 33.406 2.887 1 98 355 ASP B N 1
ATOM 5699 C CA . ASP B 1 355 ? -4.598 33.938 3.922 1 98 355 ASP B CA 1
ATOM 5700 C C . ASP B 1 355 ? -3.912 32.781 4.68 1 98 355 ASP B C 1
ATOM 5702 O O . ASP B 1 355 ? -2.854 32.969 5.277 1 98 355 ASP B O 1
ATOM 5706 N N . ILE B 1 356 ? -4.516 31.609 4.621 1 98.56 356 ILE B N 1
ATOM 5707 C CA . ILE B 1 356 ? -3.947 30.484 5.336 1 98.56 356 ILE B CA 1
ATOM 5708 C C . ILE B 1 356 ? -2.539 30.203 4.82 1 98.56 356 ILE B C 1
ATOM 5710 O O . ILE B 1 356 ? -1.588 30.125 5.602 1 98.56 356 ILE B O 1
ATOM 5714 N N . ALA B 1 357 ? -2.379 30.156 3.498 1 98.19 357 ALA B N 1
ATOM 5715 C CA . ALA B 1 357 ? -1.071 29.891 2.902 1 98.19 357 ALA B CA 1
ATOM 5716 C C . ALA B 1 357 ? -0.091 31.016 3.197 1 98.19 357 ALA B C 1
ATOM 5718 O O . ALA B 1 357 ? 1.083 30.766 3.486 1 98.19 357 ALA B O 1
ATOM 5719 N N . ARG B 1 358 ? -0.626 32.25 3.182 1 97.81 358 ARG B N 1
ATOM 5720 C CA . ARG B 1 358 ? 0.23 33.406 3.408 1 97.81 358 ARG B CA 1
ATOM 5721 C C . ARG B 1 358 ? 0.752 33.438 4.84 1 97.81 358 ARG B C 1
ATOM 5723 O O . ARG B 1 358 ? 1.936 33.688 5.074 1 97.81 358 ARG B O 1
ATOM 5730 N N . ILE B 1 359 ? -0.107 33.125 5.711 1 98.5 359 ILE B N 1
ATOM 5731 C CA . ILE B 1 359 ? 0.263 33.125 7.121 1 98.5 359 ILE B CA 1
ATOM 5732 C C . ILE B 1 359 ? 1.239 31.984 7.395 1 98.5 359 ILE B C 1
ATOM 5734 O O . ILE B 1 359 ? 2.254 32.188 8.07 1 98.5 359 ILE B O 1
ATOM 5738 N N . ASN B 1 360 ? 0.945 30.797 6.93 1 98.56 360 ASN B N 1
ATOM 5739 C CA . ASN B 1 360 ? 1.841 29.656 7.082 1 98.56 360 ASN B CA 1
ATOM 5740 C C . ASN B 1 360 ? 3.238 29.953 6.551 1 98.56 360 ASN B C 1
ATOM 5742 O O . ASN B 1 360 ? 4.238 29.641 7.199 1 98.56 360 ASN B O 1
ATOM 5746 N N . GLU B 1 361 ? 3.283 30.547 5.32 1 97.75 361 GLU B N 1
ATOM 5747 C CA . GLU B 1 361 ? 4.559 30.922 4.707 1 97.75 361 GLU B CA 1
ATOM 5748 C C . GLU B 1 361 ? 5.316 31.922 5.562 1 97.75 361 GLU B C 1
ATOM 5750 O O . GLU B 1 361 ? 6.527 31.781 5.766 1 97.75 361 GLU B O 1
ATOM 5755 N N . ALA B 1 362 ? 4.586 32.906 6.086 1 97.75 362 ALA B N 1
ATOM 5756 C CA . ALA B 1 362 ? 5.211 33.938 6.918 1 97.75 362 ALA B CA 1
ATOM 5757 C C . ALA B 1 362 ? 5.801 33.312 8.188 1 97.75 362 ALA B C 1
ATOM 5759 O O . ALA B 1 362 ? 6.926 33.656 8.57 1 97.75 362 ALA B O 1
ATOM 5760 N N . VAL B 1 363 ? 5.016 32.531 8.812 1 97.38 363 VAL B N 1
ATOM 5761 C CA . VAL B 1 363 ? 5.488 31.875 10.031 1 97.38 363 VAL B CA 1
ATOM 5762 C C . VAL B 1 363 ? 6.688 30.984 9.727 1 97.38 363 VAL B C 1
ATOM 5764 O O . VAL B 1 363 ? 7.676 30.984 10.461 1 97.38 363 VAL B O 1
ATOM 5767 N N . LEU B 1 364 ? 6.68 30.156 8.641 1 95.5 364 LEU B N 1
ATOM 5768 C CA . LEU B 1 364 ? 7.777 29.281 8.234 1 95.5 364 LEU B CA 1
ATOM 5769 C C . LEU B 1 364 ? 9.062 30.094 8.039 1 95.5 364 LEU B C 1
ATOM 5771 O O . LEU B 1 364 ? 10.125 29.688 8.516 1 95.5 364 LEU B O 1
ATOM 5775 N N . HIS B 1 365 ? 8.914 31.203 7.363 1 94.12 365 HIS B N 1
ATOM 5776 C CA . HIS B 1 365 ? 10.07 32.062 7.129 1 94.12 365 HIS B CA 1
ATOM 5777 C C . HIS B 1 365 ? 10.656 32.562 8.445 1 94.12 365 HIS B C 1
ATOM 5779 O O . HIS B 1 365 ? 11.875 32.531 8.633 1 94.12 365 HIS B O 1
ATOM 5785 N N . LYS B 1 366 ? 9.797 32.938 9.312 1 95.06 366 LYS B N 1
ATOM 5786 C CA . LYS B 1 366 ? 10.25 33.469 10.594 1 95.06 366 LYS B CA 1
ATOM 5787 C C . LYS B 1 366 ? 10.914 32.375 11.43 1 95.06 366 LYS B C 1
ATOM 5789 O O . LYS B 1 366 ? 11.961 32.594 12.047 1 95.06 366 LYS B O 1
ATOM 5794 N N . VAL B 1 367 ? 10.336 31.234 11.422 1 93.19 367 VAL B N 1
ATOM 5795 C CA . VAL B 1 367 ? 10.867 30.094 12.156 1 93.19 367 VAL B CA 1
ATOM 5796 C C . VAL B 1 367 ? 12.227 29.688 11.586 1 93.19 367 VAL B C 1
ATOM 5798 O O . VAL B 1 367 ? 13.18 29.469 12.336 1 93.19 367 VAL B O 1
ATOM 5801 N N . CYS B 1 368 ? 12.328 29.641 10.305 1 91.75 368 CYS B N 1
ATOM 5802 C CA . CYS B 1 368 ? 13.57 29.219 9.656 1 91.75 368 CYS B CA 1
ATOM 5803 C C . CYS B 1 368 ? 14.656 30.266 9.836 1 91.75 368 CYS B C 1
ATOM 5805 O O . CYS B 1 368 ? 15.844 29.938 9.914 1 91.75 368 CYS B O 1
ATOM 5807 N N . ALA B 1 369 ? 14.18 31.516 9.969 1 90.12 369 ALA B N 1
ATOM 5808 C CA . ALA B 1 369 ? 15.141 32.594 10.18 1 90.12 369 ALA B CA 1
ATOM 5809 C C . ALA B 1 369 ? 15.703 32.562 11.594 1 90.12 369 ALA B C 1
ATOM 5811 O O . ALA B 1 369 ? 16.875 32.906 11.82 1 90.12 369 ALA B O 1
ATOM 5812 N N . ASN B 1 370 ? 14.922 32.094 12.477 1 85.81 370 ASN B N 1
ATOM 5813 C CA . ASN B 1 370 ? 15.312 32.219 13.883 1 85.81 370 ASN B CA 1
ATOM 5814 C C . ASN B 1 370 ? 15.805 30.891 14.445 1 85.81 370 ASN B C 1
ATOM 5816 O O . ASN B 1 370 ? 16.484 30.859 15.469 1 85.81 370 ASN B O 1
ATOM 5820 N N . PHE B 1 371 ? 15.406 29.859 13.82 1 75.75 371 PHE B N 1
ATOM 5821 C CA . PHE B 1 371 ? 15.648 28.594 14.5 1 75.75 371 PHE B CA 1
ATOM 5822 C C . PHE B 1 371 ? 16.375 27.609 13.578 1 75.75 371 PHE B C 1
ATOM 5824 O O . PHE B 1 371 ? 16.438 26.422 13.867 1 75.75 371 PHE B O 1
ATOM 5831 N N . GLN B 1 372 ? 16.828 28.016 12.555 1 65.19 372 GLN B N 1
ATOM 5832 C CA . GLN B 1 372 ? 17.484 27.109 11.625 1 65.19 372 GLN B CA 1
ATOM 5833 C C . GLN B 1 372 ? 18.5 26.219 12.352 1 65.19 372 GLN B C 1
ATOM 5835 O O . GLN B 1 372 ? 18.672 25.047 12.016 1 65.19 372 GLN B O 1
ATOM 5840 N N . ASN B 1 373 ? 19.094 26.844 13.391 1 60.91 373 ASN B N 1
ATOM 5841 C CA . ASN B 1 373 ? 20.219 26.125 13.977 1 60.91 373 ASN B CA 1
ATOM 5842 C C . ASN B 1 373 ? 19.875 25.609 15.375 1 60.91 373 ASN B C 1
ATOM 5844 O O . ASN B 1 373 ? 20.766 25.188 16.125 1 60.91 373 ASN B O 1
ATOM 5848 N N . LEU B 1 374 ? 18.594 25.672 15.734 1 62.31 374 LEU B N 1
ATOM 5849 C CA . LEU B 1 374 ? 18.328 25.188 17.078 1 62.31 374 LEU B CA 1
ATOM 5850 C C . LEU B 1 374 ? 18.219 23.656 17.094 1 62.31 374 LEU B C 1
ATOM 5852 O O . LEU B 1 374 ? 17.578 23.078 16.219 1 62.31 374 LEU B O 1
ATOM 5856 N N . GLU B 1 375 ? 19.203 23.125 17.906 1 64.44 375 GLU B N 1
ATOM 5857 C CA . GLU B 1 375 ? 19.156 21.672 18.125 1 64.44 375 GLU B CA 1
ATOM 5858 C C . GLU B 1 375 ? 17.844 21.266 18.781 1 64.44 375 GLU B C 1
ATOM 5860 O O . GLU B 1 375 ? 17.547 21.672 19.906 1 64.44 375 GLU B O 1
ATOM 5865 N N . LEU B 1 376 ? 16.875 20.828 18.047 1 76.88 376 LEU B N 1
ATOM 5866 C CA . LEU B 1 376 ? 15.609 20.281 18.547 1 76.88 376 LEU B CA 1
ATOM 5867 C C . LEU B 1 376 ? 15.75 18.812 18.906 1 76.88 376 LEU B C 1
ATOM 5869 O O . LEU B 1 376 ? 15.289 17.938 18.172 1 76.88 376 LEU B O 1
ATOM 5873 N N . ASP B 1 377 ? 16.469 18.562 20.125 1 82.5 377 ASP B N 1
ATOM 5874 C CA . ASP B 1 377 ? 16.875 17.203 20.469 1 82.5 377 ASP B CA 1
ATOM 5875 C C . ASP B 1 377 ? 16 16.625 21.578 1 82.5 377 ASP B C 1
ATOM 5877 O O . ASP B 1 377 ? 16.297 15.562 22.125 1 82.5 377 ASP B O 1
ATOM 5881 N N . SER B 1 378 ? 15.039 17.406 21.922 1 89.44 378 SER B N 1
ATOM 5882 C CA . SER B 1 378 ? 14.148 16.906 22.969 1 89.44 378 SER B CA 1
ATOM 5883 C C . SER B 1 378 ? 12.703 17.281 22.703 1 89.44 378 SER B C 1
ATOM 5885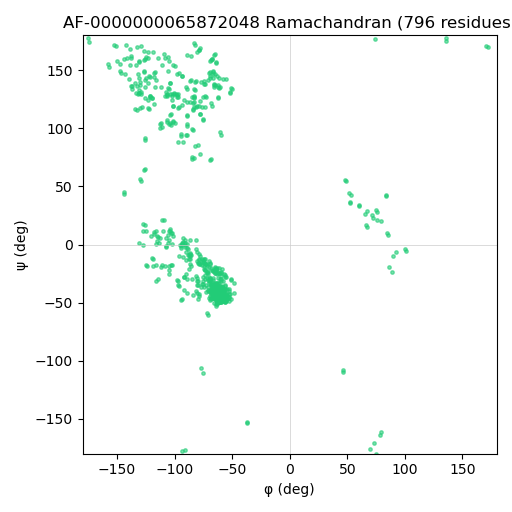 O O . SER B 1 378 ? 12.438 18.219 21.953 1 89.44 378 SER B O 1
ATOM 5887 N N . LEU B 1 379 ? 11.883 16.594 23.312 1 91 379 LEU B N 1
ATOM 5888 C CA . LEU B 1 379 ? 10.461 16.891 23.188 1 91 379 LEU B CA 1
ATOM 5889 C C . LEU B 1 379 ? 10.148 18.266 23.734 1 91 379 LEU B C 1
ATOM 5891 O O . LEU B 1 379 ? 9.32 19 23.188 1 91 379 LEU B O 1
ATOM 5895 N N . GLU B 1 380 ? 10.875 18.641 24.734 1 90.69 380 GLU B N 1
ATOM 5896 C CA . GLU B 1 380 ? 10.68 19.953 25.359 1 90.69 380 GLU B CA 1
ATOM 5897 C C . GLU B 1 380 ? 11.023 21.062 24.375 1 90.69 380 GLU B C 1
ATOM 5899 O O . GLU B 1 380 ? 10.281 22.047 24.266 1 90.69 380 GLU B O 1
ATOM 5904 N N . SER B 1 381 ? 12.086 20.891 23.75 1 91.25 381 SER B N 1
ATOM 5905 C CA . SER B 1 381 ? 12.484 21.906 22.781 1 91.25 381 SER B CA 1
ATOM 5906 C C . SER B 1 381 ? 11.492 22.016 21.641 1 91.25 381 SER B C 1
ATOM 5908 O O . SER B 1 381 ? 11.234 23.094 21.125 1 91.25 381 SER B O 1
ATOM 5910 N N . LEU B 1 382 ? 10.961 20.906 21.25 1 92.94 382 LEU B N 1
ATOM 5911 C CA . LEU B 1 382 ? 9.969 20.906 20.172 1 92.94 382 LEU B CA 1
ATOM 5912 C C . LEU B 1 382 ? 8.68 21.578 20.625 1 92.94 382 LEU B C 1
ATOM 5914 O O . LEU B 1 382 ? 8.062 22.328 19.859 1 92.94 382 LEU B O 1
ATOM 5918 N N . ILE B 1 383 ? 8.273 21.359 21.828 1 92.5 383 ILE B N 1
ATOM 5919 C CA . ILE B 1 383 ? 7.059 21.953 22.359 1 92.5 383 ILE B CA 1
ATOM 5920 C C . ILE B 1 383 ? 7.25 23.469 22.484 1 92.5 383 ILE B C 1
ATOM 5922 O O . ILE B 1 383 ? 6.328 24.234 22.203 1 92.5 383 ILE B O 1
ATOM 5926 N N . ASP B 1 384 ? 8.445 23.891 22.859 1 92.44 384 ASP B N 1
ATOM 5927 C CA . ASP B 1 384 ? 8.75 25.328 22.953 1 92.44 384 ASP B CA 1
ATOM 5928 C C . ASP B 1 384 ? 8.68 25.969 21.562 1 92.44 384 ASP B C 1
ATOM 5930 O O . ASP B 1 384 ? 8.141 27.078 21.422 1 92.44 384 ASP B O 1
ATOM 5934 N N . LEU B 1 385 ? 9.195 25.344 20.672 1 94 385 LEU B N 1
ATOM 5935 C CA . LEU B 1 385 ? 9.141 25.844 19.297 1 94 385 LEU B CA 1
ATOM 5936 C C . LEU B 1 385 ? 7.703 25.938 18.812 1 94 385 LEU B C 1
ATOM 5938 O O . LEU B 1 385 ? 7.332 26.922 18.172 1 94 385 LEU B O 1
ATOM 5942 N N . ASP B 1 386 ? 6.961 24.828 19.125 1 94.56 386 ASP B N 1
ATOM 5943 C CA . ASP B 1 386 ? 5.547 24.859 18.766 1 94.56 386 ASP B CA 1
ATOM 5944 C C . ASP B 1 386 ? 4.855 26.078 19.375 1 94.56 386 ASP B C 1
ATOM 5946 O O . ASP B 1 386 ? 4.16 26.828 18.672 1 94.56 386 ASP B O 1
ATOM 5950 N N . ARG B 1 387 ? 4.988 26.438 20.547 1 95.44 387 ARG B N 1
ATOM 5951 C CA . ARG B 1 387 ? 4.387 27.578 21.219 1 95.44 387 ARG B CA 1
ATOM 5952 C C . ARG B 1 387 ? 4.82 28.891 20.578 1 95.44 387 ARG B C 1
ATOM 5954 O O . ARG B 1 387 ? 4 29.797 20.375 1 95.44 387 ARG B O 1
ATOM 5961 N N . MET B 1 388 ? 6.145 28.984 20.344 1 94 388 MET B N 1
ATOM 5962 C CA . MET B 1 388 ? 6.672 30.188 19.703 1 94 388 MET B CA 1
ATOM 5963 C C . MET B 1 388 ? 6.047 30.391 18.328 1 94 388 MET B C 1
ATOM 5965 O O . MET B 1 388 ? 5.645 31.516 17.984 1 94 388 MET B O 1
ATOM 5969 N N . ALA B 1 389 ? 6.004 29.344 17.516 1 97 389 ALA B N 1
ATOM 5970 C CA . ALA B 1 389 ? 5.422 29.422 16.172 1 97 389 ALA B CA 1
ATOM 5971 C C . ALA B 1 389 ? 3.953 29.828 16.234 1 97 389 ALA B C 1
ATOM 5973 O O . ALA B 1 389 ? 3.475 30.578 15.383 1 97 389 ALA B O 1
ATOM 5974 N N . ARG B 1 390 ? 3.189 29.344 17.203 1 97.5 390 ARG B N 1
ATOM 5975 C CA . ARG B 1 390 ? 1.801 29.75 17.391 1 97.5 390 ARG B CA 1
ATOM 5976 C C . ARG B 1 390 ? 1.706 31.25 17.672 1 97.5 390 ARG B C 1
ATOM 5978 O O . ARG B 1 390 ? 0.802 31.922 17.156 1 97.5 390 ARG B O 1
ATOM 5985 N N . ARG B 1 391 ? 2.652 31.781 18.406 1 96.62 391 ARG B N 1
ATOM 5986 C CA . ARG B 1 391 ? 2.666 33.219 18.656 1 96.62 391 ARG B CA 1
ATOM 5987 C C . ARG B 1 391 ? 2.928 34 17.375 1 96.62 391 ARG B C 1
ATOM 5989 O O . ARG B 1 391 ? 2.271 35 17.109 1 96.62 391 ARG B O 1
ATOM 5996 N N . TYR B 1 392 ? 3.852 33.5 16.641 1 97.12 392 TYR B N 1
ATOM 5997 C CA . TYR B 1 392 ? 4.109 34.156 15.352 1 97.12 392 TYR B CA 1
ATOM 5998 C C . TYR B 1 392 ? 2.859 34.125 14.477 1 97.12 392 TYR B C 1
ATOM 6000 O O . TYR B 1 392 ? 2.557 35.125 13.797 1 97.12 392 TYR B O 1
ATOM 6008 N N . ALA B 1 393 ? 2.156 33 14.469 1 98.5 393 ALA B N 1
ATOM 6009 C CA . ALA B 1 393 ? 0.939 32.875 13.672 1 98.5 393 ALA B CA 1
ATOM 6010 C C . ALA B 1 393 ? -0.132 33.844 14.141 1 98.5 393 ALA B C 1
ATOM 6012 O O . ALA B 1 393 ? -0.773 34.5 13.328 1 98.5 393 ALA B O 1
ATOM 6013 N N . ASP B 1 394 ? -0.305 33.969 15.398 1 98.19 394 ASP B N 1
ATOM 6014 C CA . ASP B 1 394 ? -1.282 34.906 15.953 1 98.19 394 ASP B CA 1
ATOM 6015 C C . ASP B 1 394 ? -0.951 36.344 15.562 1 98.19 394 ASP B C 1
ATOM 6017 O O . ASP B 1 394 ? -1.847 37.125 15.242 1 98.19 394 ASP B O 1
ATOM 6021 N N . GLU B 1 395 ? 0.3 36.688 15.617 1 97.31 395 GLU B N 1
ATOM 6022 C CA . GLU B 1 395 ? 0.736 38 15.195 1 97.31 395 GLU B CA 1
ATOM 6023 C C . GLU B 1 395 ? 0.406 38.25 13.727 1 97.31 395 GLU B C 1
ATOM 6025 O O . GLU B 1 395 ? -0.063 39.344 13.359 1 97.31 395 GLU B O 1
ATOM 6030 N N . ALA B 1 396 ? 0.625 37.25 12.969 1 97.5 396 ALA B N 1
ATOM 6031 C CA . ALA B 1 396 ? 0.353 37.375 11.539 1 97.5 396 ALA B CA 1
ATOM 6032 C C . ALA B 1 396 ? -1.146 37.469 11.273 1 97.5 396 ALA B C 1
ATOM 6034 O O . ALA B 1 396 ? -1.575 38.25 10.398 1 97.5 396 ALA B O 1
ATOM 6035 N N . ILE B 1 397 ? -1.966 36.719 11.945 1 97.81 397 ILE B N 1
ATOM 6036 C CA . ILE B 1 397 ? -3.42 36.719 11.82 1 97.81 397 ILE B CA 1
ATOM 6037 C C . ILE B 1 397 ? -3.957 38.094 12.164 1 97.81 397 ILE B C 1
ATOM 6039 O O . ILE B 1 397 ? -4.855 38.625 11.492 1 97.81 397 ILE B O 1
ATOM 6043 N N . ASN B 1 398 ? -3.348 38.75 13.117 1 95.06 398 ASN B N 1
ATOM 6044 C CA . ASN B 1 398 ? -3.812 40.062 13.578 1 95.06 398 ASN B CA 1
ATOM 6045 C C . ASN B 1 398 ? -3.482 41.156 12.57 1 95.06 398 ASN B C 1
ATOM 6047 O O . ASN B 1 398 ? -4.027 42.25 12.641 1 95.06 398 ASN B O 1
ATOM 6051 N N . LYS B 1 399 ? -2.73 40.875 11.695 1 94.19 399 LYS B N 1
ATOM 6052 C CA . LYS B 1 399 ? -2.32 41.875 10.695 1 94.19 399 LYS B CA 1
ATOM 6053 C C . LYS B 1 399 ? -3.176 41.75 9.438 1 94.19 399 LYS B C 1
ATOM 6055 O O . LYS B 1 399 ? -3.045 42.562 8.516 1 94.19 399 LYS B O 1
ATOM 6060 N N . VAL B 1 400 ? -3.9 40.719 9.445 1 87.25 400 VAL B N 1
ATOM 6061 C CA . VAL B 1 400 ? -4.781 40.531 8.297 1 87.25 400 VAL B CA 1
ATOM 6062 C C . VAL B 1 400 ? -6.059 41.375 8.484 1 87.25 400 VAL B C 1
ATOM 6064 O O . VAL B 1 400 ? -6.555 41.5 9.602 1 87.25 400 VAL B O 1
#

Solvent-accessible surface area (backbone atoms only — not comparable to full-atom values): 38781 Å² total; per-residue (Å²): 113,49,27,28,21,31,33,18,36,74,39,73,63,24,47,35,46,49,49,26,34,63,67,36,55,86,47,40,42,63,41,24,40,21,36,56,70,60,46,68,56,45,49,55,48,43,70,71,60,59,28,55,33,34,18,17,47,33,57,69,36,26,53,53,40,48,50,52,31,54,74,67,72,48,82,48,50,73,29,37,23,66,66,20,38,22,47,56,40,43,39,82,83,40,48,34,34,38,33,38,28,71,47,69,77,25,28,62,28,44,48,33,17,25,66,58,32,22,33,35,36,40,50,27,54,41,34,42,35,41,39,41,66,61,48,46,51,40,27,62,74,39,58,24,44,71,36,51,30,41,57,40,54,24,20,35,46,72,52,46,56,68,78,44,56,76,30,58,38,70,32,58,44,62,84,68,22,37,54,30,36,38,45,40,36,46,47,38,64,49,63,83,52,58,66,86,56,42,61,74,47,43,55,74,59,34,45,51,42,84,81,57,93,68,58,60,69,61,22,39,26,33,40,40,30,32,45,54,12,49,47,49,40,30,45,33,46,46,48,42,46,53,76,86,24,52,43,70,37,26,23,66,73,45,35,57,30,12,27,31,30,32,47,22,19,43,28,29,31,22,30,32,63,82,50,71,30,28,31,40,23,40,54,73,39,56,94,50,56,40,59,18,84,47,71,69,71,52,58,80,70,46,67,65,46,51,50,40,68,76,53,53,88,74,22,48,34,24,49,50,33,56,54,22,56,76,70,35,60,64,30,30,21,24,31,54,29,11,41,56,50,34,49,53,33,24,66,68,67,62,45,45,52,60,46,34,45,54,40,25,50,52,32,30,52,52,44,48,71,72,37,70,82,56,83,71,85,43,71,65,51,39,51,52,45,28,53,51,25,35,50,46,22,52,55,48,54,71,72,96,115,50,28,29,22,31,34,19,38,76,40,72,65,23,47,36,48,50,48,26,36,63,69,35,55,86,48,41,42,63,43,26,41,22,34,58,71,59,47,68,56,46,51,55,48,41,70,73,60,60,28,54,32,36,17,18,48,34,60,69,36,26,52,53,42,51,52,51,32,55,74,65,73,49,83,48,50,76,30,40,24,65,66,20,38,23,49,58,41,44,40,84,83,44,51,34,35,39,32,39,28,71,47,71,78,26,30,61,30,44,50,34,18,26,66,60,34,22,34,36,38,41,51,28,54,43,36,44,36,44,40,43,65,63,48,47,51,40,26,63,75,38,60,24,45,75,37,52,30,41,60,40,53,23,20,36,48,71,52,45,57,67,78,45,57,76,30,60,41,72,33,61,46,63,84,67,23,37,56,32,36,39,46,41,39,47,50,39,63,51,64,83,51,60,66,87,55,42,61,71,46,47,53,74,62,35,45,52,42,82,82,56,91,69,58,62,68,61,22,39,26,32,40,39,30,32,46,55,13,50,48,49,41,31,46,34,46,45,49,42,45,52,78,86,26,54,43,71,36,24,24,65,74,45,36,59,30,12,26,32,31,33,46,21,18,42,28,28,31,22,29,31,63,81,51,69,30,27,32,41,24,41,54,76,40,56,95,50,57,38,58,19,84,47,72,68,72,53,58,78,70,47,66,66,46,52,52,41,70,77,56,53,88,72,22,49,35,25,50,49,33,56,54,23,57,78,70,35,60,62,31,31,22,24,33,53,30,11,40,56,49,36,50,51,36,26,68,66,67,62,46,45,52,59,45,36,46,52,42,24,51,52,33,31,52,52,44,47,72,73,36,68,80,57,82,68,84,42,72,64,49,40,52,50,46,30,55,52,26,36,49,47,24,52,56,50,54,68,71,95

Organism: Aliivibrio fischeri (strain ATCC 700601 / ES114) (NCBI:txid312309)

Radius of gyration: 30.32 Å; Cα contacts (8 Å, |Δi|>4): 1732; chains: 2; bounding box: 57×84×83 Å

InterPro domains:
  IPR003821 1-deoxy-D-xylulose 5-phosphate reductoisomerase [MF_00183] (4-396)
  IPR003821 1-deoxy-D-xylulose 5-phosphate reductoisomerase [PIRSF006205] (1-399)
  IPR003821 1-deoxy-D-xylulose 5-phosphate reductoisomerase [PTHR30525] (2-397)
  IPR003821 1-deoxy-D-xylulose 5-phosphate reductoisomerase [TIGR00243] (1-398)
  IPR013512 1-deoxy-D-xylulose 5-phosphate reductoisomerase, N-terminal [PF02670] (4-132)
  IPR013644 1-deoxy-D-xylulose 5-phosphate reductoisomerase, C-terminal [PF08436] (146-239)
  IPR026877 DXP reductoisomerase, C-terminal domain [PF13288] (271-392)
  IPR036169 DXP reductoisomerase, C-terminal domain superfamily [SSF69055] (301-399)
  IPR036291 NAD(P)-binding domain superfamily [SSF51735] (2-150)

Secondary structure (DSSP, 8-state):
-EEEEEETTTSHHHHHHHHHHHHTTTTEEEEEEEESS-HHHHHHHHHHH--SEEEESSHHHHHHHHHHHHHTT---EEEEHHHHHHHHHS-TT--EEEE---GGGGHHHHHHHHHTT-EEEE--HHHHHHHHHHHHHHHHHHTPEEEE-SHHHHHHHHTS-HHHHTSTTT--TGGGTEEEEEEEE---TTTTS-GGGGGG--HHHHH--SS----HHHHHHHHHTHHHHHHHHHHHHHTT--GGGEEEEE-TT--EEEEEEETTS-EEEEE--S-THHHHHHHHHTTS----S-PPP-TTT---B--B---TTT-HHHHHHHHHHTT-HHHHHHHHHHHHHHHHHHHTTSS-TTHHHHHHHHHHHHHHHHHTT----SHHHHHHHHHHHHHHHHHHHHT-/-EEEEEETTTSHHHHHHHHHHHHTTTTEEEEEEEESS-HHHHHHHHHHH--SEEEESSHHHHHHHHHHHHHTT---EEEEHHHHHHHHHS-TT--EEEE---GGGGHHHHHHHHHTT-EEEE--HHHHHHHHHHHHHHHHHHTPEEEE-SHHHHHHHHTS-HHHHTSTTT--TGGGTEEEEEEEE---TTTTS-GGGGGG--HHHHH--SS----HHHHHHHHHTHHHHHHHHHHHHHTT--GGGEEEEE-TT--EEEEEEETTS-EEEEE--S-THHHHHHHHHTTS-----PPPP-TTT---B--B---TTT-HHHHHHHHHHTT-HHHHHHHHHHHHHHHHHHHTTSS-TTHHHHHHHHHHHHHHHHHTT----SHHHHHHHHHHHHHHHHHHHHT-

Foldseek 3Di:
DAEEEEAALLFDLNVLLVLQCVQVVVQYAYAEYEHEQCLVSVLVVCVVRLHQEYEYQAPVSQVVNVVVCVVVVRHHHYYYHLVRLLVVLQDPVHAEYEQQDEAPSSQNSQLSNLQNQHAYADPHLNNCLLQQPLSLVSNVVNNHHYAYLHLLLLFVLVQADPVQVRRFQPDDCVVRQFQAKEAEAQQWQCNPPDLVCQQVDALVSQCPTDADNHDSLVSLCNNLVLNVLSVQLSNCRRRVDDLRRYFYKYKNLCQFRIWIAGNVGDIDTDGDGPRSLQSSQVSSDPPDGDDSVGDGDDPVPRDDIDIDHDDCSSRVSSVQSSVLSPLDSLLSLLLSLLLSLLSVCRNVVLHTSVVSSVLSVQLSVVSCVPCSPPDPNDPVSSVVSSVVSNVSSVVSSVVD/DAEEEEAALLFPLNVLLVLQCVQVVVQYAYAEYEHEQCLVSVLVVCVVRLHQEYEYQAPVSQVVNVVVCVVVVRHHHYYYHLVRLLVVLQDPVHQEYEQQDEAPSSQNSQLSNLQNQHAYADPHLNNCLQQPPLSLVSNVVRNHHYAYLPLLLLFVLVQADPVQVRRWQPDDCVVRQFQAKEAEAQQWQCNPPDLVCQQVDALVSQCPTDADNHDSLVSLCNNLVLNVLSVQLSNCRGRVDDLRRYFYKYKNLCQFRIWIAGNVGDIDTDGDGPRSLQSSQVSSDPPDGDDSVGDGDDPVPRDDIDIDHDDCSNRVSSVQSSVLSPLDSLLSLLLSLLLSLLSVCRNVVLHTSVVSSVLSVQLSVVSCVVPSPPDPNDPVSSVVSSVVSNVSSVVSSVVD